Protein 3GZS (pdb70)

B-factor: mean 51.82, std 7.18, range [31.82, 95.8]

Structure (mmCIF, N/CA/C/O backbone):
data_3GZS
#
_entry.id   3GZS
#
_cell.length_a   88.921
_cell.length_b   50.377
_cell.length_c   117.950
_cell.angle_alpha   90.000
_cell.angle_beta   108.050
_cell.angle_gamma   90.000
#
_symmetry.space_group_name_H-M   'P 1 21 1'
#
loop_
_entity.id
_entity.type
_entity.pdbx_description
1 polymer 'Uncharacterized SusD superfamily protein'
2 non-polymer GLYCEROL
3 non-polymer 'ACETATE ION'
4 water water
#
loop_
_atom_site.group_PDB
_atom_site.id
_atom_site.type_symbol
_atom_site.label_atom_id
_atom_site.label_alt_id
_atom_site.label_comp_id
_atom_site.label_asym_id
_atom_site.label_entity_id
_atom_site.label_seq_id
_atom_site.pdbx_PDB_ins_code
_atom_site.Cartn_x
_atom_site.Cartn_y
_atom_site.Cartn_z
_atom_site.occupancy
_atom_site.B_iso_or_equiv
_atom_site.auth_seq_id
_atom_site.auth_comp_id
_atom_site.auth_asym_id
_atom_site.auth_atom_id
_atom_site.pdbx_PDB_model_num
ATOM 1 N N . GLY A 1 21 ? 60.406 -17.162 26.168 1.00 74.27 48 GLY A N 1
ATOM 2 C CA . GLY A 1 21 ? 58.956 -16.805 26.046 1.00 73.93 48 GLY A CA 1
ATOM 3 C C . GLY A 1 21 ? 58.422 -17.102 24.652 1.00 72.08 48 GLY A C 1
ATOM 4 O O . GLY A 1 21 ? 58.386 -16.219 23.788 1.00 72.93 48 GLY A O 1
ATOM 5 N N . VAL A 1 22 ? 58.007 -18.351 24.438 1.00 68.97 49 VAL A N 1
ATOM 6 C CA . VAL A 1 22 ? 57.498 -18.795 23.130 1.00 66.29 49 VAL A CA 1
ATOM 7 C C . VAL A 1 22 ? 56.262 -18.000 22.682 1.00 63.01 49 VAL A C 1
ATOM 8 O O . VAL A 1 22 ? 56.076 -17.771 21.490 1.00 58.97 49 VAL A O 1
ATOM 12 N N . ILE A 1 23 ? 55.450 -17.558 23.648 1.00 61.16 50 ILE A N 1
ATOM 13 C CA . ILE A 1 23 ? 54.253 -16.744 23.368 1.00 60.43 50 ILE A CA 1
ATOM 14 C C . ILE A 1 23 ? 54.560 -15.508 22.489 1.00 59.65 50 ILE A C 1
ATOM 15 O O . ILE A 1 23 ? 53.742 -15.121 21.651 1.00 62.25 50 ILE A O 1
ATOM 17 N N . TYR A 1 24 ? 55.751 -14.921 22.667 1.00 57.81 51 TYR A N 1
ATOM 18 C CA . TYR A 1 24 ? 56.175 -13.730 21.893 1.00 57.64 51 TYR A CA 1
ATOM 19 C C . TYR A 1 24 ? 56.750 -14.039 20.484 1.00 58.63 51 TYR A C 1
ATOM 20 O O . TYR A 1 24 ? 56.994 -13.122 19.694 1.00 59.03 51 TYR A O 1
ATOM 29 N N . GLY A 1 25 ? 56.971 -15.317 20.182 1.00 58.20 52 GLY A N 1
ATOM 30 C CA . GLY A 1 25 ? 57.556 -15.720 18.915 1.00 59.05 52 GLY A CA 1
ATOM 31 C C . GLY A 1 25 ? 56.707 -15.426 17.696 1.00 60.04 52 GLY A C 1
ATOM 32 O O . GLY A 1 25 ? 57.219 -15.336 16.593 1.00 60.01 52 GLY A O 1
ATOM 33 N N . ALA A 1 26 ? 55.405 -15.299 17.893 1.00 60.77 53 ALA A N 1
ATOM 34 C CA . ALA A 1 26 ? 54.500 -14.991 16.804 1.00 62.02 53 ALA A CA 1
ATOM 35 C C . ALA A 1 26 ? 54.488 -13.481 16.491 1.00 60.34 53 ALA A C 1
ATOM 36 O O . ALA A 1 26 ? 54.617 -13.075 15.326 1.00 65.02 53 ALA A O 1
ATOM 38 N N . TYR A 1 27 ? 54.438 -12.661 17.542 1.00 55.49 54 TYR A N 1
ATOM 39 C CA . TYR A 1 27 ? 54.265 -11.209 17.392 1.00 53.59 54 TYR A CA 1
ATOM 40 C C . TYR A 1 27 ? 55.522 -10.402 17.110 1.00 51.32 54 TYR A C 1
ATOM 41 O O . TYR A 1 27 ? 55.465 -9.450 16.339 1.00 51.12 54 TYR A O 1
ATOM 50 N N . LEU A 1 28 ? 56.645 -10.747 17.751 1.00 49.48 55 LEU A N 1
ATOM 51 C CA . LEU A 1 28 ? 57.874 -9.950 17.581 1.00 49.12 55 LEU A CA 1
ATOM 52 C C . LEU A 1 28 ? 58.365 -9.894 16.128 1.00 48.64 55 LEU A C 1
ATOM 53 O O . LEU A 1 28 ? 58.643 -8.819 15.631 1.00 47.26 55 LEU A O 1
ATOM 58 N N . PRO A 1 29 ? 58.514 -11.055 15.464 1.00 49.79 56 PRO A N 1
ATOM 59 C CA . PRO A 1 29 ? 58.951 -10.974 14.066 1.00 50.34 56 PRO A CA 1
ATOM 60 C C . PRO A 1 29 ? 57.996 -10.151 13.194 1.00 49.26 56 PRO A C 1
ATOM 61 O O . PRO A 1 29 ? 58.447 -9.322 12.410 1.00 51.04 56 PRO A O 1
ATOM 65 N N . ASN A 1 30 ? 56.692 -10.363 13.357 1.00 50.33 57 ASN A N 1
ATOM 66 C CA . ASN A 1 30 ? 55.689 -9.589 12.614 1.00 49.80 57 ASN A CA 1
ATOM 67 C C . ASN A 1 30 ? 55.819 -8.102 12.845 1.00 48.37 57 ASN A C 1
ATOM 68 O O . ASN A 1 30 ? 55.719 -7.329 11.912 1.00 50.28 57 ASN A O 1
ATOM 73 N N . LEU A 1 31 ? 56.078 -7.700 14.085 1.00 45.45 58 LEU A N 1
ATOM 74 C CA . LEU A 1 31 ? 56.235 -6.265 14.395 1.00 44.73 58 LEU A CA 1
ATOM 75 C C . LEU A 1 31 ? 57.464 -5.693 13.667 1.00 45.19 58 LEU A C 1
ATOM 76 O O . LEU A 1 31 ? 57.391 -4.624 13.071 1.00 45.26 58 LEU A O 1
ATOM 81 N N . GLU A 1 32 ? 58.580 -6.434 13.700 1.00 45.44 59 GLU A N 1
ATOM 82 C CA . GLU A 1 32 ? 59.821 -6.020 13.006 1.00 46.08 59 GLU A CA 1
ATOM 83 C C . GLU A 1 32 ? 59.648 -5.989 11.474 1.00 46.77 59 GLU A C 1
ATOM 84 O O . GLU A 1 32 ? 60.188 -5.105 10.794 1.00 46.27 59 GLU A O 1
ATOM 90 N N . LYS A 1 33 ? 58.894 -6.949 10.939 1.00 47.31 60 LYS A N 1
ATOM 91 C CA . LYS A 1 33 ? 58.620 -6.993 9.493 1.00 48.99 60 LYS A CA 1
ATOM 92 C C . LYS A 1 33 ? 57.657 -5.867 9.027 1.00 49.61 60 LYS A C 1
ATOM 93 O O . LYS A 1 33 ? 57.561 -5.589 7.837 1.00 51.39 60 LYS A O 1
ATOM 99 N N . SER A 1 34 ? 57.018 -5.185 9.973 1.00 49.12 61 SER A N 1
ATOM 100 C CA . SER A 1 34 ? 56.097 -4.111 9.648 1.00 50.94 61 SER A CA 1
ATOM 101 C C . SER A 1 34 ? 56.781 -2.729 9.592 1.00 49.31 61 SER A C 1
ATOM 102 O O . SER A 1 34 ? 56.178 -1.773 9.129 1.00 51.63 61 SER A O 1
ATOM 105 N N . VAL A 1 35 ? 58.021 -2.622 10.093 1.00 47.44 62 VAL A N 1
ATOM 106 C CA . VAL A 1 35 ? 58.718 -1.320 10.134 1.00 46.86 62 VAL A CA 1
ATOM 107 C C . VAL A 1 35 ? 58.946 -0.800 8.708 1.00 49.30 62 VAL A C 1
ATOM 108 O O . VAL A 1 35 ? 58.600 0.338 8.392 1.00 51.65 62 VAL A O 1
ATOM 112 N N . ILE A 1 36 ? 59.564 -1.641 7.879 1.00 48.84 63 ILE A N 1
ATOM 113 C CA . ILE A 1 36 ? 59.701 -1.415 6.440 1.00 50.12 63 ILE A CA 1
ATOM 114 C C . ILE A 1 36 ? 59.306 -2.783 5.872 1.00 50.63 63 ILE A C 1
ATOM 115 O O . ILE A 1 36 ? 59.973 -3.775 6.167 1.00 48.30 63 ILE A O 1
ATOM 120 N N . PRO A 1 37 ? 58.178 -2.850 5.106 1.00 51.27 64 PRO A N 1
ATOM 121 C CA . PRO A 1 37 ? 57.613 -4.148 4.661 1.00 52.17 64 PRO A CA 1
ATOM 122 C C . PRO A 1 37 ? 58.622 -5.104 4.034 1.00 51.10 64 PRO A C 1
ATOM 123 O O . PRO A 1 37 ? 59.290 -4.757 3.064 1.00 51.53 64 PRO A O 1
ATOM 127 N N . ILE A 1 38 ? 58.746 -6.287 4.620 1.00 51.00 65 ILE A N 1
ATOM 128 C CA . ILE A 1 38 ? 59.689 -7.293 4.156 1.00 49.75 65 ILE A CA 1
ATOM 129 C C . ILE A 1 38 ? 59.319 -8.597 4.815 1.00 49.70 65 ILE A C 1
ATOM 130 O O . ILE A 1 38 ? 58.662 -8.604 5.852 1.00 50.94 65 ILE A O 1
ATOM 135 N N . GLY A 1 39 ? 59.699 -9.711 4.203 1.00 50.90 66 GLY A N 1
ATOM 136 C CA . GLY A 1 39 ? 59.410 -11.022 4.782 1.00 50.85 66 GLY A CA 1
ATOM 137 C C . GLY A 1 39 ? 60.328 -12.099 4.278 1.00 49.97 66 GLY A C 1
ATOM 138 O O . GLY A 1 39 ? 61.289 -11.827 3.571 1.00 48.02 66 GLY A O 1
ATOM 139 N N . THR A 1 40 ? 60.013 -13.330 4.655 1.00 50.40 67 THR A N 1
ATOM 140 C CA . THR A 1 40 ? 60.775 -14.504 4.252 1.00 51.43 67 THR A CA 1
ATOM 141 C C . THR A 1 40 ? 60.338 -14.916 2.840 1.00 50.83 67 THR A C 1
ATOM 142 O O . THR A 1 40 ? 59.439 -14.315 2.275 1.00 48.14 67 THR A O 1
ATOM 146 N N . ALA A 1 41 ? 60.943 -15.976 2.307 1.00 52.82 68 ALA A N 1
ATOM 147 C CA . ALA A 1 41 ? 60.607 -16.470 0.969 1.00 53.91 68 ALA A CA 1
ATOM 148 C C . ALA A 1 41 ? 59.131 -16.871 0.851 1.00 54.93 68 ALA A C 1
ATOM 149 O O . ALA A 1 41 ? 58.442 -16.438 -0.071 1.00 55.42 68 ALA A O 1
ATOM 151 N N . SER A 1 42 ? 58.636 -17.646 1.814 1.00 55.64 69 SER A N 1
ATOM 152 C CA . SER A 1 42 ? 57.225 -18.093 1.801 1.00 59.67 69 SER A CA 1
ATOM 153 C C . SER A 1 42 ? 56.230 -16.930 1.907 1.00 63.00 69 SER A C 1
ATOM 154 O O . SER A 1 42 ? 55.097 -17.018 1.439 1.00 63.36 69 SER A O 1
ATOM 157 N N . GLU A 1 43 ? 56.682 -15.848 2.511 1.00 66.56 70 GLU A N 1
ATOM 158 C CA . GLU A 1 43 ? 55.863 -14.700 2.792 1.00 72.06 70 GLU A CA 1
ATOM 159 C C . GLU A 1 43 ? 55.965 -13.607 1.720 1.00 73.11 70 GLU A C 1
ATOM 160 O O . GLU A 1 43 ? 55.138 -12.712 1.681 1.00 74.90 70 GLU A O 1
ATOM 166 N N . SER A 1 44 ? 56.925 -13.733 0.806 1.00 74.31 71 SER A N 1
ATOM 167 C CA . SER A 1 44 ? 57.240 -12.643 -0.134 1.00 73.83 71 SER A CA 1
ATOM 168 C C . SER A 1 44 ? 56.329 -12.443 -1.371 1.00 74.03 71 SER A C 1
ATOM 169 O O . SER A 1 44 ? 55.368 -13.145 -1.578 1.00 76.46 71 SER A O 1
ATOM 172 N N . THR A 1 45 ? 56.635 -11.382 -2.095 1.00 76.45 72 THR A N 1
ATOM 173 C CA . THR A 1 45 ? 55.831 -10.830 -3.203 1.00 75.51 72 THR A CA 1
ATOM 174 C C . THR A 1 45 ? 54.566 -10.058 -2.676 1.00 73.02 72 THR A C 1
ATOM 175 O O . THR A 1 45 ? 54.341 -8.931 -3.092 1.00 72.48 72 THR A O 1
ATOM 179 N N . GLU A 1 46 ? 53.779 -10.636 -1.757 1.00 72.69 73 GLU A N 1
ATOM 180 C CA . GLU A 1 46 ? 52.667 -9.862 -1.146 1.00 74.05 73 GLU A CA 1
ATOM 181 C C . GLU A 1 46 ? 53.166 -8.553 -0.469 1.00 71.34 73 GLU A C 1
ATOM 182 O O . GLU A 1 46 ? 52.622 -7.483 -0.737 1.00 70.43 73 GLU A O 1
ATOM 188 N N . PRO A 1 47 ? 54.159 -8.656 0.448 1.00 69.77 74 PRO A N 1
ATOM 189 C CA . PRO A 1 47 ? 54.710 -7.461 1.062 1.00 66.26 74 PRO A CA 1
ATOM 190 C C . PRO A 1 47 ? 55.565 -6.682 0.103 1.00 62.59 74 PRO A C 1
ATOM 191 O O . PRO A 1 47 ? 55.833 -5.524 0.345 1.00 60.40 74 PRO A O 1
ATOM 195 N N . VAL A 1 48 ? 56.058 -7.333 -0.953 1.00 58.50 75 VAL A N 1
ATOM 196 C CA . VAL A 1 48 ? 56.827 -6.622 -1.961 1.00 54.05 75 VAL A CA 1
ATOM 197 C C . VAL A 1 48 ? 55.922 -5.536 -2.561 1.00 50.25 75 VAL A C 1
ATOM 198 O O . VAL A 1 48 ? 56.370 -4.423 -2.799 1.00 47.30 75 VAL A O 1
ATOM 202 N N . ASN A 1 49 ? 54.637 -5.866 -2.757 1.00 47.45 76 ASN A N 1
ATOM 203 C CA . ASN A 1 49 ? 53.663 -4.924 -3.309 1.00 48.27 76 ASN A CA 1
ATOM 204 C C . ASN A 1 49 ? 53.435 -3.718 -2.400 1.00 47.27 76 ASN A C 1
ATOM 205 O O . ASN A 1 49 ? 53.170 -2.602 -2.881 1.00 47.99 76 ASN A O 1
ATOM 210 N N . ARG A 1 50 ? 53.548 -3.932 -1.087 1.00 44.78 77 ARG A N 1
ATOM 211 C CA . ARG A 1 50 ? 53.437 -2.845 -0.125 1.00 45.48 77 ARG A CA 1
ATOM 212 C C . ARG A 1 50 ? 54.671 -1.965 -0.233 1.00 45.31 77 ARG A C 1
ATOM 213 O O . ARG A 1 50 ? 54.579 -0.733 -0.201 1.00 46.54 77 ARG A O 1
ATOM 221 N N . TYR A 1 51 ? 55.832 -2.599 -0.316 1.00 46.94 78 TYR A N 1
ATOM 222 C CA . TYR A 1 51 ? 57.088 -1.874 -0.486 1.00 47.37 78 TYR A CA 1
ATOM 223 C C . TYR A 1 51 ? 57.093 -1.062 -1.819 1.00 46.56 78 TYR A C 1
ATOM 224 O O . TYR A 1 51 ? 57.521 0.085 -1.849 1.00 44.93 78 TYR A O 1
ATOM 233 N N . GLN A 1 52 ? 56.568 -1.662 -2.891 1.00 45.18 79 GLN A N 1
ATOM 234 C CA . GLN A 1 52 ? 56.544 -1.003 -4.196 1.00 45.34 79 GLN A CA 1
ATOM 235 C C . GLN A 1 52 ? 55.720 0.284 -4.163 1.00 48.60 79 GLN A C 1
ATOM 236 O O . GLN A 1 52 ? 56.168 1.341 -4.653 1.00 47.24 79 GLN A O 1
ATOM 242 N N . ILE A 1 53 ? 54.537 0.213 -3.557 1.00 47.97 80 ILE A N 1
ATOM 243 C CA . ILE A 1 53 ? 53.646 1.375 -3.483 1.00 46.40 80 ILE A CA 1
ATOM 244 C C . ILE A 1 53 ? 54.023 2.386 -2.388 1.00 48.70 80 ILE A C 1
ATOM 245 O O . ILE A 1 53 ? 54.006 3.616 -2.630 1.00 50.35 80 ILE A O 1
ATOM 250 N N . GLY A 1 54 ? 54.396 1.882 -1.213 1.00 49.91 81 GLY A N 1
ATOM 251 C CA . GLY A 1 54 ? 54.703 2.733 -0.060 1.00 49.79 81 GLY A CA 1
ATOM 252 C C . GLY A 1 54 ? 56.089 3.335 -0.016 1.00 48.67 81 GLY A C 1
ATOM 253 O O . GLY A 1 54 ? 56.337 4.289 0.763 1.00 48.76 81 GLY A O 1
ATOM 254 N N . VAL A 1 55 ? 57.009 2.779 -0.803 1.00 48.70 82 VAL A N 1
ATOM 255 C CA . VAL A 1 55 ? 58.390 3.259 -0.842 1.00 47.57 82 VAL A CA 1
ATOM 256 C C . VAL A 1 55 ? 58.897 3.512 -2.278 1.00 49.01 82 VAL A C 1
ATOM 257 O O . VAL A 1 55 ? 59.277 4.635 -2.625 1.00 50.63 82 VAL A O 1
ATOM 261 N N . ASN A 1 56 ? 58.895 2.483 -3.104 1.00 47.92 83 ASN A N 1
ATOM 262 C CA . ASN A 1 56 ? 59.489 2.589 -4.447 1.00 48.87 83 ASN A CA 1
ATOM 263 C C . ASN A 1 56 ? 58.804 3.619 -5.356 1.00 50.53 83 ASN A C 1
ATOM 264 O O . ASN A 1 56 ? 59.476 4.350 -6.095 1.00 49.88 83 ASN A O 1
ATOM 269 N N . LEU A 1 57 ? 57.478 3.687 -5.280 1.00 50.36 84 LEU A N 1
ATOM 270 C CA . LEU A 1 57 ? 56.700 4.642 -6.080 1.00 50.76 84 LEU A CA 1
ATOM 271 C C . LEU A 1 57 ? 56.287 5.888 -5.271 1.00 51.03 84 LEU A C 1
ATOM 272 O O . LEU A 1 57 ? 55.549 6.740 -5.777 1.00 49.42 84 LEU A O 1
ATOM 277 N N . ALA A 1 58 ? 56.761 5.973 -4.021 1.00 49.08 85 ALA A N 1
ATOM 278 C CA . ALA A 1 58 ? 56.509 7.114 -3.143 1.00 50.17 85 ALA A CA 1
ATOM 279 C C . ALA A 1 58 ? 57.837 7.874 -2.909 1.00 49.52 85 ALA A C 1
ATOM 280 O O . ALA A 1 58 ? 58.324 8.557 -3.806 1.00 52.03 85 ALA A O 1
ATOM 282 N N . GLY A 1 59 ? 58.435 7.717 -1.730 1.00 50.30 86 GLY A N 1
ATOM 283 C CA . GLY A 1 59 ? 59.697 8.410 -1.388 1.00 49.96 86 GLY A CA 1
ATOM 284 C C . GLY A 1 59 ? 60.842 8.220 -2.385 1.00 50.84 86 GLY A C 1
ATOM 285 O O . GLY A 1 59 ? 61.588 9.160 -2.661 1.00 50.49 86 GLY A O 1
ATOM 286 N N . ASP A 1 60 ? 61.000 7.012 -2.916 1.00 50.19 87 ASP A N 1
ATOM 287 C CA . ASP A 1 60 ? 62.054 6.759 -3.918 1.00 50.14 87 ASP A CA 1
ATOM 288 C C . ASP A 1 60 ? 61.850 7.660 -5.146 1.00 48.92 87 ASP A C 1
ATOM 289 O O . ASP A 1 60 ? 62.810 8.143 -5.736 1.00 47.61 87 ASP A O 1
ATOM 294 N N . ALA A 1 61 ? 60.596 7.826 -5.550 1.00 49.45 88 ALA A N 1
ATOM 295 C CA . ALA A 1 61 ? 60.257 8.660 -6.692 1.00 48.50 88 ALA A CA 1
ATOM 296 C C . ALA A 1 61 ? 60.408 10.126 -6.354 1.00 48.92 88 ALA A C 1
ATOM 297 O O . ALA A 1 61 ? 61.046 10.870 -7.081 1.00 50.60 88 ALA A O 1
ATOM 299 N N . TRP A 1 62 ? 59.840 10.527 -5.232 1.00 48.39 89 TRP A N 1
ATOM 300 C CA . TRP A 1 62 ? 59.812 11.935 -4.844 1.00 48.69 89 TRP A CA 1
ATOM 301 C C . TRP A 1 62 ? 61.161 12.483 -4.407 1.00 51.00 89 TRP A C 1
ATOM 302 O O . TRP A 1 62 ? 61.385 13.679 -4.483 1.00 52.54 89 TRP A O 1
ATOM 313 N N . ALA A 1 63 ? 62.056 11.603 -3.959 1.00 50.78 90 ALA A N 1
ATOM 314 C CA . ALA A 1 63 ? 63.402 12.007 -3.543 1.00 49.49 90 ALA A CA 1
ATOM 315 C C . ALA A 1 63 ? 64.415 11.848 -4.690 1.00 49.14 90 ALA A C 1
ATOM 316 O O . ALA A 1 63 ? 65.580 12.152 -4.521 1.00 50.45 90 ALA A O 1
ATOM 318 N N . GLY A 1 64 ? 63.961 11.345 -5.842 1.00 49.10 91 GLY A N 1
ATOM 319 C CA . GLY A 1 64 ? 64.807 11.244 -7.033 1.00 48.29 91 GLY A CA 1
ATOM 320 C C . GLY A 1 64 ? 65.728 10.026 -7.132 1.00 48.92 91 GLY A C 1
ATOM 321 O O . GLY A 1 64 ? 66.647 10.008 -7.969 1.00 49.51 91 GLY A O 1
ATOM 322 N N . TYR A 1 65 ? 65.508 9.019 -6.283 1.00 46.49 92 TYR A N 1
ATOM 323 C CA . TYR A 1 65 ? 66.330 7.814 -6.316 1.00 44.97 92 TYR A CA 1
ATOM 324 C C . TYR A 1 65 ? 66.021 6.938 -7.525 1.00 46.02 92 TYR A C 1
ATOM 325 O O . TYR A 1 65 ? 66.933 6.477 -8.198 1.00 46.73 92 TYR A O 1
ATOM 342 N N . SER A 1 67 ? 62.893 5.750 -10.748 1.00 47.65 94 SER A N 1
ATOM 343 C CA . SER A 1 67 ? 61.695 6.039 -11.536 1.00 47.46 94 SER A CA 1
ATOM 344 C C . SER A 1 67 ? 61.202 4.768 -12.194 1.00 46.24 94 SER A C 1
ATOM 345 O O . SER A 1 67 ? 61.992 3.877 -12.498 1.00 49.49 94 SER A O 1
ATOM 348 N N . PRO A 1 68 ? 59.887 4.668 -12.419 1.00 47.99 95 PRO A N 1
ATOM 349 C CA . PRO A 1 68 ? 59.394 3.478 -13.066 1.00 48.35 95 PRO A CA 1
ATOM 350 C C . PRO A 1 68 ? 59.934 3.298 -14.489 1.00 48.27 95 PRO A C 1
ATOM 351 O O . PRO A 1 68 ? 60.245 4.279 -15.163 1.00 47.10 95 PRO A O 1
ATOM 355 N N . ARG A 1 69 ? 60.101 2.045 -14.899 1.00 47.85 96 ARG A N 1
ATOM 356 C CA . ARG A 1 69 ? 60.535 1.722 -16.255 1.00 47.30 96 ARG A CA 1
ATOM 357 C C . ARG A 1 69 ? 59.548 2.327 -17.222 1.00 48.48 96 ARG A C 1
ATOM 358 O O . ARG A 1 69 ? 59.934 2.953 -18.202 1.00 47.46 96 ARG A O 1
ATOM 366 N N . ASP A 1 70 ? 58.261 2.101 -16.955 1.00 49.36 97 ASP A N 1
ATOM 367 C CA . ASP A 1 70 ? 57.180 2.670 -17.751 1.00 49.43 97 ASP A CA 1
ATOM 368 C C . ASP A 1 70 ? 56.125 3.136 -16.763 1.00 50.48 97 ASP A C 1
ATOM 369 O O . ASP A 1 70 ? 55.690 2.352 -15.895 1.00 46.88 97 ASP A O 1
ATOM 374 N N . ASN A 1 71 ? 55.764 4.423 -16.846 1.00 52.00 98 ASN A N 1
ATOM 375 C CA . ASN A 1 71 ? 54.760 5.011 -15.966 1.00 53.07 98 ASN A CA 1
ATOM 376 C C . ASN A 1 71 ? 53.364 4.654 -16.458 1.00 52.23 98 ASN A C 1
ATOM 377 O O . ASN A 1 71 ? 52.630 5.495 -16.978 1.00 52.30 98 ASN A O 1
ATOM 382 N N . LYS A 1 72 ? 52.989 3.414 -16.229 1.00 50.92 99 LYS A N 1
ATOM 383 C CA . LYS A 1 72 ? 51.737 2.872 -16.732 1.00 52.53 99 LYS A CA 1
ATOM 384 C C . LYS A 1 72 ? 50.663 2.692 -15.667 1.00 51.67 99 LYS A C 1
ATOM 385 O O . LYS A 1 72 ? 49.504 2.545 -15.990 1.00 55.95 99 LYS A O 1
ATOM 391 N N . PHE A 1 73 ? 51.042 2.757 -14.404 1.00 49.97 100 PHE A N 1
ATOM 392 C CA . PHE A 1 73 ? 50.115 2.442 -13.310 1.00 49.73 100 PHE A CA 1
ATOM 393 C C . PHE A 1 73 ? 48.889 3.349 -13.266 1.00 49.94 100 PHE A C 1
ATOM 394 O O . PHE A 1 73 ? 49.001 4.579 -13.395 1.00 47.41 100 PHE A O 1
ATOM 402 N N . ASN A 1 74 ? 47.724 2.724 -13.069 1.00 48.61 101 ASN A N 1
ATOM 403 C CA . ASN A 1 74 ? 46.438 3.415 -12.981 1.00 48.38 101 ASN A CA 1
ATOM 404 C C . ASN A 1 74 ? 46.245 4.398 -14.128 1.00 49.55 101 ASN A C 1
ATOM 405 O O . ASN A 1 74 ? 45.983 5.576 -13.915 1.00 51.18 101 ASN A O 1
ATOM 410 N N . GLY A 1 75 ? 46.409 3.914 -15.347 1.00 49.50 102 GLY A N 1
ATOM 411 C CA . GLY A 1 75 ? 46.251 4.760 -16.541 1.00 50.85 102 GLY A CA 1
ATOM 412 C C . GLY A 1 75 ? 47.201 5.943 -16.528 1.00 51.29 102 GLY A C 1
ATOM 413 O O . GLY A 1 75 ? 46.830 7.032 -16.916 1.00 52.44 102 GLY A O 1
ATOM 414 N N . SER A 1 76 ? 48.422 5.704 -16.036 1.00 51.60 103 SER A N 1
ATOM 415 C CA . SER A 1 76 ? 49.465 6.720 -15.913 1.00 51.44 103 SER A CA 1
ATOM 416 C C . SER A 1 76 ? 49.088 7.927 -15.024 1.00 51.91 103 SER A C 1
ATOM 417 O O . SER A 1 76 ? 49.525 9.049 -15.277 1.00 51.01 103 SER A O 1
ATOM 420 N N . LYS A 1 77 ? 48.286 7.682 -13.986 1.00 51.46 104 LYS A N 1
ATOM 421 C CA . LYS A 1 77 ? 47.942 8.720 -12.997 1.00 51.47 104 LYS A CA 1
ATOM 422 C C . LYS A 1 77 ? 48.194 8.094 -11.637 1.00 50.28 104 LYS A C 1
ATOM 423 O O . LYS A 1 77 ? 47.376 7.345 -11.137 1.00 47.87 104 LYS A O 1
ATOM 427 N N . ASN A 1 78 ? 49.346 8.393 -11.055 1.00 47.67 105 ASN A N 1
ATOM 428 C CA . ASN A 1 78 ? 49.748 7.762 -9.807 1.00 48.26 105 ASN A CA 1
ATOM 429 C C . ASN A 1 78 ? 50.666 8.677 -9.026 1.00 47.86 105 ASN A C 1
ATOM 430 O O . ASN A 1 78 ? 50.802 9.871 -9.373 1.00 45.25 105 ASN A O 1
ATOM 435 N N . PHE A 1 79 ? 51.249 8.154 -7.948 1.00 45.69 106 PHE A N 1
ATOM 436 C CA . PHE A 1 79 ? 52.145 8.933 -7.110 1.00 47.38 106 PHE A CA 1
ATOM 437 C C . PHE A 1 79 ? 53.286 9.625 -7.894 1.00 47.12 106 PHE A C 1
ATOM 438 O O . PHE A 1 79 ? 53.702 10.714 -7.532 1.00 46.20 106 PHE A O 1
ATOM 446 N N . THR A 1 80 ? 53.811 8.974 -8.929 1.00 48.30 107 THR A N 1
ATOM 447 C CA . THR A 1 80 ? 54.969 9.529 -9.646 1.00 47.92 107 THR A CA 1
ATOM 448 C C . THR A 1 80 ? 54.674 10.855 -10.373 1.00 48.08 107 THR A C 1
ATOM 449 O O . THR A 1 80 ? 55.590 11.640 -10.601 1.00 49.56 107 THR A O 1
ATOM 453 N N . ASN A 1 81 ? 53.409 11.095 -10.742 1.00 47.77 108 ASN A N 1
ATOM 454 C CA . ASN A 1 81 ? 53.026 12.380 -11.322 1.00 47.40 108 ASN A CA 1
ATOM 455 C C . ASN A 1 81 ? 52.047 13.143 -10.431 1.00 46.82 108 ASN A C 1
ATOM 456 O O . ASN A 1 81 ? 51.267 13.995 -10.890 1.00 46.30 108 ASN A O 1
ATOM 461 N N . TYR A 1 82 ? 52.146 12.846 -9.143 1.00 46.47 109 TYR A N 1
ATOM 462 C CA . TYR A 1 82 ? 51.431 13.545 -8.060 1.00 47.72 109 TYR A CA 1
ATOM 463 C C . TYR A 1 82 ? 49.910 13.296 -7.908 1.00 48.25 109 TYR A C 1
ATOM 464 O O . TYR A 1 82 ? 49.222 14.005 -7.121 1.00 47.16 109 TYR A O 1
ATOM 473 N N . PHE A 1 83 ? 49.405 12.265 -8.584 1.00 48.10 110 PHE A N 1
ATOM 474 C CA . PHE A 1 83 ? 48.018 11.866 -8.456 1.00 46.91 110 PHE A CA 1
ATOM 475 C C . PHE A 1 83 ? 47.966 10.928 -7.274 1.00 47.72 110 PHE A C 1
ATOM 476 O O . PHE A 1 83 ? 48.502 9.799 -7.332 1.00 45.60 110 PHE A O 1
ATOM 492 N N . TYR A 1 85 ? 46.352 8.519 -5.731 1.00 46.63 112 TYR A N 1
ATOM 493 C CA . TYR A 1 85 ? 45.344 7.495 -6.013 1.00 46.48 112 TYR A CA 1
ATOM 494 C C . TYR A 1 85 ? 44.771 6.927 -4.740 1.00 47.96 112 TYR A C 1
ATOM 495 O O . TYR A 1 85 ? 45.491 6.343 -3.948 1.00 46.54 112 TYR A O 1
ATOM 504 N N . GLU A 1 86 ? 43.451 7.071 -4.590 1.00 47.08 113 GLU A N 1
ATOM 505 C CA . GLU A 1 86 ? 42.720 6.656 -3.380 1.00 49.53 113 GLU A CA 1
ATOM 506 C C . GLU A 1 86 ? 42.988 5.226 -2.914 1.00 47.90 113 GLU A C 1
ATOM 507 O O . GLU A 1 86 ? 43.152 4.988 -1.716 1.00 47.75 113 GLU A O 1
ATOM 509 N N . ASN A 1 87 ? 43.022 4.280 -3.851 1.00 47.62 114 ASN A N 1
ATOM 510 C CA . ASN A 1 87 ? 43.239 2.872 -3.501 1.00 49.02 114 ASN A CA 1
ATOM 511 C C . ASN A 1 87 ? 44.602 2.678 -2.874 1.00 47.62 114 ASN A C 1
ATOM 512 O O . ASN A 1 87 ? 44.738 1.943 -1.908 1.00 49.09 114 ASN A O 1
ATOM 517 N N . TRP A 1 88 ? 45.613 3.335 -3.441 1.00 45.22 115 TRP A N 1
ATOM 518 C CA . TRP A 1 88 ? 46.981 3.286 -2.905 1.00 46.19 115 TRP A CA 1
ATOM 519 C C . TRP A 1 88 ? 47.063 3.922 -1.512 1.00 46.51 115 TRP A C 1
ATOM 520 O O . TRP A 1 88 ? 47.723 3.383 -0.622 1.00 46.31 115 TRP A O 1
ATOM 531 N N . VAL A 1 89 ? 46.416 5.075 -1.326 1.00 46.47 116 VAL A N 1
ATOM 532 C CA . VAL A 1 89 ? 46.437 5.742 0.002 1.00 45.11 116 VAL A CA 1
ATOM 533 C C . VAL A 1 89 ? 45.745 4.870 1.085 1.00 46.29 116 VAL A C 1
ATOM 534 O O . VAL A 1 89 ? 46.255 4.753 2.189 1.00 48.05 116 VAL A O 1
ATOM 538 N N . ASN A 1 90 ? 44.597 4.262 0.748 1.00 46.92 117 ASN A N 1
ATOM 539 C CA . ASN A 1 90 ? 43.908 3.334 1.673 1.00 47.22 117 ASN A CA 1
ATOM 540 C C . ASN A 1 90 ? 44.851 2.210 2.083 1.00 48.71 117 ASN A C 1
ATOM 541 O O . ASN A 1 90 ? 44.992 1.896 3.278 1.00 48.95 117 ASN A O 1
ATOM 546 N N . TYR A 1 91 ? 45.533 1.652 1.081 1.00 45.83 118 TYR A N 1
ATOM 547 C CA . TYR A 1 91 ? 46.496 0.546 1.260 1.00 45.57 118 TYR A CA 1
ATOM 548 C C . TYR A 1 91 ? 47.651 0.923 2.136 1.00 45.34 118 TYR A C 1
ATOM 549 O O . TYR A 1 91 ? 47.929 0.244 3.126 1.00 46.55 118 TYR A O 1
ATOM 558 N N . VAL A 1 92 ? 48.303 2.037 1.818 1.00 44.33 119 VAL A N 1
ATOM 559 C CA . VAL A 1 92 ? 49.445 2.496 2.605 1.00 44.69 119 VAL A CA 1
ATOM 560 C C . VAL A 1 92 ? 49.075 2.772 4.072 1.00 47.45 119 VAL A C 1
ATOM 561 O O . VAL A 1 92 ? 49.777 2.341 4.992 1.00 48.80 119 VAL A O 1
ATOM 565 N N . TYR A 1 93 ? 47.963 3.440 4.299 1.00 47.33 120 TYR A N 1
ATOM 566 C CA . TYR A 1 93 ? 47.558 3.736 5.670 1.00 47.31 120 TYR A CA 1
ATOM 567 C C . TYR A 1 93 ? 47.382 2.445 6.436 1.00 46.59 120 TYR A C 1
ATOM 568 O O . TYR A 1 93 ? 47.867 2.312 7.554 1.00 47.83 120 TYR A O 1
ATOM 577 N N . SER A 1 94 ? 46.722 1.481 5.799 1.00 46.01 121 SER A N 1
ATOM 578 C CA . SER A 1 94 ? 46.430 0.206 6.407 1.00 46.41 121 SER A CA 1
ATOM 579 C C . SER A 1 94 ? 47.674 -0.523 6.892 1.00 46.74 121 SER A C 1
ATOM 580 O O . SER A 1 94 ? 47.724 -0.937 8.052 1.00 49.44 121 SER A O 1
ATOM 583 N N . PHE A 1 95 ? 48.688 -0.673 6.034 1.00 47.14 122 PHE A N 1
ATOM 584 C CA . PHE A 1 95 ? 49.917 -1.371 6.460 1.00 47.14 122 PHE A CA 1
ATOM 585 C C . PHE A 1 95 ? 50.865 -0.551 7.331 1.00 49.47 122 PHE A C 1
ATOM 586 O O . PHE A 1 95 ? 51.680 -1.128 8.032 1.00 51.50 122 PHE A O 1
ATOM 602 N N . VAL A 1 97 ? 49.688 1.533 9.729 1.00 50.88 124 VAL A N 1
ATOM 603 C CA . VAL A 1 97 ? 48.955 1.735 10.995 1.00 51.01 124 VAL A CA 1
ATOM 604 C C . VAL A 1 97 ? 48.531 0.376 11.583 1.00 52.51 124 VAL A C 1
ATOM 605 O O . VAL A 1 97 ? 49.100 -0.079 12.585 1.00 53.15 124 VAL A O 1
ATOM 609 N N . THR A 1 98 ? 47.585 -0.300 10.925 1.00 52.90 125 THR A N 1
ATOM 610 C CA . THR A 1 98 ? 47.039 -1.575 11.444 1.00 54.05 125 THR A CA 1
ATOM 611 C C . THR A 1 98 ? 48.086 -2.669 11.616 1.00 54.12 125 THR A C 1
ATOM 612 O O . THR A 1 98 ? 48.110 -3.358 12.648 1.00 54.87 125 THR A O 1
ATOM 616 N N . ASP A 1 99 ? 48.950 -2.833 10.615 1.00 53.17 126 ASP A N 1
ATOM 617 C CA . ASP A 1 99 ? 49.973 -3.885 10.657 1.00 53.53 126 ASP A CA 1
ATOM 618 C C . ASP A 1 99 ? 51.058 -3.632 11.713 1.00 52.12 126 ASP A C 1
ATOM 619 O O . ASP A 1 99 ? 51.712 -4.564 12.148 1.00 50.44 126 ASP A O 1
ATOM 624 N N . VAL A 1 100 ? 51.255 -2.370 12.105 1.00 51.22 127 VAL A N 1
ATOM 625 C CA . VAL A 1 100 ? 52.224 -2.040 13.154 1.00 49.97 127 VAL A CA 1
ATOM 626 C C . VAL A 1 100 ? 51.576 -2.233 14.534 1.00 50.48 127 VAL A C 1
ATOM 627 O O . VAL A 1 100 ? 52.119 -2.944 15.387 1.00 50.03 127 VAL A O 1
ATOM 631 N N . TYR A 1 101 ? 50.393 -1.636 14.728 1.00 49.56 128 TYR A N 1
ATOM 632 C CA . TYR A 1 101 ? 49.690 -1.694 16.034 1.00 48.60 128 TYR A CA 1
ATOM 633 C C . TYR A 1 101 ? 49.210 -3.042 16.482 1.00 49.10 128 TYR A C 1
ATOM 634 O O . TYR A 1 101 ? 49.182 -3.295 17.684 1.00 46.99 128 TYR A O 1
ATOM 643 N N . SER A 1 102 ? 48.793 -3.906 15.548 1.00 49.39 129 SER A N 1
ATOM 644 C CA . SER A 1 102 ? 48.258 -5.236 15.929 1.00 50.81 129 SER A CA 1
ATOM 645 C C . SER A 1 102 ? 49.260 -6.081 16.725 1.00 48.62 129 SER A C 1
ATOM 646 O O . SER A 1 102 ? 48.967 -6.456 17.854 1.00 49.70 129 SER A O 1
ATOM 649 N N . PRO A 1 103 ? 50.447 -6.374 16.146 1.00 47.60 130 PRO A N 1
ATOM 650 C CA . PRO A 1 103 ? 51.416 -7.137 16.935 1.00 47.68 130 PRO A CA 1
ATOM 651 C C . PRO A 1 103 ? 51.909 -6.381 18.204 1.00 47.19 130 PRO A C 1
ATOM 652 O O . PRO A 1 103 ? 52.101 -6.993 19.244 1.00 45.30 130 PRO A O 1
ATOM 656 N N . TRP A 1 104 ? 52.071 -5.070 18.117 1.00 47.85 131 TRP A N 1
ATOM 657 C CA . TRP A 1 104 ? 52.518 -4.300 19.274 1.00 47.88 131 TRP A CA 1
ATOM 658 C C . TRP A 1 104 ? 51.525 -4.417 20.475 1.00 49.08 131 TRP A C 1
ATOM 659 O O . TRP A 1 104 ? 51.946 -4.638 21.626 1.00 46.40 131 TRP A O 1
ATOM 678 N N . GLN A 1 106 ? 49.436 -6.807 21.167 1.00 48.73 133 GLN A N 1
ATOM 679 C CA . GLN A 1 106 ? 49.479 -8.152 21.753 1.00 49.27 133 GLN A CA 1
ATOM 680 C C . GLN A 1 106 ? 50.705 -8.324 22.642 1.00 48.95 133 GLN A C 1
ATOM 681 O O . GLN A 1 106 ? 50.634 -8.996 23.664 1.00 51.45 133 GLN A O 1
ATOM 687 N N . ILE A 1 107 ? 51.829 -7.721 22.248 1.00 47.78 134 ILE A N 1
ATOM 688 C CA . ILE A 1 107 ? 53.051 -7.777 23.057 1.00 46.82 134 ILE A CA 1
ATOM 689 C C . ILE A 1 107 ? 52.849 -6.948 24.336 1.00 47.46 134 ILE A C 1
ATOM 690 O O . ILE A 1 107 ? 53.231 -7.373 25.431 1.00 46.27 134 ILE A O 1
ATOM 695 N N . LYS A 1 108 ? 52.230 -5.783 24.194 1.00 47.68 135 LYS A N 1
ATOM 696 C CA . LYS A 1 108 ? 51.941 -4.941 25.330 1.00 50.25 135 LYS A CA 1
ATOM 697 C C . LYS A 1 108 ? 51.017 -5.668 26.319 1.00 49.86 135 LYS A C 1
ATOM 698 O O . LYS A 1 108 ? 51.297 -5.717 27.518 1.00 50.56 135 LYS A O 1
ATOM 704 N N . ARG A 1 109 ? 49.938 -6.255 25.816 1.00 51.12 136 ARG A N 1
ATOM 705 C CA . ARG A 1 109 ? 48.991 -6.982 26.675 1.00 52.85 136 ARG A CA 1
ATOM 706 C C . ARG A 1 109 ? 49.678 -8.070 27.506 1.00 51.79 136 ARG A C 1
ATOM 707 O O . ARG A 1 109 ? 49.469 -8.157 28.708 1.00 49.91 136 ARG A O 1
ATOM 715 N N . ILE A 1 110 ? 50.499 -8.894 26.851 1.00 52.71 137 ILE A N 1
ATOM 716 C CA . ILE A 1 110 ? 51.184 -10.021 27.524 1.00 52.12 137 ILE A CA 1
ATOM 717 C C . ILE A 1 110 ? 52.320 -9.570 28.450 1.00 51.26 137 ILE A C 1
ATOM 718 O O . ILE A 1 110 ? 52.470 -10.097 29.560 1.00 48.92 137 ILE A O 1
ATOM 723 N N . SER A 1 111 ? 53.099 -8.584 28.004 1.00 50.16 138 SER A N 1
ATOM 724 C CA . SER A 1 111 ? 54.271 -8.113 28.764 1.00 50.00 138 SER A CA 1
ATOM 725 C C . SER A 1 111 ? 53.962 -7.091 29.865 1.00 50.84 138 SER A C 1
ATOM 726 O O . SER A 1 111 ? 54.775 -6.899 30.764 1.00 50.21 138 SER A O 1
ATOM 729 N N . GLN A 1 112 ? 52.819 -6.414 29.767 1.00 51.97 139 GLN A N 1
ATOM 730 C CA . GLN A 1 112 ? 52.472 -5.340 30.709 1.00 53.94 139 GLN A CA 1
ATOM 731 C C . GLN A 1 112 ? 51.146 -5.509 31.451 1.00 55.93 139 GLN A C 1
ATOM 732 O O . GLN A 1 112 ? 51.026 -5.034 32.574 1.00 55.29 139 GLN A O 1
ATOM 738 N N . ASP A 1 113 ? 50.157 -6.169 30.837 1.00 58.42 140 ASP A N 1
ATOM 739 C CA . ASP A 1 113 ? 48.796 -6.248 31.425 1.00 63.00 140 ASP A CA 1
ATOM 740 C C . ASP A 1 113 ? 48.352 -7.642 31.905 1.00 65.70 140 ASP A C 1
ATOM 741 O O . ASP A 1 113 ? 47.169 -7.851 32.180 1.00 66.87 140 ASP A O 1
ATOM 746 N N . GLU A 1 114 ? 49.296 -8.576 32.036 1.00 68.98 141 GLU A N 1
ATOM 747 C CA . GLU A 1 114 ? 48.981 -9.956 32.475 1.00 72.16 141 GLU A CA 1
ATOM 748 C C . GLU A 1 114 ? 50.100 -10.544 33.306 1.00 72.85 141 GLU A C 1
ATOM 749 O O . GLU A 1 114 ? 51.211 -10.740 32.806 1.00 74.21 141 GLU A O 1
ATOM 755 N N . GLY A 1 115 ? 49.797 -10.858 34.565 1.00 73.03 142 GLY A N 1
ATOM 756 C CA . GLY A 1 115 ? 50.775 -11.453 35.473 1.00 72.06 142 GLY A CA 1
ATOM 757 C C . GLY A 1 115 ? 51.928 -10.515 35.771 1.00 70.93 142 GLY A C 1
ATOM 758 O O . GLY A 1 115 ? 51.743 -9.285 35.829 1.00 73.14 142 GLY A O 1
ATOM 759 N N . THR A 1 116 ? 53.119 -11.090 35.958 1.00 67.15 143 THR A N 1
ATOM 760 C CA . THR A 1 116 ? 54.319 -10.308 36.218 1.00 64.08 143 THR A CA 1
ATOM 761 C C . THR A 1 116 ? 54.699 -9.531 34.949 1.00 61.57 143 THR A C 1
ATOM 762 O O . THR A 1 116 ? 54.704 -10.097 33.852 1.00 59.37 143 THR A O 1
ATOM 764 N N . ARG A 1 117 ? 54.973 -8.233 35.095 1.00 57.65 144 ARG A N 1
ATOM 765 C CA . ARG A 1 117 ? 55.384 -7.433 33.961 1.00 56.41 144 ARG A CA 1
ATOM 766 C C . ARG A 1 117 ? 56.761 -7.834 33.480 1.00 54.08 144 ARG A C 1
ATOM 767 O O . ARG A 1 117 ? 57.631 -8.205 34.275 1.00 50.74 144 ARG A O 1
ATOM 775 N N . ASN A 1 118 ? 56.960 -7.722 32.176 1.00 51.17 145 ASN A N 1
ATOM 776 C CA . ASN A 1 118 ? 58.249 -7.911 31.588 1.00 50.43 145 ASN A CA 1
ATOM 777 C C . ASN A 1 118 ? 58.593 -6.624 30.823 1.00 49.77 145 ASN A C 1
ATOM 778 O O . ASN A 1 118 ? 58.282 -6.471 29.630 1.00 48.44 145 ASN A O 1
ATOM 783 N N . ASP A 1 119 ? 59.204 -5.688 31.539 1.00 47.86 146 ASP A N 1
ATOM 784 C CA . ASP A 1 119 ? 59.497 -4.374 30.994 1.00 48.13 146 ASP A CA 1
ATOM 785 C C . ASP A 1 119 ? 60.516 -4.355 29.890 1.00 47.87 146 ASP A C 1
ATOM 786 O O . ASP A 1 119 ? 60.413 -3.520 28.999 1.00 46.91 146 ASP A O 1
ATOM 791 N N . GLU A 1 120 ? 61.522 -5.237 29.949 1.00 47.13 147 GLU A N 1
ATOM 792 C CA . GLU A 1 120 ? 62.532 -5.269 28.885 1.00 47.85 147 GLU A CA 1
ATOM 793 C C . GLU A 1 120 ? 61.907 -5.636 27.534 1.00 46.89 147 GLU A C 1
ATOM 794 O O . GLU A 1 120 ? 62.267 -5.049 26.508 1.00 47.28 147 GLU A O 1
ATOM 800 N N . ILE A 1 121 ? 60.956 -6.579 27.543 1.00 44.80 148 ILE A N 1
ATOM 801 C CA . ILE A 1 121 ? 60.265 -6.985 26.314 1.00 45.52 148 ILE A CA 1
ATOM 802 C C . ILE A 1 121 ? 59.398 -5.836 25.784 1.00 45.25 148 ILE A C 1
ATOM 803 O O . ILE A 1 121 ? 59.362 -5.581 24.576 1.00 45.84 148 ILE A O 1
ATOM 808 N N . TYR A 1 122 ? 58.769 -5.091 26.691 1.00 44.51 149 TYR A N 1
ATOM 809 C CA . TYR A 1 122 ? 57.956 -3.955 26.281 1.00 46.20 149 TYR A CA 1
ATOM 810 C C . TYR A 1 122 ? 58.838 -2.817 25.739 1.00 45.99 149 TYR A C 1
ATOM 811 O O . TYR A 1 122 ? 58.488 -2.178 24.745 1.00 46.80 149 TYR A O 1
ATOM 820 N N . ALA A 1 123 ? 59.991 -2.589 26.379 1.00 44.96 150 ALA A N 1
ATOM 821 C CA . ALA A 1 123 ? 60.945 -1.564 25.914 1.00 44.63 150 ALA A CA 1
ATOM 822 C C . ALA A 1 123 ? 61.418 -1.866 24.473 1.00 46.11 150 ALA A C 1
ATOM 823 O O . ALA A 1 123 ? 61.589 -0.959 23.664 1.00 45.92 150 ALA A O 1
ATOM 825 N N . LEU A 1 124 ? 61.646 -3.142 24.187 1.00 46.30 151 LEU A N 1
ATOM 826 C CA . LEU A 1 124 ? 62.049 -3.577 22.863 1.00 47.80 151 LEU A CA 1
ATOM 827 C C . LEU A 1 124 ? 60.937 -3.287 21.849 1.00 46.85 151 LEU A C 1
ATOM 828 O O . LEU A 1 124 ? 61.183 -2.696 20.797 1.00 48.10 151 LEU A O 1
ATOM 833 N N . ALA A 1 125 ? 59.715 -3.679 22.191 1.00 45.26 152 ALA A N 1
ATOM 834 C CA . ALA A 1 125 ? 58.573 -3.478 21.327 1.00 45.30 152 ALA A CA 1
ATOM 835 C C . ALA A 1 125 ? 58.322 -1.981 21.064 1.00 45.10 152 ALA A C 1
ATOM 836 O O . ALA A 1 125 ? 57.963 -1.594 19.956 1.00 44.93 152 ALA A O 1
ATOM 838 N N . GLN A 1 126 ? 58.505 -1.163 22.098 1.00 45.45 153 GLN A N 1
ATOM 839 C CA . GLN A 1 126 ? 58.378 0.298 21.986 1.00 44.72 153 GLN A CA 1
ATOM 840 C C . GLN A 1 126 ? 59.392 0.895 21.000 1.00 45.41 153 GLN A C 1
ATOM 841 O O . GLN A 1 126 ? 59.048 1.772 20.216 1.00 44.71 153 GLN A O 1
ATOM 847 N N . ILE A 1 127 ? 60.646 0.428 21.064 1.00 44.35 154 ILE A N 1
ATOM 848 C CA . ILE A 1 127 ? 61.682 0.897 20.149 1.00 44.48 154 ILE A CA 1
ATOM 849 C C . ILE A 1 127 ? 61.307 0.556 18.718 1.00 44.28 154 ILE A C 1
ATOM 850 O O . ILE A 1 127 ? 61.353 1.425 17.835 1.00 45.71 154 ILE A O 1
ATOM 855 N N . ILE A 1 128 ? 60.826 -0.672 18.500 1.00 43.91 155 ILE A N 1
ATOM 856 C CA . ILE A 1 128 ? 60.444 -1.117 17.149 1.00 43.71 155 ILE A CA 1
ATOM 857 C C . ILE A 1 128 ? 59.186 -0.360 16.660 1.00 45.16 155 ILE A C 1
ATOM 858 O O . ILE A 1 128 ? 59.129 0.058 15.511 1.00 44.96 155 ILE A O 1
ATOM 863 N N . LYS A 1 129 ? 58.214 -0.153 17.559 1.00 45.15 156 LYS A N 1
ATOM 864 C CA . LYS A 1 129 ? 56.989 0.610 17.238 1.00 47.50 156 LYS A CA 1
ATOM 865 C C . LYS A 1 129 ? 57.325 2.036 16.719 1.00 47.55 156 LYS A C 1
ATOM 866 O O . LYS A 1 129 ? 56.784 2.491 15.714 1.00 48.91 156 LYS A O 1
ATOM 872 N N . ILE A 1 130 ? 58.210 2.720 17.423 1.00 46.49 157 ILE A N 1
ATOM 873 C CA . ILE A 1 130 ? 58.629 4.077 17.034 1.00 47.16 157 ILE A CA 1
ATOM 874 C C . ILE A 1 130 ? 59.435 4.047 15.704 1.00 48.10 157 ILE A C 1
ATOM 875 O O . ILE A 1 130 ? 59.311 4.954 14.867 1.00 46.67 157 ILE A O 1
ATOM 880 N N . ALA A 1 131 ? 60.200 2.975 15.491 1.00 47.63 158 ALA A N 1
ATOM 881 C CA . ALA A 1 131 ? 60.936 2.799 14.231 1.00 47.10 158 ALA A CA 1
ATOM 882 C C . ALA A 1 131 ? 59.959 2.739 13.039 1.00 48.01 158 ALA A C 1
ATOM 883 O O . ALA A 1 131 ? 60.279 3.208 11.925 1.00 49.09 158 ALA A O 1
ATOM 885 N N . ALA A 1 132 ? 58.777 2.167 13.278 1.00 47.43 159 ALA A N 1
ATOM 886 C CA . ALA A 1 132 ? 57.743 2.073 12.262 1.00 48.25 159 ALA A CA 1
ATOM 887 C C . ALA A 1 132 ? 56.894 3.333 12.209 1.00 48.47 159 ALA A C 1
ATOM 888 O O . ALA A 1 132 ? 56.721 3.921 11.153 1.00 49.42 159 ALA A O 1
ATOM 890 N N . LEU A 1 133 ? 56.374 3.742 13.358 1.00 47.74 160 LEU A N 1
ATOM 891 C CA . LEU A 1 133 ? 55.427 4.840 13.405 1.00 46.98 160 LEU A CA 1
ATOM 892 C C . LEU A 1 133 ? 55.977 6.241 13.124 1.00 48.78 160 LEU A C 1
ATOM 893 O O . LEU A 1 133 ? 55.208 7.123 12.731 1.00 48.93 160 LEU A O 1
ATOM 898 N N . HIS A 1 134 ? 57.279 6.473 13.300 1.00 47.80 161 HIS A N 1
ATOM 899 C CA . HIS A 1 134 ? 57.809 7.802 12.956 1.00 47.45 161 HIS A CA 1
ATOM 900 C C . HIS A 1 134 ? 57.689 7.997 11.421 1.00 48.17 161 HIS A C 1
ATOM 901 O O . HIS A 1 134 ? 57.458 9.105 10.951 1.00 44.90 161 HIS A O 1
ATOM 908 N N . ARG A 1 135 ? 57.771 6.897 10.667 1.00 47.22 162 ARG A N 1
ATOM 909 C CA A ARG A 1 135 ? 57.615 6.961 9.218 0.50 48.99 162 ARG A CA 1
ATOM 910 C CA B ARG A 1 135 ? 57.599 6.944 9.207 0.50 48.46 162 ARG A CA 1
ATOM 911 C C . ARG A 1 135 ? 56.140 7.263 8.897 1.00 49.23 162 ARG A C 1
ATOM 912 O O . ARG A 1 135 ? 55.844 8.058 7.993 1.00 47.41 162 ARG A O 1
ATOM 927 N N . THR A 1 136 ? 55.225 6.676 9.685 1.00 47.61 163 THR A N 1
ATOM 928 C CA . THR A 1 136 ? 53.775 6.868 9.483 1.00 47.17 163 THR A CA 1
ATOM 929 C C . THR A 1 136 ? 53.332 8.313 9.717 1.00 47.77 163 THR A C 1
ATOM 930 O O . THR A 1 136 ? 52.623 8.889 8.881 1.00 46.17 163 THR A O 1
ATOM 934 N N . THR A 1 137 ? 53.751 8.907 10.830 1.00 48.15 164 THR A N 1
ATOM 935 C CA . THR A 1 137 ? 53.414 10.304 11.087 1.00 47.80 164 THR A CA 1
ATOM 936 C C . THR A 1 137 ? 54.152 11.244 10.115 1.00 48.08 164 THR A C 1
ATOM 937 O O . THR A 1 137 ? 53.585 12.263 9.674 1.00 47.01 164 THR A O 1
ATOM 941 N N . ASP A 1 138 ? 55.389 10.899 9.751 1.00 47.35 165 ASP A N 1
ATOM 942 C CA . ASP A 1 138 ? 56.132 11.681 8.736 1.00 48.39 165 ASP A CA 1
ATOM 943 C C . ASP A 1 138 ? 55.391 11.656 7.391 1.00 50.80 165 ASP A C 1
ATOM 944 O O . ASP A 1 138 ? 55.430 12.617 6.639 1.00 51.71 165 ASP A O 1
ATOM 957 N N . PHE A 1 140 ? 51.842 11.059 6.996 1.00 49.22 167 PHE A N 1
ATOM 958 C CA . PHE A 1 140 ? 50.471 11.635 7.090 1.00 48.61 167 PHE A CA 1
ATOM 959 C C . PHE A 1 140 ? 50.296 12.896 7.961 1.00 47.96 167 PHE A C 1
ATOM 960 O O . PHE A 1 140 ? 49.341 13.644 7.771 1.00 46.05 167 PHE A O 1
ATOM 968 N N . GLY A 1 141 ? 51.164 13.075 8.946 1.00 46.80 168 GLY A N 1
ATOM 969 C CA . GLY A 1 141 ? 51.055 14.183 9.891 1.00 47.69 168 GLY A CA 1
ATOM 970 C C . GLY A 1 141 ? 50.410 13.636 11.153 1.00 47.66 168 GLY A C 1
ATOM 971 O O . GLY A 1 141 ? 50.869 12.636 11.689 1.00 47.22 168 GLY A O 1
ATOM 972 N N . PRO A 1 142 ? 49.327 14.265 11.618 1.00 49.31 169 PRO A N 1
ATOM 973 C CA . PRO A 1 142 ? 48.646 13.723 12.800 1.00 48.77 169 PRO A CA 1
ATOM 974 C C . PRO A 1 142 ? 48.164 12.304 12.575 1.00 48.97 169 PRO A C 1
ATOM 975 O O . PRO A 1 142 ? 47.731 11.972 11.476 1.00 47.92 169 PRO A O 1
ATOM 979 N N . ILE A 1 143 ? 48.289 11.460 13.604 1.00 49.61 170 ILE A N 1
ATOM 980 C CA . ILE A 1 143 ? 47.890 10.058 13.516 1.00 47.44 170 ILE A CA 1
ATOM 981 C C . ILE A 1 143 ? 47.289 9.602 14.846 1.00 47.95 170 ILE A C 1
ATOM 982 O O . ILE A 1 143 ? 47.510 10.252 15.876 1.00 45.26 170 ILE A O 1
ATOM 987 N N . PRO A 1 144 ? 46.479 8.518 14.827 1.00 46.28 171 PRO A N 1
ATOM 988 C CA . PRO A 1 144 ? 46.026 7.932 16.088 1.00 48.15 171 PRO A CA 1
ATOM 989 C C . PRO A 1 144 ? 47.223 7.382 16.820 1.00 47.43 171 PRO A C 1
ATOM 990 O O . PRO A 1 144 ? 48.043 6.668 16.206 1.00 46.00 171 PRO A O 1
ATOM 994 N N . TYR A 1 145 ? 47.361 7.724 18.099 1.00 45.75 172 TYR A N 1
ATOM 995 C CA . TYR A 1 145 ? 48.513 7.297 18.856 1.00 47.48 172 TYR A CA 1
ATOM 996 C C . TYR A 1 145 ? 48.188 7.022 20.319 1.00 48.04 172 TYR A C 1
ATOM 997 O O . TYR A 1 145 ? 47.906 5.870 20.667 1.00 49.36 172 TYR A O 1
ATOM 1006 N N . SER A 1 146 ? 48.162 8.063 21.154 1.00 47.08 173 SER A N 1
ATOM 1007 C CA . SER A 1 146 ? 47.924 7.894 22.590 1.00 49.11 173 SER A CA 1
ATOM 1008 C C . SER A 1 146 ? 46.573 7.292 22.946 1.00 50.12 173 SER A C 1
ATOM 1009 O O . SER A 1 146 ? 46.443 6.696 23.990 1.00 52.61 173 SER A O 1
ATOM 1012 N N . GLN A 1 147 ? 45.571 7.432 22.086 1.00 50.49 174 GLN A N 1
ATOM 1013 C CA . GLN A 1 147 ? 44.252 6.850 22.386 1.00 51.88 174 GLN A CA 1
ATOM 1014 C C . GLN A 1 147 ? 44.036 5.472 21.770 1.00 52.83 174 GLN A C 1
ATOM 1015 O O . GLN A 1 147 ? 42.962 4.905 21.919 1.00 55.37 174 GLN A O 1
ATOM 1021 N N . VAL A 1 148 ? 45.038 4.926 21.079 1.00 55.32 175 VAL A N 1
ATOM 1022 C CA . VAL A 1 148 ? 44.885 3.595 20.477 1.00 57.43 175 VAL A CA 1
ATOM 1023 C C . VAL A 1 148 ? 44.835 2.521 21.573 1.00 61.98 175 VAL A C 1
ATOM 1024 O O . VAL A 1 148 ? 45.544 2.615 22.580 1.00 60.91 175 VAL A O 1
ATOM 1028 N N . GLY A 1 149 ? 43.929 1.555 21.407 1.00 67.42 176 GLY A N 1
ATOM 1029 C CA . GLY A 1 149 ? 43.806 0.424 22.341 1.00 71.67 176 GLY A CA 1
ATOM 1030 C C . GLY A 1 149 ? 43.121 0.714 23.674 1.00 75.54 176 GLY A C 1
ATOM 1031 O O . GLY A 1 149 ? 43.277 -0.054 24.622 1.00 77.70 176 GLY A O 1
ATOM 1032 N N . LYS A 1 150 ? 42.352 1.806 23.750 1.00 78.39 177 LYS A N 1
ATOM 1033 C CA . LYS A 1 150 ? 41.620 2.155 24.986 1.00 80.43 177 LYS A CA 1
ATOM 1034 C C . LYS A 1 150 ? 40.119 1.751 24.924 1.00 83.29 177 LYS A C 1
ATOM 1035 O O . LYS A 1 150 ? 39.266 2.381 25.553 1.00 83.61 177 LYS A O 1
ATOM 1041 N N . GLY A 1 151 ? 39.819 0.694 24.160 1.00 86.21 178 GLY A N 1
ATOM 1042 C CA . GLY A 1 151 ? 38.459 0.147 24.074 1.00 86.45 178 GLY A CA 1
ATOM 1043 C C . GLY A 1 151 ? 37.504 0.806 23.097 1.00 86.27 178 GLY A C 1
ATOM 1044 O O . GLY A 1 151 ? 36.345 0.395 23.004 1.00 86.90 178 GLY A O 1
ATOM 1045 N N . SER A 1 152 ? 37.972 1.812 22.358 1.00 85.56 179 SER A N 1
ATOM 1046 C CA . SER A 1 152 ? 37.116 2.510 21.394 1.00 83.67 179 SER A CA 1
ATOM 1047 C C . SER A 1 152 ? 37.549 2.212 19.955 1.00 81.11 179 SER A C 1
ATOM 1048 O O . SER A 1 152 ? 38.741 2.219 19.636 1.00 81.99 179 SER A O 1
ATOM 1051 N N . PHE A 1 153 ? 36.566 1.916 19.107 1.00 77.60 180 PHE A N 1
ATOM 1052 C CA . PHE A 1 153 ? 36.798 1.636 17.690 1.00 75.15 180 PHE A CA 1
ATOM 1053 C C . PHE A 1 153 ? 37.203 2.945 16.981 1.00 71.73 180 PHE A C 1
ATOM 1054 O O . PHE A 1 153 ? 38.183 2.980 16.235 1.00 71.51 180 PHE A O 1
ATOM 1062 N N . LYS A 1 154 ? 36.424 4.006 17.227 1.00 66.84 181 LYS A N 1
ATOM 1063 C CA . LYS A 1 154 ? 36.709 5.327 16.691 1.00 62.90 181 LYS A CA 1
ATOM 1064 C C . LYS A 1 154 ? 37.770 5.973 17.579 1.00 58.09 181 LYS A C 1
ATOM 1065 O O . LYS A 1 154 ? 37.513 6.270 18.744 1.00 60.07 181 LYS A O 1
ATOM 1070 N N . VAL A 1 155 ? 38.967 6.154 17.035 1.00 53.34 182 VAL A N 1
ATOM 1071 C CA . VAL A 1 155 ? 40.103 6.663 17.807 1.00 51.38 182 VAL A CA 1
ATOM 1072 C C . VAL A 1 155 ? 40.480 8.100 17.434 1.00 50.93 182 VAL A C 1
ATOM 1073 O O . VAL A 1 155 ? 40.572 8.457 16.244 1.00 49.09 182 VAL A O 1
ATOM 1077 N N . ALA A 1 156 ? 40.685 8.923 18.463 1.00 49.81 183 ALA A N 1
ATOM 1078 C CA . ALA A 1 156 ? 41.091 10.306 18.278 1.00 50.12 183 ALA A CA 1
ATOM 1079 C C . ALA A 1 156 ? 42.547 10.385 17.802 1.00 48.81 183 ALA A C 1
ATOM 1080 O O . ALA A 1 156 ? 43.370 9.526 18.112 1.00 50.50 183 ALA A O 1
ATOM 1082 N N . TYR A 1 157 ? 42.837 11.445 17.070 1.00 48.54 184 TYR A N 1
ATOM 1083 C CA . TYR A 1 157 ? 44.144 11.697 16.512 1.00 48.55 184 TYR A CA 1
ATOM 1084 C C . TYR A 1 157 ? 44.973 12.586 17.417 1.00 48.44 184 TYR A C 1
ATOM 1085 O O . TYR A 1 157 ? 44.453 13.508 18.036 1.00 47.72 184 TYR A O 1
ATOM 1094 N N . ASP A 1 158 ? 46.264 12.296 17.495 1.00 48.06 185 ASP A N 1
ATOM 1095 C CA . ASP A 1 158 ? 47.206 13.149 18.208 1.00 49.02 185 ASP A CA 1
ATOM 1096 C C . ASP A 1 158 ? 47.889 14.084 17.185 1.00 48.74 185 ASP A C 1
ATOM 1097 O O . ASP A 1 158 ? 48.082 13.709 16.019 1.00 47.93 185 ASP A O 1
ATOM 1102 N N . SER A 1 159 ? 48.277 15.275 17.635 1.00 47.86 186 SER A N 1
ATOM 1103 C CA . SER A 1 159 ? 49.042 16.191 16.808 1.00 47.81 186 SER A CA 1
ATOM 1104 C C . SER A 1 159 ? 50.447 15.581 16.565 1.00 49.05 186 SER A C 1
ATOM 1105 O O . SER A 1 159 ? 50.967 14.862 17.424 1.00 46.14 186 SER A O 1
ATOM 1108 N N . GLN A 1 160 ? 51.050 15.858 15.402 1.00 46.71 187 GLN A N 1
ATOM 1109 C CA . GLN A 1 160 ? 52.392 15.350 15.125 1.00 47.42 187 GLN A CA 1
ATOM 1110 C C . GLN A 1 160 ? 53.370 15.833 16.196 1.00 47.68 187 GLN A C 1
ATOM 1111 O O . GLN A 1 160 ? 54.262 15.094 16.604 1.00 47.52 187 GLN A O 1
ATOM 1117 N N . GLU A 1 161 ? 53.206 17.079 16.640 1.00 47.49 188 GLU A N 1
ATOM 1118 C CA . GLU A 1 161 ? 54.043 17.613 17.696 1.00 46.83 188 GLU A CA 1
ATOM 1119 C C . GLU A 1 161 ? 54.022 16.722 18.943 1.00 47.65 188 GLU A C 1
ATOM 1120 O O . GLU A 1 161 ? 55.088 16.367 19.476 1.00 46.67 188 GLU A O 1
ATOM 1126 N N . SER A 1 162 ? 52.828 16.382 19.425 1.00 47.52 189 SER A N 1
ATOM 1127 C CA . SER A 1 162 ? 52.722 15.555 20.637 1.00 49.83 189 SER A CA 1
ATOM 1128 C C . SER A 1 162 ? 53.277 14.145 20.391 1.00 47.99 189 SER A C 1
ATOM 1129 O O . SER A 1 162 ? 53.931 13.586 21.259 1.00 47.81 189 SER A O 1
ATOM 1132 N N . VAL A 1 163 ? 53.021 13.585 19.209 1.00 47.75 190 VAL A N 1
ATOM 1133 C CA . VAL A 1 163 ? 53.569 12.271 18.861 1.00 47.02 190 VAL A CA 1
ATOM 1134 C C . VAL A 1 163 ? 55.107 12.299 18.930 1.00 47.92 190 VAL A C 1
ATOM 1135 O O . VAL A 1 163 ? 55.700 11.446 19.572 1.00 46.46 190 VAL A O 1
ATOM 1139 N N . TYR A 1 164 ? 55.741 13.307 18.312 1.00 48.17 191 TYR A N 1
ATOM 1140 C CA . TYR A 1 164 ? 57.233 13.438 18.369 1.00 48.06 191 TYR A CA 1
ATOM 1141 C C . TYR A 1 164 ? 57.779 13.623 19.789 1.00 48.75 191 TYR A C 1
ATOM 1142 O O . TYR A 1 164 ? 58.820 13.060 20.133 1.00 50.02 191 TYR A O 1
ATOM 1151 N N . ARG A 1 165 ? 57.100 14.428 20.594 1.00 47.81 192 ARG A N 1
ATOM 1152 C CA . ARG A 1 165 ? 57.502 14.617 21.988 1.00 48.51 192 ARG A CA 1
ATOM 1153 C C . ARG A 1 165 ? 57.398 13.321 22.739 1.00 48.37 192 ARG A C 1
ATOM 1154 O O . ARG A 1 165 ? 58.234 13.018 23.573 1.00 49.84 192 ARG A O 1
ATOM 1162 N N . SER A 1 166 ? 56.359 12.550 22.436 1.00 49.01 193 SER A N 1
ATOM 1163 C CA . SER A 1 166 ? 56.167 11.263 23.066 1.00 48.66 193 SER A CA 1
ATOM 1164 C C . SER A 1 166 ? 57.259 10.282 22.608 1.00 47.21 193 SER A C 1
ATOM 1165 O O . SER A 1 166 ? 57.872 9.627 23.439 1.00 47.21 193 SER A O 1
ATOM 1168 N N . PHE A 1 167 ? 57.542 10.234 21.295 1.00 46.75 194 PHE A N 1
ATOM 1169 C CA . PHE A 1 167 ? 58.615 9.359 20.764 1.00 46.04 194 PHE A CA 1
ATOM 1170 C C . PHE A 1 167 ? 59.920 9.557 21.538 1.00 47.30 194 PHE A C 1
ATOM 1171 O O . PHE A 1 167 ? 60.574 8.589 21.945 1.00 46.15 194 PHE A O 1
ATOM 1179 N N . LEU A 1 168 ? 60.308 10.824 21.689 1.00 45.86 195 LEU A N 1
ATOM 1180 C CA . LEU A 1 168 ? 61.565 11.186 22.312 1.00 46.36 195 LEU A CA 1
ATOM 1181 C C . LEU A 1 168 ? 61.616 10.738 23.775 1.00 47.46 195 LEU A C 1
ATOM 1182 O O . LEU A 1 168 ? 62.617 10.150 24.218 1.00 47.61 195 LEU A O 1
ATOM 1187 N N . LYS A 1 169 ? 60.519 10.966 24.497 1.00 47.47 196 LYS A N 1
ATOM 1188 C CA . LYS A 1 169 ? 60.389 10.547 25.900 1.00 47.00 196 LYS A CA 1
ATOM 1189 C C . LYS A 1 169 ? 60.362 9.000 26.030 1.00 47.70 196 LYS A C 1
ATOM 1190 O O . LYS A 1 169 ? 61.032 8.443 26.898 1.00 47.70 196 LYS A O 1
ATOM 1193 N N . GLU A 1 170 ? 59.592 8.327 25.159 1.00 45.90 197 GLU A N 1
ATOM 1194 C CA . GLU A 1 170 ? 59.480 6.853 25.186 1.00 47.49 197 GLU A CA 1
ATOM 1195 C C . GLU A 1 170 ? 60.820 6.152 24.885 1.00 47.31 197 GLU A C 1
ATOM 1196 O O . GLU A 1 170 ? 61.132 5.125 25.491 1.00 46.53 197 GLU A O 1
ATOM 1202 N N . LEU A 1 171 ? 61.574 6.682 23.918 1.00 47.95 198 LEU A N 1
ATOM 1203 C CA . LEU A 1 171 ? 62.898 6.132 23.576 1.00 48.17 198 LEU A CA 1
ATOM 1204 C C . LEU A 1 171 ? 63.861 6.250 24.760 1.00 49.09 198 LEU A C 1
ATOM 1205 O O . LEU A 1 171 ? 64.593 5.299 25.072 1.00 50.64 198 LEU A O 1
ATOM 1210 N N . GLU A 1 172 ? 63.864 7.412 25.415 1.00 47.92 199 GLU A N 1
ATOM 1211 C CA . GLU A 1 172 ? 64.707 7.625 26.604 1.00 49.50 199 GLU A CA 1
ATOM 1212 C C . GLU A 1 172 ? 64.327 6.634 27.718 1.00 48.90 199 GLU A C 1
ATOM 1213 O O . GLU A 1 172 ? 65.201 6.057 28.375 1.00 47.07 199 GLU A O 1
ATOM 1219 N N . GLU A 1 173 ? 63.026 6.473 27.949 1.00 48.32 200 GLU A N 1
ATOM 1220 C CA . GLU A 1 173 ? 62.544 5.541 28.965 1.00 48.39 200 GLU A CA 1
ATOM 1221 C C . GLU A 1 173 ? 62.888 4.092 28.595 1.00 46.63 200 GLU A C 1
ATOM 1222 O O . GLU A 1 173 ? 63.258 3.302 29.451 1.00 42.79 200 GLU A O 1
ATOM 1228 N N . ALA A 1 174 ? 62.780 3.770 27.306 1.00 46.06 201 ALA A N 1
ATOM 1229 C CA . ALA A 1 174 ? 63.080 2.439 26.803 1.00 45.75 201 ALA A CA 1
ATOM 1230 C C . ALA A 1 174 ? 64.552 2.089 27.027 1.00 48.33 201 ALA A C 1
ATOM 1231 O O . ALA A 1 174 ? 64.879 0.967 27.451 1.00 47.92 201 ALA A O 1
ATOM 1233 N N . VAL A 1 175 ? 65.434 3.051 26.745 1.00 48.45 202 VAL A N 1
ATOM 1234 C CA . VAL A 1 175 ? 66.874 2.856 26.922 1.00 48.85 202 VAL A CA 1
ATOM 1235 C C . VAL A 1 175 ? 67.229 2.657 28.391 1.00 48.82 202 VAL A C 1
ATOM 1236 O O . VAL A 1 175 ? 68.051 1.820 28.716 1.00 49.12 202 VAL A O 1
ATOM 1240 N N . GLN A 1 176 ? 66.567 3.398 29.279 1.00 49.89 203 GLN A N 1
ATOM 1241 C CA . GLN A 1 176 ? 66.809 3.263 30.717 1.00 49.90 203 GLN A CA 1
ATOM 1242 C C . GLN A 1 176 ? 66.438 1.863 31.205 1.00 49.09 203 GLN A C 1
ATOM 1243 O O . GLN A 1 176 ? 67.180 1.249 31.985 1.00 47.38 203 GLN A O 1
ATOM 1249 N N . THR A 1 177 ? 65.278 1.379 30.763 1.00 48.74 204 THR A N 1
ATOM 1250 C CA . THR A 1 177 ? 64.798 0.034 31.121 1.00 48.85 204 THR A CA 1
ATOM 1251 C C . THR A 1 177 ? 65.784 -1.029 30.670 1.00 47.18 204 THR A C 1
ATOM 1252 O O . THR A 1 177 ? 66.111 -1.936 31.430 1.00 44.69 204 THR A O 1
ATOM 1256 N N . LEU A 1 178 ? 66.259 -0.913 29.429 1.00 47.41 205 LEU A N 1
ATOM 1257 C CA . LEU A 1 178 ? 67.252 -1.862 28.893 1.00 47.95 205 LEU A CA 1
ATOM 1258 C C . LEU A 1 178 ? 68.622 -1.738 29.587 1.00 49.36 205 LEU A C 1
ATOM 1259 O O . LEU A 1 178 ? 69.330 -2.744 29.752 1.00 49.18 205 LEU A O 1
ATOM 1264 N N . ASP A 1 179 ? 68.988 -0.518 30.000 1.00 50.10 206 ASP A N 1
ATOM 1265 C CA . ASP A 1 179 ? 70.270 -0.294 30.683 1.00 52.48 206 ASP A CA 1
ATOM 1266 C C . ASP A 1 179 ? 70.239 -0.963 32.068 1.00 53.51 206 ASP A C 1
ATOM 1267 O O . ASP A 1 179 ? 71.241 -1.534 32.516 1.00 51.52 206 ASP A O 1
ATOM 1272 N N . ASP A 1 180 ? 69.091 -0.870 32.745 1.00 54.46 207 ASP A N 1
ATOM 1273 C CA . ASP A 1 180 ? 68.908 -1.524 34.045 1.00 55.97 207 ASP A CA 1
ATOM 1274 C C . ASP A 1 180 ? 68.902 -3.043 33.858 1.00 55.92 207 ASP A C 1
ATOM 1275 O O . ASP A 1 180 ? 69.508 -3.777 34.643 1.00 55.78 207 ASP A O 1
ATOM 1280 N N . TYR A 1 181 ? 68.233 -3.502 32.800 1.00 54.75 208 TYR A N 1
ATOM 1281 C CA . TYR A 1 181 ? 68.154 -4.926 32.486 1.00 55.11 208 TYR A CA 1
ATOM 1282 C C . TYR A 1 181 ? 69.507 -5.506 32.053 1.00 55.65 208 TYR A C 1
ATOM 1283 O O . TYR A 1 181 ? 69.765 -6.677 32.272 1.00 53.96 208 TYR A O 1
ATOM 1292 N N . SER A 1 182 ? 70.377 -4.673 31.469 1.00 57.16 209 SER A N 1
ATOM 1293 C CA . SER A 1 182 ? 71.693 -5.137 30.991 1.00 58.34 209 SER A CA 1
ATOM 1294 C C . SER A 1 182 ? 72.547 -5.689 32.130 1.00 59.77 209 SER A C 1
ATOM 1295 O O . SER A 1 182 ? 73.414 -6.537 31.907 1.00 60.08 209 SER A O 1
ATOM 1298 N N . ASN A 1 183 ? 72.304 -5.196 33.346 1.00 60.79 210 ASN A N 1
ATOM 1299 C CA . ASN A 1 183 ? 72.978 -5.708 34.541 1.00 62.66 210 ASN A CA 1
ATOM 1300 C C . ASN A 1 183 ? 72.583 -7.179 34.799 1.00 62.14 210 ASN A C 1
ATOM 1301 O O . ASN A 1 183 ? 73.399 -7.975 35.263 1.00 63.50 210 ASN A O 1
ATOM 1306 N N . LYS A 1 184 ? 71.334 -7.521 34.469 1.00 60.84 211 LYS A N 1
ATOM 1307 C CA . LYS A 1 184 ? 70.803 -8.873 34.666 1.00 60.04 211 LYS A CA 1
ATOM 1308 C C . LYS A 1 184 ? 71.171 -9.818 33.507 1.00 57.84 211 LYS A C 1
ATOM 1309 O O . LYS A 1 184 ? 71.688 -10.909 33.732 1.00 55.89 211 LYS A O 1
ATOM 1313 N N . SER A 1 185 ? 70.905 -9.387 32.276 1.00 56.39 212 SER A N 1
ATOM 1314 C CA . SER A 1 185 ? 71.167 -10.209 31.095 1.00 55.16 212 SER A CA 1
ATOM 1315 C C . SER A 1 185 ? 71.532 -9.356 29.881 1.00 55.39 212 SER A C 1
ATOM 1316 O O . SER A 1 185 ? 71.089 -8.225 29.757 1.00 55.61 212 SER A O 1
ATOM 1319 N N . LYS A 1 186 ? 72.332 -9.931 28.982 1.00 55.88 213 LYS A N 1
ATOM 1320 C CA . LYS A 1 186 ? 72.781 -9.244 27.763 1.00 54.83 213 LYS A CA 1
ATOM 1321 C C . LYS A 1 186 ? 71.849 -9.482 26.554 1.00 54.30 213 LYS A C 1
ATOM 1322 O O . LYS A 1 186 ? 72.057 -8.888 25.491 1.00 50.52 213 LYS A O 1
ATOM 1324 N N . GLU A 1 187 ? 70.820 -10.332 26.736 1.00 55.11 214 GLU A N 1
ATOM 1325 C CA . GLU A 1 187 ? 69.906 -10.718 25.646 1.00 56.86 214 GLU A CA 1
ATOM 1326 C C . GLU A 1 187 ? 68.420 -10.624 26.008 1.00 54.04 214 GLU A C 1
ATOM 1327 O O . GLU A 1 187 ? 68.031 -10.917 27.129 1.00 54.32 214 GLU A O 1
ATOM 1333 N N . VAL A 1 188 ? 67.596 -10.260 25.020 1.00 52.37 215 VAL A N 1
ATOM 1334 C CA . VAL A 1 188 ? 66.126 -10.198 25.181 1.00 49.87 215 VAL A CA 1
ATOM 1335 C C . VAL A 1 188 ? 65.467 -10.840 23.937 1.00 48.54 215 VAL A C 1
ATOM 1336 O O . VAL A 1 188 ? 65.709 -10.408 22.817 1.00 47.38 215 VAL A O 1
ATOM 1340 N N . LEU A 1 189 ? 64.684 -11.910 24.155 1.00 48.27 216 LEU A N 1
ATOM 1341 C CA . LEU A 1 189 ? 64.018 -12.679 23.060 1.00 47.58 216 LEU A CA 1
ATOM 1342 C C . LEU A 1 189 ? 64.969 -12.968 21.873 1.00 47.55 216 LEU A C 1
ATOM 1343 O O . LEU A 1 189 ? 64.622 -12.708 20.710 1.00 48.30 216 LEU A O 1
ATOM 1348 N N . PRO A 1 190 ? 66.140 -13.581 22.163 1.00 46.41 217 PRO A N 1
ATOM 1349 C CA . PRO A 1 190 ? 67.161 -13.815 21.151 1.00 47.51 217 PRO A CA 1
ATOM 1350 C C . PRO A 1 190 ? 66.740 -14.737 20.008 1.00 49.35 217 PRO A C 1
ATOM 1351 O O . PRO A 1 190 ? 67.137 -14.517 18.864 1.00 50.88 217 PRO A O 1
ATOM 1355 N N . ALA A 1 191 ? 65.940 -15.751 20.317 1.00 49.80 218 ALA A N 1
ATOM 1356 C CA . ALA A 1 191 ? 65.484 -16.708 19.320 1.00 49.68 218 ALA A CA 1
ATOM 1357 C C . ALA A 1 191 ? 64.452 -16.126 18.346 1.00 50.18 218 ALA A C 1
ATOM 1358 O O . ALA A 1 191 ? 64.213 -16.711 17.295 1.00 54.21 218 ALA A O 1
ATOM 1360 N N . PHE A 1 192 ? 63.863 -14.976 18.680 1.00 49.92 219 PHE A N 1
ATOM 1361 C CA . PHE A 1 192 ? 62.830 -14.366 17.835 1.00 49.92 219 PHE A CA 1
ATOM 1362 C C . PHE A 1 192 ? 63.157 -12.974 17.263 1.00 49.14 219 PHE A C 1
ATOM 1363 O O . PHE A 1 192 ? 62.366 -12.429 16.479 1.00 49.36 219 PHE A O 1
ATOM 1371 N N . ASP A 1 193 ? 64.307 -12.411 17.624 1.00 47.01 220 ASP A N 1
ATOM 1372 C CA . ASP A 1 193 ? 64.692 -11.080 17.151 1.00 46.71 220 ASP A CA 1
ATOM 1373 C C . ASP A 1 193 ? 65.557 -11.150 15.881 1.00 45.97 220 ASP A C 1
ATOM 1374 O O . ASP A 1 193 ? 66.731 -11.478 15.941 1.00 45.87 220 ASP A O 1
ATOM 1379 N N . ILE A 1 194 ? 64.977 -10.751 14.759 1.00 46.17 221 ILE A N 1
ATOM 1380 C CA . ILE A 1 194 ? 65.655 -10.812 13.451 1.00 46.71 221 ILE A CA 1
ATOM 1381 C C . ILE A 1 194 ? 66.793 -9.775 13.312 1.00 46.51 221 ILE A C 1
ATOM 1382 O O . ILE A 1 194 ? 67.824 -10.058 12.714 1.00 47.04 221 ILE A O 1
ATOM 1387 N N . VAL A 1 195 ? 66.613 -8.609 13.921 1.00 47.62 222 VAL A N 1
ATOM 1388 C CA . VAL A 1 195 ? 67.547 -7.483 13.774 1.00 46.51 222 VAL A CA 1
ATOM 1389 C C . VAL A 1 195 ? 68.916 -7.688 14.438 1.00 48.26 222 VAL A C 1
ATOM 1390 O O . VAL A 1 195 ? 69.949 -7.554 13.778 1.00 49.17 222 VAL A O 1
ATOM 1394 N N . TYR A 1 196 ? 68.920 -8.002 15.735 1.00 47.17 223 TYR A N 1
ATOM 1395 C CA . TYR A 1 196 ? 70.171 -8.151 16.495 1.00 46.89 223 TYR A CA 1
ATOM 1396 C C . TYR A 1 196 ? 70.282 -9.460 17.299 1.00 46.71 223 TYR A C 1
ATOM 1397 O O . TYR A 1 196 ? 71.165 -9.580 18.144 1.00 45.17 223 TYR A O 1
ATOM 1406 N N . ASN A 1 197 ? 69.406 -10.433 17.035 1.00 46.55 224 ASN A N 1
ATOM 1407 C CA . ASN A 1 197 ? 69.417 -11.711 17.782 1.00 47.65 224 ASN A CA 1
ATOM 1408 C C . ASN A 1 197 ? 69.353 -11.500 19.306 1.00 47.88 224 ASN A C 1
ATOM 1409 O O . ASN A 1 197 ? 69.986 -12.222 20.066 1.00 48.27 224 ASN A O 1
ATOM 1414 N N . GLY A 1 198 ? 68.604 -10.480 19.725 1.00 48.37 225 GLY A N 1
ATOM 1415 C CA . GLY A 1 198 ? 68.398 -10.178 21.140 1.00 49.47 225 GLY A CA 1
ATOM 1416 C C . GLY A 1 198 ? 69.466 -9.364 21.842 1.00 48.42 225 GLY A C 1
ATOM 1417 O O . GLY A 1 198 ? 69.332 -9.095 23.011 1.00 49.44 225 GLY A O 1
ATOM 1418 N N . ASP A 1 199 ? 70.495 -8.917 21.123 1.00 48.64 226 ASP A N 1
ATOM 1419 C CA . ASP A 1 199 ? 71.591 -8.167 21.761 1.00 49.60 226 ASP A CA 1
ATOM 1420 C C . ASP A 1 199 ? 71.086 -6.833 22.361 1.00 47.85 226 ASP A C 1
ATOM 1421 O O . ASP A 1 199 ? 70.775 -5.897 21.639 1.00 46.97 226 ASP A O 1
ATOM 1426 N N . VAL A 1 200 ? 71.048 -6.771 23.694 1.00 48.04 227 VAL A N 1
ATOM 1427 C CA . VAL A 1 200 ? 70.543 -5.592 24.418 1.00 48.52 227 VAL A CA 1
ATOM 1428 C C . VAL A 1 200 ? 71.355 -4.315 24.150 1.00 48.83 227 VAL A C 1
ATOM 1429 O O . VAL A 1 200 ? 70.779 -3.235 23.962 1.00 47.22 227 VAL A O 1
ATOM 1433 N N . ASN A 1 201 ? 72.676 -4.449 24.092 1.00 47.98 228 ASN A N 1
ATOM 1434 C CA . ASN A 1 201 ? 73.558 -3.311 23.818 1.00 49.43 228 ASN A CA 1
ATOM 1435 C C . ASN A 1 201 ? 73.300 -2.694 22.431 1.00 48.55 228 ASN A C 1
ATOM 1436 O O . ASN A 1 201 ? 73.253 -1.466 22.287 1.00 45.99 228 ASN A O 1
ATOM 1441 N N . LYS A 1 202 ? 73.094 -3.545 21.421 1.00 48.27 229 LYS A N 1
ATOM 1442 C CA . LYS A 1 202 ? 72.833 -3.060 20.069 1.00 47.55 229 LYS A CA 1
ATOM 1443 C C . LYS A 1 202 ? 71.486 -2.337 19.985 1.00 47.96 229 LYS A C 1
ATOM 1444 O O . LYS A 1 202 ? 71.337 -1.364 19.227 1.00 48.42 229 LYS A O 1
ATOM 1450 N N . TRP A 1 203 ? 70.508 -2.796 20.760 1.00 46.79 230 TRP A N 1
ATOM 1451 C CA . TRP A 1 203 ? 69.209 -2.134 20.774 1.00 46.71 230 TRP A CA 1
ATOM 1452 C C . TRP A 1 203 ? 69.287 -0.756 21.403 1.00 45.94 230 TRP A C 1
ATOM 1453 O O . TRP A 1 203 ? 68.650 0.184 20.916 1.00 44.20 230 TRP A O 1
ATOM 1472 N N . ARG A 1 205 ? 71.922 1.162 21.389 1.00 47.80 232 ARG A N 1
ATOM 1473 C CA . ARG A 1 205 ? 72.611 1.995 20.391 1.00 47.50 232 ARG A CA 1
ATOM 1474 C C . ARG A 1 205 ? 71.654 2.465 19.286 1.00 46.72 232 ARG A C 1
ATOM 1475 O O . ARG A 1 205 ? 71.689 3.628 18.883 1.00 46.13 232 ARG A O 1
ATOM 1483 N N . PHE A 1 206 ? 70.796 1.567 18.811 1.00 46.75 233 PHE A N 1
ATOM 1484 C CA . PHE A 1 206 ? 69.818 1.934 17.788 1.00 44.75 233 PHE A CA 1
ATOM 1485 C C . PHE A 1 206 ? 68.818 2.982 18.325 1.00 46.66 233 PHE A C 1
ATOM 1486 O O . PHE A 1 206 ? 68.513 3.992 17.651 1.00 46.54 233 PHE A O 1
ATOM 1494 N N . ALA A 1 207 ? 68.289 2.715 19.514 1.00 46.18 234 ALA A N 1
ATOM 1495 C CA . ALA A 1 207 ? 67.350 3.615 20.166 1.00 46.58 234 ALA A CA 1
ATOM 1496 C C . ALA A 1 207 ? 67.964 5.026 20.349 1.00 46.90 234 ALA A C 1
ATOM 1497 O O . ALA A 1 207 ? 67.281 6.046 20.127 1.00 45.24 234 ALA A O 1
ATOM 1499 N N . ASN A 1 208 ? 69.234 5.078 20.760 1.00 45.37 235 ASN A N 1
ATOM 1500 C CA . ASN A 1 208 ? 69.947 6.367 20.892 1.00 46.28 235 ASN A CA 1
ATOM 1501 C C . ASN A 1 208 ? 70.124 7.037 19.530 1.00 46.86 235 ASN A C 1
ATOM 1502 O O . ASN A 1 208 ? 69.981 8.251 19.406 1.00 47.92 235 ASN A O 1
ATOM 1507 N N . SER A 1 209 ? 70.440 6.236 18.517 1.00 45.76 236 SER A N 1
ATOM 1508 C CA . SER A 1 209 ? 70.628 6.743 17.167 1.00 47.14 236 SER A CA 1
ATOM 1509 C C . SER A 1 209 ? 69.312 7.276 16.585 1.00 47.92 236 SER A C 1
ATOM 1510 O O . SER A 1 209 ? 69.277 8.368 15.994 1.00 47.10 236 SER A O 1
ATOM 1513 N N . LEU A 1 210 ? 68.231 6.519 16.783 1.00 48.97 237 LEU A N 1
ATOM 1514 C CA . LEU A 1 210 ? 66.900 6.939 16.360 1.00 47.74 237 LEU A CA 1
ATOM 1515 C C . LEU A 1 210 ? 66.479 8.233 17.090 1.00 47.77 237 LEU A C 1
ATOM 1516 O O . LEU A 1 210 ? 65.926 9.137 16.483 1.00 48.93 237 LEU A O 1
ATOM 1529 N N . LEU A 1 212 ? 68.382 10.602 18.057 1.00 46.70 239 LEU A N 1
ATOM 1530 C CA . LEU A 1 212 ? 69.138 11.673 17.374 1.00 46.38 239 LEU A CA 1
ATOM 1531 C C . LEU A 1 212 ? 68.471 12.075 16.052 1.00 47.17 239 LEU A C 1
ATOM 1532 O O . LEU A 1 212 ? 68.349 13.256 15.750 1.00 47.07 239 LEU A O 1
ATOM 1537 N N . ARG A 1 213 ? 68.032 11.094 15.271 1.00 48.06 240 ARG A N 1
ATOM 1538 C CA . ARG A 1 213 ? 67.340 11.386 14.020 1.00 47.77 240 ARG A CA 1
ATOM 1539 C C . ARG A 1 213 ? 66.112 12.223 14.282 1.00 48.34 240 ARG A C 1
ATOM 1540 O O . ARG A 1 213 ? 65.877 13.240 13.610 1.00 49.01 240 ARG A O 1
ATOM 1548 N N . LEU A 1 214 ? 65.312 11.782 15.246 1.00 48.53 241 LEU A N 1
ATOM 1549 C CA . LEU A 1 214 ? 64.044 12.442 15.554 1.00 48.41 241 LEU A CA 1
ATOM 1550 C C . LEU A 1 214 ? 64.232 13.813 16.216 1.00 46.89 241 LEU A C 1
ATOM 1551 O O . LEU A 1 214 ? 63.377 14.676 16.077 1.00 47.64 241 LEU A O 1
ATOM 1556 N N . ALA A 1 215 ? 65.362 14.013 16.891 1.00 45.77 242 ALA A N 1
ATOM 1557 C CA . ALA A 1 215 ? 65.681 15.298 17.524 1.00 46.19 242 ALA A CA 1
ATOM 1558 C C . ALA A 1 215 ? 66.087 16.323 16.458 1.00 47.71 242 ALA A C 1
ATOM 1559 O O . ALA A 1 215 ? 65.600 17.452 16.447 1.00 49.49 242 ALA A O 1
ATOM 1561 N N . ILE A 1 216 ? 66.975 15.927 15.555 1.00 49.40 243 ILE A N 1
ATOM 1562 C CA . ILE A 1 216 ? 67.362 16.806 14.465 1.00 49.51 243 ILE A CA 1
ATOM 1563 C C . ILE A 1 216 ? 66.117 17.185 13.648 1.00 49.30 243 ILE A C 1
ATOM 1564 O O . ILE A 1 216 ? 65.915 18.355 13.334 1.00 48.91 243 ILE A O 1
ATOM 1569 N N . ARG A 1 217 ? 65.232 16.219 13.413 1.00 48.45 244 ARG A N 1
ATOM 1570 C CA . ARG A 1 217 ? 64.016 16.476 12.619 1.00 49.24 244 ARG A CA 1
ATOM 1571 C C . ARG A 1 217 ? 63.173 17.657 13.116 1.00 49.43 244 ARG A C 1
ATOM 1572 O O . ARG A 1 217 ? 62.616 18.400 12.314 1.00 50.17 244 ARG A O 1
ATOM 1580 N N . VAL A 1 218 ? 63.096 17.835 14.432 1.00 49.01 245 VAL A N 1
ATOM 1581 C CA . VAL A 1 218 ? 62.251 18.881 15.000 1.00 50.27 245 VAL A CA 1
ATOM 1582 C C . VAL A 1 218 ? 62.933 20.273 15.148 1.00 51.93 245 VAL A C 1
ATOM 1583 O O . VAL A 1 218 ? 62.287 21.207 15.649 1.00 53.02 245 VAL A O 1
ATOM 1587 N N . ARG A 1 219 ? 64.202 20.417 14.689 1.00 53.58 246 ARG A N 1
ATOM 1588 C CA . ARG A 1 219 ? 64.998 21.714 14.843 1.00 54.31 246 ARG A CA 1
ATOM 1589 C C . ARG A 1 219 ? 64.257 22.982 14.488 1.00 53.62 246 ARG A C 1
ATOM 1590 O O . ARG A 1 219 ? 64.358 23.978 15.191 1.00 56.46 246 ARG A O 1
ATOM 1598 N N . PHE A 1 220 ? 63.584 22.969 13.345 1.00 51.83 247 PHE A N 1
ATOM 1599 C CA . PHE A 1 220 ? 62.916 24.163 12.841 1.00 52.11 247 PHE A CA 1
ATOM 1600 C C . PHE A 1 220 ? 61.570 24.430 13.494 1.00 53.16 247 PHE A C 1
ATOM 1601 O O . PHE A 1 220 ? 61.107 25.567 13.502 1.00 54.25 247 PHE A O 1
ATOM 1609 N N . ALA A 1 221 ? 60.947 23.387 14.042 1.00 52.50 248 ALA A N 1
ATOM 1610 C CA . ALA A 1 221 ? 59.690 23.530 14.767 1.00 50.90 248 ALA A CA 1
ATOM 1611 C C . ALA A 1 221 ? 59.975 23.963 16.206 1.00 50.82 248 ALA A C 1
ATOM 1612 O O . ALA A 1 221 ? 59.309 24.849 16.740 1.00 51.48 248 ALA A O 1
ATOM 1614 N N . ASP A 1 222 ? 60.989 23.355 16.816 1.00 50.05 249 ASP A N 1
ATOM 1615 C CA . ASP A 1 222 ? 61.353 23.653 18.203 1.00 50.14 249 ASP A CA 1
ATOM 1616 C C . ASP A 1 222 ? 62.827 23.306 18.446 1.00 49.84 249 ASP A C 1
ATOM 1617 O O . ASP A 1 222 ? 63.163 22.156 18.741 1.00 49.69 249 ASP A O 1
ATOM 1622 N N . ALA A 1 223 ? 63.696 24.320 18.351 1.00 49.98 250 ALA A N 1
ATOM 1623 C CA . ALA A 1 223 ? 65.143 24.121 18.502 1.00 49.77 250 ALA A CA 1
ATOM 1624 C C . ALA A 1 223 ? 65.523 23.638 19.898 1.00 49.37 250 ALA A C 1
ATOM 1625 O O . ALA A 1 223 ? 66.516 22.906 20.061 1.00 49.20 250 ALA A O 1
ATOM 1627 N N . GLY A 1 224 ? 64.747 24.058 20.901 1.00 48.95 251 GLY A N 1
ATOM 1628 C CA . GLY A 1 224 ? 64.979 23.660 22.288 1.00 47.39 251 GLY A CA 1
ATOM 1629 C C . GLY A 1 224 ? 64.785 22.173 22.509 1.00 47.27 251 GLY A C 1
ATOM 1630 O O . GLY A 1 224 ? 65.580 21.540 23.194 1.00 47.31 251 GLY A O 1
ATOM 1631 N N . LEU A 1 225 ? 63.725 21.618 21.911 1.00 48.07 252 LEU A N 1
ATOM 1632 C CA . LEU A 1 225 ? 63.442 20.189 21.991 1.00 48.83 252 LEU A CA 1
ATOM 1633 C C . LEU A 1 225 ? 64.546 19.416 21.262 1.00 49.05 252 LEU A C 1
ATOM 1634 O O . LEU A 1 225 ? 65.036 18.385 21.753 1.00 49.44 252 LEU A O 1
ATOM 1639 N N . ALA A 1 226 ? 64.941 19.930 20.098 1.00 47.48 253 ALA A N 1
ATOM 1640 C CA . ALA A 1 226 ? 65.996 19.312 19.289 1.00 47.55 253 ALA A CA 1
ATOM 1641 C C . ALA A 1 226 ? 67.324 19.257 20.067 1.00 47.99 253 ALA A C 1
ATOM 1642 O O . ALA A 1 226 ? 68.011 18.226 20.083 1.00 46.48 253 ALA A O 1
ATOM 1644 N N . LYS A 1 227 ? 67.662 20.351 20.735 1.00 48.77 254 LYS A N 1
ATOM 1645 C CA . LYS A 1 227 ? 68.902 20.413 21.499 1.00 51.10 254 LYS A CA 1
ATOM 1646 C C . LYS A 1 227 ? 68.884 19.409 22.658 1.00 51.42 254 LYS A C 1
ATOM 1647 O O . LYS A 1 227 ? 69.833 18.626 22.840 1.00 51.19 254 LYS A O 1
ATOM 1653 N N . GLU A 1 228 ? 67.793 19.418 23.411 1.00 51.37 255 GLU A N 1
ATOM 1654 C CA . GLU A 1 228 ? 67.636 18.542 24.559 1.00 51.57 255 GLU A CA 1
ATOM 1655 C C . GLU A 1 228 ? 67.942 17.078 24.236 1.00 49.18 255 GLU A C 1
ATOM 1656 O O . GLU A 1 228 ? 68.819 16.480 24.844 1.00 47.28 255 GLU A O 1
ATOM 1662 N N . TYR A 1 229 ? 67.253 16.534 23.234 1.00 49.66 256 TYR A N 1
ATOM 1663 C CA . TYR A 1 229 ? 67.370 15.109 22.894 1.00 49.58 256 TYR A CA 1
ATOM 1664 C C . TYR A 1 229 ? 68.562 14.722 22.006 1.00 50.22 256 TYR A C 1
ATOM 1665 O O . TYR A 1 229 ? 69.041 13.583 22.080 1.00 46.82 256 TYR A O 1
ATOM 1674 N N . ALA A 1 230 ? 69.013 15.636 21.147 1.00 49.25 257 ALA A N 1
ATOM 1675 C CA . ALA A 1 230 ? 70.193 15.368 20.345 1.00 49.19 257 ALA A CA 1
ATOM 1676 C C . ALA A 1 230 ? 71.382 15.200 21.305 1.00 50.19 257 ALA A C 1
ATOM 1677 O O . ALA A 1 230 ? 72.145 14.234 21.201 1.00 48.79 257 ALA A O 1
ATOM 1679 N N . GLU A 1 231 ? 71.489 16.118 22.274 1.00 50.91 258 GLU A N 1
ATOM 1680 C CA . GLU A 1 231 ? 72.555 16.064 23.290 1.00 51.12 258 GLU A CA 1
ATOM 1681 C C . GLU A 1 231 ? 72.427 14.838 24.223 1.00 51.52 258 GLU A C 1
ATOM 1682 O O . GLU A 1 231 ? 73.422 14.206 24.539 1.00 52.52 258 GLU A O 1
ATOM 1688 N N . LYS A 1 232 ? 71.204 14.493 24.629 1.00 52.01 259 LYS A N 1
ATOM 1689 C CA . LYS A 1 232 ? 70.984 13.266 25.429 1.00 52.25 259 LYS A CA 1
ATOM 1690 C C . LYS A 1 232 ? 71.454 12.033 24.659 1.00 51.29 259 LYS A C 1
ATOM 1691 O O . LYS A 1 232 ? 72.108 11.160 25.221 1.00 48.88 259 LYS A O 1
ATOM 1697 N N . ALA A 1 233 ? 71.109 11.968 23.365 1.00 50.13 260 ALA A N 1
ATOM 1698 C CA . ALA A 1 233 ? 71.470 10.811 22.529 1.00 49.47 260 ALA A CA 1
ATOM 1699 C C . ALA A 1 233 ? 72.984 10.626 22.370 1.00 49.28 260 ALA A C 1
ATOM 1700 O O . ALA A 1 233 ? 73.489 9.515 22.513 1.00 51.11 260 ALA A O 1
ATOM 1702 N N . VAL A 1 234 ? 73.700 11.714 22.077 1.00 49.40 261 VAL A N 1
ATOM 1703 C CA . VAL A 1 234 ? 75.152 11.645 21.854 1.00 49.36 261 VAL A CA 1
ATOM 1704 C C . VAL A 1 234 ? 75.956 11.510 23.152 1.00 50.47 261 VAL A C 1
ATOM 1705 O O . VAL A 1 234 ? 77.097 11.076 23.120 1.00 50.97 261 VAL A O 1
ATOM 1709 N N . LYS A 1 235 ? 75.354 11.873 24.280 1.00 50.56 262 LYS A N 1
ATOM 1710 C CA . LYS A 1 235 ? 76.024 11.779 25.569 1.00 52.00 262 LYS A CA 1
ATOM 1711 C C . LYS A 1 235 ? 75.672 10.512 26.357 1.00 51.55 262 LYS A C 1
ATOM 1712 O O . LYS A 1 235 ? 76.293 10.246 27.388 1.00 50.45 262 LYS A O 1
ATOM 1718 N N . HIS A 1 236 ? 74.695 9.726 25.891 1.00 50.98 263 HIS A N 1
ATOM 1719 C CA . HIS A 1 236 ? 74.314 8.517 26.634 1.00 51.94 263 HIS A CA 1
ATOM 1720 C C . HIS A 1 236 ? 75.462 7.491 26.609 1.00 50.34 263 HIS A C 1
ATOM 1721 O O . HIS A 1 236 ? 75.983 7.185 25.542 1.00 49.49 263 HIS A O 1
ATOM 1728 N N . PRO A 1 237 ? 75.828 6.932 27.786 1.00 50.36 264 PRO A N 1
ATOM 1729 C CA . PRO A 1 237 ? 76.991 6.022 27.880 1.00 50.34 264 PRO A CA 1
ATOM 1730 C C . PRO A 1 237 ? 76.921 4.715 27.083 1.00 51.12 264 PRO A C 1
ATOM 1731 O O . PRO A 1 237 ? 77.962 4.110 26.831 1.00 52.10 264 PRO A O 1
ATOM 1735 N N . ALA A 1 238 ? 75.719 4.276 26.704 1.00 50.78 265 ALA A N 1
ATOM 1736 C CA . ALA A 1 238 ? 75.558 3.045 25.919 1.00 51.01 265 ALA A CA 1
ATOM 1737 C C . ALA A 1 238 ? 76.056 3.206 24.481 1.00 51.19 265 ALA A C 1
ATOM 1738 O O . ALA A 1 238 ? 76.331 2.213 23.813 1.00 52.50 265 ALA A O 1
ATOM 1740 N N . GLY A 1 239 ? 76.111 4.451 23.994 1.00 50.83 266 GLY A N 1
ATOM 1741 C CA . GLY A 1 239 ? 76.648 4.749 22.656 1.00 51.05 266 GLY A CA 1
ATOM 1742 C C . GLY A 1 239 ? 75.628 4.830 21.526 1.00 50.76 266 GLY A C 1
ATOM 1743 O O . GLY A 1 239 ? 74.428 4.751 21.747 1.00 49.25 266 GLY A O 1
ATOM 1744 N N . LEU A 1 240 ? 76.149 4.962 20.304 1.00 50.51 267 LEU A N 1
ATOM 1745 C CA . LEU A 1 240 ? 75.356 5.090 19.092 1.00 49.50 267 LEU A CA 1
ATOM 1746 C C . LEU A 1 240 ? 75.810 4.041 18.073 1.00 48.46 267 LEU A C 1
ATOM 1747 O O . LEU A 1 240 ? 76.797 3.361 18.283 1.00 46.12 267 LEU A O 1
ATOM 1752 N N . ILE A 1 241 ? 75.086 3.920 16.969 1.00 48.75 268 ILE A N 1
ATOM 1753 C CA . ILE A 1 241 ? 75.508 3.019 15.886 1.00 50.31 268 ILE A CA 1
ATOM 1754 C C . ILE A 1 241 ? 76.715 3.707 15.232 1.00 52.48 268 ILE A C 1
ATOM 1755 O O . ILE A 1 241 ? 76.550 4.695 14.499 1.00 53.48 268 ILE A O 1
ATOM 1760 N N . ASN A 1 242 ? 77.923 3.209 15.542 1.00 52.38 269 ASN A N 1
ATOM 1761 C CA . ASN A 1 242 ? 79.180 3.811 15.050 1.00 52.89 269 ASN A CA 1
ATOM 1762 C C . ASN A 1 242 ? 80.086 2.857 14.241 1.00 53.01 269 ASN A C 1
ATOM 1763 O O . ASN A 1 242 ? 81.289 3.080 14.131 1.00 51.99 269 ASN A O 1
ATOM 1768 N N . SER A 1 243 ? 79.496 1.799 13.696 1.00 53.44 270 SER A N 1
ATOM 1769 C CA . SER A 1 243 ? 80.208 0.873 12.816 1.00 54.44 270 SER A CA 1
ATOM 1770 C C . SER A 1 243 ? 79.170 0.081 12.070 1.00 55.24 270 SER A C 1
ATOM 1771 O O . SER A 1 243 ? 78.069 -0.114 12.566 1.00 54.90 270 SER A O 1
ATOM 1774 N N . LYS A 1 244 ? 79.520 -0.387 10.883 1.00 56.55 271 LYS A N 1
ATOM 1775 C CA . LYS A 1 244 ? 78.570 -1.135 10.053 1.00 56.52 271 LYS A CA 1
ATOM 1776 C C . LYS A 1 244 ? 78.064 -2.430 10.693 1.00 55.61 271 LYS A C 1
ATOM 1777 O O . LYS A 1 244 ? 76.942 -2.851 10.415 1.00 54.81 271 LYS A O 1
ATOM 1783 N N . GLU A 1 245 ? 78.864 -3.031 11.582 1.00 54.76 272 GLU A N 1
ATOM 1784 C CA . GLU A 1 245 ? 78.446 -4.252 12.303 1.00 54.96 272 GLU A CA 1
ATOM 1785 C C . GLU A 1 245 ? 77.292 -3.980 13.293 1.00 54.18 272 GLU A C 1
ATOM 1786 O O . GLU A 1 245 ? 76.625 -4.911 13.743 1.00 56.44 272 GLU A O 1
ATOM 1788 N N . LEU A 1 246 ? 77.090 -2.709 13.644 1.00 53.40 273 LEU A N 1
ATOM 1789 C CA . LEU A 1 246 ? 76.028 -2.303 14.574 1.00 52.57 273 LEU A CA 1
ATOM 1790 C C . LEU A 1 246 ? 74.753 -1.774 13.869 1.00 51.69 273 LEU A C 1
ATOM 1791 O O . LEU A 1 246 ? 73.758 -1.461 14.541 1.00 50.21 273 LEU A O 1
ATOM 1796 N N . ALA A 1 247 ? 74.766 -1.698 12.532 1.00 49.87 274 ALA A N 1
ATOM 1797 C CA . ALA A 1 247 ? 73.615 -1.171 11.790 1.00 47.75 274 ALA A CA 1
ATOM 1798 C C . ALA A 1 247 ? 72.343 -1.981 12.032 1.00 48.63 274 ALA A C 1
ATOM 1799 O O . ALA A 1 247 ? 72.387 -3.217 12.212 1.00 46.76 274 ALA A O 1
ATOM 1801 N N . ALA A 1 248 ? 71.212 -1.271 12.061 1.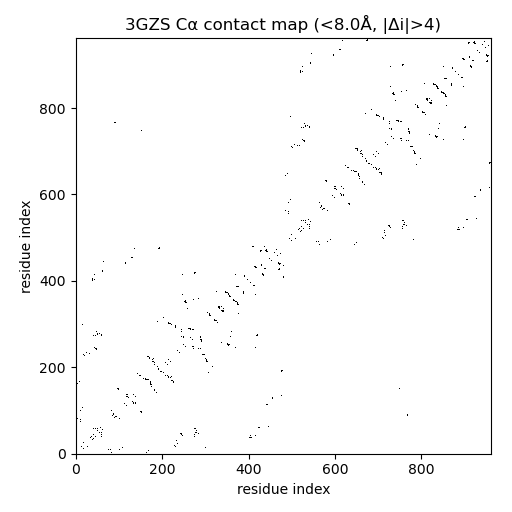00 47.80 275 ALA A N 1
ATOM 1802 C CA . ALA A 1 248 ? 69.918 -1.882 12.273 1.00 49.61 275 ALA A CA 1
ATOM 1803 C C . ALA A 1 248 ? 69.422 -2.321 10.917 1.00 49.40 275 ALA A C 1
ATOM 1804 O O . ALA A 1 248 ? 69.114 -1.472 10.060 1.00 50.67 275 ALA A O 1
ATOM 1806 N N . GLN A 1 249 ? 69.361 -3.631 10.695 1.00 49.33 276 GLN A N 1
ATOM 1807 C CA . GLN A 1 249 ? 68.939 -4.145 9.390 1.00 50.37 276 GLN A CA 1
ATOM 1808 C C . GLN A 1 249 ? 68.134 -5.437 9.458 1.00 49.73 276 GLN A C 1
ATOM 1809 O O . GLN A 1 249 ? 68.174 -6.162 10.458 1.00 47.48 276 GLN A O 1
ATOM 1823 N N . GLY A 1 251 ? 67.900 -8.777 7.481 1.00 47.47 278 GLY A N 1
ATOM 1824 C CA . GLY A 1 251 ? 68.574 -9.675 6.548 1.00 49.50 278 GLY A CA 1
ATOM 1825 C C . GLY A 1 251 ? 68.527 -11.079 7.099 1.00 49.02 278 GLY A C 1
ATOM 1826 O O . GLY A 1 251 ? 67.540 -11.781 6.917 1.00 51.66 278 GLY A O 1
ATOM 1827 N N . LYS A 1 252 ? 69.600 -11.491 7.768 1.00 49.22 279 LYS A N 1
ATOM 1828 C CA . LYS A 1 252 ? 69.644 -12.797 8.429 1.00 49.04 279 LYS A CA 1
ATOM 1829 C C . LYS A 1 252 ? 69.575 -12.581 9.915 1.00 48.98 279 LYS A C 1
ATOM 1830 O O . LYS A 1 252 ? 70.321 -11.784 10.455 1.00 49.21 279 LYS A O 1
ATOM 1833 N N . GLY A 1 253 ? 68.691 -13.313 10.580 1.00 48.52 280 GLY A N 1
ATOM 1834 C CA . GLY A 1 253 ? 68.552 -13.216 12.008 1.00 47.74 280 GLY A CA 1
ATOM 1835 C C . GLY A 1 253 ? 67.468 -14.133 12.529 1.00 48.80 280 GLY A C 1
ATOM 1836 O O . GLY A 1 253 ? 66.481 -14.399 11.832 1.00 49.91 280 GLY A O 1
ATOM 1837 N N . ALA A 1 254 ? 67.649 -14.606 13.761 1.00 48.84 281 ALA A N 1
ATOM 1838 C CA . ALA A 1 254 ? 66.685 -15.491 14.419 1.00 49.63 281 ALA A CA 1
ATOM 1839 C C . ALA A 1 254 ? 66.376 -16.728 13.575 1.00 50.09 281 ALA A C 1
ATOM 1840 O O . ALA A 1 254 ? 65.243 -17.189 13.540 1.00 51.59 281 ALA A O 1
ATOM 1842 N N . GLY A 1 255 ? 67.390 -17.234 12.873 1.00 51.84 282 GLY A N 1
ATOM 1843 C CA . GLY A 1 255 ? 67.239 -18.402 12.003 1.00 52.55 282 GLY A CA 1
ATOM 1844 C C . GLY A 1 255 ? 66.467 -18.160 10.701 1.00 53.53 282 GLY A C 1
ATOM 1845 O O . GLY A 1 255 ? 66.275 -19.093 9.922 1.00 55.15 282 GLY A O 1
ATOM 1846 N N . LEU A 1 256 ? 66.055 -16.916 10.447 1.00 51.35 283 LEU A N 1
ATOM 1847 C CA . LEU A 1 256 ? 65.289 -16.590 9.246 1.00 52.57 283 LEU A CA 1
ATOM 1848 C C . LEU A 1 256 ? 66.135 -15.831 8.247 1.00 52.35 283 LEU A C 1
ATOM 1849 O O . LEU A 1 256 ? 67.201 -15.328 8.578 1.00 54.35 283 LEU A O 1
ATOM 1854 N N . GLN A 1 257 ? 65.659 -15.786 7.012 1.00 50.80 284 GLN A N 1
ATOM 1855 C CA . GLN A 1 257 ? 66.319 -15.056 5.944 1.00 50.32 284 GLN A CA 1
ATOM 1856 C C . GLN A 1 257 ? 65.300 -14.159 5.263 1.00 49.72 284 GLN A C 1
ATOM 1857 O O . GLN A 1 257 ? 64.383 -14.645 4.603 1.00 48.54 284 GLN A O 1
ATOM 1871 N N . LYS A 1 259 ? 63.965 -11.474 2.448 1.00 46.09 286 LYS A N 1
ATOM 1872 C CA . LYS A 1 259 ? 64.181 -11.338 0.996 1.00 46.45 286 LYS A CA 1
ATOM 1873 C C . LYS A 1 259 ? 63.993 -9.894 0.558 1.00 46.82 286 LYS A C 1
ATOM 1874 O O . LYS A 1 259 ? 62.927 -9.310 0.743 1.00 47.78 286 LYS A O 1
ATOM 1880 N N . ASN A 1 260 ? 65.033 -9.330 -0.044 1.00 47.76 287 ASN A N 1
ATOM 1881 C CA . ASN A 1 260 ? 65.011 -7.950 -0.454 1.00 48.03 287 ASN A CA 1
ATOM 1882 C C . ASN A 1 260 ? 63.886 -7.668 -1.456 1.00 47.77 287 ASN A C 1
ATOM 1883 O O . ASN A 1 260 ? 63.889 -8.200 -2.563 1.00 45.92 287 ASN A O 1
ATOM 1888 N N . PRO A 1 261 ? 62.931 -6.807 -1.074 1.00 47.15 288 PRO A N 1
ATOM 1889 C CA . PRO A 1 261 ? 61.801 -6.544 -1.980 1.00 49.87 288 PRO A CA 1
ATOM 1890 C C . PRO A 1 261 ? 62.177 -5.769 -3.268 1.00 51.13 288 PRO A C 1
ATOM 1891 O O . PRO A 1 261 ? 61.496 -5.924 -4.308 1.00 51.41 288 PRO A O 1
ATOM 1895 N N . LEU A 1 262 ? 63.255 -4.982 -3.210 1.00 49.32 289 LEU A N 1
ATOM 1896 C CA . LEU A 1 262 ? 63.708 -4.212 -4.368 1.00 52.67 289 LEU A CA 1
ATOM 1897 C C . LEU A 1 262 ? 64.235 -5.138 -5.487 1.00 52.61 289 LEU A C 1
ATOM 1898 O O . LEU A 1 262 ? 64.097 -4.831 -6.663 1.00 52.78 289 LEU A O 1
ATOM 1903 N N . LYS A 1 263 ? 64.819 -6.275 -5.100 1.00 51.87 290 LYS A N 1
ATOM 1904 C CA . LYS A 1 263 ? 65.286 -7.266 -6.053 1.00 50.41 290 LYS A CA 1
ATOM 1905 C C . LYS A 1 263 ? 64.093 -7.837 -6.837 1.00 50.72 290 LYS A C 1
ATOM 1906 O O . LYS A 1 263 ? 64.182 -8.056 -8.069 1.00 48.35 290 LYS A O 1
ATOM 1912 N N . VAL A 1 264 ? 62.989 -8.088 -6.128 1.00 48.22 291 VAL A N 1
ATOM 1913 C CA . VAL A 1 264 ? 61.767 -8.632 -6.752 1.00 49.29 291 VAL A CA 1
ATOM 1914 C C . VAL A 1 264 ? 61.142 -7.596 -7.697 1.00 47.48 291 VAL A C 1
ATOM 1915 O O . VAL A 1 264 ? 60.743 -7.921 -8.803 1.00 46.70 291 VAL A O 1
ATOM 1919 N N . ILE A 1 265 ? 61.061 -6.357 -7.241 1.00 48.05 292 ILE A N 1
ATOM 1920 C CA . ILE A 1 265 ? 60.546 -5.262 -8.076 1.00 49.78 292 ILE A CA 1
ATOM 1921 C C . ILE A 1 265 ? 61.435 -5.063 -9.307 1.00 51.32 292 ILE A C 1
ATOM 1922 O O . ILE A 1 265 ? 60.938 -4.822 -10.414 1.00 52.58 292 ILE A O 1
ATOM 1927 N N . ASN A 1 266 ? 62.745 -5.210 -9.127 1.00 52.55 293 ASN A N 1
ATOM 1928 C CA . ASN A 1 266 ? 63.675 -5.034 -10.230 1.00 52.53 293 ASN A CA 1
ATOM 1929 C C . ASN A 1 266 ? 63.651 -6.187 -11.258 1.00 52.98 293 ASN A C 1
ATOM 1930 O O . ASN A 1 266 ? 63.454 -5.954 -12.452 1.00 52.22 293 ASN A O 1
ATOM 1935 N N . GLU A 1 267 ? 63.877 -7.412 -10.790 1.00 53.57 294 GLU A N 1
ATOM 1936 C CA . GLU A 1 267 ? 63.978 -8.567 -11.687 1.00 54.18 294 GLU A CA 1
ATOM 1937 C C . GLU A 1 267 ? 62.644 -9.174 -12.109 1.00 54.52 294 GLU A C 1
ATOM 1938 O O . GLU A 1 267 ? 62.418 -9.390 -13.298 1.00 55.44 294 GLU A O 1
ATOM 1944 N N . GLU A 1 268 ? 61.761 -9.460 -11.156 1.00 53.48 295 GLU A N 1
ATOM 1945 C CA . GLU A 1 268 ? 60.488 -10.099 -11.498 1.00 54.73 295 GLU A CA 1
ATOM 1946 C C . GLU A 1 268 ? 59.478 -9.125 -12.114 1.00 51.91 295 GLU A C 1
ATOM 1947 O O . GLU A 1 268 ? 58.797 -9.477 -13.060 1.00 51.25 295 GLU A O 1
ATOM 1953 N N . TYR A 1 269 ? 59.348 -7.921 -11.561 1.00 51.01 296 TYR A N 1
ATOM 1954 C CA . TYR A 1 269 ? 58.351 -6.963 -12.097 1.00 49.74 296 TYR A CA 1
ATOM 1955 C C . TYR A 1 269 ? 58.899 -6.036 -13.181 1.00 49.28 296 TYR A C 1
ATOM 1956 O O . TYR A 1 269 ? 58.117 -5.400 -13.899 1.00 48.40 296 TYR A O 1
ATOM 1965 N N . ASN A 1 270 ? 60.225 -5.926 -13.275 1.00 48.15 297 ASN A N 1
ATOM 1966 C CA . ASN A 1 270 ? 60.870 -5.048 -14.255 1.00 48.42 297 ASN A CA 1
ATOM 1967 C C . ASN A 1 270 ? 60.242 -3.657 -14.210 1.00 48.83 297 ASN A C 1
ATOM 1968 O O . ASN A 1 270 ? 60.020 -3.029 -15.239 1.00 48.97 297 ASN A O 1
ATOM 1973 N N . ASP A 1 271 ? 59.996 -3.168 -12.998 1.00 48.66 298 ASP A N 1
ATOM 1974 C CA . ASP A 1 271 ? 59.264 -1.922 -12.804 1.00 49.98 298 ASP A CA 1
ATOM 1975 C C . ASP A 1 271 ? 60.082 -0.706 -12.368 1.00 50.04 298 ASP A C 1
ATOM 1976 O O . ASP A 1 271 ? 59.497 0.370 -12.167 1.00 49.11 298 ASP A O 1
ATOM 1981 N N . THR A 1 272 ? 61.403 -0.826 -12.215 1.00 47.02 299 THR A N 1
ATOM 1982 C CA . THR A 1 272 ? 62.159 0.323 -11.689 1.00 47.57 299 THR A CA 1
ATOM 1983 C C . THR A 1 272 ? 63.494 0.601 -12.393 1.00 48.92 299 THR A C 1
ATOM 1984 O O . THR A 1 272 ? 64.169 -0.314 -12.848 1.00 49.22 299 THR A O 1
ATOM 1988 N N . ARG A 1 273 ? 63.848 1.892 -12.477 1.00 47.47 300 ARG A N 1
ATOM 1989 C CA . ARG A 1 273 ? 65.088 2.338 -13.144 1.00 46.85 300 ARG A CA 1
ATOM 1990 C C . ARG A 1 273 ? 65.745 3.471 -12.355 1.00 46.85 300 ARG A C 1
ATOM 1991 O O . ARG A 1 273 ? 65.117 4.100 -11.520 1.00 48.42 300 ARG A O 1
ATOM 2007 N N . GLY A 1 275 ? 66.990 6.912 -11.079 1.00 46.28 302 GLY A N 1
ATOM 2008 C CA . GLY A 1 275 ? 66.388 8.236 -11.115 1.00 47.25 302 GLY A CA 1
ATOM 2009 C C . GLY A 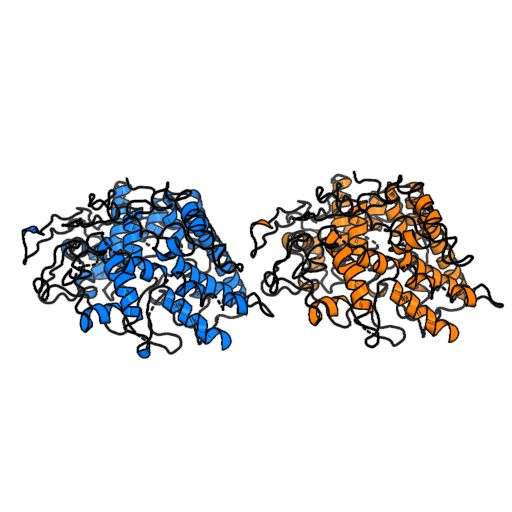1 275 ? 67.334 9.298 -11.637 1.00 48.92 302 GLY A C 1
ATOM 2010 O O . GLY A 1 275 ? 68.558 9.253 -11.372 1.00 47.31 302 GLY A O 1
ATOM 2011 N N . ALA A 1 276 ? 66.765 10.282 -12.345 1.00 50.00 303 ALA A N 1
ATOM 2012 C CA . ALA A 1 276 ? 67.543 11.380 -12.965 1.00 49.06 303 ALA A CA 1
ATOM 2013 C C . ALA A 1 276 ? 68.247 12.258 -11.932 1.00 49.07 303 ALA A C 1
ATOM 2014 O O . ALA A 1 276 ? 69.381 12.683 -12.146 1.00 48.04 303 ALA A O 1
ATOM 2016 N N . THR A 1 277 ? 67.577 12.516 -10.814 1.00 47.68 304 THR A N 1
ATOM 2017 C CA . THR A 1 277 ? 68.138 13.346 -9.762 1.00 48.22 304 THR A CA 1
ATOM 2018 C C . THR A 1 277 ? 69.388 12.715 -9.138 1.00 48.42 304 THR A C 1
ATOM 2019 O O . THR A 1 277 ? 70.440 13.317 -9.172 1.00 44.11 304 THR A O 1
ATOM 2023 N N . ILE A 1 278 ? 69.294 11.481 -8.637 1.00 47.77 305 ILE A N 1
ATOM 2024 C CA . ILE A 1 278 ? 70.482 10.839 -8.032 1.00 47.30 305 ILE A CA 1
ATOM 2025 C C . ILE A 1 278 ? 71.605 10.649 -9.069 1.00 48.23 305 ILE A C 1
ATOM 2026 O O . ILE A 1 278 ? 72.789 10.752 -8.728 1.00 48.84 305 ILE A O 1
ATOM 2031 N N . TYR A 1 279 ? 71.236 10.378 -10.326 1.00 46.19 306 TYR A N 1
ATOM 2032 C CA . TYR A 1 279 ? 72.221 10.302 -11.405 1.00 47.51 306 TYR A CA 1
ATOM 2033 C C . TYR A 1 279 ? 73.052 11.598 -11.480 1.00 47.43 306 TYR A C 1
ATOM 2034 O O . TYR A 1 279 ? 74.277 11.551 -11.583 1.00 46.97 306 TYR A O 1
ATOM 2043 N N . SER A 1 280 ? 72.374 12.744 -11.458 1.00 46.87 307 SER A N 1
ATOM 2044 C CA . SER A 1 280 ? 73.059 14.044 -11.547 1.00 46.85 307 SER A CA 1
ATOM 2045 C C . SER A 1 280 ? 74.178 14.166 -10.545 1.00 45.11 307 SER A C 1
ATOM 2046 O O . SER A 1 280 ? 75.248 14.582 -10.884 1.00 46.80 307 SER A O 1
ATOM 2049 N N . TYR A 1 281 ? 73.913 13.780 -9.301 1.00 46.56 308 TYR A N 1
ATOM 2050 C CA . TYR A 1 281 ? 74.913 13.857 -8.256 1.00 46.28 308 TYR A CA 1
ATOM 2051 C C . TYR A 1 281 ? 75.987 12.774 -8.399 1.00 47.41 308 TYR A C 1
ATOM 2052 O O . TYR A 1 281 ? 77.189 13.084 -8.393 1.00 48.17 308 TYR A O 1
ATOM 2061 N N . LEU A 1 282 ? 75.570 11.514 -8.550 1.00 47.70 309 LEU A N 1
ATOM 2062 C CA . LEU A 1 282 ? 76.536 10.395 -8.686 1.00 48.09 309 LEU A CA 1
ATOM 2063 C C . LEU A 1 282 ? 77.441 10.543 -9.901 1.00 47.17 309 LEU A C 1
ATOM 2064 O O . LEU A 1 282 ? 78.648 10.345 -9.810 1.00 48.11 309 LEU A O 1
ATOM 2069 N N . ALA A 1 283 ? 76.852 10.882 -11.040 1.00 46.76 310 ALA A N 1
ATOM 2070 C CA . ALA A 1 283 ? 77.614 11.032 -12.281 1.00 47.08 310 ALA A CA 1
ATOM 2071 C C . ALA A 1 283 ? 78.501 12.260 -12.213 1.00 47.17 310 ALA A C 1
ATOM 2072 O O . ALA A 1 283 ? 79.677 12.196 -12.541 1.00 47.93 310 ALA A O 1
ATOM 2074 N N . GLY A 1 284 ? 77.929 13.376 -11.775 1.00 48.38 311 GLY A N 1
ATOM 2075 C CA . GLY A 1 284 ? 78.675 14.628 -11.651 1.00 48.08 311 GLY A CA 1
ATOM 2076 C C . GLY A 1 284 ? 79.898 14.518 -10.756 1.00 48.05 311 GLY A C 1
ATOM 2077 O O . GLY A 1 284 ? 80.969 14.993 -11.109 1.00 47.77 311 GLY A O 1
ATOM 2078 N N . TYR A 1 285 ? 79.742 13.861 -9.609 1.00 48.81 312 TYR A N 1
ATOM 2079 C CA . TYR A 1 285 ? 80.846 13.684 -8.665 1.00 48.46 312 TYR A CA 1
ATOM 2080 C C . TYR A 1 285 ? 81.764 12.504 -8.988 1.00 49.76 312 TYR A C 1
ATOM 2081 O O . TYR A 1 285 ? 82.717 12.246 -8.238 1.00 51.25 312 TYR A O 1
ATOM 2090 N N . ASN A 1 286 ? 81.499 11.789 -10.089 1.00 50.70 313 ASN A N 1
ATOM 2091 C CA . ASN A 1 286 ? 82.284 10.602 -10.441 1.00 50.52 313 ASN A CA 1
ATOM 2092 C C . ASN A 1 286 ? 82.347 9.697 -9.199 1.00 49.83 313 ASN A C 1
ATOM 2093 O O . ASN A 1 286 ? 83.399 9.201 -8.810 1.00 49.95 313 ASN A O 1
ATOM 2098 N N . ASP A 1 287 ? 81.183 9.510 -8.588 1.00 49.25 314 ASP A N 1
ATOM 2099 C CA . ASP A 1 287 ? 81.062 8.811 -7.327 1.00 48.40 314 ASP A CA 1
ATOM 2100 C C . ASP A 1 287 ? 81.225 7.302 -7.496 1.00 47.61 314 ASP A C 1
ATOM 2101 O O . ASP A 1 287 ? 80.448 6.658 -8.212 1.00 46.13 314 ASP A O 1
ATOM 2106 N N . ALA A 1 288 ? 82.197 6.738 -6.778 1.00 47.11 315 ALA A N 1
ATOM 2107 C CA . ALA A 1 288 ? 82.490 5.295 -6.844 1.00 47.34 315 ALA A CA 1
ATOM 2108 C C . ALA A 1 288 ? 81.329 4.418 -6.345 1.00 46.67 315 ALA A C 1
ATOM 2109 O O . ALA A 1 288 ? 81.262 3.236 -6.683 1.00 47.18 315 ALA A O 1
ATOM 2111 N N . ARG A 1 289 ? 80.433 4.990 -5.530 1.00 46.50 316 ARG A N 1
ATOM 2112 C CA . ARG A 1 289 ? 79.237 4.261 -5.059 1.00 46.30 316 ARG A CA 1
ATOM 2113 C C . ARG A 1 289 ? 78.188 4.050 -6.181 1.00 47.07 316 ARG A C 1
ATOM 2114 O O . ARG A 1 289 ? 77.289 3.213 -6.047 1.00 46.01 316 ARG A O 1
ATOM 2122 N N . ALA A 1 290 ? 78.287 4.821 -7.262 1.00 47.06 317 ALA A N 1
ATOM 2123 C CA . ALA A 1 290 ? 77.330 4.710 -8.360 1.00 48.24 317 ALA A CA 1
ATOM 2124 C C . ALA A 1 290 ? 77.251 3.271 -8.867 1.00 48.21 317 ALA A C 1
ATOM 2125 O O . ALA A 1 290 ? 76.163 2.717 -8.992 1.00 48.69 317 ALA A O 1
ATOM 2127 N N . ALA A 1 291 ? 78.419 2.652 -9.075 1.00 47.64 318 ALA A N 1
ATOM 2128 C CA . ALA A 1 291 ? 78.508 1.276 -9.580 1.00 47.37 318 ALA A CA 1
ATOM 2129 C C . ALA A 1 291 ? 78.117 0.214 -8.537 1.00 46.61 318 ALA A C 1
ATOM 2130 O O . ALA A 1 291 ? 77.872 -0.936 -8.889 1.00 47.20 318 ALA A O 1
ATOM 2132 N N . VAL A 1 292 ? 78.112 0.587 -7.262 1.00 47.41 319 VAL A N 1
ATOM 2133 C CA . VAL A 1 292 ? 77.632 -0.305 -6.204 1.00 46.63 319 VAL A CA 1
ATOM 2134 C C . VAL A 1 292 ? 76.106 -0.227 -6.142 1.00 48.03 319 VAL A C 1
ATOM 2135 O O . VAL A 1 292 ? 75.438 -1.243 -6.050 1.00 49.93 319 VAL A O 1
ATOM 2139 N N . TYR A 1 293 ? 75.570 0.988 -6.227 1.00 46.64 320 TYR A N 1
ATOM 2140 C CA . TYR A 1 293 ? 74.136 1.212 -6.153 1.00 45.59 320 TYR A CA 1
ATOM 2141 C C . TYR A 1 293 ? 73.363 0.797 -7.400 1.00 46.48 320 TYR A C 1
ATOM 2142 O O . TYR A 1 293 ? 72.223 0.350 -7.293 1.00 47.29 320 TYR A O 1
ATOM 2151 N N . PHE A 1 294 ? 73.966 0.986 -8.575 1.00 45.56 321 PHE A N 1
ATOM 2152 C CA . PHE A 1 294 ? 73.317 0.670 -9.840 1.00 44.70 321 PHE A CA 1
ATOM 2153 C C . PHE A 1 294 ? 74.251 -0.116 -10.760 1.00 46.40 321 PHE A C 1
ATOM 2154 O O . PHE A 1 294 ? 75.475 0.005 -10.665 1.00 46.94 321 PHE A O 1
ATOM 2162 N N . VAL A 1 295 ? 73.668 -0.928 -11.643 1.00 47.69 322 VAL A N 1
ATOM 2163 C CA . VAL A 1 295 ? 74.458 -1.718 -12.599 1.00 47.85 322 VAL A CA 1
ATOM 2164 C C . VAL A 1 295 ? 74.937 -0.798 -13.727 1.00 49.80 322 VAL A C 1
ATOM 2165 O O . VAL A 1 295 ? 74.147 -0.386 -14.590 1.00 48.46 322 VAL A O 1
ATOM 2169 N N . LYS A 1 296 ? 76.234 -0.480 -13.711 1.00 50.71 323 LYS A N 1
ATOM 2170 C CA . LYS A 1 296 ? 76.812 0.479 -14.657 1.00 53.76 323 LYS A CA 1
ATOM 2171 C C . LYS A 1 296 ? 76.904 0.003 -16.112 1.00 54.35 323 LYS A C 1
ATOM 2172 O O . LYS A 1 296 ? 76.552 0.749 -17.023 1.00 51.99 323 LYS A O 1
ATOM 2178 N N . ASN A 1 297 ? 77.396 -1.217 -16.322 1.00 56.08 324 ASN A N 1
ATOM 2179 C CA . ASN A 1 297 ? 77.615 -1.744 -17.691 1.00 59.63 324 ASN A CA 1
ATOM 2180 C C . ASN A 1 297 ? 78.423 -0.710 -18.550 1.00 59.92 324 ASN A C 1
ATOM 2181 O O . ASN A 1 297 ? 79.493 -0.271 -18.120 1.00 60.43 324 ASN A O 1
ATOM 2186 N N . ASN A 1 298 ? 77.901 -0.311 -19.719 1.00 60.45 325 ASN A N 1
ATOM 2187 C CA . ASN A 1 298 ? 78.582 0.682 -20.591 1.00 60.56 325 ASN A CA 1
ATOM 2188 C C . ASN A 1 298 ? 78.587 2.084 -20.027 1.00 61.06 325 ASN A C 1
ATOM 2189 O O . ASN A 1 298 ? 79.472 2.876 -20.335 1.00 63.52 325 ASN A O 1
ATOM 2194 N N . GLY A 1 299 ? 77.562 2.404 -19.247 1.00 59.37 326 GLY A N 1
ATOM 2195 C CA . GLY A 1 299 ? 77.418 3.718 -18.650 1.00 57.68 326 GLY A CA 1
ATOM 2196 C C . GLY A 1 299 ? 76.015 3.872 -18.107 1.00 55.62 326 GLY A C 1
ATOM 2197 O O . GLY A 1 299 ? 75.123 3.075 -18.424 1.00 54.66 326 GLY A O 1
ATOM 2198 N N . PHE A 1 300 ? 75.800 4.915 -17.322 1.00 52.52 327 PHE A N 1
ATOM 2199 C CA . PHE A 1 300 ? 74.519 5.126 -16.712 1.00 51.27 327 PHE A CA 1
ATOM 2200 C C . PHE A 1 300 ? 73.526 5.831 -17.633 1.00 49.84 327 PHE A C 1
ATOM 2201 O O . PHE A 1 300 ? 73.899 6.701 -18.419 1.00 50.02 327 PHE A O 1
ATOM 2209 N N . LYS A 1 301 ? 72.270 5.387 -17.560 1.00 48.53 328 LYS A N 1
ATOM 2210 C CA . LYS A 1 301 ? 71.152 5.987 -18.280 1.00 47.37 328 LYS A CA 1
ATOM 2211 C C . LYS A 1 301 ? 69.993 6.018 -17.292 1.00 48.07 328 LYS A C 1
ATOM 2212 O O . LYS A 1 301 ? 69.501 4.966 -16.879 1.00 49.12 328 LYS A O 1
ATOM 2216 N N . ALA A 1 302 ? 69.588 7.226 -16.889 1.00 46.31 329 ALA A N 1
ATOM 2217 C CA . ALA A 1 302 ? 68.570 7.407 -15.880 1.00 45.19 329 ALA A CA 1
ATOM 2218 C C . ALA A 1 302 ? 67.253 7.897 -16.461 1.00 47.28 329 ALA A C 1
ATOM 2219 O O . ALA A 1 302 ? 67.200 8.444 -17.572 1.00 46.34 329 ALA A O 1
ATOM 2221 N N . VAL A 1 303 ? 66.198 7.715 -15.676 1.00 47.62 330 VAL A N 1
ATOM 2222 C CA . VAL A 1 303 ? 64.851 8.064 -16.067 1.00 47.68 330 VAL A CA 1
ATOM 2223 C C . VAL A 1 303 ? 64.328 9.180 -15.171 1.00 51.23 330 VAL A C 1
ATOM 2224 O O . VAL A 1 303 ? 64.505 9.162 -13.939 1.00 50.42 330 VAL A O 1
ATOM 2228 N N . ARG A 1 304 ? 63.662 10.136 -15.786 1.00 51.71 331 ARG A N 1
ATOM 2229 C CA . ARG A 1 304 ? 63.121 11.243 -15.065 1.00 54.15 331 ARG A CA 1
ATOM 2230 C C . ARG A 1 304 ? 61.760 10.877 -14.492 1.00 54.43 331 ARG A C 1
ATOM 2231 O O . ARG A 1 304 ? 60.987 10.153 -15.114 1.00 52.50 331 ARG A O 1
ATOM 2239 N N . CYS A 1 305 ? 61.485 11.375 -13.293 1.00 59.05 332 CYS A N 1
ATOM 2240 C CA . CYS A 1 305 ? 60.246 11.092 -12.604 1.00 57.78 332 CYS A CA 1
ATOM 2241 C C . CYS A 1 305 ? 59.158 12.054 -13.054 1.00 55.69 332 CYS A C 1
ATOM 2242 O O . CYS A 1 305 ? 59.441 13.198 -13.398 1.00 52.66 332 CYS A O 1
ATOM 2245 N N . GLY A 1 306 ? 57.913 11.588 -13.050 1.00 53.27 333 GLY A N 1
ATOM 2246 C CA . GLY A 1 306 ? 56.773 12.429 -13.442 1.00 52.30 333 GLY A CA 1
ATOM 2247 C C . GLY A 1 306 ? 56.738 12.670 -14.926 1.00 52.72 333 GLY A C 1
ATOM 2248 O O . GLY A 1 306 ? 56.798 13.820 -15.386 1.00 51.05 333 GLY A O 1
ATOM 2249 N N . ILE A 1 307 ? 56.684 11.574 -15.680 1.00 51.70 334 ILE A N 1
ATOM 2250 C CA . ILE A 1 307 ? 56.647 11.626 -17.134 1.00 50.53 334 ILE A CA 1
ATOM 2251 C C . ILE A 1 307 ? 55.522 10.748 -17.683 1.00 50.63 334 ILE A C 1
ATOM 2252 O O . ILE A 1 307 ? 54.926 9.946 -16.958 1.00 50.67 334 ILE A O 1
ATOM 2257 N N . ALA A 1 308 ? 55.230 10.929 -18.962 1.00 51.22 335 ALA A N 1
ATOM 2258 C CA . ALA A 1 308 ? 54.186 10.179 -19.635 1.00 51.25 335 ALA A CA 1
ATOM 2259 C C . ALA A 1 308 ? 54.565 8.724 -19.844 1.00 52.18 335 ALA A C 1
ATOM 2260 O O . ALA A 1 308 ? 55.758 8.349 -19.801 1.00 52.10 335 ALA A O 1
ATOM 2262 N N . LYS A 1 309 ? 53.541 7.903 -20.058 1.00 52.01 336 LYS A N 1
ATOM 2263 C CA . LYS A 1 309 ? 53.711 6.505 -20.445 1.00 53.86 336 LYS A CA 1
ATOM 2264 C C . LYS A 1 309 ? 54.672 6.461 -21.658 1.00 52.57 336 LYS A C 1
ATOM 2265 O O . LYS A 1 309 ? 54.525 7.248 -22.604 1.00 51.20 336 LYS A O 1
ATOM 2269 N N . SER A 1 310 ? 55.644 5.551 -21.621 1.00 52.21 337 SER A N 1
ATOM 2270 C CA . SER A 1 310 ? 56.689 5.471 -22.663 1.00 51.34 337 SER A CA 1
ATOM 2271 C C . SER A 1 310 ? 56.911 4.071 -23.260 1.00 50.25 337 SER A C 1
ATOM 2272 O O . SER A 1 310 ? 57.822 3.883 -24.051 1.00 51.46 337 SER A O 1
ATOM 2275 N N . GLY A 1 311 ? 56.087 3.096 -22.883 1.00 50.43 338 GLY A N 1
ATOM 2276 C CA . GLY A 1 311 ? 56.220 1.743 -23.413 1.00 49.30 338 GLY A CA 1
ATOM 2277 C C . GLY A 1 311 ? 57.569 1.122 -23.102 1.00 49.90 338 GLY A C 1
ATOM 2278 O O . GLY A 1 311 ? 57.966 1.049 -21.934 1.00 49.30 338 GLY A O 1
ATOM 2279 N N . ASP A 1 312 ? 58.291 0.708 -24.154 1.00 48.69 339 ASP A N 1
ATOM 2280 C CA . ASP A 1 312 ? 59.608 0.074 -24.009 1.00 50.23 339 ASP A CA 1
ATOM 2281 C C . ASP A 1 312 ? 60.804 1.057 -24.076 1.00 48.99 339 ASP A C 1
ATOM 2282 O O . ASP A 1 312 ? 61.951 0.617 -24.074 1.00 49.01 339 ASP A O 1
ATOM 2287 N N . ALA A 1 313 ? 60.538 2.373 -24.075 1.00 49.21 340 ALA A N 1
ATOM 2288 C CA . ALA A 1 313 ? 61.610 3.405 -24.211 1.00 48.75 340 ALA A CA 1
ATOM 2289 C C . ALA A 1 313 ? 62.787 3.254 -23.239 1.00 49.05 340 ALA A C 1
ATOM 2290 O O . ALA A 1 313 ? 63.947 3.414 -23.641 1.00 48.83 340 ALA A O 1
ATOM 2292 N N . TYR A 1 314 ? 62.491 2.918 -21.977 1.00 49.35 341 TYR A N 1
ATOM 2293 C CA . TYR A 1 314 ? 63.524 2.832 -20.933 1.00 48.22 341 TYR A CA 1
ATOM 2294 C C . TYR A 1 314 ? 63.917 1.405 -20.505 1.00 48.84 341 TYR A C 1
ATOM 2295 O O . TYR A 1 314 ? 64.520 1.222 -19.448 1.00 48.56 341 TYR A O 1
ATOM 2304 N N . ASN A 1 315 ? 63.637 0.411 -21.347 1.00 49.05 342 ASN A N 1
ATOM 2305 C CA . ASN A 1 315 ? 63.995 -1.002 -21.033 1.00 47.55 342 ASN A CA 1
ATOM 2306 C C . ASN A 1 315 ? 65.505 -1.219 -20.858 1.00 48.07 342 ASN A C 1
ATOM 2307 O O . ASN A 1 315 ? 65.936 -1.940 -19.960 1.00 47.86 342 ASN A O 1
ATOM 2312 N N . GLY A 1 316 ? 66.299 -0.584 -21.718 1.00 46.64 343 GLY A N 1
ATOM 2313 C CA . GLY A 1 316 ? 67.750 -0.689 -21.645 1.00 46.53 343 GLY A CA 1
ATOM 2314 C C . GLY A 1 316 ? 68.433 0.277 -20.668 1.00 45.87 343 GLY A C 1
ATOM 2315 O O . GLY A 1 316 ? 69.651 0.312 -20.591 1.00 46.50 343 GLY A O 1
ATOM 2316 N N . PHE A 1 317 ? 67.656 1.058 -19.930 1.00 47.65 344 PHE A N 1
ATOM 2317 C CA . PHE A 1 317 ? 68.221 2.027 -18.983 1.00 47.84 344 PHE A CA 1
ATOM 2318 C C . PHE A 1 317 ? 68.689 1.341 -17.698 1.00 48.76 344 PHE A C 1
ATOM 2319 O O . PHE A 1 317 ? 68.391 0.175 -17.467 1.00 49.51 344 PHE A O 1
ATOM 2327 N N . THR A 1 318 ? 69.414 2.083 -16.869 1.00 48.41 345 THR A N 1
ATOM 2328 C CA . THR A 1 318 ? 70.066 1.530 -15.681 1.00 48.17 345 THR A CA 1
ATOM 2329 C C . THR A 1 318 ? 69.113 1.018 -14.579 1.00 48.32 345 THR A C 1
ATOM 2330 O O . THR A 1 318 ? 68.170 1.701 -14.182 1.00 45.44 345 THR A O 1
ATOM 2334 N N . ARG A 1 319 ? 69.410 -0.189 -14.087 1.00 48.31 346 ARG A N 1
ATOM 2335 C CA . ARG A 1 319 ? 68.645 -0.851 -13.024 1.00 48.42 346 ARG A CA 1
ATOM 2336 C C . ARG A 1 319 ? 69.426 -0.789 -11.723 1.00 47.18 346 ARG A C 1
ATOM 2337 O O . ARG A 1 319 ? 70.670 -0.722 -11.745 1.00 46.13 346 ARG A O 1
ATOM 2345 N N . PRO A 1 320 ? 68.720 -0.899 -10.573 1.00 48.21 347 PRO A N 1
ATOM 2346 C CA . PRO A 1 320 ? 69.451 -0.937 -9.310 1.00 46.89 347 PRO A CA 1
ATOM 2347 C C . PRO A 1 320 ? 70.257 -2.222 -9.201 1.00 47.65 347 PRO A C 1
ATOM 2348 O O . PRO A 1 320 ? 69.869 -3.246 -9.775 1.00 47.07 347 PRO A O 1
ATOM 2352 N N . ASN A 1 321 ? 71.387 -2.146 -8.503 1.00 48.69 348 ASN A N 1
ATOM 2353 C CA . ASN A 1 321 ? 72.273 -3.289 -8.283 1.00 50.11 348 ASN A CA 1
ATOM 2354 C C . ASN A 1 321 ? 71.912 -3.876 -6.926 1.00 50.87 348 ASN A C 1
ATOM 2355 O O . ASN A 1 321 ? 72.348 -3.375 -5.879 1.00 50.09 348 ASN A O 1
ATOM 2360 N N . VAL A 1 322 ? 71.044 -4.882 -6.941 1.00 51.96 349 VAL A N 1
ATOM 2361 C CA . VAL A 1 322 ? 70.548 -5.478 -5.705 1.00 52.62 349 VAL A CA 1
ATOM 2362 C C . VAL A 1 322 ? 70.321 -6.986 -5.880 1.00 53.37 349 VAL A C 1
ATOM 2363 O O . VAL A 1 322 ? 69.896 -7.445 -6.954 1.00 51.96 349 VAL A O 1
ATOM 2367 N N . HIS A 1 323 ? 70.678 -7.743 -4.837 1.00 52.53 350 HIS A N 1
ATOM 2368 C CA . HIS A 1 323 ? 70.529 -9.188 -4.815 1.00 53.20 350 HIS A CA 1
ATOM 2369 C C . HIS A 1 323 ? 69.490 -9.650 -3.792 1.00 52.74 350 HIS A C 1
ATOM 2370 O O . HIS A 1 323 ? 69.162 -8.941 -2.834 1.00 50.80 350 HIS A O 1
ATOM 2377 N N . GLU A 1 324 ? 69.009 -10.864 -4.018 1.00 52.50 351 GLU A N 1
ATOM 2378 C CA . GLU A 1 324 ? 67.955 -11.504 -3.240 1.00 54.29 351 GLU A CA 1
ATOM 2379 C C . GLU A 1 324 ? 68.097 -11.372 -1.722 1.00 51.65 351 GLU A C 1
ATOM 2380 O O . GLU A 1 324 ? 67.139 -11.034 -1.041 1.00 53.10 351 GLU A O 1
ATOM 2386 N N . ASP A 1 325 ? 69.294 -11.626 -1.202 1.00 51.62 352 ASP A N 1
ATOM 2387 C CA . ASP A 1 325 ? 69.523 -11.605 0.245 1.00 51.50 352 ASP A CA 1
ATOM 2388 C C . ASP A 1 325 ? 70.237 -10.341 0.742 1.00 52.41 352 ASP A C 1
ATOM 2389 O O . ASP A 1 325 ? 70.817 -10.351 1.834 1.00 51.60 352 ASP A O 1
ATOM 2394 N N . ASP A 1 326 ? 70.170 -9.243 -0.035 1.00 51.96 353 ASP A N 1
ATOM 2395 C CA . ASP A 1 326 ? 70.769 -7.961 0.396 1.00 49.66 353 ASP A CA 1
ATOM 2396 C C . ASP A 1 326 ? 69.943 -7.385 1.525 1.00 48.36 353 ASP A C 1
ATOM 2397 O O . ASP A 1 326 ? 68.737 -7.220 1.374 1.00 48.03 353 ASP A O 1
ATOM 2402 N N . PRO A 1 327 ? 70.578 -7.092 2.669 1.00 48.48 354 PRO A N 1
ATOM 2403 C CA . PRO A 1 327 ? 69.860 -6.512 3.796 1.00 49.33 354 PRO A CA 1
ATOM 2404 C C . PRO A 1 327 ? 69.166 -5.178 3.504 1.00 50.69 354 PRO A C 1
ATOM 2405 O O . PRO A 1 327 ? 69.628 -4.393 2.679 1.00 49.54 354 PRO A O 1
ATOM 2409 N N . LEU A 1 328 ? 68.062 -4.951 4.198 1.00 52.67 355 LEU A N 1
ATOM 2410 C CA . LEU A 1 328 ? 67.312 -3.717 4.124 1.00 52.92 355 LEU A CA 1
ATOM 2411 C C . LEU A 1 328 ? 67.606 -3.009 5.442 1.00 52.42 355 LEU A C 1
ATOM 2412 O O . LEU A 1 328 ? 67.410 -3.592 6.505 1.00 51.04 355 LEU A O 1
ATOM 2417 N N . TYR A 1 329 ? 68.094 -1.768 5.373 1.00 50.94 356 TYR A N 1
ATOM 2418 C CA . TYR A 1 329 ? 68.544 -1.043 6.584 1.00 52.10 356 TYR A CA 1
ATOM 2419 C C . TYR A 1 329 ? 67.556 -0.051 7.146 1.00 52.44 356 TYR A C 1
ATOM 2420 O O . TYR A 1 329 ? 67.091 0.847 6.436 1.00 53.99 356 TYR A O 1
ATOM 2429 N N . TRP A 1 330 ? 67.239 -0.197 8.428 1.00 49.11 357 TRP A N 1
ATOM 2430 C CA . TRP A 1 330 ? 66.472 0.813 9.108 1.00 49.40 357 TRP A CA 1
ATOM 2431 C C . TRP A 1 330 ? 67.397 2.020 9.323 1.00 48.93 357 TRP A C 1
ATOM 2432 O O . TRP A 1 330 ? 66.970 3.167 9.191 1.00 49.60 357 TRP A O 1
ATOM 2451 N N . LYS A 1 332 ? 71.839 3.114 8.976 1.00 51.17 359 LYS A N 1
ATOM 2452 C CA . LYS A 1 332 ? 73.267 2.840 8.764 1.00 51.97 359 LYS A CA 1
ATOM 2453 C C . LYS A 1 332 ? 74.088 3.732 9.696 1.00 51.86 359 LYS A C 1
ATOM 2454 O O . LYS A 1 332 ? 73.605 4.780 10.153 1.00 51.42 359 LYS A O 1
ATOM 2460 N N . ALA A 1 333 ? 75.325 3.323 9.974 1.00 51.08 360 ALA A N 1
ATOM 2461 C CA . ALA A 1 333 ? 76.232 4.111 10.823 1.00 51.38 360 ALA A CA 1
ATOM 2462 C C . ALA A 1 333 ? 76.536 5.498 10.217 1.00 51.60 360 ALA A C 1
ATOM 2463 O O . ALA A 1 333 ? 76.615 6.488 10.942 1.00 50.18 360 ALA A O 1
ATOM 2465 N N . SER A 1 334 ? 76.690 5.560 8.887 1.00 51.58 361 SER A N 1
ATOM 2466 C CA . SER A 1 334 ? 77.008 6.830 8.205 1.00 51.18 361 SER A CA 1
ATOM 2467 C C . SER A 1 334 ? 75.971 7.928 8.484 1.00 50.61 361 SER A C 1
ATOM 2468 O O . SER A 1 334 ? 76.326 9.103 8.613 1.00 50.03 361 SER A O 1
ATOM 2471 N N . GLU A 1 335 ? 74.701 7.539 8.607 1.00 50.31 362 GLU A N 1
ATOM 2472 C CA . GLU A 1 335 ? 73.633 8.496 8.886 1.00 50.40 362 GLU A CA 1
ATOM 2473 C C . GLU A 1 335 ? 73.854 9.226 10.221 1.00 49.43 362 GLU A C 1
ATOM 2474 O O . GLU A 1 335 ? 73.621 10.435 10.312 1.00 48.94 362 GLU A O 1
ATOM 2480 N N . VAL A 1 336 ? 74.302 8.496 11.245 1.00 49.61 363 VAL A N 1
ATOM 2481 C CA . VAL A 1 336 ? 74.563 9.104 12.562 1.00 49.28 363 VAL A CA 1
ATOM 2482 C C . VAL A 1 336 ? 75.579 10.253 12.462 1.00 49.71 363 VAL A C 1
ATOM 2483 O O . VAL A 1 336 ? 75.419 11.296 13.105 1.00 49.92 363 VAL A O 1
ATOM 2496 N N . PHE A 1 338 ? 76.232 12.196 9.793 1.00 50.54 365 PHE A N 1
ATOM 2497 C CA . PHE A 1 338 ? 75.621 13.361 9.143 1.00 49.47 365 PHE A CA 1
ATOM 2498 C C . PHE A 1 338 ? 74.585 14.057 10.045 1.00 48.94 365 PHE A C 1
ATOM 2499 O O . PHE A 1 338 ? 74.361 15.268 9.921 1.00 48.33 365 PHE A O 1
ATOM 2507 N N . LEU A 1 339 ? 73.966 13.295 10.950 1.00 48.21 366 LEU A N 1
ATOM 2508 C CA . LEU A 1 339 ? 73.039 13.873 11.939 1.00 46.74 366 LEU A CA 1
ATOM 2509 C C . LEU A 1 339 ? 73.827 14.718 12.948 1.00 45.64 366 LEU A C 1
ATOM 2510 O O . LEU A 1 339 ? 73.416 15.822 13.280 1.00 45.97 366 LEU A O 1
ATOM 2515 N N . LYS A 1 340 ? 74.973 14.202 13.401 1.00 44.79 367 LYS A N 1
ATOM 2516 C CA . LYS A 1 340 ? 75.842 14.949 14.310 1.00 47.40 367 LYS A CA 1
ATOM 2517 C C . LYS A 1 340 ? 76.458 16.165 13.615 1.00 47.21 367 LYS A C 1
ATOM 2518 O O . LYS A 1 340 ? 76.616 17.224 14.237 1.00 46.93 367 LYS A O 1
ATOM 2524 N N . ALA A 1 341 ? 76.781 16.024 12.325 1.00 48.19 368 ALA A N 1
ATOM 2525 C CA . ALA A 1 341 ? 77.300 17.148 11.534 1.00 47.48 368 ALA A CA 1
ATOM 2526 C C . ALA A 1 341 ? 76.288 18.288 11.538 1.00 48.76 368 ALA A C 1
ATOM 2527 O O . ALA A 1 341 ? 76.651 19.444 11.774 1.00 52.00 368 ALA A O 1
ATOM 2529 N N . GLU A 1 342 ? 75.015 17.959 11.310 1.00 46.80 369 GLU A N 1
ATOM 2530 C CA . GLU A 1 342 ? 73.955 18.968 11.331 1.00 47.76 369 GLU A CA 1
ATOM 2531 C C . GLU A 1 342 ? 73.692 19.500 12.747 1.00 48.26 369 GLU A C 1
ATOM 2532 O O . GLU A 1 342 ? 73.432 20.691 12.926 1.00 49.49 369 GLU A O 1
ATOM 2538 N N . GLY A 1 343 ? 73.711 18.610 13.741 1.00 47.91 370 GLY A N 1
ATOM 2539 C CA . GLY A 1 343 ? 73.559 19.027 15.145 1.00 46.76 370 GLY A CA 1
ATOM 2540 C C . GLY A 1 343 ? 74.675 19.980 15.546 1.00 46.87 370 GLY A C 1
ATOM 2541 O O . GLY A 1 343 ? 74.471 20.885 16.358 1.00 46.28 370 GLY A O 1
ATOM 2542 N N . ALA A 1 344 ? 75.865 19.767 14.982 1.00 47.44 371 ALA A N 1
ATOM 2543 C CA . ALA A 1 344 ? 77.008 20.641 15.242 1.00 47.71 371 ALA A CA 1
ATOM 2544 C C . ALA A 1 344 ? 76.749 21.993 14.604 1.00 48.38 371 ALA A C 1
ATOM 2545 O O . ALA A 1 344 ? 76.889 23.014 15.241 1.00 49.16 371 ALA A O 1
ATOM 2547 N N . LEU A 1 345 ? 76.347 21.978 13.336 1.00 51.05 372 LEU A N 1
ATOM 2548 C CA . LEU A 1 345 ? 75.986 23.201 12.605 1.00 51.40 372 LEU A CA 1
ATOM 2549 C C . LEU A 1 345 ? 74.877 23.976 13.343 1.00 51.69 372 LEU A C 1
ATOM 2550 O O . LEU A 1 345 ? 74.866 25.203 13.340 1.00 51.51 372 LEU A O 1
ATOM 2555 N N . ALA A 1 346 ? 73.955 23.246 13.977 1.00 52.69 373 ALA A N 1
ATOM 2556 C CA . ALA A 1 346 ? 72.831 23.863 14.704 1.00 52.47 373 ALA A CA 1
ATOM 2557 C C . ALA A 1 346 ? 73.227 24.495 16.049 1.00 52.99 373 ALA A C 1
ATOM 2558 O O . ALA A 1 346 ? 72.404 25.151 16.683 1.00 53.14 373 ALA A O 1
ATOM 2560 N N . GLY A 1 347 ? 74.460 24.259 16.498 1.00 52.79 374 GLY A N 1
ATOM 2561 C CA . GLY A 1 347 ? 74.938 24.798 17.763 1.00 52.92 374 GLY A CA 1
ATOM 2562 C C . GLY A 1 347 ? 74.787 23.846 18.952 1.00 53.41 374 GLY A C 1
ATOM 2563 O O . GLY A 1 347 ? 74.990 24.260 20.101 1.00 51.61 374 GLY A O 1
ATOM 2564 N N . PHE A 1 348 ? 74.438 22.574 18.694 1.00 52.83 375 PHE A N 1
ATOM 2565 C CA . PHE A 1 348 ? 74.307 21.584 19.785 1.00 53.54 375 PHE A CA 1
ATOM 2566 C C . PHE A 1 348 ? 75.681 21.010 20.149 1.00 54.08 375 PHE A C 1
ATOM 2567 O O . PHE A 1 348 ? 76.610 21.026 19.336 1.00 53.95 375 PHE A O 1
ATOM 2575 N N . ASP A 1 349 ? 75.788 20.492 21.368 1.00 54.59 376 ASP A N 1
ATOM 2576 C CA . ASP A 1 349 ? 77.036 19.927 21.876 1.00 54.49 376 ASP A CA 1
ATOM 2577 C C . ASP A 1 349 ? 77.197 18.490 21.384 1.00 54.65 376 ASP A C 1
ATOM 2578 O O . ASP A 1 349 ? 76.848 17.533 22.089 1.00 55.58 376 ASP A O 1
ATOM 2591 N N . GLY A 1 351 ? 80.240 17.146 20.306 1.00 55.07 378 GLY A N 1
ATOM 2592 C CA . GLY A 1 351 ? 81.598 16.647 20.529 1.00 56.36 378 GLY A CA 1
ATOM 2593 C C . GLY A 1 351 ? 82.453 16.627 19.266 1.00 57.48 378 GLY A C 1
ATOM 2594 O O . GLY A 1 351 ? 83.304 15.741 19.092 1.00 59.50 378 GLY A O 1
ATOM 2595 N N . GLY A 1 352 ? 82.239 17.608 18.391 1.00 56.40 379 GLY A N 1
ATOM 2596 C CA . GLY A 1 352 ? 83.006 17.726 17.158 1.00 54.83 379 GLY A CA 1
ATOM 2597 C C . GLY A 1 352 ? 82.444 18.802 16.254 1.00 54.42 379 GLY A C 1
ATOM 2598 O O . GLY A 1 352 ? 81.309 19.268 16.450 1.00 54.62 379 GLY A O 1
ATOM 2599 N N . SER A 1 353 ? 83.237 19.211 15.268 1.00 53.73 380 SER A N 1
ATOM 2600 C CA . SER A 1 353 ? 82.807 20.224 14.309 1.00 53.11 380 SER A CA 1
ATOM 2601 C C . SER A 1 353 ? 81.946 19.573 13.225 1.00 52.62 380 SER A C 1
ATOM 2602 O O . SER A 1 353 ? 82.005 18.358 13.018 1.00 50.81 380 SER A O 1
ATOM 2605 N N . ALA A 1 354 ? 81.161 20.392 12.533 1.00 51.78 381 ALA A N 1
ATOM 2606 C CA . ALA A 1 354 ? 80.321 19.914 11.446 1.00 52.01 381 ALA A CA 1
ATOM 2607 C C . ALA A 1 354 ? 81.180 19.281 10.328 1.00 52.48 381 ALA A C 1
ATOM 2608 O O . ALA A 1 354 ? 80.857 18.208 9.821 1.00 53.64 381 ALA A O 1
ATOM 2610 N N . GLY A 1 355 ? 82.297 19.929 9.999 1.00 53.05 382 GLY A N 1
ATOM 2611 C CA . GLY A 1 355 ? 83.216 19.446 8.955 1.00 52.14 382 GLY A CA 1
ATOM 2612 C C . GLY A 1 355 ? 83.836 18.079 9.217 1.00 51.63 382 GLY A C 1
ATOM 2613 O O . GLY A 1 355 ? 83.976 17.276 8.297 1.00 51.92 382 GLY A O 1
ATOM 2614 N N . ASP A 1 356 ? 84.215 17.820 10.468 1.00 51.01 383 ASP A N 1
ATOM 2615 C CA . ASP A 1 356 ? 84.830 16.534 10.842 1.00 50.83 383 ASP A CA 1
ATOM 2616 C C . ASP A 1 356 ? 83.837 15.368 10.758 1.00 50.76 383 ASP A C 1
ATOM 2617 O O . ASP A 1 356 ? 84.190 14.278 10.291 1.00 51.42 383 ASP A O 1
ATOM 2622 N N . PHE A 1 357 ? 82.607 15.585 11.221 1.00 49.99 384 PHE A N 1
ATOM 2623 C CA . PHE A 1 357 ? 81.567 14.539 11.125 1.00 49.24 384 PHE A CA 1
ATOM 2624 C C . PHE A 1 357 ? 81.132 14.327 9.685 1.00 48.63 384 PHE A C 1
ATOM 2625 O O . PHE A 1 357 ? 80.784 13.217 9.300 1.00 48.34 384 PHE A O 1
ATOM 2633 N N . TYR A 1 358 ? 81.136 15.403 8.902 1.00 48.36 385 TYR A N 1
ATOM 2634 C CA . TYR A 1 358 ? 80.805 15.331 7.479 1.00 49.50 385 TYR A CA 1
ATOM 2635 C C . TYR A 1 358 ? 81.800 14.431 6.757 1.00 48.93 385 TYR A C 1
ATOM 2636 O O . TYR A 1 358 ? 81.408 13.471 6.100 1.00 48.43 385 TYR A O 1
ATOM 2645 N N . ASN A 1 359 ? 83.090 14.721 6.920 1.00 50.03 386 ASN A N 1
ATOM 2646 C CA . ASN A 1 359 ? 84.137 13.911 6.294 1.00 49.02 386 ASN A CA 1
ATOM 2647 C C . ASN A 1 359 ? 84.090 12.456 6.781 1.00 48.47 386 ASN A C 1
ATOM 2648 O O . ASN A 1 359 ? 84.220 11.535 5.983 1.00 46.77 386 ASN A O 1
ATOM 2653 N N . ALA A 1 360 ? 83.870 12.262 8.084 1.00 48.57 387 ALA A N 1
ATOM 2654 C CA . ALA A 1 360 ? 83.760 10.907 8.666 1.00 48.06 387 ALA A CA 1
ATOM 2655 C C . ALA A 1 360 ? 82.524 10.152 8.108 1.00 48.06 387 ALA A C 1
ATOM 2656 O O . ALA A 1 360 ? 82.570 8.932 7.889 1.00 48.90 387 ALA A O 1
ATOM 2658 N N . GLY A 1 361 ? 81.430 10.881 7.880 1.00 47.29 388 GLY A N 1
ATOM 2659 C CA . GLY A 1 361 ? 80.234 10.296 7.293 1.00 45.16 388 GLY A CA 1
ATOM 2660 C C . GLY A 1 361 ? 80.520 9.765 5.898 1.00 46.86 388 GLY A C 1
ATOM 2661 O O . GLY A 1 361 ? 80.076 8.665 5.530 1.00 47.38 388 GLY A O 1
ATOM 2662 N N . ILE A 1 362 ? 81.292 10.530 5.127 1.00 47.77 389 ILE A N 1
ATOM 2663 C CA . ILE A 1 362 ? 81.659 10.122 3.769 1.00 47.61 389 ILE A CA 1
ATOM 2664 C C . ILE A 1 362 ? 82.547 8.878 3.813 1.00 48.93 389 ILE A C 1
ATOM 2665 O O . ILE A 1 362 ? 82.322 7.928 3.058 1.00 49.17 389 ILE A O 1
ATOM 2670 N N . ARG A 1 363 ? 83.532 8.869 4.720 1.00 49.34 390 ARG A N 1
ATOM 2671 C CA . ARG A 1 363 ? 84.427 7.710 4.867 1.00 49.49 390 ARG A CA 1
ATOM 2672 C C . ARG A 1 363 ? 83.650 6.466 5.265 1.00 50.67 390 ARG A C 1
ATOM 2673 O O . ARG A 1 363 ? 83.879 5.386 4.728 1.00 51.89 390 ARG A O 1
ATOM 2689 N N . SER A 1 365 ? 80.420 5.826 4.742 1.00 49.14 392 SER A N 1
ATOM 2690 C CA . SER A 1 365 ? 79.570 5.386 3.634 1.00 49.63 392 SER A CA 1
ATOM 2691 C C . SER A 1 365 ? 80.345 4.571 2.591 1.00 50.46 392 SER A C 1
ATOM 2692 O O . SER A 1 365 ? 79.822 3.597 2.045 1.00 50.49 392 SER A O 1
ATOM 2695 N N . PHE A 1 366 ? 81.569 4.999 2.290 1.00 51.78 393 PHE A N 1
ATOM 2696 C CA . PHE A 1 366 ? 82.440 4.252 1.364 1.00 51.97 393 PHE A CA 1
ATOM 2697 C C . PHE A 1 366 ? 82.779 2.884 1.936 1.00 51.76 393 PHE A C 1
ATOM 2698 O O . PHE A 1 366 ? 82.711 1.882 1.226 1.00 52.30 393 PHE A O 1
ATOM 2706 N N . SER A 1 367 ? 83.095 2.843 3.233 1.00 51.03 394 SER A N 1
ATOM 2707 C CA . SER A 1 367 ? 83.380 1.582 3.924 1.00 51.57 394 SER A CA 1
ATOM 2708 C C . SER A 1 367 ? 82.168 0.660 3.893 1.00 51.83 394 SER A C 1
ATOM 2709 O O . SER A 1 367 ? 82.290 -0.539 3.600 1.00 51.09 394 SER A O 1
ATOM 2712 N N . GLU A 1 368 ? 81.001 1.233 4.197 1.00 53.51 395 GLU A N 1
ATOM 2713 C CA . GLU A 1 368 ? 79.722 0.500 4.178 1.00 53.31 395 GLU A CA 1
ATOM 2714 C C . GLU A 1 368 ? 79.455 -0.126 2.805 1.00 51.15 395 GLU A C 1
ATOM 2715 O O . GLU A 1 368 ? 78.891 -1.208 2.713 1.00 50.51 395 GLU A O 1
ATOM 2721 N N . ASN A 1 369 ? 79.896 0.550 1.751 1.00 50.63 396 ASN A N 1
ATOM 2722 C CA . ASN A 1 369 ? 79.705 0.062 0.380 1.00 52.05 396 ASN A CA 1
ATOM 2723 C C . ASN A 1 369 ? 80.875 -0.766 -0.182 1.00 51.61 396 ASN A C 1
ATOM 2724 O O . ASN A 1 369 ? 80.942 -1.012 -1.385 1.00 52.51 396 ASN A O 1
ATOM 2729 N N . GLY A 1 370 ? 81.779 -1.200 0.695 1.00 52.74 397 GLY A N 1
ATOM 2730 C CA . GLY A 1 370 ? 82.918 -2.030 0.296 1.00 53.10 397 GLY A CA 1
ATOM 2731 C C . GLY A 1 370 ? 84.000 -1.312 -0.494 1.00 53.69 397 GLY A C 1
ATOM 2732 O O . GLY A 1 370 ? 84.824 -1.957 -1.135 1.00 53.83 397 GLY A O 1
ATOM 2733 N N . LEU A 1 371 ? 84.002 0.019 -0.452 1.00 53.76 398 LEU A N 1
ATOM 2734 C CA . LEU A 1 371 ? 84.996 0.804 -1.172 1.00 53.64 398 LEU A CA 1
ATOM 2735 C C . LEU A 1 371 ? 86.208 1.040 -0.274 1.00 54.88 398 LEU A C 1
ATOM 2736 O O . LEU A 1 371 ? 86.092 1.029 0.960 1.00 55.11 398 LEU A O 1
ATOM 2741 N N . ASP A 1 372 ? 87.376 1.217 -0.890 1.00 55.76 399 ASP A N 1
ATOM 2742 C CA . ASP A 1 372 ? 88.611 1.445 -0.128 1.00 56.27 399 ASP A CA 1
ATOM 2743 C C . ASP A 1 372 ? 88.700 2.893 0.362 1.00 55.39 399 ASP A C 1
ATOM 2744 O O . ASP A 1 372 ? 88.046 3.786 -0.182 1.00 54.96 399 ASP A O 1
ATOM 2749 N N . ASN A 1 373 ? 89.482 3.102 1.416 1.00 56.01 400 ASN A N 1
ATOM 2750 C CA . ASN A 1 373 ? 89.606 4.414 2.047 1.00 56.59 400 ASN A CA 1
ATOM 2751 C C . ASN A 1 373 ? 90.300 5.448 1.160 1.00 55.27 400 ASN A C 1
ATOM 2752 O O . ASN A 1 373 ? 89.988 6.631 1.236 1.00 54.73 400 ASN A O 1
ATOM 2757 N N . SER A 1 374 ? 91.251 5.004 0.335 1.00 56.02 401 SER A N 1
ATOM 2758 C CA . SER A 1 374 ? 91.954 5.914 -0.584 1.00 55.59 401 SER A CA 1
ATOM 2759 C C . SER A 1 374 ? 90.951 6.616 -1.525 1.00 54.84 401 SER A C 1
ATOM 2760 O O . SER A 1 374 ? 91.059 7.823 -1.772 1.00 53.33 401 SER A O 1
ATOM 2763 N N . SER A 1 375 ? 89.963 5.860 -2.012 1.00 54.49 402 SER A N 1
ATOM 2764 C CA . SER A 1 375 ? 88.916 6.410 -2.872 1.00 54.00 402 SER A CA 1
ATOM 2765 C C . SER A 1 375 ? 88.103 7.459 -2.106 1.00 55.18 402 SER A C 1
ATOM 2766 O O . SER A 1 375 ? 87.805 8.541 -2.641 1.00 54.77 402 SER A O 1
ATOM 2768 N N . ALA A 1 376 ? 87.765 7.138 -0.848 1.00 54.51 403 ALA A N 1
ATOM 2769 C CA . ALA A 1 376 ? 87.005 8.047 0.021 1.00 53.29 403 ALA A CA 1
ATOM 2770 C C . ALA A 1 376 ? 87.739 9.377 0.246 1.00 52.74 403 ALA A C 1
ATOM 2771 O O . ALA A 1 376 ? 87.132 10.450 0.163 1.00 53.15 403 ALA A O 1
ATOM 2773 N N . GLU A 1 377 ? 89.037 9.299 0.533 1.00 52.21 404 GLU A N 1
ATOM 2774 C CA . GLU A 1 377 ? 89.848 10.496 0.782 1.00 52.96 404 GLU A CA 1
ATOM 2775 C C . GLU A 1 377 ? 89.894 11.419 -0.432 1.00 51.86 404 GLU A C 1
ATOM 2776 O O . GLU A 1 377 ? 89.748 12.639 -0.299 1.00 51.02 404 GLU A O 1
ATOM 2782 N N . THR A 1 378 ? 90.111 10.833 -1.609 1.00 51.49 405 THR A N 1
ATOM 2783 C CA . THR A 1 378 ? 90.151 11.592 -2.860 1.00 51.53 405 THR A CA 1
ATOM 2784 C C . THR A 1 378 ? 88.814 12.264 -3.130 1.00 51.65 405 THR A C 1
ATOM 2785 O O . THR A 1 378 ? 88.772 13.401 -3.590 1.00 53.51 405 THR A O 1
ATOM 2789 N N . TYR A 1 379 ? 87.727 11.556 -2.818 1.00 51.30 406 TYR A N 1
ATOM 2790 C CA . TYR A 1 379 ? 86.366 12.053 -3.036 1.00 50.82 406 TYR A CA 1
ATOM 2791 C C . TYR A 1 379 ? 86.056 13.273 -2.154 1.00 51.57 406 TYR A C 1
ATOM 2792 O O . TYR A 1 379 ? 85.627 14.317 -2.655 1.00 52.00 406 TYR A O 1
ATOM 2801 N N . LEU A 1 380 ? 86.308 13.150 -0.851 1.00 50.77 407 LEU A N 1
ATOM 2802 C CA . LEU A 1 380 ? 86.012 14.241 0.088 1.00 50.35 407 LEU A CA 1
ATOM 2803 C C . LEU A 1 380 ? 86.915 15.486 -0.078 1.00 50.52 407 LEU A C 1
ATOM 2804 O O . LEU A 1 380 ? 86.609 16.533 0.474 1.00 51.70 407 LEU A O 1
ATOM 2809 N N . LYS A 1 381 ? 88.023 15.358 -0.820 1.00 51.59 408 LYS A N 1
ATOM 2810 C CA . LYS A 1 381 ? 88.906 16.508 -1.121 1.00 51.71 408 LYS A CA 1
ATOM 2811 C C . LYS A 1 381 ? 88.503 17.194 -2.444 1.00 51.53 408 LYS A C 1
ATOM 2812 O O . LYS A 1 381 ? 89.043 18.245 -2.793 1.00 50.67 408 LYS A O 1
ATOM 2815 N N . ASP A 1 382 ? 87.554 16.594 -3.164 1.00 51.21 409 ASP A N 1
ATOM 2816 C CA . ASP A 1 382 ? 87.117 17.092 -4.473 1.00 51.66 409 ASP A CA 1
ATOM 2817 C C . ASP A 1 382 ? 86.313 18.394 -4.346 1.00 51.37 409 ASP A C 1
ATOM 2818 O O . ASP A 1 382 ? 85.189 18.390 -3.858 1.00 51.56 409 ASP A O 1
ATOM 2823 N N . SER A 1 383 ? 86.886 19.493 -4.825 1.00 50.65 410 SER A N 1
ATOM 2824 C CA . SER A 1 383 ? 86.233 20.804 -4.763 1.00 51.04 410 SER A CA 1
ATOM 2825 C C . SER A 1 383 ? 85.936 21.395 -6.157 1.00 51.79 410 SER A C 1
ATOM 2826 O O . SER A 1 383 ? 85.521 22.554 -6.263 1.00 51.16 410 SER A O 1
ATOM 2829 N N . THR A 1 384 ? 86.143 20.601 -7.214 1.00 53.01 411 THR A N 1
ATOM 2830 C CA . THR A 1 384 ? 85.935 21.072 -8.596 1.00 53.62 411 THR A CA 1
ATOM 2831 C C . THR A 1 384 ? 84.701 20.462 -9.267 1.00 52.91 411 THR A C 1
ATOM 2832 O O . THR A 1 384 ? 83.971 21.167 -9.963 1.00 53.53 411 THR A O 1
ATOM 2836 N N . ARG A 1 385 ? 84.470 19.160 -9.060 1.00 52.02 412 ARG A N 1
ATOM 2837 C CA . ARG A 1 385 ? 83.321 18.470 -9.684 1.00 50.89 412 ARG A CA 1
ATOM 2838 C C . ARG A 1 385 ? 81.965 18.926 -9.136 1.00 50.32 412 ARG A C 1
ATOM 2839 O O . ARG A 1 385 ? 81.792 19.085 -7.933 1.00 50.01 412 ARG A O 1
ATOM 2847 N N . LYS A 1 386 ? 81.009 19.111 -10.047 1.00 49.96 413 LYS A N 1
ATOM 2848 C CA . LYS A 1 386 ? 79.660 19.552 -9.710 1.00 50.07 413 LYS A CA 1
ATOM 2849 C C . LYS A 1 386 ? 78.649 18.559 -10.279 1.00 48.68 413 LYS A C 1
ATOM 2850 O O . LYS A 1 386 ? 79.000 17.761 -11.122 1.00 48.70 413 LYS A O 1
ATOM 2854 N N . PRO A 1 387 ? 77.389 18.583 -9.781 1.00 48.88 414 PRO A N 1
ATOM 2855 C CA . PRO A 1 387 ? 76.353 17.711 -10.353 1.00 47.50 414 PRO A CA 1
ATOM 2856 C C . PRO A 1 387 ? 76.225 17.877 -11.882 1.00 48.24 414 PRO A C 1
ATOM 2857 O O . PRO A 1 387 ? 76.392 18.996 -12.413 1.00 45.74 414 PRO A O 1
ATOM 2861 N N . ALA A 1 388 ? 75.943 16.772 -12.565 1.00 47.93 415 ALA A N 1
ATOM 2862 C CA . ALA A 1 388 ? 75.873 16.745 -14.020 1.00 48.84 415 ALA A CA 1
ATOM 2863 C C . ALA A 1 388 ? 74.496 17.130 -14.566 1.00 49.21 415 ALA A C 1
ATOM 2864 O O . ALA A 1 388 ? 73.488 17.049 -13.869 1.00 47.99 415 ALA A O 1
ATOM 2866 N N . ASN A 1 389 ? 74.477 17.568 -15.818 1.00 49.08 416 ASN A N 1
ATOM 2867 C CA . ASN A 1 389 ? 73.235 17.832 -16.509 1.00 48.93 416 ASN A CA 1
ATOM 2868 C C . ASN A 1 389 ? 72.634 16.489 -16.880 1.00 47.85 416 ASN A C 1
ATOM 2869 O O . ASN A 1 389 ? 73.355 15.515 -17.070 1.00 47.58 416 ASN A O 1
ATOM 2874 N N . TYR A 1 390 ? 71.315 16.428 -16.942 1.00 49.00 417 TYR A N 1
ATOM 2875 C CA . TYR A 1 390 ? 70.635 15.201 -17.289 1.00 48.92 417 TYR A CA 1
ATOM 2876 C C . TYR A 1 390 ? 70.221 15.200 -18.765 1.00 50.32 417 TYR A C 1
ATOM 2877 O O . TYR A 1 390 ? 69.503 16.094 -19.228 1.00 51.24 417 TYR A O 1
ATOM 2886 N N . THR A 1 391 ? 70.688 14.189 -19.486 1.00 51.32 418 THR A N 1
ATOM 2887 C CA . THR A 1 391 ? 70.353 14.000 -20.881 1.00 52.31 418 THR A CA 1
ATOM 2888 C C . THR A 1 391 ? 69.540 12.704 -20.998 1.00 52.60 418 THR A C 1
ATOM 2889 O O . THR A 1 391 ? 69.908 11.677 -20.419 1.00 53.73 418 THR A O 1
ATOM 2893 N N . ASP A 1 392 ? 68.401 12.783 -21.674 1.00 53.54 419 ASP A N 1
ATOM 2894 C CA . ASP A 1 392 ? 67.567 11.608 -21.942 1.00 53.55 419 ASP A CA 1
ATOM 2895 C C . ASP A 1 392 ? 67.767 11.267 -23.405 1.00 55.14 419 ASP A C 1
ATOM 2896 O O . ASP A 1 392 ? 67.272 11.972 -24.297 1.00 55.05 419 ASP A O 1
ATOM 2901 N N . THR A 1 393 ? 68.493 10.183 -23.651 1.00 56.40 420 THR A N 1
ATOM 2902 C CA . THR A 1 393 ? 68.825 9.778 -25.011 1.00 57.26 420 THR A CA 1
ATOM 2903 C C . THR A 1 393 ? 67.604 9.312 -25.816 1.00 58.41 420 THR A C 1
ATOM 2904 O O . THR A 1 393 ? 67.617 9.371 -27.047 1.00 58.98 420 THR A O 1
ATOM 2908 N N . SER A 1 394 ? 66.545 8.883 -25.125 1.00 58.36 421 SER A N 1
ATOM 2909 C CA . SER A 1 394 ? 65.314 8.437 -25.797 1.00 59.66 421 SER A CA 1
ATOM 2910 C C . SER A 1 394 ? 64.345 9.588 -26.106 1.00 59.45 421 SER A C 1
ATOM 2911 O O . SER A 1 394 ? 63.560 9.497 -27.042 1.00 60.64 421 SER A O 1
ATOM 2914 N N . ASN A 1 395 ? 64.406 10.658 -25.313 1.00 57.55 422 ASN A N 1
ATOM 2915 C CA . ASN A 1 395 ? 63.486 11.786 -25.449 1.00 55.75 422 ASN A CA 1
ATOM 2916 C C . ASN A 1 395 ? 64.158 13.078 -24.957 1.00 54.66 422 ASN A C 1
ATOM 2917 O O . ASN A 1 395 ? 64.086 13.418 -23.777 1.00 52.26 422 ASN A O 1
ATOM 2922 N N . GLY A 1 396 ? 64.772 13.802 -25.886 1.00 54.08 423 GLY A N 1
ATOM 2923 C CA . GLY A 1 396 ? 65.504 15.037 -25.573 1.00 55.44 423 GLY A CA 1
ATOM 2924 C C . GLY A 1 396 ? 64.688 16.116 -24.892 1.00 56.25 423 GLY A C 1
ATOM 2925 O O . GLY A 1 396 ? 65.237 16.980 -24.199 1.00 56.92 423 GLY A O 1
ATOM 2926 N N . GLU A 1 397 ? 63.375 16.060 -25.069 1.00 56.88 424 GLU A N 1
ATOM 2927 C CA . GLU A 1 397 ? 62.480 17.026 -24.463 1.00 60.14 424 GLU A CA 1
ATOM 2928 C C . GLU A 1 397 ? 62.436 16.867 -22.922 1.00 55.68 424 GLU A C 1
ATOM 2929 O O . GLU A 1 397 ? 62.038 17.781 -22.224 1.00 55.86 424 GLU A O 1
ATOM 2935 N N . LEU A 1 398 ? 62.878 15.709 -22.419 1.00 53.35 425 LEU A N 1
ATOM 2936 C CA . LEU A 1 398 ? 62.936 15.439 -20.972 1.00 52.66 425 LEU A CA 1
ATOM 2937 C C . LEU A 1 398 ? 64.317 15.731 -20.362 1.00 51.04 425 LEU A C 1
ATOM 2938 O O . LEU A 1 398 ? 64.533 15.487 -19.187 1.00 49.60 425 LEU A O 1
ATOM 2943 N N . SER A 1 399 ? 65.244 16.247 -21.156 1.00 51.67 426 SER A N 1
ATOM 2944 C CA . SER A 1 399 ? 66.564 16.609 -20.637 1.00 53.59 426 SER A CA 1
ATOM 2945 C C . SER A 1 399 ? 66.451 17.820 -19.696 1.00 53.80 426 SER A C 1
ATOM 2946 O O . SER A 1 399 ? 65.578 18.678 -19.868 1.00 54.50 426 SER A O 1
ATOM 2949 N N . ALA A 1 400 ? 67.316 17.865 -18.689 1.00 52.30 427 ALA A N 1
ATOM 2950 C CA . ALA A 1 400 ? 67.268 18.921 -17.689 1.00 50.99 427 ALA A CA 1
ATOM 2951 C C . ALA A 1 400 ? 68.654 19.310 -17.206 1.00 51.14 427 ALA A C 1
ATOM 2952 O O . ALA A 1 400 ? 69.597 18.516 -17.263 1.00 50.38 427 ALA A O 1
ATOM 2954 N N . ASN A 1 401 ? 68.775 20.551 -16.756 1.00 51.56 428 ASN A N 1
ATOM 2955 C CA . ASN A 1 401 ? 70.018 21.043 -16.207 1.00 52.27 428 ASN A CA 1
ATOM 2956 C C . ASN A 1 401 ? 70.202 20.492 -14.797 1.00 50.89 428 ASN A C 1
ATOM 2957 O O . ASN A 1 401 ? 69.242 20.062 -14.157 1.00 50.16 428 ASN A O 1
ATOM 2962 N N . ALA A 1 402 ? 71.449 20.470 -14.338 1.00 50.77 429 ALA A N 1
ATOM 2963 C CA . ALA A 1 402 ? 71.768 20.018 -12.999 1.00 49.54 429 ALA A CA 1
ATOM 2964 C C . ALA A 1 402 ? 70.971 20.866 -11.987 1.00 49.42 429 ALA A C 1
ATOM 2965 O O . ALA A 1 402 ? 70.881 22.079 -12.142 1.00 49.25 429 ALA A O 1
ATOM 2967 N N . PRO A 1 403 ? 70.370 20.224 -10.965 1.00 49.36 430 PRO A N 1
ATOM 2968 C CA . PRO A 1 403 ? 69.579 20.989 -9.992 1.00 49.69 430 PRO A CA 1
ATOM 2969 C C . PRO A 1 403 ? 70.413 21.764 -8.960 1.00 49.94 430 PRO A C 1
ATOM 2970 O O . PRO A 1 403 ? 69.863 22.597 -8.234 1.00 51.08 430 PRO A O 1
ATOM 2974 N N . SER A 1 404 ? 71.719 21.495 -8.903 1.00 48.72 431 SER A N 1
ATOM 2975 C CA . SER A 1 404 ? 72.601 22.152 -7.965 1.00 48.31 431 SER A CA 1
ATOM 2976 C C . SER A 1 404 ? 74.018 22.213 -8.503 1.00 48.59 431 SER A C 1
ATOM 2977 O O . SER A 1 404 ? 74.385 21.453 -9.392 1.00 45.15 431 SER A O 1
ATOM 2980 N N . SER A 1 405 ? 74.809 23.135 -7.963 1.00 50.53 432 SER A N 1
ATOM 2981 C CA . SER A 1 405 ? 76.219 23.264 -8.339 1.00 50.65 432 SER A CA 1
ATOM 2982 C C . SER A 1 405 ? 77.135 23.093 -7.108 1.00 50.65 432 SER A C 1
ATOM 2983 O O . SER A 1 405 ? 78.324 23.391 -7.168 1.00 49.74 432 SER A O 1
ATOM 2986 N N . ILE A 1 406 ? 76.577 22.553 -6.021 1.00 50.83 433 ILE A N 1
ATOM 2987 C CA . ILE A 1 406 ? 77.322 22.357 -4.775 1.00 51.96 433 ILE A CA 1
ATOM 2988 C C . ILE A 1 406 ? 78.444 21.299 -4.969 1.00 51.63 433 ILE A C 1
ATOM 2989 O O . ILE A 1 406 ? 78.221 20.251 -5.582 1.00 52.44 433 ILE A O 1
ATOM 2994 N N . THR A 1 407 ? 79.649 21.613 -4.473 1.00 51.70 434 THR A N 1
ATOM 2995 C CA . THR A 1 407 ? 80.817 20.714 -4.565 1.00 49.98 434 THR A CA 1
ATOM 2996 C C . THR A 1 407 ? 80.947 19.892 -3.284 1.00 49.64 434 THR A C 1
ATOM 2997 O O . THR A 1 407 ? 80.284 20.181 -2.289 1.00 49.59 434 THR A O 1
ATOM 3001 N N . ILE A 1 408 ? 81.814 18.877 -3.310 1.00 49.61 435 ILE A N 1
ATOM 3002 C CA . ILE A 1 408 ? 81.953 17.926 -2.183 1.00 50.35 435 ILE A CA 1
ATOM 3003 C C . ILE A 1 408 ? 82.788 18.439 -1.019 1.00 49.92 435 ILE A C 1
ATOM 3004 O O . ILE A 1 408 ? 82.349 18.399 0.124 1.00 49.76 435 ILE A O 1
ATOM 3009 N N . ARG A 1 409 ? 84.011 18.878 -1.317 1.00 48.81 436 ARG A N 1
ATOM 3010 C CA . ARG A 1 409 ? 84.951 19.308 -0.287 1.00 49.27 436 ARG A CA 1
ATOM 3011 C C . ARG A 1 409 ? 84.335 20.332 0.649 1.00 48.94 436 ARG A C 1
ATOM 3012 O O . ARG A 1 409 ? 83.817 21.371 0.205 1.00 46.96 436 ARG A O 1
ATOM 3020 N N . TRP A 1 410 ? 84.433 20.046 1.950 1.00 47.97 437 TRP A N 1
ATOM 3021 C CA . TRP A 1 410 ? 83.891 20.900 2.976 1.00 47.82 437 TRP A CA 1
ATOM 3022 C C . TRP A 1 410 ? 84.598 22.239 2.985 1.00 49.28 437 TRP A C 1
ATOM 3023 O O . TRP A 1 410 ? 85.808 22.316 2.760 1.00 49.47 437 TRP A O 1
ATOM 3034 N N . GLU A 1 411 ? 83.837 23.296 3.237 1.00 51.45 438 GLU A N 1
ATOM 3035 C CA . GLU A 1 411 ? 84.385 24.638 3.311 1.00 53.08 438 GLU A CA 1
ATOM 3036 C C . GLU A 1 411 ? 83.916 25.307 4.594 1.00 52.33 438 GLU A C 1
ATOM 3037 O O . GLU A 1 411 ? 82.728 25.532 4.782 1.00 51.20 438 GLU A O 1
ATOM 3043 N N . ASN A 1 412 ? 84.863 25.611 5.480 1.00 52.81 439 ASN A N 1
ATOM 3044 C CA . ASN A 1 412 ? 84.542 26.225 6.774 1.00 53.20 439 ASN A CA 1
ATOM 3045 C C . ASN A 1 412 ? 83.915 27.618 6.632 1.00 53.37 439 ASN A C 1
ATOM 3046 O O . ASN A 1 412 ? 83.080 28.013 7.450 1.00 53.39 439 ASN A O 1
ATOM 3051 N N . GLY A 1 413 ? 84.302 28.341 5.575 1.00 53.22 440 GLY A N 1
ATOM 3052 C CA . GLY A 1 413 ? 83.784 29.692 5.314 1.00 52.93 440 GLY A CA 1
ATOM 3053 C C . GLY A 1 413 ? 82.502 29.781 4.479 1.00 52.42 440 GLY A C 1
ATOM 3054 O O . GLY A 1 413 ? 82.076 30.878 4.117 1.00 52.97 440 GLY A O 1
ATOM 3055 N N . ALA A 1 414 ? 81.885 28.642 4.170 1.00 52.72 441 ALA A N 1
ATOM 3056 C CA . ALA A 1 414 ? 80.641 28.635 3.383 1.00 52.47 441 ALA A CA 1
ATOM 3057 C C . ALA A 1 414 ? 79.472 29.151 4.229 1.00 52.69 441 ALA A C 1
ATOM 3058 O O . ALA A 1 414 ? 79.567 29.216 5.456 1.00 51.28 441 ALA A O 1
ATOM 3060 N N . THR A 1 415 ? 78.373 29.522 3.570 1.00 53.31 442 THR A N 1
ATOM 3061 C CA . THR A 1 415 ? 77.193 30.017 4.279 1.00 54.58 442 THR A CA 1
ATOM 3062 C C . THR A 1 415 ? 76.573 28.854 5.035 1.00 55.18 442 THR A C 1
ATOM 3063 O O . THR A 1 415 ? 76.877 27.696 4.743 1.00 54.91 442 THR A O 1
ATOM 3067 N N . GLU A 1 416 ? 75.729 29.155 6.022 1.00 55.70 443 GLU A N 1
ATOM 3068 C CA . GLU A 1 416 ? 75.069 28.095 6.796 1.00 57.74 443 GLU A CA 1
ATOM 3069 C C . GLU A 1 416 ? 74.213 27.191 5.904 1.00 54.60 443 GLU A C 1
ATOM 3070 O O . GLU A 1 416 ? 74.152 25.989 6.126 1.00 54.21 443 GLU A O 1
ATOM 3076 N N . GLU A 1 417 ? 73.552 27.780 4.905 1.00 54.47 444 GLU A N 1
ATOM 3077 C CA . GLU A 1 417 ? 72.743 27.005 3.948 1.00 54.34 444 GLU A CA 1
ATOM 3078 C C . GLU A 1 417 ? 73.602 26.080 3.083 1.00 53.18 444 GLU A C 1
ATOM 3079 O O . GLU A 1 417 ? 73.218 24.933 2.825 1.00 53.97 444 GLU A O 1
ATOM 3085 N N . GLU A 1 418 ? 74.753 26.581 2.633 1.00 52.41 445 GLU A N 1
ATOM 3086 C CA . GLU A 1 418 ? 75.690 25.774 1.826 1.00 52.58 445 GLU A CA 1
ATOM 3087 C C . GLU A 1 418 ? 76.242 24.610 2.634 1.00 50.53 445 GLU A C 1
ATOM 3088 O O . GLU A 1 418 ? 76.442 23.509 2.100 1.00 49.40 445 GLU A O 1
ATOM 3094 N N . LYS A 1 419 ? 76.503 24.861 3.915 1.00 48.59 446 LYS A N 1
ATOM 3095 C CA . LYS A 1 419 ? 76.952 23.822 4.819 1.00 48.28 446 LYS A CA 1
ATOM 3096 C C . LYS A 1 419 ? 75.863 22.752 4.969 1.00 48.50 446 LYS A C 1
ATOM 3097 O O . LYS A 1 419 ? 76.147 21.562 4.898 1.00 49.35 446 LYS A O 1
ATOM 3103 N N . LEU A 1 420 ? 74.613 23.190 5.127 1.00 48.95 447 LEU A N 1
ATOM 3104 C CA . LEU A 1 420 ? 73.492 22.268 5.264 1.00 47.81 447 LEU A CA 1
ATOM 3105 C C . LEU A 1 420 ? 73.290 21.480 3.976 1.00 47.22 447 LEU A C 1
ATOM 3106 O O . LEU A 1 420 ? 73.077 20.277 4.024 1.00 46.18 447 LEU A O 1
ATOM 3111 N N . GLU A 1 421 ? 73.374 22.159 2.827 1.00 46.59 448 GLU A N 1
ATOM 3112 C CA . GLU A 1 421 ? 73.207 21.487 1.526 1.00 47.41 448 GLU A CA 1
ATOM 3113 C C . GLU A 1 421 ? 74.187 20.331 1.364 1.00 46.55 448 GLU A C 1
ATOM 3114 O O . GLU A 1 421 ? 73.793 19.242 0.961 1.00 47.07 448 GLU A O 1
ATOM 3120 N N . ARG A 1 422 ? 75.453 20.569 1.699 1.00 47.47 449 ARG A N 1
ATOM 3121 C CA . ARG A 1 422 ? 76.482 19.525 1.642 1.00 48.85 449 ARG A CA 1
ATOM 3122 C C . ARG A 1 422 ? 76.156 18.362 2.553 1.00 48.57 449 ARG A C 1
ATOM 3123 O O . ARG A 1 422 ? 76.180 17.211 2.121 1.00 49.23 449 ARG A O 1
ATOM 3131 N N . ILE A 1 423 ? 75.832 18.659 3.814 1.00 48.62 450 ILE A N 1
ATOM 3132 C CA . ILE A 1 423 ? 75.547 17.598 4.793 1.00 48.74 450 ILE A CA 1
ATOM 3133 C C . ILE A 1 423 ? 74.386 16.694 4.342 1.00 47.71 450 ILE A C 1
ATOM 3134 O O . ILE A 1 423 ? 74.524 15.459 4.311 1.00 49.66 450 ILE A O 1
ATOM 3139 N N . ILE A 1 424 ? 73.275 17.312 3.955 1.00 45.88 451 ILE A N 1
ATOM 3140 C CA . ILE A 1 424 ? 72.075 16.566 3.535 1.00 46.67 451 ILE A CA 1
ATOM 3141 C C . ILE A 1 424 ? 72.260 15.872 2.179 1.00 45.94 451 ILE A C 1
ATOM 3142 O O . ILE A 1 424 ? 71.710 14.799 1.963 1.00 46.47 451 ILE A O 1
ATOM 3147 N N . THR A 1 425 ? 73.009 16.495 1.263 1.00 45.00 452 THR A N 1
ATOM 3148 C CA . THR A 1 425 ? 73.263 15.881 -0.049 1.00 45.61 452 THR A CA 1
ATOM 3149 C C . THR A 1 425 ? 74.149 14.634 0.108 1.00 45.58 452 THR A C 1
ATOM 3150 O O . THR A 1 425 ? 73.916 13.620 -0.524 1.00 45.13 452 THR A O 1
ATOM 3154 N N . GLN A 1 426 ? 75.142 14.714 0.981 1.00 46.55 453 GLN A N 1
ATOM 3155 C CA . GLN A 1 426 ? 75.998 13.567 1.248 1.00 46.79 453 GLN A CA 1
ATOM 3156 C C . GLN A 1 426 ? 75.279 12.496 2.069 1.00 46.80 453 GLN A C 1
ATOM 3157 O O . GLN A 1 426 ? 75.422 11.310 1.788 1.00 46.82 453 GLN A O 1
ATOM 3163 N N . LYS A 1 427 ? 74.455 12.904 3.030 1.00 49.88 454 LYS A N 1
ATOM 3164 C CA . LYS A 1 427 ? 73.637 11.917 3.787 1.00 49.96 454 LYS A CA 1
ATOM 3165 C C . LYS A 1 427 ? 72.710 11.173 2.812 1.00 49.25 454 LYS A C 1
ATOM 3166 O O . LYS A 1 427 ? 72.580 9.954 2.871 1.00 50.90 454 LYS A O 1
ATOM 3172 N N . TYR A 1 428 ? 72.084 11.932 1.918 1.00 49.13 455 TYR A N 1
ATOM 3173 C CA . TYR A 1 428 ? 71.192 11.396 0.885 1.00 46.39 455 TYR A CA 1
ATOM 3174 C C . TYR A 1 428 ? 71.853 10.281 0.080 1.00 47.64 455 TYR A C 1
ATOM 3175 O O . TYR A 1 428 ? 71.228 9.244 -0.192 1.00 51.14 455 TYR A O 1
ATOM 3184 N N . LEU A 1 429 ? 73.101 10.497 -0.313 1.00 46.15 456 LEU A N 1
ATOM 3185 C CA . LEU A 1 429 ? 73.854 9.487 -1.040 1.00 47.00 456 LEU A CA 1
ATOM 3186 C C . LEU A 1 429 ? 74.239 8.305 -0.134 1.00 46.96 456 LEU A C 1
ATOM 3187 O O . LEU A 1 429 ? 74.297 7.176 -0.592 1.00 47.12 456 LEU A O 1
ATOM 3192 N N . ALA A 1 430 ? 74.429 8.566 1.159 1.00 47.33 457 ALA A N 1
ATOM 3193 C CA . ALA A 1 430 ? 74.790 7.515 2.124 1.00 48.07 457 ALA A CA 1
ATOM 3194 C C . ALA A 1 430 ? 73.626 6.583 2.483 1.00 48.88 457 ALA A C 1
ATOM 3195 O O . ALA A 1 430 ? 73.811 5.360 2.582 1.00 49.03 457 ALA A O 1
ATOM 3197 N N . ILE A 1 431 ? 72.438 7.155 2.679 1.00 49.54 458 ILE A N 1
ATOM 3198 C CA . ILE A 1 431 ? 71.260 6.381 3.117 1.00 49.21 458 ILE A CA 1
ATOM 3199 C C . ILE A 1 431 ? 70.471 5.678 1.987 1.00 49.37 458 ILE A C 1
ATOM 3200 O O . ILE A 1 431 ? 69.480 4.988 2.259 1.00 50.75 458 ILE A O 1
ATOM 3205 N N . PHE A 1 432 ? 70.901 5.843 0.738 1.00 49.65 459 PHE A N 1
ATOM 3206 C CA . PHE A 1 432 ? 70.271 5.150 -0.382 1.00 49.32 459 PHE A CA 1
ATOM 3207 C C . PHE A 1 432 ? 70.241 3.650 -0.083 1.00 50.03 459 PHE A C 1
ATOM 3208 O O . PHE A 1 432 ? 71.216 3.119 0.409 1.00 49.16 459 PHE A O 1
ATOM 3216 N N . PRO A 1 433 ? 69.136 2.953 -0.418 1.00 51.07 460 PRO A N 1
ATOM 3217 C CA . PRO A 1 433 ? 67.872 3.354 -1.060 1.00 49.56 460 PRO A CA 1
ATOM 3218 C C . PRO A 1 433 ? 66.668 3.653 -0.116 1.00 47.88 460 PRO A C 1
ATOM 3219 O O . PRO A 1 433 ? 65.530 3.383 -0.474 1.00 46.64 460 PRO A O 1
ATOM 3223 N N . ASN A 1 434 ? 66.910 4.257 1.043 1.00 49.98 461 ASN A N 1
ATOM 3224 C CA . ASN A 1 434 ? 65.815 4.584 1.973 1.00 49.77 461 ASN A CA 1
ATOM 3225 C C . ASN A 1 434 ? 65.108 5.860 1.500 1.00 49.95 461 ASN A C 1
ATOM 3226 O O . ASN A 1 434 ? 65.379 6.959 1.998 1.00 48.90 461 ASN A O 1
ATOM 3231 N N . GLY A 1 435 ? 64.210 5.699 0.529 1.00 49.88 462 GLY A N 1
ATOM 3232 C CA . GLY A 1 435 ? 63.499 6.835 -0.079 1.00 49.96 462 GLY A CA 1
ATOM 3233 C C . GLY A 1 435 ? 62.563 7.567 0.853 1.00 48.72 462 GLY A C 1
ATOM 3234 O O . GLY A 1 435 ? 62.325 8.755 0.679 1.00 49.33 462 GLY A O 1
ATOM 3235 N N . GLN A 1 436 ? 61.994 6.851 1.818 1.00 49.30 463 GLN A N 1
ATOM 3236 C CA . GLN A 1 436 ? 61.103 7.474 2.800 1.00 47.57 463 GLN A CA 1
ATOM 3237 C C . GLN A 1 436 ? 61.857 8.548 3.589 1.00 47.38 463 GLN A C 1
ATOM 3238 O O . GLN A 1 436 ? 61.387 9.671 3.728 1.00 49.78 463 GLN A O 1
ATOM 3244 N N . GLU A 1 437 ? 63.056 8.204 4.043 1.00 48.76 464 GLU A N 1
ATOM 3245 C CA . GLU A 1 437 ? 63.885 9.105 4.833 1.00 48.40 464 GLU A CA 1
ATOM 3246 C C . GLU A 1 437 ? 64.470 10.228 3.969 1.00 48.58 464 GLU A C 1
ATOM 3247 O O . GLU A 1 437 ? 64.600 11.376 4.424 1.00 47.03 464 GLU A O 1
ATOM 3253 N N . ALA A 1 438 ? 64.844 9.886 2.743 1.00 47.22 465 ALA A N 1
ATOM 3254 C CA . ALA A 1 438 ? 65.356 10.853 1.785 1.00 46.84 465 ALA A CA 1
ATOM 3255 C C . ALA A 1 438 ? 64.285 11.922 1.489 1.00 47.52 465 ALA A C 1
ATOM 3256 O O . ALA A 1 438 ? 64.578 13.131 1.483 1.00 45.65 465 ALA A O 1
ATOM 3258 N N . TRP A 1 439 ? 63.052 11.458 1.246 1.00 47.55 466 TRP A N 1
ATOM 3259 C CA . TRP A 1 439 ? 61.906 12.337 0.971 1.00 46.88 466 TRP A CA 1
ATOM 3260 C C . TRP A 1 439 ? 61.609 13.246 2.149 1.00 48.48 466 TRP A C 1
ATOM 3261 O O . TRP A 1 439 ? 61.442 14.461 1.981 1.00 47.32 466 TRP A O 1
ATOM 3272 N N . THR A 1 440 ? 61.603 12.668 3.346 1.00 49.32 467 THR A N 1
ATOM 3273 C CA . THR A 1 440 ? 61.385 13.429 4.574 1.00 46.79 467 THR A CA 1
ATOM 3274 C C . THR A 1 440 ? 62.425 14.537 4.749 1.00 49.17 467 THR A C 1
ATOM 3275 O O . THR A 1 440 ? 62.063 15.695 5.027 1.00 49.91 467 THR A O 1
ATOM 3279 N N . GLU A 1 441 ? 63.705 14.212 4.535 1.00 48.59 468 GLU A N 1
ATOM 3280 C CA . GLU A 1 441 ? 64.768 15.213 4.687 1.00 49.78 468 GLU A CA 1
ATOM 3281 C C . GLU A 1 441 ? 64.730 16.290 3.587 1.00 48.37 468 GLU A C 1
ATOM 3282 O O . GLU A 1 441 ? 65.098 17.451 3.829 1.00 48.71 468 GLU A O 1
ATOM 3288 N N . TRP A 1 442 ? 64.273 15.919 2.400 1.00 47.31 469 TRP A N 1
ATOM 3289 C CA . TRP A 1 442 ? 64.108 16.892 1.327 1.00 47.21 469 TRP A CA 1
ATOM 3290 C C . TRP A 1 442 ? 62.973 17.861 1.695 1.00 47.17 469 TRP A C 1
ATOM 3291 O O . TRP A 1 442 ? 63.103 19.077 1.529 1.00 46.13 469 TRP A O 1
ATOM 3302 N N . ARG A 1 443 ? 61.872 17.321 2.192 1.00 46.27 470 ARG A N 1
ATOM 3303 C CA . ARG A 1 443 ? 60.779 18.161 2.650 1.00 47.08 470 ARG A CA 1
ATOM 3304 C C . ARG A 1 443 ? 61.243 19.127 3.743 1.00 46.74 470 ARG A C 1
ATOM 3305 O O . ARG A 1 443 ? 60.973 20.314 3.666 1.00 48.99 470 ARG A O 1
ATOM 3313 N N . ARG A 1 444 ? 62.008 18.614 4.708 1.00 45.41 471 ARG A N 1
ATOM 3314 C CA . ARG A 1 444 ? 62.440 19.400 5.857 1.00 47.45 471 ARG A CA 1
ATOM 3315 C C . ARG A 1 444 ? 63.498 20.468 5.550 1.00 47.49 471 ARG A C 1
ATOM 3316 O O . ARG A 1 444 ? 63.449 21.572 6.123 1.00 47.87 471 ARG A O 1
ATOM 3324 N N . THR A 1 445 ? 64.428 20.152 4.646 1.00 46.61 472 THR A N 1
ATOM 3325 C CA . THR A 1 445 ? 65.577 21.032 4.359 1.00 47.58 472 THR A CA 1
ATOM 3326 C C . THR A 1 445 ? 65.631 21.614 2.937 1.00 48.19 472 THR A C 1
ATOM 3327 O O . THR A 1 445 ? 66.255 22.654 2.715 1.00 49.33 472 THR A O 1
ATOM 3331 N N . GLY A 1 446 ? 64.983 20.944 1.994 1.00 48.43 473 GLY A N 1
ATOM 3332 C CA . GLY A 1 446 ? 65.025 21.318 0.586 1.00 48.08 473 GLY A CA 1
ATOM 3333 C C . GLY A 1 446 ? 66.151 20.604 -0.171 1.00 46.58 473 GLY A C 1
ATOM 3334 O O . GLY A 1 446 ? 66.284 20.764 -1.383 1.00 45.77 473 GLY A O 1
ATOM 3335 N N . TYR A 1 447 ? 66.922 19.771 0.530 1.00 47.62 474 TYR A N 1
ATOM 3336 C CA . TYR A 1 447 ? 68.094 19.135 -0.074 1.00 48.34 474 TYR A CA 1
ATOM 3337 C C . TYR A 1 447 ? 67.985 17.600 -0.129 1.00 48.42 474 TYR A C 1
ATOM 3338 O O . TYR A 1 447 ? 67.284 16.997 0.673 1.00 45.32 474 TYR A O 1
ATOM 3347 N N . PRO A 1 448 ? 68.604 16.976 -1.155 1.00 48.86 475 PRO A N 1
ATOM 3348 C CA . PRO A 1 448 ? 69.311 17.633 -2.244 1.00 48.33 475 PRO A CA 1
ATOM 3349 C C . PRO A 1 448 ? 68.306 18.236 -3.236 1.00 48.35 475 PRO A C 1
ATOM 3350 O O . PRO A 1 448 ? 67.176 17.734 -3.357 1.00 49.69 475 PRO A O 1
ATOM 3354 N N . ARG A 1 449 ? 68.707 19.289 -3.929 1.00 47.46 476 ARG A N 1
ATOM 3355 C CA . ARG A 1 449 ? 67.832 19.935 -4.900 1.00 49.51 476 ARG A CA 1
ATOM 3356 C C . ARG A 1 449 ? 67.448 18.903 -5.995 1.00 49.84 476 ARG A C 1
ATOM 3357 O O . ARG A 1 449 ? 68.303 18.165 -6.480 1.00 50.13 476 ARG A O 1
ATOM 3365 N N . GLN A 1 450 ? 66.156 18.840 -6.323 1.00 47.99 477 GLN A N 1
ATOM 3366 C CA . GLN A 1 450 ? 65.616 17.850 -7.261 1.00 48.50 477 GLN A CA 1
ATOM 3367 C C . GLN A 1 450 ? 65.411 18.384 -8.653 1.00 48.34 477 GLN A C 1
ATOM 3368 O O . GLN A 1 450 ? 65.227 19.580 -8.845 1.00 45.50 477 GLN A O 1
ATOM 3374 N N . ILE A 1 451 ? 65.387 17.462 -9.627 1.00 48.24 478 ILE A N 1
ATOM 3375 C CA . ILE A 1 451 ? 64.971 17.777 -10.977 1.00 47.98 478 ILE A CA 1
ATOM 3376 C C . ILE A 1 451 ? 63.458 17.604 -10.888 1.00 48.18 478 ILE A C 1
ATOM 3377 O O . ILE A 1 451 ? 62.976 16.516 -10.560 1.00 48.45 478 ILE A O 1
ATOM 3382 N N . VAL A 1 452 ? 62.714 18.682 -11.119 1.00 45.84 479 VAL A N 1
ATOM 3383 C CA . VAL A 1 452 ? 61.250 18.662 -10.930 1.00 46.83 479 VAL A CA 1
ATOM 3384 C C . VAL A 1 452 ? 60.536 17.757 -11.930 1.00 47.13 479 VAL A C 1
ATOM 3385 O O . VAL A 1 452 ? 61.121 17.363 -12.938 1.00 46.73 479 VAL A O 1
ATOM 3389 N N . VAL A 1 453 ? 59.284 17.384 -11.630 1.00 47.57 480 VAL A N 1
ATOM 3390 C CA . VAL A 1 453 ? 58.507 16.515 -12.558 1.00 47.11 480 VAL A CA 1
ATOM 3391 C C . VAL A 1 453 ? 58.294 17.214 -13.900 1.00 48.00 480 VAL A C 1
ATOM 3392 O O . VAL A 1 453 ? 58.263 18.453 -13.967 1.00 48.35 480 VAL A O 1
ATOM 3396 N N . ALA A 1 454 ? 58.161 16.426 -14.963 1.00 47.18 481 ALA A N 1
ATOM 3397 C CA . ALA A 1 454 ? 57.900 16.963 -16.298 1.00 48.94 481 ALA A CA 1
ATOM 3398 C C . ALA A 1 454 ? 56.396 17.193 -16.516 1.00 50.68 481 ALA A C 1
ATOM 3399 O O . ALA A 1 454 ? 56.010 18.071 -17.280 1.00 50.85 481 ALA A O 1
ATOM 3401 N N . GLU A 1 455 ? 55.558 16.364 -15.888 1.00 52.68 482 GLU A N 1
ATOM 3402 C CA . GLU A 1 455 ? 54.098 16.524 -15.962 1.00 53.57 482 GLU A CA 1
ATOM 3403 C C . GLU A 1 455 ? 53.468 16.363 -14.569 1.00 51.09 482 GLU A C 1
ATOM 3404 O O . GLU A 1 455 ? 53.937 15.574 -13.756 1.00 48.03 482 GLU A O 1
ATOM 3410 N N . ASN A 1 456 ? 52.409 17.136 -14.318 1.00 50.09 483 ASN A N 1
ATOM 3411 C CA . ASN A 1 456 ? 51.713 17.127 -13.044 1.00 49.74 483 ASN A CA 1
ATOM 3412 C C . ASN A 1 456 ? 50.266 16.776 -13.293 1.00 49.31 483 ASN A C 1
ATOM 3413 O O . ASN A 1 456 ? 49.552 17.510 -13.962 1.00 48.39 483 ASN A O 1
ATOM 3418 N N . LYS A 1 457 ? 49.846 15.630 -12.776 1.00 48.28 484 LYS A N 1
ATOM 3419 C CA . LYS A 1 457 ? 48.480 15.155 -12.938 1.00 48.96 484 LYS A CA 1
ATOM 3420 C C . LYS A 1 457 ? 47.793 15.125 -11.574 1.00 48.64 484 LYS A C 1
ATOM 3421 O O . LYS A 1 457 ? 46.889 14.326 -11.361 1.00 48.04 484 LYS A O 1
ATOM 3427 N N . THR A 1 458 ? 48.187 16.021 -10.667 1.00 48.20 485 THR A N 1
ATOM 3428 C CA . THR A 1 458 ? 47.690 15.966 -9.307 1.00 46.41 485 THR A CA 1
ATOM 3429 C C . THR A 1 458 ? 46.195 16.142 -9.146 1.00 47.63 485 THR A C 1
ATOM 3430 O O . THR A 1 458 ? 45.544 16.834 -9.926 1.00 46.12 485 THR A O 1
ATOM 3434 N N . ASN A 1 459 ? 45.659 15.436 -8.141 1.00 47.22 486 ASN A N 1
ATOM 3435 C CA . ASN A 1 459 ? 44.269 15.574 -7.694 1.00 47.80 486 ASN A CA 1
ATOM 3436 C C . ASN A 1 459 ? 44.274 16.091 -6.251 1.00 47.60 486 ASN A C 1
ATOM 3437 O O . ASN A 1 459 ? 43.266 16.025 -5.567 1.00 47.95 486 ASN A O 1
ATOM 3442 N N . SER A 1 460 ? 45.425 16.600 -5.799 1.00 48.23 487 SER A N 1
ATOM 3443 C CA . SER A 1 460 ? 45.596 16.985 -4.409 1.00 46.30 487 SER A CA 1
ATOM 3444 C C . SER A 1 460 ? 46.413 18.292 -4.242 1.00 47.76 487 SER A C 1
ATOM 3445 O O . SER A 1 460 ? 47.127 18.468 -3.253 1.00 47.41 487 SER A O 1
ATOM 3448 N N . ALA A 1 461 ? 46.273 19.200 -5.217 1.00 47.25 488 ALA A N 1
ATOM 3449 C CA . ALA A 1 461 ? 46.873 20.549 -5.171 1.00 47.25 488 ALA A CA 1
ATOM 3450 C C . ALA A 1 461 ? 48.403 20.612 -5.076 1.00 47.82 488 ALA A C 1
ATOM 3451 O O . ALA A 1 461 ? 48.949 21.638 -4.682 1.00 49.99 488 ALA A O 1
ATOM 3453 N N . VAL A 1 462 ? 49.089 19.552 -5.494 1.00 47.95 489 VAL A N 1
ATOM 3454 C CA . VAL A 1 462 ? 50.546 19.531 -5.444 1.00 46.07 489 VAL A CA 1
ATOM 3455 C C . VAL A 1 462 ? 51.110 20.393 -6.558 1.00 47.31 489 VAL A C 1
ATOM 3456 O O . VAL A 1 462 ? 50.615 20.358 -7.710 1.00 43.74 489 VAL A O 1
ATOM 3460 N N . LEU A 1 463 ? 52.132 21.186 -6.216 1.00 47.57 490 LEU A N 1
ATOM 3461 C CA . LEU A 1 463 ? 52.803 22.072 -7.178 1.00 48.84 490 LEU A CA 1
ATOM 3462 C C . LEU A 1 463 ? 54.062 21.422 -7.698 1.00 48.68 490 LEU A C 1
ATOM 3463 O O . LEU A 1 463 ? 54.743 20.690 -6.955 1.00 45.77 490 LEU A O 1
ATOM 3468 N N . ILE A 1 464 ? 54.378 21.666 -8.980 1.00 46.38 491 ILE A N 1
ATOM 3469 C CA . ILE A 1 464 ? 55.641 21.199 -9.542 1.00 45.04 491 ILE A CA 1
ATOM 3470 C C . ILE A 1 464 ? 56.788 21.813 -8.717 1.00 46.88 491 ILE A C 1
ATOM 3471 O O . ILE A 1 464 ? 57.738 21.123 -8.321 1.00 47.30 491 ILE A O 1
ATOM 3476 N N . GLY A 1 465 ? 56.677 23.102 -8.438 1.00 45.61 492 GLY A N 1
ATOM 3477 C CA . GLY A 1 465 ? 57.642 23.781 -7.591 1.00 46.20 492 GLY A CA 1
ATOM 3478 C C . GLY A 1 465 ? 58.997 23.982 -8.221 1.00 45.71 492 GLY A C 1
ATOM 3479 O O . GLY A 1 465 ? 59.141 23.954 -9.454 1.00 43.45 492 GLY A O 1
ATOM 3480 N N . ASN A 1 466 ? 60.007 24.142 -7.371 1.00 46.59 493 ASN A N 1
ATOM 3481 C CA . ASN A 1 466 ? 61.370 24.423 -7.833 1.00 45.42 493 ASN A CA 1
ATOM 3482 C C . ASN A 1 466 ? 62.392 23.339 -7.442 1.00 45.87 493 ASN A C 1
ATOM 3483 O O . ASN A 1 466 ? 63.577 23.522 -7.602 1.00 45.69 493 ASN A O 1
ATOM 3488 N N . GLY A 1 467 ? 61.915 22.212 -6.935 1.00 47.64 494 GLY A N 1
ATOM 3489 C CA . GLY A 1 467 ? 62.801 21.132 -6.524 1.00 47.10 494 GLY A CA 1
ATOM 3490 C C . GLY A 1 467 ? 63.626 21.440 -5.273 1.00 48.51 494 GLY A C 1
ATOM 3491 O O . GLY A 1 467 ? 64.473 20.648 -4.892 1.00 45.97 494 GLY A O 1
ATOM 3492 N N . TYR A 1 468 ? 63.345 22.577 -4.618 1.00 47.27 495 TYR A N 1
ATOM 3493 C CA . TYR A 1 468 ? 64.078 22.999 -3.433 1.00 49.01 495 TYR A CA 1
ATOM 3494 C C . TYR A 1 468 ? 63.107 23.272 -2.274 1.00 49.55 495 TYR A C 1
ATOM 3495 O O . TYR A 1 468 ? 62.695 22.328 -1.601 1.00 53.44 495 TYR A O 1
ATOM 3504 N N . ASP A 1 469 ? 62.643 24.516 -2.122 1.00 49.49 496 ASP A N 1
ATOM 3505 C CA . ASP A 1 469 ? 61.780 24.894 -0.971 1.00 49.18 496 ASP A CA 1
ATOM 3506 C C . ASP A 1 469 ? 60.314 25.116 -1.317 1.00 48.59 496 ASP A C 1
ATOM 3507 O O . ASP A 1 469 ? 59.522 25.452 -0.445 1.00 50.08 496 ASP A O 1
ATOM 3512 N N . LEU A 1 470 ? 59.952 24.909 -2.578 1.00 47.87 497 LEU A N 1
ATOM 3513 C CA . LEU A 1 470 ? 58.585 25.107 -3.033 1.00 47.02 497 LEU A CA 1
ATOM 3514 C C . LEU A 1 470 ? 58.070 23.873 -3.746 1.00 47.49 497 LEU A C 1
ATOM 3515 O O . LEU A 1 470 ? 58.773 23.306 -4.589 1.00 48.49 497 LEU A O 1
ATOM 3520 N N . GLY A 1 471 ? 56.839 23.463 -3.411 1.00 45.27 498 GLY A N 1
ATOM 3521 C CA . GLY A 1 471 ? 56.166 22.393 -4.119 1.00 45.46 498 GLY A CA 1
ATOM 3522 C C . GLY A 1 471 ? 56.540 20.991 -3.719 1.00 46.79 498 GLY A C 1
ATOM 3523 O O . GLY A 1 471 ? 57.115 20.763 -2.652 1.00 46.84 498 GLY A O 1
ATOM 3524 N N . GLY A 1 472 ? 56.217 20.045 -4.593 1.00 48.20 499 GLY A N 1
ATOM 3525 C CA . GLY A 1 472 ? 56.434 18.627 -4.326 1.00 47.56 499 GLY A CA 1
ATOM 3526 C C . GLY A 1 472 ? 55.392 18.102 -3.349 1.00 47.40 499 GLY A C 1
ATOM 3527 O O . GLY A 1 472 ? 54.604 18.864 -2.796 1.00 47.43 499 GLY A O 1
ATOM 3528 N N . VAL A 1 473 ? 55.417 16.803 -3.125 1.00 47.45 500 VAL A N 1
ATOM 3529 C CA . VAL A 1 473 ? 54.488 16.160 -2.236 1.00 48.58 500 VAL A CA 1
ATOM 3530 C C . VAL A 1 473 ? 54.916 16.446 -0.791 1.00 47.04 500 VAL A C 1
ATOM 3531 O O . VAL A 1 473 ? 56.021 16.102 -0.390 1.00 47.48 500 VAL A O 1
ATOM 3535 N N . ARG A 1 474 ? 54.047 17.108 -0.033 1.00 45.83 501 ARG A N 1
ATOM 3536 C CA . ARG A 1 474 ? 54.350 17.470 1.357 1.00 44.84 501 ARG A CA 1
ATOM 3537 C C . ARG A 1 474 ? 53.857 16.480 2.372 1.00 44.28 501 ARG A C 1
ATOM 3538 O O . ARG A 1 474 ? 54.296 16.500 3.511 1.00 46.03 501 ARG A O 1
ATOM 3546 N N . ARG A 1 475 ? 52.916 15.640 1.961 1.00 45.75 502 ARG A N 1
ATOM 3547 C CA . ARG A 1 475 ? 52.329 14.583 2.817 1.00 47.35 502 ARG A CA 1
ATOM 3548 C C . ARG A 1 475 ? 51.381 13.791 1.976 1.00 48.28 502 ARG A C 1
ATOM 3549 O O . ARG A 1 475 ? 51.008 14.228 0.881 1.00 47.31 502 ARG A O 1
ATOM 3557 N N . LEU A 1 476 ? 51.006 12.608 2.460 1.00 49.69 503 LEU A N 1
ATOM 3558 C CA . LEU A 1 476 ? 49.919 11.867 1.856 1.00 49.63 503 LEU A CA 1
ATOM 3559 C C . LEU A 1 476 ? 48.640 12.368 2.474 1.00 47.54 503 LEU A C 1
ATOM 3560 O O . LEU A 1 476 ? 48.607 12.663 3.667 1.00 48.48 503 LEU A O 1
ATOM 3565 N N . PRO A 1 477 ? 47.573 12.475 1.669 1.00 48.02 504 PRO A N 1
ATOM 3566 C CA . PRO A 1 477 ? 46.287 12.810 2.222 1.00 48.16 504 PRO A CA 1
ATOM 3567 C C . PRO A 1 477 ? 45.753 11.631 3.026 1.00 48.73 504 PRO A C 1
ATOM 3568 O O . PRO A 1 477 ? 46.250 10.509 2.879 1.00 48.84 504 PRO A O 1
ATOM 3572 N N . TYR A 1 478 ? 44.799 11.880 3.910 1.00 46.90 505 TYR A N 1
ATOM 3573 C CA . TYR A 1 478 ? 44.245 10.801 4.709 1.00 45.85 505 TYR A CA 1
ATOM 3574 C C . TYR A 1 478 ? 43.454 9.839 3.824 1.00 47.68 505 TYR A C 1
ATOM 3575 O O . TYR A 1 478 ? 42.998 10.226 2.735 1.00 46.97 505 TYR A O 1
ATOM 3584 N N . PRO A 1 479 ? 43.357 8.551 4.243 1.00 46.01 506 PRO A N 1
ATOM 3585 C CA . PRO A 1 479 ? 42.638 7.576 3.432 1.00 45.39 506 PRO A CA 1
ATOM 3586 C C . PRO A 1 479 ? 41.129 7.725 3.536 1.00 45.61 506 PRO A C 1
ATOM 3587 O O . PRO A 1 479 ? 40.618 8.152 4.577 1.00 44.98 506 PRO A O 1
ATOM 3591 N N . ARG A 1 480 ? 40.421 7.363 2.465 1.00 46.50 507 ARG A N 1
ATOM 3592 C CA . ARG A 1 480 ? 38.960 7.413 2.462 1.00 48.54 507 ARG A CA 1
ATOM 3593 C C . ARG A 1 480 ? 38.375 6.557 3.579 1.00 48.23 507 ARG A C 1
ATOM 3594 O O . ARG A 1 480 ? 37.296 6.848 4.068 1.00 47.53 507 ARG A O 1
ATOM 3597 N N . THR A 1 481 ? 39.061 5.470 3.950 1.00 48.19 508 THR A N 1
ATOM 3598 C CA . THR A 1 481 ? 38.558 4.604 5.004 1.00 46.76 508 THR A CA 1
ATOM 3599 C C . THR A 1 481 ? 38.409 5.346 6.319 1.00 46.12 508 THR A C 1
ATOM 3600 O O . THR A 1 481 ? 37.528 5.032 7.086 1.00 43.81 508 THR A O 1
ATOM 3604 N N . GLU A 1 482 ? 39.288 6.321 6.585 1.00 46.20 509 GLU A N 1
ATOM 3605 C CA . GLU A 1 482 ? 39.163 7.134 7.793 1.00 45.54 509 GLU A CA 1
ATOM 3606 C C . GLU A 1 482 ? 37.985 8.109 7.715 1.00 46.62 509 GLU A C 1
ATOM 3607 O O . GLU A 1 482 ? 37.331 8.369 8.732 1.00 46.31 509 GLU A O 1
ATOM 3613 N N . TYR A 1 483 ? 37.675 8.597 6.512 1.00 43.71 510 TYR A N 1
ATOM 3614 C CA . TYR A 1 483 ? 36.487 9.436 6.304 1.00 45.84 510 TYR A CA 1
ATOM 3615 C C . TYR A 1 483 ? 35.207 8.605 6.524 1.00 48.94 510 TYR A C 1
ATOM 3616 O O . TYR A 1 483 ? 34.204 9.109 7.040 1.00 45.78 510 TYR A O 1
ATOM 3625 N N . GLU A 1 484 ? 35.261 7.322 6.152 1.00 48.95 511 GLU A N 1
ATOM 3626 C CA . GLU A 1 484 ? 34.081 6.452 6.225 1.00 48.02 511 GLU A CA 1
ATOM 3627 C C . GLU A 1 484 ? 33.785 5.877 7.611 1.00 46.00 511 GLU A C 1
ATOM 3628 O O . GLU A 1 484 ? 32.625 5.746 7.972 1.00 46.86 511 GLU A O 1
ATOM 3634 N N . GLN A 1 485 ? 34.815 5.549 8.394 1.00 44.48 512 GLN A N 1
ATOM 3635 C CA . GLN A 1 485 ? 34.575 4.935 9.721 1.00 46.89 512 GLN A CA 1
ATOM 3636 C C . GLN A 1 485 ? 35.046 5.734 10.944 1.00 45.48 512 GLN A C 1
ATOM 3637 O O . GLN A 1 485 ? 34.673 5.399 12.091 1.00 47.52 512 GLN A O 1
ATOM 3643 N N . ASN A 1 486 ? 35.784 6.817 10.721 1.00 44.28 513 ASN A N 1
ATOM 3644 C CA . ASN A 1 486 ? 36.294 7.644 11.827 1.00 45.02 513 ASN A CA 1
ATOM 3645 C C . ASN A 1 486 ? 36.238 9.143 11.449 1.00 45.02 513 ASN A C 1
ATOM 3646 O O . ASN A 1 486 ? 37.125 9.913 11.784 1.00 47.07 513 ASN A O 1
ATOM 3651 N N . GLY A 1 487 ? 35.138 9.533 10.824 1.00 44.03 514 GLY A N 1
ATOM 3652 C CA . GLY A 1 487 ? 34.978 10.867 10.249 1.00 45.73 514 GLY A CA 1
ATOM 3653 C C . GLY A 1 487 ? 34.976 12.049 11.208 1.00 47.38 514 GLY A C 1
ATOM 3654 O O . GLY A 1 487 ? 35.485 13.116 10.862 1.00 46.82 514 GLY A O 1
ATOM 3655 N N . GLU A 1 488 ? 34.362 11.891 12.384 1.00 47.95 515 GLU A N 1
ATOM 3656 C CA . GLU A 1 488 ? 34.313 12.986 13.370 1.00 49.14 515 GLU A CA 1
ATOM 3657 C C . GLU A 1 488 ? 35.726 13.292 13.881 1.00 47.59 515 GLU A C 1
ATOM 3658 O O . GLU A 1 488 ? 36.177 14.438 13.842 1.00 46.64 515 GLU A O 1
ATOM 3661 N N . ASN A 1 489 ? 36.424 12.259 14.325 1.00 45.95 516 ASN A N 1
ATOM 3662 C CA . ASN A 1 489 ? 37.814 12.402 14.797 1.00 45.85 516 ASN A CA 1
ATOM 3663 C C . ASN A 1 489 ? 38.755 12.930 13.718 1.00 45.57 516 ASN A C 1
ATOM 3664 O O . ASN A 1 489 ? 39.655 13.740 14.006 1.00 47.61 516 ASN A O 1
ATOM 3669 N N . LEU A 1 490 ? 38.564 12.471 12.481 1.00 44.53 517 LEU A N 1
ATOM 3670 C CA . LEU A 1 490 ? 39.406 12.917 11.363 1.00 44.63 517 LEU A CA 1
ATOM 3671 C C . LEU A 1 490 ? 39.181 14.396 11.078 1.00 44.50 517 LEU A C 1
ATOM 3672 O O . LEU A 1 490 ? 40.129 15.145 10.867 1.00 45.29 517 LEU A O 1
ATOM 3677 N N . HIS A 1 491 ? 37.925 14.809 11.068 1.00 43.85 518 HIS A N 1
ATOM 3678 C CA . HIS A 1 491 ? 37.594 16.207 10.850 1.00 45.56 518 HIS A CA 1
ATOM 3679 C C . HIS A 1 491 ? 38.252 17.096 11.916 1.00 46.00 518 HIS A C 1
ATOM 3680 O O . HIS A 1 491 ? 38.785 18.131 11.594 1.00 46.12 518 HIS A O 1
ATOM 3687 N N . ASN A 1 492 ? 38.231 16.659 13.177 1.00 45.61 519 ASN A N 1
ATOM 3688 C CA . ASN A 1 492 ? 38.866 17.414 14.260 1.00 45.43 519 ASN A CA 1
ATOM 3689 C C . ASN A 1 492 ? 40.377 17.574 14.051 1.00 47.59 519 ASN A C 1
ATOM 3690 O O . ASN A 1 492 ? 40.916 18.638 14.292 1.00 48.82 519 ASN A O 1
ATOM 3695 N N . ALA A 1 493 ? 41.054 16.513 13.601 1.00 47.75 520 ALA A N 1
ATOM 3696 C CA . ALA A 1 493 ? 42.496 16.581 13.338 1.00 46.35 520 ALA A CA 1
ATOM 3697 C C . ALA A 1 493 ? 42.820 17.523 12.169 1.00 47.13 520 ALA A C 1
ATOM 3698 O O . ALA A 1 493 ? 43.753 18.338 12.256 1.00 47.53 520 ALA A O 1
ATOM 3700 N N . ILE A 1 494 ? 42.067 17.389 11.080 1.00 44.34 521 ILE A N 1
ATOM 3701 C CA . ILE A 1 494 ? 42.247 18.228 9.893 1.00 44.59 521 ILE A CA 1
ATOM 3702 C C . ILE A 1 494 ? 42.028 19.717 10.247 1.00 46.44 521 ILE A C 1
ATOM 3703 O O . ILE A 1 494 ? 42.809 20.593 9.835 1.00 47.90 521 ILE A O 1
ATOM 3708 N N . SER A 1 495 ? 40.957 19.987 10.998 1.00 45.37 522 SER A N 1
ATOM 3709 C CA A SER A 1 495 ? 40.636 21.348 11.430 0.50 46.87 522 SER A CA 1
ATOM 3710 C CA B SER A 1 495 ? 40.641 21.339 11.425 0.50 46.79 522 SER A CA 1
ATOM 3711 C C . SER A 1 495 ? 41.695 21.913 12.371 1.00 48.47 522 SER A C 1
ATOM 3712 O O . SER A 1 495 ? 42.158 23.025 12.181 1.00 47.55 522 SER A O 1
ATOM 3717 N N . GLN A 1 496 ? 42.081 21.132 13.379 1.00 49.74 523 GLN A N 1
ATOM 3718 C CA . GLN A 1 496 ? 43.046 21.600 14.388 1.00 51.71 523 GLN A CA 1
ATOM 3719 C C . GLN A 1 496 ? 44.481 21.668 13.927 1.00 49.71 523 GLN A C 1
ATOM 3720 O O . GLN A 1 496 ? 45.198 22.609 14.284 1.00 45.72 523 GLN A O 1
ATOM 3726 N N . TYR A 1 497 ? 44.910 20.684 13.133 1.00 47.77 524 TYR A N 1
ATOM 3727 C CA . TYR A 1 497 ? 46.336 20.545 12.806 1.00 48.23 524 TYR A CA 1
ATOM 3728 C C . TYR A 1 497 ? 46.760 20.753 11.355 1.00 49.06 524 TYR A C 1
ATOM 3729 O O . TYR A 1 497 ? 47.946 20.956 11.104 1.00 50.51 524 TYR A O 1
ATOM 3738 N N . LEU A 1 498 ? 45.809 20.720 10.412 1.00 48.23 525 LEU A N 1
ATOM 3739 C CA . LEU A 1 498 ? 46.122 20.881 8.977 1.00 46.52 525 LEU A CA 1
ATOM 3740 C C . LEU A 1 498 ? 45.451 22.115 8.370 1.00 47.25 525 LEU A C 1
ATOM 3741 O O . LEU A 1 498 ? 45.281 22.202 7.155 1.00 47.53 525 LEU A O 1
ATOM 3746 N N . GLY A 1 499 ? 45.085 23.069 9.213 1.00 46.22 526 GLY A N 1
ATOM 3747 C CA . GLY A 1 499 ? 44.430 24.286 8.763 1.00 47.34 526 GLY A CA 1
ATOM 3748 C C . GLY A 1 499 ? 43.176 24.044 7.925 1.00 47.48 526 GLY A C 1
ATOM 3749 O O . GLY A 1 499 ? 42.844 24.859 7.060 1.00 47.55 526 GLY A O 1
ATOM 3750 N N . GLY A 1 500 ? 42.492 22.923 8.186 1.00 44.68 527 GLY A N 1
ATOM 3751 C CA . GLY A 1 500 ? 41.257 22.578 7.502 1.00 43.06 527 GLY A CA 1
ATOM 3752 C C . GLY A 1 500 ? 41.416 21.976 6.114 1.00 42.66 527 GLY A C 1
ATOM 3753 O O . GLY A 1 500 ? 40.425 21.640 5.486 1.00 44.62 527 GLY A O 1
ATOM 3754 N N . VAL A 1 501 ? 42.660 21.772 5.669 1.00 45.37 528 VAL A N 1
ATOM 3755 C CA . VAL A 1 501 ? 42.932 21.327 4.286 1.00 44.64 528 VAL A CA 1
ATOM 3756 C C . VAL A 1 501 ? 43.703 20.007 4.248 1.00 45.89 528 VAL A C 1
ATOM 3757 O O . VAL A 1 501 ? 44.949 19.971 4.404 1.00 47.81 528 VAL A O 1
ATOM 3761 N N . ASP A 1 502 ? 42.959 18.931 3.991 1.00 46.01 529 ASP A N 1
ATOM 3762 C CA . ASP A 1 502 ? 43.509 17.586 3.885 1.00 44.92 529 ASP A CA 1
ATOM 3763 C C . ASP A 1 502 ? 43.927 17.278 2.436 1.00 46.21 529 ASP A C 1
ATOM 3764 O O . ASP A 1 502 ? 43.193 16.609 1.698 1.00 46.17 529 ASP A O 1
ATOM 3769 N N . ASN A 1 503 ? 45.085 17.769 2.029 1.00 44.57 530 ASN A N 1
ATOM 3770 C CA . ASN A 1 503 ? 45.623 17.442 0.723 1.00 44.36 530 ASN A CA 1
ATOM 3771 C C . ASN A 1 503 ? 47.121 17.308 0.799 1.00 47.37 530 ASN A C 1
ATOM 3772 O O . ASN A 1 503 ? 47.708 17.544 1.853 1.00 47.46 530 ASN A O 1
ATOM 3777 N N . ALA A 1 504 ? 47.744 16.914 -0.312 1.00 46.86 531 ALA A N 1
ATOM 3778 C CA . ALA A 1 504 ? 49.186 16.622 -0.335 1.00 47.45 531 ALA A CA 1
ATOM 3779 C C . ALA A 1 504 ? 50.076 17.855 -0.373 1.00 47.40 531 ALA A C 1
ATOM 3780 O O . ALA A 1 504 ? 51.289 17.736 -0.286 1.00 48.30 531 ALA A O 1
ATOM 3782 N N . ALA A 1 505 ? 49.460 19.024 -0.545 1.00 48.36 532 ALA A N 1
ATOM 3783 C CA . ALA A 1 505 ? 50.159 20.295 -0.571 1.00 49.53 532 ALA A CA 1
ATOM 3784 C C . ALA A 1 505 ? 50.350 20.874 0.847 1.00 49.29 532 ALA A C 1
ATOM 3785 O O . ALA A 1 505 ? 51.199 21.733 1.052 1.00 48.84 532 ALA A O 1
ATOM 3787 N N . THR A 1 506 ? 49.555 20.390 1.808 1.00 50.37 533 THR A N 1
ATOM 3788 C CA . THR A 1 506 ? 49.610 20.863 3.199 1.00 49.46 533 THR A CA 1
ATOM 3789 C C . THR A 1 506 ? 50.839 20.297 3.904 1.00 50.03 533 THR A C 1
ATOM 3790 O O . THR A 1 506 ? 51.202 19.148 3.701 1.00 48.85 533 THR A O 1
ATOM 3794 N N . LYS A 1 507 ? 51.455 21.118 4.742 1.00 47.52 534 LYS A N 1
ATOM 3795 C CA . LYS A 1 507 ? 52.669 20.757 5.446 1.00 50.87 534 LYS A CA 1
ATOM 3796 C C . LYS A 1 507 ? 52.407 20.175 6.819 1.00 49.38 534 LYS A C 1
ATOM 3797 O O . LYS A 1 507 ? 51.461 20.573 7.493 1.00 48.55 534 LYS A O 1
ATOM 3803 N N . VAL A 1 508 ? 53.270 19.230 7.230 1.00 48.49 535 VAL A N 1
ATOM 3804 C CA . VAL A 1 508 ? 53.190 18.627 8.559 1.00 46.80 535 VAL A CA 1
ATOM 3805 C C . VAL A 1 508 ? 53.933 19.517 9.528 1.00 47.46 535 VAL A C 1
ATOM 3806 O O . VAL A 1 508 ? 54.629 20.442 9.117 1.00 48.06 535 VAL A O 1
ATOM 3810 N N . TRP A 1 509 ? 53.798 19.226 10.818 1.00 47.59 536 TRP A N 1
ATOM 3811 C CA . TRP A 1 509 ? 54.335 20.095 11.878 1.00 47.14 536 TRP A CA 1
ATOM 3812 C C . TRP A 1 509 ? 55.814 20.427 11.825 1.00 48.16 536 TRP A C 1
ATOM 3813 O O . TRP A 1 509 ? 56.177 21.590 12.027 1.00 48.11 536 TRP A O 1
ATOM 3824 N N . TRP A 1 510 ? 56.678 19.430 11.594 1.00 47.36 537 TRP A N 1
ATOM 3825 C CA . TRP A 1 510 ? 58.135 19.706 11.538 1.00 47.89 537 TRP A CA 1
ATOM 3826 C C . TRP A 1 510 ? 58.607 20.424 10.260 1.00 48.86 537 TRP A C 1
ATOM 3827 O O . TRP A 1 510 ? 59.748 20.886 10.205 1.00 49.83 537 TRP A O 1
ATOM 3838 N N . ASP A 1 511 ? 57.740 20.511 9.246 1.00 48.96 538 ASP A N 1
ATOM 3839 C CA . ASP A 1 511 ? 58.087 21.136 7.965 1.00 50.67 538 ASP A CA 1
ATOM 3840 C C . ASP A 1 511 ? 57.870 22.662 8.059 1.00 54.37 538 ASP A C 1
ATOM 3841 O O . ASP A 1 511 ? 56.838 23.181 7.621 1.00 53.61 538 ASP A O 1
ATOM 3846 N N . LYS A 1 512 ? 58.884 23.361 8.572 1.00 55.98 539 LYS A N 1
ATOM 3847 C CA . LYS A 1 512 ? 58.788 24.797 8.877 1.00 62.16 539 LYS A CA 1
ATOM 3848 C C . LYS A 1 512 ? 59.678 25.766 8.040 1.00 64.99 539 LYS A C 1
ATOM 3849 O O . LYS A 1 512 ? 59.599 26.971 8.235 1.00 66.58 539 LYS A O 1
ATOM 3855 N N . LYS A 1 513 ? 60.509 25.239 7.134 1.00 68.08 540 LYS A N 1
ATOM 3856 C CA . LYS A 1 513 ? 61.369 26.090 6.241 1.00 69.62 540 LYS A CA 1
ATOM 3857 C C . LYS A 1 513 ? 60.693 26.427 4.887 1.00 72.15 540 LYS A C 1
ATOM 3858 O O . LYS A 1 513 ? 60.785 27.550 4.400 1.00 72.35 540 LYS A O 1
ATOM 3864 N N . SER A 1 514 ? 60.092 25.413 4.262 1.00 74.70 541 SER A N 1
ATOM 3865 C CA . SER A 1 514 ? 59.461 25.541 2.933 1.00 76.11 541 SER A CA 1
ATOM 3866 C C . SER A 1 514 ? 58.388 26.641 2.822 1.00 77.77 541 SER A C 1
ATOM 3867 O O . SER A 1 514 ? 57.900 27.154 3.826 1.00 78.70 541 SER A O 1
ATOM 3870 N N . LYS A 1 515 ? 58.025 26.975 1.578 1.00 78.12 542 LYS A N 1
ATOM 3871 C CA . LYS A 1 515 ? 56.995 27.982 1.304 1.00 77.06 542 LYS A CA 1
ATOM 3872 C C . LYS A 1 515 ? 55.770 27.365 0.603 1.00 79.57 542 LYS A C 1
ATOM 3873 O O . LYS A 1 515 ? 55.670 26.149 0.442 1.00 79.73 542 LYS A O 1
ATOM 3880 N N . GLY B 1 21 ? 39.069 -21.136 83.768 1.00 66.18 48 GLY B N 1
ATOM 3881 C CA . GLY B 1 21 ? 39.925 -20.697 82.626 1.00 67.07 48 GLY B CA 1
ATOM 3882 C C . GLY B 1 21 ? 39.321 -21.020 81.261 1.00 66.99 48 GLY B C 1
ATOM 3883 O O . GLY B 1 21 ? 39.192 -20.138 80.407 1.00 67.19 48 GLY B O 1
ATOM 3884 N N . VAL B 1 22 ? 38.936 -22.285 81.066 1.00 66.47 49 VAL B N 1
ATOM 3885 C CA . VAL B 1 22 ? 38.367 -22.756 79.784 1.00 64.83 49 VAL B CA 1
ATOM 3886 C C . VAL B 1 22 ? 37.169 -21.923 79.317 1.00 62.74 49 VAL B C 1
ATOM 3887 O O . VAL B 1 22 ? 36.985 -21.721 78.103 1.00 61.49 49 VAL B O 1
ATOM 3889 N N . ILE B 1 23 ? 36.374 -21.429 80.279 1.00 60.42 50 ILE B N 1
ATOM 3890 C CA . ILE B 1 23 ? 35.200 -20.575 79.994 1.00 59.98 50 ILE B CA 1
ATOM 3891 C C . ILE B 1 23 ? 35.534 -19.361 79.104 1.00 59.50 50 ILE B C 1
ATOM 3892 O O . ILE B 1 23 ? 34.732 -18.978 78.252 1.00 62.71 50 ILE B O 1
ATOM 3894 N N . TYR B 1 24 ? 36.724 -18.779 79.301 1.00 58.40 51 TYR B N 1
ATOM 3895 C CA . TYR B 1 24 ? 37.165 -17.590 78.535 1.00 58.04 51 TYR B CA 1
ATOM 3896 C C . TYR B 1 24 ? 37.725 -17.896 77.141 1.00 59.11 51 TYR B C 1
ATOM 3897 O O . TYR B 1 24 ? 37.899 -16.983 76.329 1.00 59.73 51 TYR B O 1
ATOM 3906 N N . GLY B 1 25 ? 38.002 -19.167 76.857 1.00 59.06 52 GLY B N 1
ATOM 3907 C CA . GLY B 1 25 ? 38.573 -19.556 75.568 1.00 59.08 52 GLY B CA 1
ATOM 3908 C C . GLY B 1 25 ? 37.712 -19.274 74.344 1.00 59.64 52 GLY B C 1
ATOM 3909 O O . GLY B 1 25 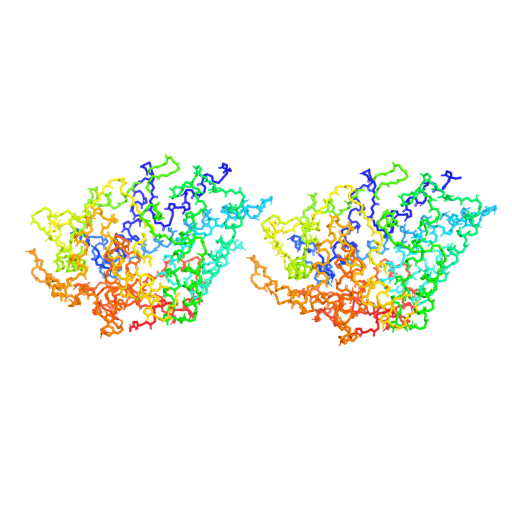? 38.220 -19.225 73.231 1.00 57.89 52 GLY B O 1
ATOM 3910 N N . ALA B 1 26 ? 36.406 -19.120 74.550 1.00 61.02 53 ALA B N 1
ATOM 3911 C CA . ALA B 1 26 ? 35.481 -18.820 73.462 1.00 61.56 53 ALA B CA 1
ATOM 3912 C C . ALA B 1 26 ? 35.439 -17.316 73.148 1.00 60.21 53 ALA B C 1
ATOM 3913 O O . ALA B 1 26 ? 35.385 -16.919 71.979 1.00 64.92 53 ALA B O 1
ATOM 3915 N N . TYR B 1 27 ? 35.545 -16.486 74.180 1.00 56.64 54 TYR B N 1
ATOM 3916 C CA . TYR B 1 27 ? 35.370 -15.035 74.021 1.00 53.73 54 TYR B CA 1
ATOM 3917 C C . TYR B 1 27 ? 36.629 -14.211 73.779 1.00 51.19 54 TYR B C 1
ATOM 3918 O O . TYR B 1 27 ? 36.583 -13.243 73.014 1.00 51.87 54 TYR B O 1
ATOM 3927 N N . LEU B 1 28 ? 37.737 -14.556 74.436 1.00 48.88 55 LEU B N 1
ATOM 3928 C CA . LEU B 1 28 ? 38.961 -13.768 74.280 1.00 48.55 55 LEU B CA 1
ATOM 3929 C C . LEU B 1 28 ? 39.483 -13.754 72.837 1.00 49.30 55 LEU B C 1
ATOM 3930 O O . LEU B 1 28 ? 39.736 -12.693 72.308 1.00 48.94 55 LEU B O 1
ATOM 3935 N N . PRO B 1 29 ? 39.654 -14.935 72.207 1.00 49.76 56 PRO B N 1
ATOM 3936 C CA . PRO B 1 29 ? 40.123 -14.899 70.822 1.00 49.53 56 PRO B CA 1
ATOM 3937 C C . PRO B 1 29 ? 39.171 -14.138 69.896 1.00 49.17 56 PRO B C 1
ATOM 3938 O O . PRO B 1 29 ? 39.626 -13.365 69.062 1.00 50.61 56 PRO B O 1
ATOM 3942 N N . ASN B 1 30 ? 37.864 -14.337 70.060 1.00 49.76 57 ASN B N 1
ATOM 3943 C CA . ASN B 1 30 ? 36.871 -13.589 69.257 1.00 49.96 57 ASN B CA 1
ATOM 3944 C C . ASN B 1 30 ? 37.026 -12.082 69.448 1.00 48.86 57 ASN B C 1
ATOM 3945 O O . ASN B 1 30 ? 36.995 -11.327 68.481 1.00 48.45 57 ASN B O 1
ATOM 3950 N N . LEU B 1 31 ? 37.240 -11.651 70.690 1.00 46.67 58 LEU B N 1
ATOM 3951 C CA . LEU B 1 31 ? 37.448 -10.223 70.969 1.00 45.76 58 LEU B CA 1
ATOM 3952 C C . LEU B 1 31 ? 38.729 -9.686 70.281 1.00 45.29 58 LEU B C 1
ATOM 3953 O O . LEU B 1 31 ? 38.709 -8.607 69.687 1.00 48.04 58 LEU B O 1
ATOM 3958 N N . GLU B 1 32 ? 39.835 -10.434 70.373 1.00 45.49 59 GLU B N 1
ATOM 3959 C CA . GLU B 1 32 ? 41.108 -10.022 69.735 1.00 46.12 59 GLU B CA 1
ATOM 3960 C C . GLU B 1 32 ? 40.976 -9.979 68.194 1.00 46.70 59 GLU B C 1
ATOM 3961 O O . GLU B 1 32 ? 41.521 -9.080 67.528 1.00 46.67 59 GLU B O 1
ATOM 3967 N N . LYS B 1 33 ? 40.219 -10.921 67.639 1.00 46.92 60 LYS B N 1
ATOM 3968 C CA . LYS B 1 33 ? 40.004 -10.971 66.187 1.00 48.52 60 LYS B CA 1
ATOM 3969 C C . LYS B 1 33 ? 39.072 -9.866 65.683 1.00 49.22 60 LYS B C 1
ATOM 3970 O O . LYS B 1 33 ? 39.029 -9.603 64.473 1.00 48.30 60 LYS B O 1
ATOM 3976 N N . SER B 1 34 ? 38.374 -9.181 66.601 1.00 48.34 61 SER B N 1
ATOM 3977 C CA . SER B 1 34 ? 37.480 -8.076 66.214 1.00 49.51 61 SER B CA 1
ATOM 3978 C C . SER B 1 34 ? 38.170 -6.703 66.205 1.00 49.53 61 SER B C 1
ATOM 3979 O O . SER B 1 34 ? 37.589 -5.721 65.709 1.00 52.80 61 SER B O 1
ATOM 3982 N N . VAL B 1 35 ? 39.376 -6.609 66.769 1.00 48.39 62 VAL B N 1
ATOM 3983 C CA . VAL B 1 35 ? 40.085 -5.316 66.839 1.00 46.98 62 VAL B CA 1
ATOM 3984 C C . VAL B 1 35 ? 40.358 -4.792 65.416 1.00 48.38 62 VAL B C 1
ATOM 3985 O O . VAL B 1 35 ? 40.015 -3.652 65.092 1.00 48.91 62 VAL B O 1
ATOM 3989 N N . ILE B 1 36 ? 41.024 -5.613 64.607 1.00 49.27 63 ILE B N 1
ATOM 3990 C CA . ILE B 1 36 ? 41.198 -5.364 63.163 1.00 49.46 63 ILE B CA 1
ATOM 3991 C C . ILE B 1 36 ? 40.835 -6.735 62.549 1.00 51.16 63 ILE B C 1
ATOM 3992 O O . ILE B 1 36 ? 41.488 -7.734 62.864 1.00 49.35 63 ILE B O 1
ATOM 3997 N N . PRO B 1 37 ? 39.756 -6.800 61.732 1.00 51.65 64 PRO B N 1
ATOM 3998 C CA . PRO B 1 37 ? 39.259 -8.102 61.250 1.00 53.27 64 PRO B CA 1
ATOM 3999 C C . PRO B 1 37 ? 40.326 -9.053 60.657 1.00 52.91 64 PRO B C 1
ATOM 4000 O O . PRO B 1 37 ? 41.052 -8.692 59.724 1.00 52.13 64 PRO B O 1
ATOM 4004 N N . ILE B 1 38 ? 40.405 -10.248 61.233 1.00 51.67 65 ILE B N 1
ATOM 4005 C CA . ILE B 1 38 ? 41.348 -11.262 60.823 1.00 50.75 65 ILE B CA 1
ATOM 4006 C C . ILE B 1 38 ? 40.921 -12.554 61.486 1.00 50.00 65 ILE B C 1
ATOM 4007 O O . ILE B 1 38 ? 40.263 -12.538 62.530 1.00 49.96 65 ILE B O 1
ATOM 4012 N N . GLY B 1 39 ? 41.274 -13.671 60.877 1.00 50.27 66 GLY B N 1
ATOM 4013 C CA . GLY B 1 39 ? 40.965 -14.967 61.442 1.00 51.18 66 GLY B CA 1
ATOM 4014 C C . GLY B 1 39 ? 41.924 -16.029 60.976 1.00 50.90 66 GLY B C 1
ATOM 4015 O O . GLY B 1 39 ? 42.872 -15.748 60.254 1.00 49.58 66 GLY B O 1
ATOM 4016 N N . THR B 1 40 ? 41.671 -17.251 61.427 1.00 52.00 67 THR B N 1
ATOM 4017 C CA . THR B 1 40 ? 42.439 -18.418 61.054 1.00 52.63 67 THR B CA 1
ATOM 4018 C C . THR B 1 40 ? 42.030 -18.850 59.648 1.00 53.06 67 THR B C 1
ATOM 4019 O O . THR B 1 40 ? 41.090 -18.295 59.075 1.00 50.79 67 THR B O 1
ATOM 4023 N N . ALA B 1 41 ? 42.700 -19.872 59.119 1.00 52.85 68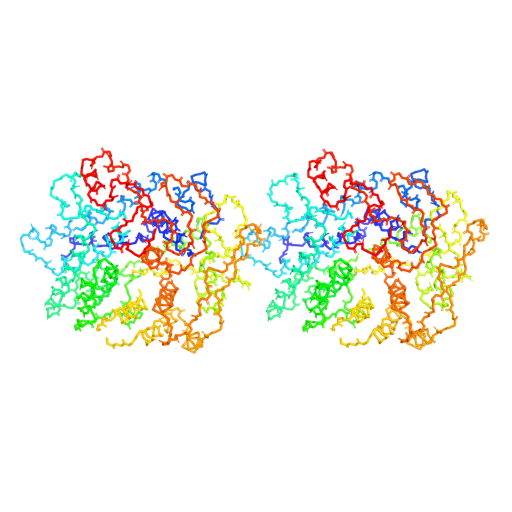 ALA B N 1
ATOM 4024 C CA . ALA B 1 41 ? 42.401 -20.392 57.765 1.00 54.85 68 ALA B CA 1
ATOM 4025 C C . ALA B 1 41 ? 40.938 -20.837 57.595 1.00 56.08 68 ALA B C 1
ATOM 4026 O O . ALA B 1 41 ? 40.319 -20.555 56.568 1.00 56.15 68 ALA B O 1
ATOM 4028 N N . SER B 1 42 ? 40.389 -21.495 58.618 1.00 56.69 69 SER B N 1
ATOM 4029 C CA . SER B 1 42 ? 39.013 -22.022 58.565 1.00 59.88 69 SER B CA 1
ATOM 4030 C C . SER B 1 42 ? 37.913 -20.951 58.521 1.00 63.24 69 SER B C 1
ATOM 4031 O O . SER B 1 42 ? 36.839 -21.177 57.957 1.00 63.37 69 SER B O 1
ATOM 4034 N N . GLU B 1 43 ? 38.175 -19.803 59.124 1.00 65.99 70 GLU B N 1
ATOM 4035 C CA . GLU B 1 43 ? 37.177 -18.744 59.200 1.00 70.23 70 GLU B CA 1
ATOM 4036 C C . GLU B 1 43 ? 37.500 -17.583 58.307 1.00 71.92 70 GLU B C 1
ATOM 4037 O O . GLU B 1 43 ? 36.980 -16.501 58.523 1.00 73.84 70 GLU B O 1
ATOM 4043 N N . SER B 1 44 ? 38.312 -17.796 57.271 1.00 74.91 71 SER B N 1
ATOM 4044 C CA . SER B 1 44 ? 38.757 -16.662 56.429 1.00 76.21 71 SER B CA 1
ATOM 4045 C C . SER B 1 44 ? 37.877 -16.354 55.202 1.00 77.05 71 SER B C 1
ATOM 4046 O O . SER B 1 44 ? 36.825 -16.947 55.005 1.00 79.44 71 SER B O 1
ATOM 4049 N N . THR B 1 45 ? 38.267 -15.307 54.497 1.00 79.64 72 THR B N 1
ATOM 4050 C CA . THR B 1 45 ? 37.507 -14.702 53.396 1.00 77.84 72 THR B CA 1
ATOM 4051 C C . THR B 1 45 ? 36.277 -13.896 53.918 1.00 74.81 72 THR B C 1
ATOM 4052 O O . THR B 1 45 ? 36.114 -12.756 53.524 1.00 74.90 72 THR B O 1
ATOM 4056 N N . GLU B 1 46 ? 35.437 -14.462 54.799 1.00 74.18 73 GLU B N 1
ATOM 4057 C CA . GLU B 1 46 ? 34.358 -13.633 55.417 1.00 75.88 73 GLU B CA 1
ATOM 4058 C C . GLU B 1 46 ? 34.938 -12.382 56.130 1.00 71.76 73 GLU B C 1
ATOM 4059 O O . GLU B 1 46 ? 34.451 -11.285 55.907 1.00 72.81 73 GLU B O 1
ATOM 4065 N N . PRO B 1 47 ? 35.949 -12.565 57.016 1.00 70.06 74 PRO B N 1
ATOM 4066 C CA . PRO B 1 47 ? 36.585 -11.415 57.645 1.00 68.91 74 PRO B CA 1
ATOM 4067 C C . PRO B 1 47 ? 37.468 -10.640 56.681 1.00 64.72 74 PRO B C 1
ATOM 4068 O O . PRO B 1 47 ? 37.855 -9.524 56.983 1.00 63.58 74 PRO B O 1
ATOM 4072 N N . VAL B 1 48 ? 37.890 -11.284 55.593 1.00 58.38 75 VAL B N 1
ATOM 4073 C CA . VAL B 1 48 ? 38.674 -10.605 54.590 1.00 55.27 75 VAL B CA 1
ATOM 4074 C C . VAL B 1 48 ? 37.779 -9.549 53.959 1.00 49.86 75 VAL B C 1
ATOM 4075 O O . VAL B 1 48 ? 38.216 -8.451 53.714 1.00 46.83 75 VAL B O 1
ATOM 4079 N N . ASN B 1 49 ? 36.506 -9.892 53.751 1.00 47.48 76 ASN B N 1
ATOM 4080 C CA . ASN B 1 49 ? 35.544 -8.955 53.182 1.00 48.51 76 ASN B CA 1
ATOM 4081 C C . ASN B 1 49 ? 35.303 -7.747 54.121 1.00 48.20 76 ASN B C 1
ATOM 4082 O O . ASN B 1 49 ? 35.133 -6.630 53.657 1.00 47.77 76 ASN B O 1
ATOM 4087 N N . ARG B 1 50 ? 35.338 -7.987 55.441 1.00 45.49 77 ARG B N 1
ATOM 4088 C CA . ARG B 1 50 ? 35.218 -6.903 56.430 1.00 47.04 77 ARG B CA 1
ATOM 4089 C C . ARG B 1 50 ? 36.444 -6.005 56.340 1.00 46.41 77 ARG B C 1
ATOM 4090 O O . ARG B 1 50 ? 36.333 -4.800 56.344 1.00 46.33 77 ARG B O 1
ATOM 4098 N N . TYR B 1 51 ? 37.617 -6.626 56.235 1.00 46.25 78 TYR B N 1
ATOM 4099 C CA . TYR B 1 51 ? 38.861 -5.890 56.122 1.00 47.98 78 TYR B CA 1
ATOM 4100 C C . TYR B 1 51 ? 38.920 -5.115 54.794 1.00 47.18 78 TYR B C 1
ATOM 4101 O O . TYR B 1 51 ? 39.377 -3.972 54.767 1.00 45.85 78 TYR B O 1
ATOM 4110 N N . GLN B 1 52 ? 38.397 -5.711 53.715 1.00 46.74 79 GLN B N 1
ATOM 4111 C CA . GLN B 1 52 ? 38.439 -5.052 52.411 1.00 47.53 79 GLN B CA 1
ATOM 4112 C C . GLN B 1 52 ? 37.633 -3.741 52.407 1.00 48.94 79 GLN B C 1
ATOM 4113 O O . GLN B 1 52 ? 38.133 -2.698 51.962 1.00 47.36 79 GLN B O 1
ATOM 4119 N N . ILE B 1 53 ? 36.403 -3.802 52.910 1.00 48.31 80 ILE B N 1
ATOM 4120 C CA . ILE B 1 53 ? 35.516 -2.637 52.940 1.00 45.74 80 ILE B CA 1
ATOM 4121 C C . ILE B 1 53 ? 35.856 -1.640 54.056 1.00 48.76 80 ILE B C 1
ATOM 4122 O O . ILE B 1 53 ? 35.852 -0.426 53.825 1.00 51.52 80 ILE B O 1
ATOM 4127 N N . GLY B 1 54 ? 36.173 -2.150 55.246 1.00 50.03 81 GLY B N 1
ATOM 4128 C CA . GLY B 1 54 ? 36.468 -1.299 56.405 1.00 50.57 81 GLY B CA 1
ATOM 4129 C C . GLY B 1 54 ? 37.865 -0.699 56.494 1.00 49.71 81 GLY B C 1
ATOM 4130 O O . GLY B 1 54 ? 38.055 0.297 57.201 1.00 49.80 81 GLY B O 1
ATOM 4131 N N . VAL B 1 55 ? 38.858 -1.317 55.830 1.00 48.76 82 VAL B N 1
ATOM 4132 C CA . VAL B 1 55 ? 40.244 -0.790 55.846 1.00 46.96 82 VAL B CA 1
ATOM 4133 C C . VAL B 1 55 ? 40.804 -0.530 54.436 1.00 47.73 82 VAL B C 1
ATOM 4134 O O . VAL B 1 55 ? 41.211 0.589 54.124 1.00 49.76 82 VAL B O 1
ATOM 4138 N N . ASN B 1 56 ? 40.831 -1.561 53.589 1.00 47.25 83 ASN B N 1
ATOM 4139 C CA . ASN B 1 56 ? 41.452 -1.429 52.246 1.00 48.80 83 ASN B CA 1
ATOM 4140 C C . ASN B 1 56 ? 40.797 -0.377 51.335 1.00 50.28 83 ASN B C 1
ATOM 4141 O O . ASN B 1 56 ? 41.495 0.367 50.644 1.00 52.17 83 ASN B O 1
ATOM 4146 N N . LEU B 1 57 ? 39.471 -0.331 51.321 1.00 49.32 84 LEU B N 1
ATOM 4147 C CA . LEU B 1 57 ? 38.742 0.618 50.476 1.00 49.10 84 LEU B CA 1
ATOM 4148 C C . LEU B 1 57 ? 38.276 1.881 51.247 1.00 48.77 84 LEU B C 1
ATOM 4149 O O . LEU B 1 57 ? 37.600 2.736 50.687 1.00 50.23 84 LEU B O 1
ATOM 4154 N N . ALA B 1 58 ? 38.646 1.969 52.524 1.00 49.15 85 ALA B N 1
ATOM 4155 C CA . ALA B 1 58 ? 38.339 3.125 53.371 1.00 49.54 85 ALA B CA 1
ATOM 4156 C C . ALA B 1 58 ? 39.687 3.847 53.717 1.00 49.32 85 ALA B C 1
ATOM 4157 O O . ALA B 1 58 ? 40.276 4.520 52.855 1.00 50.67 8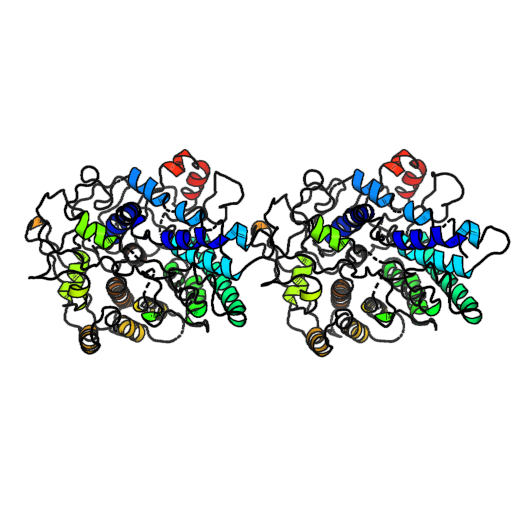5 ALA B O 1
ATOM 4159 N N . GLY B 1 59 ? 40.183 3.672 54.934 1.00 50.81 86 GLY B N 1
ATOM 4160 C CA . GLY B 1 59 ? 41.462 4.288 55.344 1.00 51.27 86 GLY B CA 1
ATOM 4161 C C . GLY B 1 59 ? 42.612 4.175 54.326 1.00 51.45 86 GLY B C 1
ATOM 4162 O O . GLY B 1 59 ? 43.229 5.179 54.007 1.00 50.89 86 GLY B O 1
ATOM 4163 N N . ASP B 1 60 ? 42.917 2.951 53.841 1.00 49.18 87 ASP B N 1
ATOM 4164 C CA . ASP B 1 60 ? 44.017 2.765 52.840 1.00 50.76 87 ASP B CA 1
ATOM 4165 C C . ASP B 1 60 ? 43.853 3.697 51.620 1.00 49.17 87 ASP B C 1
ATOM 4166 O O . ASP B 1 60 ? 44.842 4.204 51.075 1.00 47.75 87 ASP B O 1
ATOM 4171 N N . ALA B 1 61 ? 42.612 3.871 51.173 1.00 48.15 88 ALA B N 1
ATOM 4172 C CA . ALA B 1 61 ? 42.308 4.719 50.017 1.00 47.37 88 ALA B CA 1
ATOM 4173 C C . ALA B 1 61 ? 42.441 6.170 50.362 1.00 49.04 88 ALA B C 1
ATOM 4174 O O . ALA B 1 61 ? 43.149 6.921 49.683 1.00 49.54 88 ALA B O 1
ATOM 4176 N N . TRP B 1 62 ? 41.766 6.575 51.434 1.00 50.83 89 TRP B N 1
ATOM 4177 C CA . TRP B 1 62 ? 41.736 7.985 51.824 1.00 50.57 89 TRP B CA 1
ATOM 4178 C C . TRP B 1 62 ? 43.101 8.486 52.338 1.00 50.32 89 TRP B C 1
ATOM 4179 O O . TRP B 1 62 ? 43.366 9.654 52.281 1.00 51.32 89 TRP B O 1
ATOM 4190 N N . ALA B 1 63 ? 43.924 7.581 52.866 1.00 49.78 90 ALA B N 1
ATOM 4191 C CA . ALA B 1 63 ? 45.281 7.931 53.349 1.00 49.69 90 ALA B CA 1
ATOM 4192 C C . ALA B 1 63 ? 46.316 7.842 52.216 1.00 49.23 90 ALA B C 1
ATOM 4193 O O . ALA B 1 63 ? 47.435 8.292 52.375 1.00 51.34 90 ALA B O 1
ATOM 4195 N N . GLY B 1 64 ? 45.939 7.240 51.086 1.00 47.32 91 GLY B N 1
ATOM 4196 C CA . GLY B 1 64 ? 46.808 7.188 49.909 1.00 47.65 91 GLY B CA 1
ATOM 4197 C C . GLY B 1 64 ? 47.770 5.986 49.845 1.00 49.17 91 GLY B C 1
ATOM 4198 O O . GLY B 1 64 ? 48.737 6.011 49.093 1.00 48.64 91 GLY B O 1
ATOM 4199 N N . TYR B 1 65 ? 47.515 4.950 50.653 1.00 48.03 92 TYR B N 1
ATOM 4200 C CA . TYR B 1 65 ? 48.356 3.746 50.642 1.00 46.36 92 TYR B CA 1
ATOM 4201 C C . TYR B 1 65 ? 48.126 2.859 49.421 1.00 47.21 92 TYR B C 1
ATOM 4202 O O . TYR B 1 65 ? 49.089 2.306 48.834 1.00 45.42 92 TYR B O 1
ATOM 4219 N N . SER B 1 67 ? 45.043 1.759 46.083 1.00 47.62 94 SER B N 1
ATOM 4220 C CA . SER B 1 67 ? 43.872 2.072 45.281 1.00 47.93 94 SER B CA 1
ATOM 4221 C C . SER B 1 67 ? 43.413 0.788 44.614 1.00 48.10 94 SER B C 1
ATOM 4222 O O . SER B 1 67 ? 44.219 -0.132 44.412 1.00 48.69 94 SER B O 1
ATOM 4225 N N . PRO B 1 68 ? 42.117 0.688 44.296 1.00 49.16 95 PRO B N 1
ATOM 4226 C CA . PRO B 1 68 ? 41.688 -0.535 43.590 1.00 48.49 95 PRO B CA 1
ATOM 4227 C C . PRO B 1 68 ? 42.309 -0.713 42.186 1.00 47.95 95 PRO B C 1
ATOM 4228 O O . PRO B 1 68 ? 42.601 0.247 41.510 1.00 47.58 95 PRO B O 1
ATOM 4232 N N . ARG B 1 69 ? 42.521 -1.955 41.798 1.00 48.56 96 ARG B N 1
ATOM 4233 C CA . ARG B 1 69 ? 43.039 -2.274 40.479 1.00 48.12 96 ARG B CA 1
ATOM 4234 C C . ARG B 1 69 ? 42.083 -1.695 39.448 1.00 47.72 96 ARG B C 1
ATOM 4235 O O . ARG B 1 69 ? 42.504 -1.142 38.444 1.00 45.15 96 ARG B O 1
ATOM 4243 N N . ASP B 1 70 ? 40.794 -1.882 39.698 1.00 48.67 97 ASP B N 1
ATOM 4244 C CA . ASP B 1 70 ? 39.732 -1.371 38.846 1.00 49.52 97 ASP B CA 1
ATOM 4245 C C . ASP B 1 70 ? 38.601 -0.906 39.777 1.00 51.67 97 ASP B C 1
ATOM 4246 O O . ASP B 1 70 ? 38.093 -1.691 40.585 1.00 50.22 97 ASP B O 1
ATOM 4251 N N . ASN B 1 71 ? 38.253 0.381 39.696 1.00 51.35 98 ASN B N 1
ATOM 4252 C CA . ASN B 1 71 ? 37.211 0.943 40.527 1.00 53.17 98 ASN B CA 1
ATOM 4253 C C . ASN B 1 71 ? 35.828 0.608 39.966 1.00 53.02 98 ASN B C 1
ATOM 4254 O O . ASN B 1 71 ? 35.148 1.455 39.385 1.00 54.66 98 ASN B O 1
ATOM 4259 N N . LYS B 1 72 ? 35.408 -0.623 40.193 1.00 51.63 99 LYS B N 1
ATOM 4260 C CA . LYS B 1 72 ? 34.152 -1.132 39.662 1.00 53.57 99 LYS B CA 1
ATOM 4261 C C . LYS B 1 72 ? 33.045 -1.331 40.716 1.00 51.34 99 LYS B C 1
ATOM 4262 O O . LYS B 1 72 ? 31.890 -1.537 40.362 1.00 56.37 99 LYS B O 1
ATOM 4268 N N . PHE B 1 73 ? 33.387 -1.227 41.993 1.00 50.25 100 PHE B N 1
ATOM 4269 C CA . PHE B 1 73 ? 32.440 -1.568 43.084 1.00 50.56 100 PHE B CA 1
ATOM 4270 C C . PHE B 1 73 ? 31.209 -0.657 43.092 1.00 51.62 100 PHE B C 1
ATOM 4271 O O . PHE B 1 73 ? 31.326 0.573 42.976 1.00 48.14 100 PHE B O 1
ATOM 4279 N N . ASN B 1 74 ? 30.031 -1.288 43.174 1.00 50.52 101 ASN B N 1
ATOM 4280 C CA . ASN B 1 74 ? 28.745 -0.594 43.176 1.00 49.04 101 ASN B CA 1
ATOM 4281 C C . ASN B 1 74 ? 28.633 0.377 41.997 1.00 50.07 101 ASN B C 1
ATOM 4282 O O . ASN B 1 74 ? 28.425 1.583 42.176 1.00 49.89 101 ASN B O 1
ATOM 4287 N N . GLY B 1 75 ? 28.797 -0.152 40.790 1.00 50.84 102 GLY B N 1
ATOM 4288 C CA . GLY B 1 75 ? 28.742 0.667 39.573 1.00 49.98 102 GLY B CA 1
ATOM 4289 C C . GLY B 1 75 ? 29.679 1.872 39.625 1.00 49.51 102 GLY B C 1
ATOM 4290 O O . GLY B 1 75 ? 29.338 2.934 39.154 1.00 51.47 102 GLY B O 1
ATOM 4291 N N . SER B 1 76 ? 30.862 1.675 40.209 1.00 51.01 103 SER B N 1
ATOM 4292 C CA . SER B 1 76 ? 31.891 2.717 40.356 1.00 51.06 103 SER B CA 1
ATOM 4293 C C . SER B 1 76 ? 31.470 3.921 41.192 1.00 52.44 103 SER B C 1
ATOM 4294 O O . SER B 1 76 ? 31.918 5.058 40.929 1.00 54.07 103 SER B O 1
ATOM 4297 N N . LYS B 1 77 ? 30.613 3.676 42.199 1.00 51.57 104 LYS B N 1
ATOM 4298 C CA . LYS B 1 77 ? 30.201 4.713 43.186 1.00 50.97 104 LYS B CA 1
ATOM 4299 C C . LYS B 1 77 ? 30.414 4.082 44.563 1.00 50.36 104 LYS B C 1
ATOM 4300 O O . LYS B 1 77 ? 29.594 3.290 45.023 1.00 49.25 104 LYS B O 1
ATOM 4304 N N . ASN B 1 78 ? 31.526 4.406 45.206 1.00 47.59 105 ASN B N 1
ATOM 4305 C CA . ASN B 1 78 ? 31.869 3.767 46.464 1.00 48.34 105 ASN B CA 1
ATOM 4306 C C . ASN B 1 78 ? 32.772 4.645 47.294 1.00 48.34 105 ASN B C 1
ATOM 4307 O O . ASN B 1 78 ? 32.973 5.845 46.964 1.00 44.58 105 ASN B O 1
ATOM 4312 N N . PHE B 1 79 ? 33.284 4.100 48.397 1.00 46.35 106 PHE B N 1
ATOM 4313 C CA . PHE B 1 79 ? 34.148 4.879 49.279 1.00 47.42 106 PHE B CA 1
ATOM 4314 C C . PHE B 1 79 ? 35.307 5.594 48.553 1.00 46.42 106 PHE B C 1
ATOM 4315 O O . PHE B 1 79 ? 35.643 6.709 48.907 1.00 46.20 106 PHE B O 1
ATOM 4323 N N . THR B 1 80 ? 35.905 4.954 47.545 1.00 46.43 107 THR B N 1
ATOM 4324 C CA . THR B 1 80 ? 37.084 5.525 46.883 1.00 47.96 107 THR B CA 1
ATOM 4325 C C . THR B 1 80 ? 36.840 6.849 46.117 1.00 47.46 107 THR B C 1
ATOM 4326 O O . THR B 1 80 ? 37.782 7.608 45.898 1.00 49.95 107 THR B O 1
ATOM 4330 N N . ASN B 1 81 ? 35.593 7.109 45.717 1.00 45.80 108 ASN B N 1
ATOM 4331 C CA . ASN B 1 81 ? 35.221 8.393 45.103 1.00 47.22 108 ASN B CA 1
ATOM 4332 C C . ASN B 1 81 ? 34.162 9.119 45.956 1.00 48.52 108 ASN B C 1
ATOM 4333 O O . ASN B 1 81 ? 33.346 9.887 45.472 1.00 46.51 108 ASN B O 1
ATOM 4338 N N . TYR B 1 82 ? 34.226 8.827 47.252 1.00 48.76 109 TYR B N 1
ATOM 4339 C CA . TYR B 1 82 ? 33.465 9.499 48.295 1.00 48.32 109 TYR B CA 1
ATOM 4340 C C . TYR B 1 82 ? 31.956 9.249 48.357 1.00 48.26 109 TYR B C 1
ATOM 4341 O O . TYR B 1 82 ? 31.240 9.963 49.076 1.00 49.07 109 TYR B O 1
ATOM 4350 N N . PHE B 1 83 ? 31.488 8.213 47.671 1.00 46.84 110 PHE B N 1
ATOM 4351 C CA . PHE B 1 83 ? 30.107 7.805 47.750 1.00 46.45 110 PHE B CA 1
ATOM 4352 C C . PHE B 1 83 ? 29.998 6.866 48.936 1.00 47.98 110 PHE B C 1
ATOM 4353 O O . PHE B 1 83 ? 30.504 5.743 48.904 1.00 47.28 110 PHE B O 1
ATOM 4369 N N . TYR B 1 85 ? 28.336 4.446 50.401 1.00 45.67 112 TYR B N 1
ATOM 4370 C CA . TYR B 1 85 ? 27.336 3.409 50.073 1.00 45.41 112 TYR B CA 1
ATOM 4371 C C . TYR B 1 85 ? 26.691 2.812 51.348 1.00 45.95 112 TYR B C 1
ATOM 4372 O O . TYR B 1 85 ? 27.387 2.279 52.236 1.00 45.95 112 TYR B O 1
ATOM 4381 N N . GLU B 1 86 ? 25.373 2.991 51.449 1.00 47.57 113 GLU B N 1
ATOM 4382 C CA . GLU B 1 86 ? 24.574 2.567 52.618 1.00 50.01 113 GLU B CA 1
ATOM 4383 C C . GLU B 1 86 ? 24.853 1.140 53.079 1.00 48.73 113 GLU B C 1
ATOM 4384 O O . GLU B 1 86 ? 25.045 0.900 54.276 1.00 51.26 113 GLU B O 1
ATOM 4386 N N . ASN B 1 87 ? 24.891 0.205 52.142 1.00 47.41 114 ASN B N 1
ATOM 4387 C CA . ASN B 1 87 ? 25.149 -1.203 52.478 1.00 49.87 114 ASN B CA 1
ATOM 4388 C C . ASN B 1 87 ? 26.486 -1.397 53.162 1.00 49.62 114 ASN B C 1
ATOM 4389 O O . ASN B 1 87 ? 26.600 -2.195 54.087 1.00 51.04 114 ASN B O 1
ATOM 4394 N N . TRP B 1 88 ? 27.496 -0.655 52.714 1.00 45.71 115 TRP B N 1
ATOM 4395 C CA . TRP B 1 88 ? 28.843 -0.746 53.304 1.00 45.77 115 TRP B CA 1
ATOM 4396 C C . TRP B 1 88 ? 28.897 -0.128 54.700 1.00 46.36 115 TRP B C 1
ATOM 4397 O O . TRP B 1 88 ? 29.561 -0.659 55.573 1.00 44.86 115 TRP B O 1
ATOM 4408 N N . VAL B 1 89 ? 28.221 1.018 54.888 1.00 46.30 116 VAL B N 1
ATOM 4409 C CA . VAL B 1 89 ? 28.203 1.699 56.201 1.00 45.22 116 VAL B CA 1
ATOM 4410 C C . VAL B 1 89 ? 27.510 0.813 57.265 1.00 45.61 116 VAL B C 1
ATOM 4411 O O . VAL B 1 89 ? 27.997 0.710 58.388 1.00 45.66 116 VAL B O 1
ATOM 4415 N N . ASN B 1 90 ? 26.385 0.177 56.891 1.00 46.20 117 ASN B N 1
ATOM 4416 C CA . ASN B 1 90 ? 25.684 -0.764 57.769 1.00 46.88 117 ASN B CA 1
ATOM 4417 C C . ASN B 1 90 ? 26.600 -1.896 58.196 1.00 48.50 117 ASN B C 1
ATOM 4418 O O . ASN B 1 90 ? 26.632 -2.274 59.378 1.00 47.93 117 ASN B O 1
ATOM 4423 N N . TYR B 1 91 ? 27.332 -2.440 57.219 1.00 46.66 118 TYR B N 1
ATOM 4424 C CA . TYR B 1 91 ? 28.273 -3.539 57.441 1.00 46.21 118 TYR B CA 1
ATOM 4425 C C . TYR B 1 91 ? 29.388 -3.126 58.395 1.00 46.37 118 TYR B C 1
ATOM 4426 O O . TYR B 1 91 ? 29.619 -3.791 59.419 1.00 46.67 118 TYR B O 1
ATOM 4435 N N . VAL B 1 92 ? 30.040 -2.004 58.091 1.00 46.40 119 VAL B N 1
ATOM 4436 C CA . VAL B 1 92 ? 31.148 -1.500 58.906 1.00 45.33 119 VAL B CA 1
ATOM 4437 C C . VAL B 1 92 ? 30.710 -1.233 60.358 1.00 47.86 119 VAL B C 1
ATOM 4438 O O . VAL B 1 92 ? 31.382 -1.664 61.304 1.00 49.62 119 VAL B O 1
ATOM 4442 N N . TYR B 1 93 ? 29.567 -0.591 60.541 1.00 46.71 120 TYR B N 1
ATOM 4443 C CA . TYR B 1 93 ? 29.083 -0.304 61.902 1.00 46.76 120 TYR B CA 1
ATOM 4444 C C . TYR B 1 93 ? 28.825 -1.600 62.662 1.00 47.16 120 TYR B C 1
ATOM 4445 O O . TYR B 1 93 ? 29.150 -1.703 63.836 1.00 47.99 120 TYR B O 1
ATOM 4454 N N . SER B 1 94 ? 28.264 -2.596 61.970 1.00 46.90 121 SER B N 1
ATOM 4455 C CA . SER B 1 94 ? 27.944 -3.856 62.580 1.00 46.50 121 SER B CA 1
ATOM 4456 C C . SER B 1 94 ? 29.174 -4.600 63.130 1.00 46.80 121 SER B C 1
ATOM 4457 O O . SER B 1 94 ? 29.144 -5.073 64.275 1.00 48.29 121 SER B O 1
ATOM 4460 N N . PHE B 1 95 ? 30.237 -4.722 62.332 1.00 47.32 122 PHE B N 1
ATOM 4461 C CA . PHE B 1 95 ? 31.454 -5.408 62.819 1.00 47.61 122 PHE B CA 1
ATOM 4462 C C . PHE B 1 95 ? 32.354 -4.543 63.709 1.00 49.04 122 PHE B C 1
ATOM 4463 O O . PHE B 1 95 ? 33.101 -5.084 64.518 1.00 49.32 122 PHE B O 1
ATOM 4479 N N . VAL B 1 97 ? 31.097 -2.500 66.019 1.00 50.30 124 VAL B N 1
ATOM 4480 C CA . VAL B 1 97 ? 30.325 -2.278 67.259 1.00 51.25 124 VAL B CA 1
ATOM 4481 C C . VAL B 1 97 ? 29.867 -3.598 67.847 1.00 51.99 124 VAL B C 1
ATOM 4482 O O . VAL B 1 97 ? 30.407 -4.046 68.861 1.00 52.98 124 VAL B O 1
ATOM 4486 N N . THR B 1 98 ? 28.925 -4.258 67.178 1.00 52.42 125 THR B N 1
ATOM 4487 C CA . THR B 1 98 ? 28.371 -5.520 67.671 1.00 53.82 125 THR B CA 1
ATOM 4488 C C . THR B 1 98 ? 29.434 -6.595 67.890 1.00 54.64 125 THR B C 1
ATOM 4489 O O . THR B 1 98 ? 29.485 -7.221 68.966 1.00 55.66 125 THR B O 1
ATOM 4493 N N . ASP B 1 99 ? 30.287 -6.811 66.889 1.00 53.79 126 ASP B N 1
ATOM 4494 C CA . ASP B 1 99 ? 31.314 -7.863 66.983 1.00 53.79 126 ASP B CA 1
ATOM 4495 C C . ASP B 1 99 ? 32.330 -7.629 68.109 1.00 52.77 126 ASP B C 1
ATOM 4496 O O . ASP B 1 99 ? 32.947 -8.568 68.574 1.00 52.45 126 ASP B O 1
ATOM 4501 N N . VAL B 1 100 ? 32.516 -6.372 68.516 1.00 51.28 127 VAL B N 1
ATOM 4502 C CA . VAL B 1 100 ? 33.411 -6.044 69.626 1.00 49.87 127 VAL B CA 1
ATOM 4503 C C . VAL B 1 100 ? 32.687 -6.215 70.963 1.00 49.00 127 VAL B C 1
ATOM 4504 O O . VAL B 1 100 ? 33.175 -6.911 71.859 1.00 50.90 127 VAL B O 1
ATOM 4508 N N . TYR B 1 101 ? 31.498 -5.622 71.084 1.00 50.33 128 TYR B N 1
ATOM 4509 C CA . TYR B 1 101 ? 30.762 -5.657 72.362 1.00 49.07 128 TYR B CA 1
ATOM 4510 C C . TYR B 1 101 ? 30.295 -7.033 72.804 1.00 49.51 128 TYR B C 1
ATOM 4511 O O . TYR B 1 101 ? 30.278 -7.306 74.005 1.00 47.95 128 TYR B O 1
ATOM 4520 N N . SER B 1 102 ? 29.907 -7.900 71.851 1.00 49.86 129 SER B N 1
ATOM 4521 C CA . SER B 1 102 ? 29.394 -9.246 72.206 1.00 51.32 129 SER B CA 1
ATOM 4522 C C . SER B 1 102 ? 30.362 -10.061 73.074 1.00 49.23 129 SER B C 1
ATOM 4523 O O . SER B 1 102 ? 30.022 -10.398 74.198 1.00 50.94 129 SER B O 1
ATOM 4526 N N . PRO B 1 103 ? 31.572 -10.372 72.557 1.00 48.75 130 PRO B N 1
ATOM 4527 C CA . PRO B 1 103 ? 32.511 -11.131 73.374 1.00 48.79 130 PRO B CA 1
ATOM 4528 C C . PRO B 1 103 ? 32.970 -10.373 74.641 1.00 49.28 130 PRO B C 1
ATOM 4529 O O . PRO B 1 103 ? 33.176 -10.991 75.690 1.00 48.46 130 PRO B O 1
ATOM 4533 N N . TRP B 1 104 ? 33.111 -9.052 74.550 1.00 49.04 131 TRP B N 1
ATOM 4534 C CA . TRP B 1 104 ? 33.512 -8.269 75.715 1.00 48.91 131 TRP B CA 1
ATOM 4535 C C . TRP B 1 104 ? 32.471 -8.354 76.869 1.00 50.61 131 TRP B C 1
ATOM 4536 O O . TRP B 1 104 ? 32.841 -8.541 78.028 1.00 49.64 131 TRP B O 1
ATOM 4555 N N . GLN B 1 106 ? 30.373 -10.719 77.602 1.00 51.12 133 GLN B N 1
ATOM 4556 C CA . GLN B 1 106 ? 30.406 -12.056 78.207 1.00 50.70 133 GLN B CA 1
ATOM 4557 C C . GLN B 1 106 ? 31.623 -12.236 79.106 1.00 49.77 133 GLN B C 1
ATOM 4558 O O . GLN B 1 106 ? 31.522 -12.841 80.170 1.00 51.29 133 GLN B O 1
ATOM 4564 N N . ILE B 1 107 ? 32.761 -11.689 78.691 1.00 48.52 134 ILE B N 1
ATOM 4565 C CA . ILE B 1 107 ? 33.974 -11.705 79.525 1.00 48.13 134 ILE B CA 1
ATOM 4566 C C . ILE B 1 107 ? 33.741 -10.868 80.798 1.00 48.68 134 ILE B C 1
ATOM 4567 O O . ILE B 1 107 ? 34.135 -11.268 81.878 1.00 47.17 134 ILE B O 1
ATOM 4572 N N . LYS B 1 108 ? 33.077 -9.717 80.652 1.00 50.16 135 LYS B N 1
ATOM 4573 C CA . LYS B 1 108 ? 32.756 -8.862 81.796 1.00 52.30 135 LYS B CA 1
ATOM 4574 C C . LYS B 1 108 ? 31.774 -9.556 82.751 1.00 52.69 135 LYS B C 1
ATOM 4575 O O . LYS B 1 108 ? 31.980 -9.556 83.964 1.00 52.32 135 LYS B O 1
ATOM 4581 N N . ARG B 1 109 ? 30.700 -10.118 82.198 1.00 53.39 136 ARG B N 1
ATOM 4582 C CA . ARG B 1 109 ? 29.697 -10.823 82.999 1.00 54.35 136 ARG B CA 1
ATOM 4583 C C . ARG B 1 109 ? 30.340 -11.900 83.876 1.00 53.69 136 ARG B C 1
ATOM 4584 O O . ARG B 1 109 ? 30.093 -11.962 85.082 1.00 54.69 136 ARG B O 1
ATOM 4592 N N . ILE B 1 110 ? 31.181 -12.726 83.260 1.00 53.68 137 ILE B N 1
ATOM 4593 C CA . ILE B 1 110 ? 31.826 -13.845 83.946 1.00 53.67 137 ILE B CA 1
ATOM 4594 C C . ILE B 1 110 ? 32.974 -13.411 84.876 1.00 52.47 137 ILE B C 1
ATOM 4595 O O . ILE B 1 110 ? 33.151 -13.986 85.927 1.00 50.19 137 ILE B O 1
ATOM 4600 N N . SER B 1 111 ? 33.738 -12.385 84.481 1.00 52.41 138 SER B N 1
ATOM 4601 C CA . SER B 1 111 ? 34.914 -11.944 85.270 1.00 51.03 138 SER B CA 1
ATOM 4602 C C . SER B 1 111 ? 34.609 -10.914 86.350 1.00 51.62 138 SER B C 1
ATOM 4603 O O . SER B 1 111 ? 35.422 -10.715 87.248 1.00 51.52 138 SER B O 1
ATOM 4606 N N . GLN B 1 112 ? 33.458 -10.254 86.266 1.00 51.82 139 GLN B N 1
ATOM 4607 C CA . GLN B 1 112 ? 33.118 -9.185 87.224 1.00 54.71 139 GLN B CA 1
ATOM 4608 C C . GLN B 1 112 ? 31.767 -9.325 87.911 1.00 57.74 139 GLN B C 1
ATOM 4609 O O . GLN B 1 112 ? 31.645 -9.028 89.097 1.00 56.55 139 GLN B O 1
ATOM 4615 N N . ASP B 1 113 ? 30.753 -9.754 87.163 1.00 61.62 140 ASP B N 1
ATOM 4616 C CA . ASP B 1 113 ? 29.385 -9.782 87.664 1.00 64.51 140 ASP B CA 1
ATOM 4617 C C . ASP B 1 113 ? 28.926 -11.161 88.188 1.00 67.17 140 ASP B C 1
ATOM 4618 O O . ASP B 1 113 ? 27.723 -11.402 88.319 1.00 67.08 140 ASP B O 1
ATOM 4623 N N . GLU B 1 114 ? 29.877 -12.041 88.529 1.00 69.91 141 GLU B N 1
ATOM 4624 C CA . GLU B 1 114 ? 29.534 -13.376 89.055 1.00 72.72 141 GLU B CA 1
ATOM 4625 C C . GLU B 1 114 ? 30.483 -13.849 90.140 1.00 73.62 141 GLU B C 1
ATOM 4626 O O . GLU B 1 114 ? 31.671 -14.087 89.876 1.00 75.89 141 GLU B O 1
ATOM 4632 N N . GLY B 1 115 ? 29.939 -14.023 91.348 1.00 72.75 142 GLY B N 1
ATOM 4633 C CA . GLY B 1 115 ? 30.700 -14.510 92.508 1.00 72.33 142 GLY B CA 1
ATOM 4634 C C . GLY B 1 115 ? 32.121 -13.985 92.559 1.00 71.30 142 GLY B C 1
ATOM 4635 O O . GLY B 1 115 ? 32.347 -12.767 92.508 1.00 73.18 142 GLY B O 1
ATOM 4636 N N . THR B 1 116 ? 33.082 -14.905 92.639 1.00 68.57 143 THR B N 1
ATOM 4637 C CA . THR B 1 116 ? 34.480 -14.544 92.659 1.00 65.48 143 THR B CA 1
ATOM 4638 C C . THR B 1 116 ? 34.838 -13.833 91.349 1.00 63.68 143 THR B C 1
ATOM 4639 O O . THR B 1 116 ? 34.625 -14.369 90.249 1.00 62.79 143 THR B O 1
ATOM 4641 N N . ARG B 1 117 ? 35.330 -12.606 91.471 1.00 60.54 144 ARG B N 1
ATOM 4642 C CA . ARG B 1 117 ? 35.737 -11.846 90.325 1.00 57.79 144 ARG B CA 1
ATOM 4643 C C . ARG B 1 117 ? 37.121 -12.274 89.884 1.00 55.57 144 ARG B C 1
ATOM 4644 O O . ARG B 1 117 ? 37.808 -13.024 90.569 1.00 56.56 144 ARG B O 1
ATOM 4652 N N . ASN B 1 118 ? 37.512 -11.801 88.713 1.00 54.17 145 ASN B N 1
ATOM 4653 C CA . ASN B 1 118 ? 38.847 -11.995 88.199 1.00 50.94 145 ASN B CA 1
ATOM 4654 C C . ASN B 1 118 ? 39.215 -10.691 87.493 1.00 49.76 145 ASN B C 1
ATOM 4655 O O . ASN B 1 118 ? 38.935 -10.500 86.288 1.00 48.42 145 ASN B O 1
ATOM 4660 N N . ASP B 1 119 ? 39.818 -9.785 88.262 1.00 47.54 146 ASP B N 1
ATOM 4661 C CA . ASP B 1 119 ? 40.121 -8.431 87.792 1.00 48.74 146 ASP B CA 1
ATOM 4662 C C . ASP B 1 119 ? 41.163 -8.370 86.703 1.00 46.96 146 ASP B C 1
ATOM 4663 O O . ASP B 1 119 ? 41.066 -7.527 85.822 1.00 47.01 146 ASP B O 1
ATOM 4668 N N . GLU B 1 120 ? 42.164 -9.252 86.764 1.00 47.47 147 GLU B N 1
ATOM 4669 C CA . GLU B 1 120 ? 43.227 -9.268 85.749 1.00 47.73 147 GLU B CA 1
ATOM 4670 C C . GLU B 1 120 ? 42.688 -9.612 84.356 1.00 47.04 147 GLU B C 1
ATOM 4671 O O . GLU B 1 120 ? 43.117 -9.025 83.362 1.00 46.97 147 GLU B O 1
ATOM 4677 N N . ILE B 1 121 ? 41.736 -10.550 84.298 1.00 47.08 148 ILE B N 1
ATOM 4678 C CA . ILE B 1 121 ? 41.100 -10.941 83.027 1.00 45.94 148 ILE B CA 1
ATOM 4679 C C . ILE B 1 121 ? 40.250 -9.796 82.465 1.00 45.99 148 ILE B C 1
ATOM 4680 O O . ILE B 1 121 ? 40.316 -9.499 81.264 1.00 46.07 148 ILE B O 1
ATOM 4685 N N . TYR B 1 122 ? 39.493 -9.128 83.337 1.00 44.57 149 TYR B N 1
ATOM 4686 C CA . TYR B 1 122 ? 38.689 -7.974 82.925 1.00 46.30 149 TYR B CA 1
ATOM 4687 C C . TYR B 1 122 ? 39.591 -6.823 82.437 1.00 46.49 149 TYR B C 1
ATOM 4688 O O . TYR B 1 122 ? 39.270 -6.150 81.448 1.00 44.20 149 TYR B O 1
ATOM 4697 N N . ALA B 1 123 ? 40.715 -6.606 83.137 1.00 46.44 150 ALA B N 1
ATOM 4698 C CA . ALA B 1 123 ? 41.701 -5.575 82.743 1.00 45.89 150 ALA B CA 1
ATOM 4699 C C . ALA B 1 123 ? 42.200 -5.852 81.320 1.00 45.79 150 ALA B C 1
ATOM 4700 O O . ALA B 1 123 ? 42.246 -4.950 80.489 1.00 43.97 150 ALA B O 1
ATOM 4702 N N . LEU B 1 124 ? 42.575 -7.106 81.057 1.00 46.14 151 LEU B N 1
ATOM 4703 C CA . LEU B 1 124 ? 43.016 -7.524 79.713 1.00 47.25 151 LEU B CA 1
ATOM 4704 C C . LEU B 1 124 ? 41.914 -7.259 78.665 1.00 46.13 151 LEU B C 1
ATOM 4705 O O . LEU B 1 124 ? 42.178 -6.689 77.591 1.00 47.07 151 LEU B O 1
ATOM 4710 N N . ALA B 1 125 ? 40.683 -7.637 79.005 1.00 46.01 152 ALA B N 1
ATOM 4711 C CA . ALA B 1 125 ? 39.521 -7.453 78.119 1.00 45.51 152 ALA B CA 1
ATOM 4712 C C . ALA B 1 125 ? 39.254 -5.978 77.818 1.00 46.50 152 ALA B C 1
ATOM 4713 O O . ALA B 1 125 ? 38.789 -5.636 76.724 1.00 46.11 152 ALA B O 1
ATOM 4715 N N . GLN B 1 126 ? 39.504 -5.117 78.806 1.00 45.27 153 GLN B N 1
ATOM 4716 C CA . GLN B 1 126 ? 39.326 -3.666 78.644 1.00 45.09 153 GLN B CA 1
ATOM 4717 C C . GLN B 1 126 ? 40.338 -3.074 77.674 1.00 44.43 153 GLN B C 1
ATOM 4718 O O . GLN B 1 126 ? 39.993 -2.227 76.851 1.00 42.91 153 GLN B O 1
ATOM 4724 N N . ILE B 1 127 ? 41.602 -3.485 77.815 1.00 43.21 154 ILE B N 1
ATOM 4725 C CA . ILE B 1 127 ? 42.669 -3.004 76.952 1.00 43.03 154 ILE B CA 1
ATOM 4726 C C . ILE B 1 127 ? 42.385 -3.385 75.483 1.00 45.20 154 ILE B C 1
ATOM 4727 O O . ILE B 1 127 ? 42.516 -2.559 74.572 1.00 46.07 154 ILE B O 1
ATOM 4732 N N . ILE B 1 128 ? 41.950 -4.622 75.277 1.00 46.35 155 ILE B N 1
ATOM 4733 C CA . ILE B 1 128 ? 41.638 -5.110 73.943 1.00 43.88 155 ILE B CA 1
ATOM 4734 C C . ILE B 1 128 ? 40.403 -4.366 73.384 1.00 45.60 155 ILE B C 1
ATOM 4735 O O . ILE B 1 128 ? 40.378 -4.002 72.218 1.00 44.71 155 ILE B O 1
ATOM 4740 N N . LYS B 1 129 ? 39.393 -4.151 74.228 1.00 46.08 156 LYS B N 1
ATOM 4741 C CA . LYS B 1 129 ? 38.167 -3.422 73.823 1.00 47.39 156 LYS B CA 1
ATOM 4742 C C . LYS B 1 129 ? 38.504 -2.016 73.308 1.00 47.89 156 LYS B C 1
ATOM 4743 O O . LYS B 1 129 ? 38.015 -1.585 72.259 1.00 48.29 156 LYS B O 1
ATOM 4749 N N . ILE B 1 130 ? 39.327 -1.306 74.067 1.00 47.28 157 ILE B N 1
ATOM 4750 C CA . ILE B 1 130 ? 39.746 0.064 73.707 1.00 46.84 157 ILE B CA 1
ATOM 4751 C C . ILE B 1 130 ? 40.577 0.049 72.401 1.00 47.35 157 ILE B C 1
ATOM 4752 O O . ILE B 1 130 ? 40.401 0.916 71.532 1.00 47.54 157 ILE B O 1
ATOM 4757 N N . ALA B 1 131 ? 41.411 -0.979 72.246 1.00 46.86 158 ALA B N 1
ATOM 4758 C CA . ALA B 1 131 ? 42.183 -1.199 71.007 1.00 47.50 158 ALA B CA 1
ATOM 4759 C C . ALA B 1 131 ? 41.257 -1.257 69.773 1.00 47.05 158 ALA B C 1
ATOM 4760 O O . ALA B 1 131 ? 41.615 -0.780 68.696 1.00 47.74 158 ALA B O 1
ATOM 4762 N N . ALA B 1 132 ? 40.079 -1.863 69.955 1.00 47.69 159 ALA B N 1
ATOM 4763 C CA . ALA B 1 132 ? 39.054 -1.949 68.922 1.00 47.74 159 ALA B CA 1
ATOM 4764 C C . ALA B 1 132 ? 38.216 -0.667 68.819 1.00 47.92 159 ALA B C 1
ATOM 4765 O O . ALA B 1 132 ? 38.094 -0.066 67.745 1.00 51.26 159 ALA B O 1
ATOM 4767 N N . LEU B 1 133 ? 37.625 -0.262 69.933 1.00 47.52 160 LEU B N 1
ATOM 4768 C CA . LEU B 1 133 ? 36.662 0.854 69.937 1.00 47.18 160 LEU B CA 1
ATOM 4769 C C . LEU B 1 133 ? 37.220 2.249 69.685 1.00 46.48 160 LEU B C 1
ATOM 4770 O O . LEU B 1 133 ? 36.458 3.138 69.293 1.00 46.72 160 LEU B O 1
ATOM 4775 N N . HIS B 1 134 ? 38.524 2.472 69.880 1.00 45.60 161 HIS B N 1
ATOM 4776 C CA . HIS B 1 134 ? 39.073 3.794 69.544 1.00 46.38 161 HIS B CA 1
ATOM 4777 C C . HIS B 1 134 ? 39.008 3.985 68.026 1.00 47.24 161 HIS B C 1
ATOM 4778 O O . HIS B 1 134 ? 38.863 5.100 67.542 1.00 47.90 161 HIS B O 1
ATOM 4785 N N . ARG B 1 135 ? 39.078 2.883 67.282 1.00 47.96 162 ARG B N 1
ATOM 4786 C CA A ARG B 1 135 ? 38.981 2.940 65.823 0.50 48.62 162 ARG B CA 1
ATOM 4787 C CA B ARG B 1 135 ? 38.967 2.930 65.813 0.50 47.99 162 ARG B CA 1
ATOM 4788 C C . ARG B 1 135 ? 37.531 3.262 65.433 1.00 48.88 162 ARG B C 1
ATOM 4789 O O . ARG B 1 135 ? 37.285 4.053 64.510 1.00 47.92 162 ARG B O 1
ATOM 4804 N N . THR B 1 136 ? 36.585 2.675 66.165 1.00 47.37 163 THR B N 1
ATOM 4805 C CA . THR B 1 136 ? 35.150 2.864 65.907 1.00 48.68 163 THR B CA 1
ATOM 4806 C C . THR B 1 136 ? 34.699 4.303 66.108 1.00 47.12 163 THR B C 1
ATOM 4807 O O . THR B 1 136 ? 33.991 4.852 65.268 1.00 46.43 163 THR B O 1
ATOM 4811 N N . THR B 1 137 ? 35.110 4.910 67.210 1.00 45.37 164 THR B N 1
ATOM 4812 C CA . THR B 1 137 ? 34.773 6.287 67.458 1.00 46.87 164 THR B CA 1
ATOM 4813 C C . THR B 1 137 ? 35.550 7.237 66.520 1.00 47.49 164 THR B C 1
ATOM 4814 O O . THR B 1 137 ? 35.011 8.252 66.090 1.00 50.21 164 THR B O 1
ATOM 4818 N N . ASP B 1 138 ? 36.800 6.907 66.202 1.00 47.37 165 ASP B N 1
ATOM 4819 C CA . ASP B 1 138 ? 37.559 7.693 65.201 1.00 48.68 165 ASP B CA 1
ATOM 4820 C C . ASP B 1 138 ? 36.849 7.650 63.842 1.00 49.82 165 ASP B C 1
ATOM 4821 O O . ASP B 1 138 ? 36.842 8.623 63.113 1.00 49.67 165 ASP B O 1
ATOM 4834 N N . PHE B 1 140 ? 33.331 7.042 63.351 1.00 48.58 167 PHE B N 1
ATOM 4835 C CA . PHE B 1 140 ? 31.959 7.607 63.394 1.00 48.68 167 PHE B CA 1
ATOM 4836 C C . PHE B 1 140 ? 31.763 8.871 64.248 1.00 49.31 167 PHE B C 1
ATOM 4837 O O . PHE B 1 140 ? 30.806 9.634 64.016 1.00 46.68 167 PHE B O 1
ATOM 4845 N N . GLY B 1 141 ? 32.595 9.040 65.271 1.00 46.17 168 GLY B N 1
ATOM 4846 C CA . GLY B 1 141 ? 32.441 10.133 66.225 1.00 47.83 168 GLY B CA 1
ATOM 4847 C C . GLY B 1 141 ? 31.733 9.584 67.461 1.00 48.47 168 GLY B C 1
ATOM 4848 O O . GLY B 1 141 ? 32.170 8.566 68.023 1.00 45.66 168 GLY B O 1
ATOM 4849 N N . PRO B 1 142 ? 30.624 10.221 67.883 1.00 48.54 169 PRO B N 1
ATOM 4850 C CA . PRO B 1 142 ? 29.913 9.672 69.048 1.00 48.24 169 PRO B CA 1
ATOM 4851 C C . PRO B 1 142 ? 29.424 8.239 68.794 1.00 49.42 169 PRO B C 1
ATOM 4852 O O . PRO B 1 142 ? 29.022 7.913 67.676 1.00 47.15 169 PRO B O 1
ATOM 4856 N N . ILE B 1 143 ? 29.501 7.393 69.823 1.00 47.64 170 ILE B N 1
ATOM 4857 C CA . ILE B 1 143 ? 29.069 5.997 69.717 1.00 48.30 170 ILE B CA 1
ATOM 4858 C C . ILE B 1 143 ? 28.408 5.541 71.019 1.00 46.21 170 ILE B C 1
ATOM 4859 O O . ILE B 1 143 ? 28.590 6.178 72.063 1.00 43.57 170 ILE B O 1
ATOM 4864 N N . PRO B 1 144 ? 27.639 4.438 70.965 1.00 47.50 171 PRO B N 1
ATOM 4865 C CA . PRO B 1 144 ? 27.145 3.886 72.234 1.00 47.94 171 PRO B CA 1
ATOM 4866 C C . PRO B 1 144 ? 28.342 3.340 72.989 1.00 45.83 171 PRO B C 1
ATOM 4867 O O . PRO B 1 144 ? 29.203 2.701 72.374 1.00 45.08 171 PRO B O 1
ATOM 4871 N N . TYR B 1 145 ? 28.446 3.663 74.272 1.00 43.59 172 TYR B N 1
ATOM 4872 C CA . TYR B 1 145 ? 29.570 3.240 75.081 1.00 45.81 172 TYR B CA 1
ATOM 4873 C C . TYR B 1 145 ? 29.164 2.964 76.541 1.00 46.73 172 TYR B C 1
ATOM 4874 O O . TYR B 1 145 ? 28.921 1.818 76.889 1.00 48.76 172 TYR B O 1
ATOM 4883 N N . SER B 1 146 ? 29.009 4.005 77.357 1.00 47.33 173 SER B N 1
ATOM 4884 C CA . SER B 1 146 ? 28.703 3.816 78.788 1.00 49.45 173 SER B CA 1
ATOM 4885 C C . SER B 1 146 ? 27.327 3.206 79.074 1.00 49.65 173 SER B C 1
ATOM 4886 O O . SER B 1 146 ? 27.145 2.577 80.099 1.00 50.61 173 SER B O 1
ATOM 4889 N N . GLN B 1 147 ? 26.373 3.388 78.168 1.00 50.13 174 GLN B N 1
ATOM 4890 C CA . GLN B 1 147 ? 25.024 2.846 78.356 1.00 52.30 174 GLN B CA 1
ATOM 4891 C C . GLN B 1 147 ? 24.829 1.458 77.711 1.00 52.89 174 GLN B C 1
ATOM 4892 O O . GLN B 1 147 ? 23.720 0.917 77.731 1.00 53.20 174 GLN B O 1
ATOM 4898 N N . VAL B 1 148 ? 25.894 0.892 77.146 1.00 54.39 175 VAL B N 1
ATOM 4899 C CA . VAL B 1 148 ? 25.814 -0.424 76.504 1.00 57.32 175 VAL B CA 1
ATOM 4900 C C . VAL B 1 148 ? 25.642 -1.548 77.541 1.00 62.45 175 VAL B C 1
ATOM 4901 O O . VAL B 1 148 ? 26.256 -1.512 78.613 1.00 62.40 175 VAL B O 1
ATOM 4905 N N . GLY B 1 149 ? 24.769 -2.511 77.234 1.00 67.20 176 GLY B N 1
ATOM 4906 C CA . GLY B 1 149 ? 24.619 -3.712 78.067 1.00 72.25 176 GLY B CA 1
ATOM 4907 C C . GLY B 1 149 ? 23.337 -3.816 78.851 1.00 77.51 176 GLY B C 1
ATOM 4908 O O . GLY B 1 149 ? 22.729 -4.898 78.902 1.00 80.90 176 GLY B O 1
ATOM 4909 N N . LYS B 1 150 ? 22.912 -2.702 79.462 1.00 81.39 177 LYS B N 1
ATOM 4910 C CA . LYS B 1 150 ? 21.684 -2.693 80.312 1.00 84.25 177 LYS B CA 1
ATOM 4911 C C . LYS B 1 150 ? 20.322 -2.889 79.579 1.00 85.89 177 LYS B C 1
ATOM 4912 O O . LYS B 1 150 ? 19.724 -3.971 79.669 1.00 85.35 177 LYS B O 1
ATOM 4916 N N . GLY B 1 151 ? 19.854 -1.862 78.854 1.00 87.78 178 GLY B N 1
ATOM 4917 C CA . GLY B 1 151 ? 18.506 -1.901 78.219 1.00 87.33 178 GLY B CA 1
ATOM 4918 C C . GLY B 1 151 ? 18.409 -1.874 76.685 1.00 87.95 178 GLY B C 1
ATOM 4919 O O . GLY B 1 151 ? 18.569 -0.824 76.059 1.00 89.36 178 GLY B O 1
ATOM 4920 N N . SER B 1 152 ? 18.144 -3.048 76.095 1.00 87.15 179 SER B N 1
ATOM 4921 C CA . SER B 1 152 ? 17.860 -3.195 74.646 1.00 84.38 179 SER B CA 1
ATOM 4922 C C . SER B 1 152 ? 18.975 -2.793 73.691 1.00 82.25 179 SER B C 1
ATOM 4923 O O . SER B 1 152 ? 20.122 -2.564 74.096 1.00 83.75 179 SER B O 1
ATOM 4925 N N . PHE B 1 153 ? 18.629 -2.796 72.398 1.00 78.63 180 PHE B N 1
ATOM 4926 C CA . PHE B 1 153 ? 19.498 -2.252 71.345 1.00 75.99 180 PHE B CA 1
ATOM 4927 C C . PHE B 1 153 ? 19.268 -0.719 71.248 1.00 72.01 180 PHE B C 1
ATOM 4928 O O . PHE B 1 153 ? 19.892 -0.045 70.418 1.00 72.14 180 PHE B O 1
ATOM 4936 N N . LYS B 1 154 ? 18.320 -0.195 72.048 1.00 66.89 181 LYS B N 1
ATOM 4937 C CA . LYS B 1 154 ? 18.064 1.247 72.106 1.00 63.43 181 LYS B CA 1
ATOM 4938 C C . LYS B 1 154 ? 18.956 1.872 73.155 1.00 57.03 181 LYS B C 1
ATOM 4939 O O . LYS B 1 154 ? 18.533 2.150 74.252 1.00 58.28 181 LYS B O 1
ATOM 4945 N N . VAL B 1 155 ? 20.195 2.110 72.768 1.00 52.23 182 VAL B N 1
ATOM 4946 C CA . VAL B 1 155 ? 21.213 2.648 73.652 1.00 51.17 182 VAL B CA 1
ATOM 4947 C C . VAL B 1 155 ? 21.567 4.088 73.278 1.00 50.22 182 VAL B C 1
ATOM 4948 O O . VAL B 1 155 ? 21.742 4.412 72.086 1.00 48.56 182 VAL B O 1
ATOM 4952 N N . ALA B 1 156 ? 21.717 4.931 74.296 1.00 48.64 183 ALA B N 1
ATOM 4953 C CA . ALA B 1 156 ? 22.107 6.316 74.101 1.00 49.24 183 ALA B CA 1
ATOM 4954 C C . ALA B 1 156 ? 23.601 6.405 73.760 1.00 50.75 183 ALA B C 1
ATOM 4955 O O . ALA B 1 156 ? 24.422 5.561 74.173 1.00 51.47 183 ALA B O 1
ATOM 4957 N N . TYR B 1 157 ? 23.937 7.431 72.995 1.00 50.41 184 TYR B N 1
ATOM 4958 C CA . TYR B 1 157 ? 25.284 7.664 72.544 1.00 51.00 184 TYR B CA 1
ATOM 4959 C C . TYR B 1 157 ? 26.052 8.540 73.501 1.00 49.33 184 TYR B C 1
ATOM 4960 O O . TYR B 1 157 ? 25.479 9.419 74.137 1.00 48.38 184 TYR B O 1
ATOM 4969 N N . ASP B 1 158 ? 27.355 8.283 73.613 1.00 49.02 185 ASP B N 1
ATOM 4970 C CA . ASP B 1 158 ? 28.252 9.136 74.402 1.00 48.89 185 ASP B CA 1
ATOM 4971 C C . ASP B 1 158 ? 28.979 10.071 73.425 1.00 47.76 185 ASP B C 1
ATOM 4972 O O . ASP B 1 158 ? 29.287 9.684 72.295 1.00 46.75 185 ASP B O 1
ATOM 4977 N N . SER B 1 159 ? 29.286 11.275 73.867 1.00 46.62 186 SER B N 1
ATOM 4978 C CA . SER B 1 159 ? 30.085 12.179 73.062 1.00 47.21 186 SER B CA 1
ATOM 4979 C C . SER B 1 159 ? 31.475 11.551 72.896 1.00 47.49 186 SER B C 1
ATOM 4980 O O . SER B 1 159 ? 31.941 10.820 73.786 1.00 45.97 186 SER B O 1
ATOM 4983 N N . GLN B 1 160 ? 32.125 11.809 71.766 1.00 46.60 187 GLN B N 1
ATOM 4984 C CA . GLN B 1 160 ? 33.485 11.317 71.548 1.00 46.98 187 GLN B CA 1
ATOM 4985 C C . GLN B 1 160 ? 34.414 11.820 72.643 1.00 47.50 187 GLN B C 1
ATOM 4986 O O . GLN B 1 160 ? 35.333 11.109 73.054 1.00 46.87 187 GLN B O 1
ATOM 4992 N N . GLU B 1 161 ? 34.201 13.059 73.094 1.00 47.40 188 GLU B N 1
ATOM 4993 C CA . GLU B 1 161 ? 35.009 13.609 74.172 1.00 47.46 188 GLU B CA 1
ATOM 4994 C C . GLU B 1 161 ? 34.928 12.735 75.435 1.00 47.83 188 GLU B C 1
ATOM 4995 O O . GLU B 1 161 ? 35.960 12.404 76.026 1.00 47.81 188 GLU B O 1
ATOM 5001 N N . SER B 1 162 ? 33.716 12.358 75.844 1.00 47.82 189 SER B N 1
ATOM 5002 C CA . SER B 1 162 ? 33.567 11.506 77.028 1.00 49.48 189 SER B CA 1
ATOM 5003 C C . SER B 1 162 ? 34.155 10.133 76.786 1.00 48.51 189 SER B C 1
ATOM 5004 O O . SER B 1 162 ? 34.741 9.566 77.689 1.00 48.47 189 SER B O 1
ATOM 5007 N N . VAL B 1 163 ? 34.005 9.593 75.568 1.00 47.89 190 VAL B N 1
ATOM 5008 C CA . VAL B 1 163 ? 34.592 8.284 75.258 1.00 47.49 190 VAL B CA 1
ATOM 5009 C C . VAL B 1 163 ? 36.123 8.314 75.402 1.00 47.12 190 VAL B C 1
ATOM 5010 O O . VAL B 1 163 ? 36.698 7.440 76.024 1.00 45.25 190 VAL B O 1
ATOM 5014 N N . TYR B 1 164 ? 36.766 9.342 74.852 1.00 47.40 191 TYR B N 1
ATOM 5015 C CA . TYR B 1 164 ? 38.229 9.477 74.959 1.00 47.48 191 TYR B CA 1
ATOM 5016 C C . TYR B 1 164 ? 38.712 9.663 76.393 1.00 47.65 191 TYR B C 1
ATOM 5017 O O . TYR B 1 164 ? 39.724 9.098 76.778 1.00 47.80 191 TYR B O 1
ATOM 5026 N N . ARG B 1 165 ? 38.001 10.467 77.171 1.00 46.25 192 ARG B N 1
ATOM 5027 C CA . ARG B 1 165 ? 38.347 10.651 78.578 1.00 48.50 192 ARG B CA 1
ATOM 5028 C C . ARG B 1 165 ? 38.223 9.344 79.335 1.00 47.70 192 ARG B C 1
ATOM 5029 O O . ARG B 1 165 ? 39.070 9.022 80.174 1.00 48.84 192 ARG B O 1
ATOM 5037 N N . SER B 1 166 ? 37.194 8.569 79.005 1.00 46.41 193 SER B N 1
ATOM 5038 C CA . SER B 1 166 ? 37.013 7.268 79.599 1.00 47.54 193 SER B CA 1
ATOM 5039 C C . SER B 1 166 ? 38.124 6.315 79.163 1.00 47.68 193 SER B C 1
ATOM 5040 O O . SER B 1 166 ? 38.712 5.667 80.002 1.00 49.22 193 SER B O 1
ATOM 5043 N N . PHE B 1 167 ? 38.446 6.260 77.854 1.00 46.36 194 PHE B N 1
ATOM 5044 C CA . PHE B 1 167 ? 39.558 5.387 77.380 1.00 45.44 194 PHE B CA 1
ATOM 5045 C C . PHE B 1 167 ? 40.807 5.597 78.198 1.00 46.81 194 PHE B C 1
ATOM 5046 O O . PHE B 1 167 ? 41.440 4.638 78.631 1.00 46.92 194 PHE B O 1
ATOM 5054 N N . LEU B 1 168 ? 41.211 6.864 78.321 1.00 45.90 195 LEU B N 1
ATOM 5055 C CA . LEU B 1 168 ? 42.448 7.225 79.002 1.00 46.63 195 LEU B CA 1
ATOM 5056 C C . LEU B 1 168 ? 42.442 6.775 80.475 1.00 46.74 195 LEU B C 1
ATOM 5057 O O . LEU B 1 168 ? 43.401 6.149 80.941 1.00 47.75 195 LEU B O 1
ATOM 5062 N N . LYS B 1 169 ? 41.337 7.026 81.168 1.00 46.34 196 LYS B N 1
ATOM 5063 C CA . LYS B 1 169 ? 41.191 6.604 82.556 1.00 46.16 196 LYS B CA 1
ATOM 5064 C C . LYS B 1 169 ? 41.148 5.070 82.662 1.00 46.73 196 LYS B C 1
ATOM 5065 O O . LYS B 1 169 ? 41.786 4.500 83.530 1.00 49.14 196 LYS B O 1
ATOM 5068 N N . GLU B 1 170 ? 40.428 4.416 81.750 1.00 45.68 197 GLU B N 1
ATOM 5069 C CA . GLU B 1 170 ? 40.304 2.956 81.759 1.00 47.82 197 GLU B CA 1
ATOM 5070 C C . GLU B 1 170 ? 41.633 2.233 81.519 1.00 47.26 197 GLU B C 1
ATOM 5071 O O . GLU B 1 170 ? 41.890 1.200 82.132 1.00 47.27 197 GLU B O 1
ATOM 5077 N N . LEU B 1 171 ? 42.451 2.753 80.609 1.00 48.17 198 LEU B N 1
ATOM 5078 C CA . LEU B 1 171 ? 43.773 2.165 80.344 1.00 48.25 198 LEU B CA 1
ATOM 5079 C C . LEU B 1 171 ? 44.656 2.241 81.593 1.00 48.51 198 LEU B C 1
ATOM 5080 O O . LEU B 1 171 ? 45.320 1.258 81.958 1.00 50.48 198 LEU B O 1
ATOM 5085 N N . GLU B 1 172 ? 44.633 3.392 82.266 1.00 47.32 199 GLU B N 1
ATOM 5086 C CA . GLU B 1 172 ? 45.421 3.585 83.489 1.00 48.75 199 GLU B CA 1
ATOM 5087 C C . GLU B 1 172 ? 45.000 2.587 84.581 1.00 48.03 199 GLU B C 1
ATOM 5088 O O . GLU B 1 172 ? 45.843 1.992 85.246 1.00 43.76 199 GLU B O 1
ATOM 5094 N N . GLU B 1 173 ? 43.695 2.415 84.755 1.00 48.00 200 GLU B N 1
ATOM 5095 C CA . GLU B 1 173 ? 43.175 1.480 85.748 1.00 48.87 200 GLU B CA 1
ATOM 5096 C C . GLU B 1 173 ? 43.520 0.023 85.388 1.00 47.42 200 GLU B C 1
ATOM 5097 O O . GLU B 1 173 ? 43.850 -0.791 86.271 1.00 47.85 200 GLU B O 1
ATOM 5103 N N . ALA B 1 174 ? 43.440 -0.296 84.096 1.00 46.71 201 ALA B N 1
ATOM 5104 C CA . ALA B 1 174 ? 43.764 -1.620 83.603 1.00 46.37 201 ALA B CA 1
ATOM 5105 C C . ALA B 1 174 ? 45.227 -1.950 83.893 1.00 47.90 201 ALA B C 1
ATOM 5106 O O . ALA B 1 174 ? 45.537 -3.039 84.394 1.00 49.51 201 ALA B O 1
ATOM 5108 N N . VAL B 1 175 ? 46.118 -1.004 83.585 1.00 46.97 202 VAL B N 1
ATOM 5109 C CA . VAL B 1 175 ? 47.543 -1.167 83.846 1.00 47.45 202 VAL B CA 1
ATOM 5110 C C . VAL B 1 175 ? 47.821 -1.317 85.347 1.00 48.62 202 VAL B C 1
ATOM 5111 O O . VAL B 1 175 ? 48.640 -2.143 85.747 1.00 47.57 202 VAL B O 1
ATOM 5115 N N . GLN B 1 176 ? 47.127 -0.525 86.169 1.00 48.62 203 GLN B N 1
ATOM 5116 C CA . GLN B 1 176 ? 47.286 -0.605 87.622 1.00 50.42 203 GLN B CA 1
ATOM 5117 C C . GLN B 1 176 ? 46.861 -1.991 88.132 1.00 49.47 203 GLN B C 1
ATOM 5118 O O . GLN B 1 176 ? 47.521 -2.561 88.993 1.00 50.66 203 GLN B O 1
ATOM 5124 N N . THR B 1 177 ? 45.770 -2.526 87.582 1.00 49.44 204 THR B N 1
ATOM 5125 C CA . THR B 1 177 ? 45.298 -3.865 87.951 1.00 49.54 204 THR B CA 1
ATOM 5126 C C . THR B 1 177 ? 46.320 -4.921 87.564 1.00 48.39 204 THR B C 1
ATOM 5127 O O . THR B 1 177 ? 46.695 -5.744 88.386 1.00 46.08 204 THR B O 1
ATOM 5131 N N . LEU B 1 178 ? 46.781 -4.888 86.311 1.00 47.46 205 LEU B N 1
ATOM 5132 C CA . LEU B 1 178 ? 47.788 -5.850 85.861 1.00 47.52 205 LEU B CA 1
ATOM 5133 C C . LEU B 1 178 ? 49.100 -5.749 86.650 1.00 48.94 205 LEU B C 1
ATOM 5134 O O . LEU B 1 178 ? 49.765 -6.753 86.857 1.00 48.99 205 LEU B O 1
ATOM 5139 N N . ASP B 1 179 ? 49.456 -4.545 87.095 1.00 50.06 206 ASP B N 1
ATOM 5140 C CA . ASP B 1 179 ? 50.687 -4.347 87.864 1.00 52.85 206 ASP B CA 1
ATOM 5141 C C . ASP B 1 179 ? 50.568 -5.051 89.229 1.00 53.51 206 ASP B C 1
ATOM 5142 O O . ASP B 1 179 ? 51.488 -5.742 89.658 1.00 51.81 206 ASP B O 1
ATOM 5147 N N . ASP B 1 180 ? 49.429 -4.868 89.895 1.00 54.58 207 ASP B N 1
ATOM 5148 C CA . ASP B 1 180 ? 49.172 -5.533 91.175 1.00 56.42 207 ASP B CA 1
ATOM 5149 C C . ASP B 1 180 ? 49.206 -7.049 90.975 1.00 56.72 207 ASP B C 1
ATOM 5150 O O . ASP B 1 180 ? 49.819 -7.771 91.758 1.00 56.66 207 ASP B O 1
ATOM 5155 N N . TYR B 1 181 ? 48.584 -7.513 89.894 1.00 56.76 208 TYR B N 1
ATOM 5156 C CA . TYR B 1 181 ? 48.538 -8.942 89.582 1.00 56.90 208 TYR B CA 1
ATOM 5157 C C . TYR B 1 181 ? 49.917 -9.537 89.221 1.00 56.14 208 TYR B C 1
ATOM 5158 O O . TYR B 1 181 ? 50.194 -10.683 89.550 1.00 53.39 208 TYR B O 1
ATOM 5167 N N . SER B 1 182 ? 50.781 -8.740 88.584 1.00 57.33 209 SER B N 1
ATOM 5168 C CA . SER B 1 182 ? 52.121 -9.214 88.161 1.00 59.13 209 SER B CA 1
ATOM 5169 C C . SER B 1 182 ? 52.966 -9.762 89.324 1.00 60.37 209 SER B C 1
ATOM 5170 O O . SER B 1 182 ? 53.848 -10.597 89.113 1.00 61.03 209 SER B O 1
ATOM 5173 N N . ASN B 1 183 ? 52.703 -9.279 90.538 1.00 61.15 210 ASN B N 1
ATOM 5174 C CA . ASN B 1 183 ? 53.398 -9.769 91.730 1.00 62.41 210 ASN B CA 1
ATOM 5175 C C . ASN B 1 183 ? 53.005 -11.226 92.028 1.00 61.81 210 ASN B C 1
ATOM 5176 O O . ASN B 1 183 ? 53.807 -11.987 92.556 1.00 62.92 210 ASN B O 1
ATOM 5181 N N . LYS B 1 184 ? 51.765 -11.594 91.680 1.00 60.31 211 LYS B N 1
ATOM 5182 C CA . LYS B 1 184 ? 51.249 -12.952 91.905 1.00 58.43 211 LYS B CA 1
ATOM 5183 C C . LYS B 1 184 ? 51.545 -13.895 90.731 1.00 56.79 211 LYS B C 1
ATOM 5184 O O . LYS B 1 184 ? 51.851 -15.063 90.941 1.00 54.93 211 LYS B O 1
ATOM 5186 N N . SER B 1 185 ? 51.448 -13.387 89.500 1.00 56.16 212 SER B N 1
ATOM 5187 C CA . SER B 1 185 ? 51.685 -14.213 88.307 1.00 55.54 212 SER B CA 1
ATOM 5188 C C . SER B 1 185 ? 52.026 -13.380 87.081 1.00 55.77 212 SER B C 1
ATOM 5189 O O . SER B 1 185 ? 51.447 -12.325 86.856 1.00 56.40 212 SER B O 1
ATOM 5192 N N . LYS B 1 186 ? 52.935 -13.900 86.262 1.00 55.60 213 LYS B N 1
ATOM 5193 C CA . LYS B 1 186 ? 53.388 -13.212 85.061 1.00 55.71 213 LYS B CA 1
ATOM 5194 C C . LYS B 1 186 ? 52.494 -13.451 83.830 1.00 55.00 213 LYS B C 1
ATOM 5195 O O . LYS B 1 186 ? 52.763 -12.881 82.767 1.00 54.52 213 LYS B O 1
ATOM 5197 N N . GLU B 1 187 ? 51.445 -14.287 83.962 1.00 54.75 214 GLU B N 1
ATOM 5198 C CA . GLU B 1 187 ? 50.586 -14.621 82.808 1.00 56.68 214 GLU B CA 1
ATOM 5199 C C . GLU B 1 187 ? 49.070 -14.574 83.071 1.00 53.60 214 GLU B C 1
ATOM 5200 O O . GLU B 1 187 ? 48.616 -14.862 84.172 1.00 53.30 214 GLU B O 1
ATOM 5206 N N . VAL B 1 188 ? 48.317 -14.240 82.007 1.00 52.28 215 VAL B N 1
ATOM 5207 C CA A VAL B 1 188 ? 46.843 -14.175 82.046 0.50 50.28 215 VAL B CA 1
ATOM 5208 C CA B VAL B 1 188 ? 46.846 -14.177 82.044 0.50 51.26 215 VAL B CA 1
ATOM 5209 C C . VAL B 1 188 ? 46.272 -14.875 80.807 1.00 49.93 215 VAL B C 1
ATOM 5210 O O . VAL B 1 188 ? 46.538 -14.462 79.680 1.00 49.36 215 VAL B O 1
ATOM 5217 N N . LEU B 1 189 ? 45.483 -15.935 81.030 1.00 48.92 216 LEU B N 1
ATOM 5218 C CA . LEU B 1 189 ? 44.881 -16.734 79.938 1.00 47.81 216 LEU B CA 1
ATOM 5219 C C . LEU B 1 189 ? 45.899 -16.995 78.810 1.00 47.94 216 LEU B C 1
ATOM 5220 O O . LEU B 1 189 ? 45.638 -16.684 77.646 1.00 47.61 216 LEU B O 1
ATOM 5225 N N . PRO B 1 190 ? 47.058 -17.593 79.158 1.00 48.07 217 PRO B N 1
ATOM 5226 C CA . PRO B 1 190 ? 48.120 -17.809 78.175 1.00 48.05 217 PRO B CA 1
ATOM 5227 C C . PRO B 1 190 ? 47.739 -18.729 77.013 1.00 48.58 217 PRO B C 1
ATOM 5228 O O . PRO B 1 190 ? 48.154 -18.495 75.884 1.00 48.53 217 PRO B O 1
ATOM 5232 N N . ALA B 1 191 ? 46.916 -19.730 77.291 1.00 49.29 218 ALA B N 1
ATOM 5233 C CA . ALA B 1 191 ? 46.504 -20.694 76.285 1.00 49.84 218 ALA B CA 1
ATOM 5234 C C . ALA B 1 191 ? 45.547 -20.118 75.233 1.00 51.06 218 ALA B C 1
ATOM 5235 O O . ALA B 1 191 ? 45.388 -20.704 74.164 1.00 54.27 218 ALA B O 1
ATOM 5237 N N . PHE B 1 192 ? 44.931 -18.974 75.527 1.00 50.19 219 PHE B N 1
ATOM 5238 C CA . PHE B 1 192 ? 43.944 -18.362 74.619 1.00 50.19 219 PHE B CA 1
ATOM 5239 C C . PHE B 1 192 ? 44.302 -16.989 74.059 1.00 48.52 219 PHE B C 1
ATOM 5240 O O . PHE B 1 192 ? 43.589 -16.477 73.193 1.00 46.36 219 PHE B O 1
ATOM 5248 N N . ASP B 1 193 ? 45.401 -16.400 74.523 1.00 47.61 220 ASP B N 1
ATOM 5249 C CA . ASP B 1 193 ? 45.809 -15.061 74.061 1.00 47.32 220 ASP B CA 1
ATOM 5250 C C . ASP B 1 193 ? 46.714 -15.141 72.832 1.00 46.81 220 ASP B C 1
ATOM 5251 O O . ASP B 1 193 ? 47.892 -15.459 72.947 1.00 46.06 220 ASP B O 1
ATOM 5256 N N . ILE B 1 194 ? 46.166 -14.777 71.668 1.00 45.33 221 ILE B N 1
ATOM 5257 C CA . ILE B 1 194 ? 46.905 -14.825 70.389 1.00 47.48 221 ILE B CA 1
ATOM 5258 C C . ILE B 1 194 ? 48.007 -13.740 70.284 1.00 46.33 221 ILE B C 1
ATOM 5259 O O . ILE B 1 194 ? 49.017 -13.941 69.629 1.00 47.91 221 ILE B O 1
ATOM 5264 N N . VAL B 1 195 ? 47.810 -12.608 70.950 1.00 47.87 222 VAL B N 1
ATOM 5265 C CA . VAL B 1 195 ? 48.744 -11.469 70.830 1.00 46.74 222 VAL B CA 1
ATOM 5266 C C . VAL B 1 195 ? 50.082 -11.664 71.562 1.00 47.61 222 VAL B C 1
ATOM 5267 O O . VAL B 1 195 ? 51.130 -11.553 70.947 1.00 46.14 222 VAL B O 1
ATOM 5271 N N . TYR B 1 196 ? 50.041 -11.956 72.869 1.00 47.01 223 TYR B N 1
ATOM 5272 C CA . TYR B 1 196 ? 51.279 -12.088 73.661 1.00 46.29 223 TYR B CA 1
ATOM 5273 C C . TYR B 1 196 ? 51.386 -13.382 74.464 1.00 46.90 223 TYR B C 1
ATOM 5274 O O . TYR B 1 196 ? 52.196 -13.461 75.397 1.00 45.82 223 TYR B O 1
ATOM 5283 N N . ASN B 1 197 ? 50.588 -14.394 74.118 1.00 47.43 224 ASN B N 1
ATOM 5284 C CA . ASN B 1 197 ? 50.590 -15.677 74.859 1.00 47.93 224 ASN B CA 1
ATOM 5285 C C . ASN B 1 197 ? 50.434 -15.493 76.381 1.00 47.62 224 ASN B C 1
ATOM 5286 O O . ASN B 1 197 ? 51.034 -16.206 77.165 1.00 46.45 224 ASN B O 1
ATOM 5291 N N . GLY B 1 198 ? 49.629 -14.497 76.761 1.00 49.06 225 GLY B N 1
ATOM 5292 C CA . GLY B 1 198 ? 49.310 -14.203 78.147 1.00 49.87 225 GLY B CA 1
ATOM 5293 C C . GLY B 1 198 ? 50.329 -13.403 78.939 1.00 50.48 225 GLY B C 1
ATOM 5294 O O . GLY B 1 198 ? 50.153 -13.218 80.133 1.00 51.61 225 GLY B O 1
ATOM 5295 N N . ASP B 1 199 ? 51.365 -12.889 78.279 1.00 49.31 226 ASP B N 1
ATOM 5296 C CA . ASP B 1 199 ? 52.422 -12.155 78.979 1.00 48.94 226 ASP B CA 1
ATOM 5297 C C . ASP B 1 199 ? 51.907 -10.821 79.523 1.00 47.44 226 ASP B C 1
ATOM 5298 O O . ASP B 1 199 ? 51.698 -9.869 78.771 1.00 47.81 226 ASP B O 1
ATOM 5303 N N . VAL B 1 200 ? 51.755 -10.756 80.845 1.00 48.18 227 VAL B N 1
ATOM 5304 C CA . VAL B 1 200 ? 51.239 -9.568 81.520 1.00 47.54 227 VAL B CA 1
ATOM 5305 C C . VAL B 1 200 ? 52.105 -8.327 81.296 1.00 48.33 227 VAL B C 1
ATOM 5306 O O . VAL B 1 200 ? 51.578 -7.241 81.074 1.00 48.59 227 VAL B O 1
ATOM 5310 N N . ASN B 1 201 ? 53.425 -8.485 81.333 1.00 47.70 228 ASN B N 1
ATOM 5311 C CA . ASN B 1 201 ? 54.325 -7.346 81.104 1.00 49.69 228 ASN B CA 1
ATOM 5312 C C . ASN B 1 201 ? 54.139 -6.734 79.717 1.00 47.89 228 ASN B C 1
ATOM 5313 O O . ASN B 1 201 ? 54.096 -5.523 79.579 1.00 47.63 228 ASN B O 1
ATOM 5318 N N . LYS B 1 202 ? 54.030 -7.578 78.696 1.00 47.55 229 LYS B N 1
ATOM 5319 C CA . LYS B 1 202 ? 53.850 -7.091 77.325 1.00 47.25 229 LYS B CA 1
ATOM 5320 C C . LYS B 1 202 ? 52.517 -6.362 77.152 1.00 46.45 229 LYS B C 1
ATOM 5321 O O . LYS B 1 202 ? 52.436 -5.391 76.409 1.00 48.22 229 LYS B O 1
ATOM 5327 N N . TRP B 1 203 ? 51.476 -6.840 77.836 1.00 46.91 230 TRP B N 1
ATOM 5328 C CA . TRP B 1 203 ? 50.175 -6.169 77.806 1.00 46.22 230 TRP B CA 1
ATOM 5329 C C . TRP B 1 203 ? 50.218 -4.797 78.469 1.00 46.11 230 TRP B C 1
ATOM 5330 O O . TRP B 1 203 ? 49.565 -3.861 77.994 1.00 45.60 230 TRP B O 1
ATOM 5349 N N . ARG B 1 205 ? 52.846 -2.828 78.608 1.00 47.74 232 ARG B N 1
ATOM 5350 C CA . ARG B 1 205 ? 53.570 -1.971 77.666 1.00 47.23 232 ARG B CA 1
ATOM 5351 C C . ARG B 1 205 ? 52.664 -1.494 76.534 1.00 45.91 232 ARG B C 1
ATOM 5352 O O . ARG B 1 205 ? 52.719 -0.326 76.147 1.00 46.64 232 ARG B O 1
ATOM 5360 N N . PHE B 1 206 ? 51.819 -2.390 76.010 1.00 45.56 233 PHE B N 1
ATOM 5361 C CA . PHE B 1 206 ? 50.882 -2.013 74.940 1.00 43.76 233 PHE B CA 1
ATOM 5362 C C . PHE B 1 206 ? 49.844 -1.005 75.442 1.00 45.05 233 PHE B C 1
ATOM 5363 O O . PHE B 1 206 ? 49.560 -0.011 74.767 1.00 44.48 233 PHE B O 1
ATOM 5371 N N . ALA B 1 207 ? 49.297 -1.256 76.634 1.00 45.41 234 ALA B N 1
ATOM 5372 C CA . ALA B 1 207 ? 48.322 -0.344 77.244 1.00 45.95 234 ALA B CA 1
ATOM 5373 C C . ALA B 1 207 ? 48.914 1.067 77.381 1.00 45.55 234 ALA B C 1
ATOM 5374 O O . ALA B 1 207 ? 48.268 2.045 77.035 1.00 45.14 234 ALA B O 1
ATOM 5376 N N . ASN B 1 208 ? 50.156 1.149 77.855 1.00 45.86 235 ASN B N 1
ATOM 5377 C CA . ASN B 1 208 ? 50.856 2.436 77.999 1.00 45.32 235 ASN B CA 1
ATOM 5378 C C . ASN B 1 208 ? 51.111 3.066 76.625 1.00 46.14 235 ASN B C 1
ATOM 5379 O O . ASN B 1 208 ? 50.963 4.268 76.451 1.00 47.95 235 ASN B O 1
ATOM 5384 N N . SER B 1 209 ? 51.484 2.240 75.651 1.00 44.86 236 SER B N 1
ATOM 5385 C CA . SER B 1 209 ? 51.731 2.721 74.299 1.00 46.39 236 SER B CA 1
ATOM 5386 C C . SER B 1 209 ? 50.437 3.237 73.613 1.00 48.33 236 SER B C 1
ATOM 5387 O O . SER B 1 209 ? 50.459 4.272 72.922 1.00 46.29 236 SER B O 1
ATOM 5390 N N . LEU B 1 210 ? 49.318 2.533 73.831 1.00 48.88 237 LEU B N 1
ATOM 5391 C CA . LEU B 1 210 ? 48.009 2.955 73.303 1.00 47.59 237 LEU B CA 1
ATOM 5392 C C . LEU B 1 210 ? 47.530 4.268 73.989 1.00 48.41 237 LEU B C 1
ATOM 5393 O O . LEU B 1 210 ? 46.966 5.157 73.336 1.00 47.18 237 LEU B O 1
ATOM 5406 N N . LEU B 1 212 ? 49.423 6.597 75.094 1.00 47.29 239 LEU B N 1
ATOM 5407 C CA . LEU B 1 212 ? 50.213 7.650 74.446 1.00 47.88 239 LEU B CA 1
ATOM 5408 C C . LEU B 1 212 ? 49.605 8.054 73.098 1.00 47.87 239 LEU B C 1
ATOM 5409 O O . LEU B 1 212 ? 49.471 9.235 72.811 1.00 49.50 239 LEU B O 1
ATOM 5414 N N . ARG B 1 213 ? 49.213 7.071 72.291 1.00 47.94 240 ARG B N 1
ATOM 5415 C CA . ARG B 1 213 ? 48.592 7.355 71.000 1.00 48.37 240 ARG B CA 1
ATOM 5416 C C . ARG B 1 213 ? 47.328 8.183 71.178 1.00 48.38 240 ARG B C 1
ATOM 5417 O O . ARG B 1 213 ? 47.129 9.173 70.471 1.00 47.29 240 ARG B O 1
ATOM 5425 N N . LEU B 1 214 ? 46.460 7.752 72.101 1.00 48.06 241 LEU B N 1
ATOM 5426 C CA . LEU B 1 214 ? 45.191 8.441 72.342 1.00 47.27 241 LEU B CA 1
ATOM 5427 C C . LEU B 1 214 ? 45.390 9.806 73.027 1.00 47.74 241 LEU B C 1
ATOM 5428 O O . LEU B 1 214 ? 44.594 10.699 72.841 1.00 49.63 241 LEU B O 1
ATOM 5433 N N . ALA B 1 215 ? 46.468 9.951 73.799 1.00 47.04 242 ALA B N 1
ATOM 5434 C CA . ALA B 1 215 ? 46.778 11.215 74.471 1.00 46.86 242 ALA B CA 1
ATOM 5435 C C . ALA B 1 215 ? 47.157 12.266 73.442 1.00 48.28 242 ALA B C 1
ATOM 5436 O O . ALA B 1 215 ? 46.607 13.363 73.437 1.00 51.05 242 ALA B O 1
ATOM 5438 N N . ILE B 1 216 ? 48.092 11.925 72.565 1.00 47.78 243 ILE B N 1
ATOM 5439 C CA . ILE B 1 216 ? 48.514 12.841 71.511 1.00 49.32 243 ILE B CA 1
ATOM 5440 C C . ILE B 1 216 ? 47.314 13.187 70.580 1.00 49.28 243 ILE B C 1
ATOM 5441 O O . ILE B 1 216 ? 47.191 14.309 70.115 1.00 49.28 243 ILE B O 1
ATOM 5446 N N . ARG B 1 217 ? 46.417 12.228 70.362 1.00 50.37 244 ARG B N 1
ATOM 5447 C CA . ARG B 1 217 ? 45.247 12.458 69.491 1.00 50.31 244 ARG B CA 1
ATOM 5448 C C . ARG B 1 217 ? 44.379 13.622 69.929 1.00 50.68 244 ARG B C 1
ATOM 5449 O O . ARG B 1 217 ? 43.852 14.362 69.076 1.00 50.99 244 ARG B O 1
ATOM 5457 N N . VAL B 1 218 ? 44.241 13.802 71.242 1.00 48.93 245 VAL B N 1
ATOM 5458 C CA . VAL B 1 218 ? 43.386 14.846 71.777 1.00 51.48 245 VAL B CA 1
ATOM 5459 C C . VAL B 1 218 ? 44.075 16.233 71.942 1.00 51.91 245 VAL B C 1
ATOM 5460 O O . VAL B 1 218 ? 43.410 17.193 72.334 1.00 54.04 245 VAL B O 1
ATOM 5464 N N . ARG B 1 219 ? 45.369 16.333 71.581 1.00 53.14 246 ARG B N 1
ATOM 5465 C CA . ARG B 1 219 ? 46.177 17.610 71.705 1.00 54.28 246 ARG B CA 1
ATOM 5466 C C . ARG B 1 219 ? 45.454 18.881 71.355 1.00 53.30 246 ARG B C 1
ATOM 5467 O O . ARG B 1 219 ? 45.545 19.862 72.075 1.00 55.32 246 ARG B O 1
ATOM 5475 N N . PHE B 1 220 ? 44.854 18.894 70.166 1.00 51.11 247 PHE B N 1
ATOM 5476 C CA . PHE B 1 220 ? 44.231 20.097 69.620 1.00 50.85 247 PHE B CA 1
ATOM 5477 C C . PHE B 1 220 ? 42.867 20.394 70.200 1.00 52.03 247 PHE B C 1
ATOM 5478 O O . PHE B 1 220 ? 42.416 21.534 70.130 1.00 54.27 247 PHE B O 1
ATOM 5486 N N . ALA B 1 221 ? 42.204 19.379 70.761 1.00 51.35 248 ALA B N 1
ATOM 5487 C CA . ALA B 1 221 ? 40.889 19.566 71.410 1.00 50.78 248 ALA B CA 1
ATOM 5488 C C . ALA B 1 221 ? 41.067 19.967 72.884 1.00 51.76 248 ALA B C 1
ATOM 5489 O O . ALA B 1 221 ? 40.312 20.787 73.406 1.00 51.49 248 ALA B O 1
ATOM 5491 N N . ASP B 1 222 ? 42.059 19.358 73.546 1.00 50.88 249 ASP B N 1
ATOM 5492 C CA . ASP B 1 222 ? 42.357 19.633 74.944 1.00 49.47 249 ASP B CA 1
ATOM 5493 C C . ASP B 1 222 ? 43.831 19.328 75.225 1.00 49.55 249 ASP B C 1
ATOM 5494 O O . ASP B 1 222 ? 44.192 18.189 75.529 1.00 50.44 249 ASP B O 1
ATOM 5499 N N . ALA B 1 223 ? 44.671 20.361 75.135 1.00 48.14 250 ALA B N 1
ATOM 5500 C CA . ALA B 1 223 ? 46.104 20.225 75.371 1.00 48.27 250 ALA B CA 1
ATOM 5501 C C . ALA B 1 223 ? 46.425 19.716 76.793 1.00 47.97 250 ALA B C 1
ATOM 5502 O O . ALA B 1 223 ? 47.382 18.975 76.984 1.00 48.91 250 ALA B O 1
ATOM 5504 N N . GLY B 1 224 ? 45.627 20.116 77.777 1.00 49.13 251 GLY B N 1
ATOM 5505 C CA . GLY B 1 224 ? 45.847 19.687 79.178 1.00 47.58 251 GLY B CA 1
ATOM 5506 C C . GLY B 1 224 ? 45.647 18.184 79.359 1.00 46.80 251 GLY B C 1
ATOM 5507 O O . GLY B 1 224 ? 46.441 17.526 80.011 1.00 46.14 251 GLY B O 1
ATOM 5508 N N . LEU B 1 225 ? 44.569 17.655 78.781 1.00 48.47 252 LEU B N 1
ATOM 5509 C CA . LEU B 1 225 ? 44.267 16.204 78.832 1.00 49.26 252 LEU B CA 1
ATOM 5510 C C . LEU B 1 225 ? 45.376 15.396 78.130 1.00 49.56 252 LEU B C 1
ATOM 5511 O O . LEU B 1 225 ? 45.821 14.350 78.632 1.00 48.39 252 LEU B O 1
ATOM 5516 N N . ALA B 1 226 ? 45.805 15.896 76.969 1.00 48.43 253 ALA B N 1
ATOM 5517 C CA . ALA B 1 226 ? 46.890 15.301 76.201 1.00 46.99 253 ALA B CA 1
ATOM 5518 C C . ALA B 1 226 ? 48.207 15.223 77.022 1.00 49.15 253 ALA B C 1
ATOM 5519 O O . ALA B 1 226 ? 48.847 14.172 77.090 1.00 49.84 253 ALA B O 1
ATOM 5521 N N . LYS B 1 227 ? 48.582 16.333 77.644 1.00 48.09 254 LYS B N 1
ATOM 5522 C CA . LYS B 1 227 ? 49.809 16.398 78.431 1.00 50.85 254 LYS B CA 1
ATOM 5523 C C . LYS B 1 227 ? 49.762 15.441 79.620 1.00 50.21 254 LYS B C 1
ATOM 5524 O O . LYS B 1 227 ? 50.729 14.722 79.888 1.00 50.56 254 LYS B O 1
ATOM 5530 N N . GLU B 1 228 ? 48.645 15.458 80.340 1.00 50.05 255 GLU B N 1
ATOM 5531 C CA . GLU B 1 228 ? 48.450 14.591 81.493 1.00 51.46 255 GLU B CA 1
ATOM 5532 C C . GLU B 1 228 ? 48.739 13.116 81.154 1.00 50.18 255 GLU B C 1
ATOM 5533 O O . GLU B 1 228 ? 49.573 12.462 81.791 1.00 45.13 255 GLU B O 1
ATOM 5539 N N . TYR B 1 229 ? 48.056 12.604 80.142 1.00 49.94 256 TYR B N 1
ATOM 5540 C CA . TYR B 1 229 ? 48.167 11.194 79.819 1.00 50.76 256 TYR B CA 1
ATOM 5541 C C . TYR B 1 229 ? 49.375 10.799 78.979 1.00 50.97 256 TYR B C 1
ATOM 5542 O O . TYR B 1 229 ? 49.817 9.647 79.052 1.00 51.11 256 TYR B O 1
ATOM 5551 N N . ALA B 1 230 ? 49.895 11.722 78.168 1.00 50.44 257 ALA B N 1
ATOM 5552 C CA . ALA B 1 230 ? 51.098 11.441 77.400 1.00 49.16 257 ALA B CA 1
ATOM 5553 C C . ALA B 1 230 ? 52.255 11.247 78.399 1.00 50.11 257 ALA B C 1
ATOM 5554 O O . ALA B 1 230 ? 53.010 10.279 78.311 1.00 50.05 257 ALA B O 1
ATOM 5556 N N . GLU B 1 231 ? 52.335 12.139 79.387 1.00 51.97 258 GLU B N 1
ATOM 5557 C CA . GLU B 1 231 ? 53.376 12.060 80.421 1.00 51.13 258 GLU B CA 1
ATOM 5558 C C . GLU B 1 231 ? 53.204 10.830 81.334 1.00 51.45 258 GLU B C 1
ATOM 5559 O O . GLU B 1 231 ? 54.189 10.188 81.696 1.00 50.89 258 GLU B O 1
ATOM 5565 N N . LYS B 1 232 ? 51.963 10.498 81.686 1.00 51.38 259 LYS B N 1
ATOM 5566 C CA . LYS B 1 232 ? 51.700 9.263 82.450 1.00 52.78 259 LYS B CA 1
ATOM 5567 C C . LYS B 1 232 ? 52.219 8.032 81.677 1.00 50.85 259 LYS B C 1
ATOM 5568 O O . LYS B 1 232 ? 52.902 7.177 82.241 1.00 50.26 259 LYS B O 1
ATOM 5574 N N . ALA B 1 233 ? 51.887 7.953 80.393 1.00 48.83 260 ALA B N 1
ATOM 5575 C CA . ALA B 1 233 ? 52.307 6.827 79.570 1.00 48.71 260 ALA B CA 1
ATOM 5576 C C . ALA B 1 233 ? 53.830 6.646 79.547 1.00 49.18 260 ALA B C 1
ATOM 5577 O O . ALA B 1 233 ? 54.319 5.534 79.746 1.00 49.89 260 ALA B O 1
ATOM 5579 N N . VAL B 1 234 ? 54.577 7.737 79.352 1.00 48.78 261 VAL B N 1
ATOM 5580 C CA . VAL B 1 234 ? 56.047 7.633 79.217 1.00 48.64 261 VAL B CA 1
ATOM 5581 C C . VAL B 1 234 ? 56.806 7.535 80.542 1.00 50.29 261 VAL B C 1
ATOM 5582 O O . VAL B 1 234 ? 57.977 7.154 80.552 1.00 50.27 261 VAL B O 1
ATOM 5586 N N . LYS B 1 235 ? 56.145 7.867 81.651 1.00 50.81 262 LYS B N 1
ATOM 5587 C CA . LYS B 1 235 ? 56.766 7.772 82.972 1.00 51.79 262 LYS B CA 1
ATOM 5588 C C . LYS B 1 235 ? 56.401 6.475 83.722 1.00 51.40 262 LYS B C 1
ATOM 5589 O O . LYS B 1 235 ? 56.979 6.189 84.755 1.00 49.65 262 LYS B O 1
ATOM 5595 N N . HIS B 1 236 ? 55.437 5.701 83.216 1.00 52.20 263 HIS B N 1
ATOM 5596 C CA . HIS B 1 236 ? 55.033 4.480 83.914 1.00 51.49 263 HIS B CA 1
ATOM 5597 C C . HIS B 1 236 ? 56.204 3.463 83.929 1.00 51.01 263 HIS B C 1
ATOM 5598 O O . HIS B 1 236 ? 56.832 3.238 82.904 1.00 50.56 263 HIS B O 1
ATOM 5605 N N . PRO B 1 237 ? 56.498 2.856 85.108 1.00 50.90 264 PRO B N 1
ATOM 5606 C CA . PRO B 1 237 ? 57.643 1.934 85.221 1.00 50.76 264 PRO B CA 1
ATOM 5607 C C . PRO B 1 237 ? 57.570 0.615 84.406 1.00 51.47 264 PRO B C 1
ATOM 5608 O O . PRO B 1 237 ? 58.583 -0.060 84.271 1.00 51.48 264 PRO B O 1
ATOM 5612 N N . ALA B 1 238 ? 56.389 0.243 83.908 1.00 51.15 265 ALA B N 1
ATOM 5613 C CA . ALA B 1 238 ? 56.242 -0.971 83.083 1.00 51.23 265 ALA B CA 1
ATOM 5614 C C . ALA B 1 238 ? 56.877 -0.767 81.706 1.00 51.40 265 ALA B C 1
ATOM 5615 O O . ALA B 1 238 ? 57.348 -1.724 81.084 1.00 52.95 265 ALA B O 1
ATOM 5617 N N . GLY B 1 239 ? 56.864 0.477 81.226 1.00 50.30 266 GLY B N 1
ATOM 5618 C CA . GLY B 1 239 ? 57.479 0.822 79.945 1.00 50.90 266 GLY B CA 1
ATOM 5619 C C . GLY B 1 239 ? 56.507 0.934 78.780 1.00 50.20 266 GLY B C 1
ATOM 5620 O O . GLY B 1 239 ? 55.284 0.956 78.953 1.00 48.98 266 GLY B O 1
ATOM 5621 N N . LEU B 1 240 ? 57.077 1.026 77.588 1.00 50.96 267 LEU B N 1
ATOM 5622 C CA . LEU B 1 240 ? 56.326 1.141 76.357 1.00 49.38 267 LEU B CA 1
ATOM 5623 C C . LEU B 1 240 ? 56.825 0.071 75.427 1.00 47.96 267 LEU B C 1
ATOM 5624 O O . LEU B 1 240 ? 57.722 -0.668 75.776 1.00 47.63 267 LEU B O 1
ATOM 5629 N N . ILE B 1 241 ? 56.205 -0.047 74.260 1.00 48.51 268 ILE B N 1
ATOM 5630 C CA . ILE B 1 241 ? 56.686 -0.955 73.228 1.00 49.44 268 ILE B CA 1
ATOM 5631 C C . ILE B 1 241 ? 57.934 -0.280 72.637 1.00 50.97 268 ILE B C 1
ATOM 5632 O O . ILE B 1 241 ? 57.822 0.677 71.865 1.00 51.57 268 ILE B O 1
ATOM 5637 N N . ASN B 1 242 ? 59.114 -0.752 73.041 1.00 51.46 269 ASN B N 1
ATOM 5638 C CA . ASN B 1 242 ? 60.391 -0.167 72.579 1.00 53.22 269 ASN B CA 1
ATOM 5639 C C . ASN B 1 242 ? 61.280 -1.132 71.774 1.00 53.71 269 ASN B C 1
ATOM 5640 O O . ASN B 1 242 ? 62.492 -0.944 71.708 1.00 54.75 269 ASN B O 1
ATOM 5645 N N . SER B 1 243 ? 60.680 -2.174 71.190 1.00 54.12 270 SER B N 1
ATOM 5646 C CA . SER B 1 243 ? 61.411 -3.092 70.301 1.00 54.98 270 SER B CA 1
ATOM 5647 C C . SER B 1 243 ? 60.420 -3.877 69.472 1.00 55.71 270 SER B C 1
ATOM 5648 O O . SER B 1 243 ? 59.269 -4.050 69.873 1.00 55.40 270 SER B O 1
ATOM 5651 N N . LYS B 1 244 ? 60.884 -4.375 68.325 1.00 56.08 271 LYS B N 1
ATOM 5652 C CA . LYS B 1 244 ? 60.056 -5.160 67.415 1.00 55.77 271 LYS B CA 1
ATOM 5653 C C . LYS B 1 244 ? 59.424 -6.371 68.109 1.00 55.45 271 LYS B C 1
ATOM 5654 O O . LYS B 1 244 ? 58.262 -6.709 67.853 1.00 55.77 271 LYS B O 1
ATOM 5656 N N . GLU B 1 245 ? 60.172 -6.976 69.026 1.00 54.36 272 GLU B N 1
ATOM 5657 C CA . GLU B 1 245 ? 59.721 -8.157 69.764 1.00 55.03 272 GLU B CA 1
ATOM 5658 C C . GLU B 1 245 ? 58.570 -7.890 70.755 1.00 54.86 272 GLU B C 1
ATOM 5659 O O . GLU B 1 245 ? 57.967 -8.831 71.255 1.00 57.97 272 GLU B O 1
ATOM 5661 N N . LEU B 1 246 ? 58.295 -6.619 71.054 1.00 53.22 273 LEU B N 1
ATOM 5662 C CA . LEU B 1 246 ? 57.211 -6.245 71.965 1.00 52.56 273 LEU B CA 1
ATOM 5663 C C . LEU B 1 246 ? 55.983 -5.706 71.215 1.00 51.36 273 LEU B C 1
ATOM 5664 O O . LEU B 1 246 ? 54.976 -5.338 71.837 1.00 49.66 273 LEU B O 1
ATOM 5669 N N . ALA B 1 247 ? 56.060 -5.693 69.887 1.00 50.13 274 ALA B N 1
ATOM 5670 C CA . ALA B 1 247 ? 54.991 -5.178 69.056 1.00 48.83 274 ALA B CA 1
ATOM 5671 C C . ALA B 1 247 ? 53.722 -5.970 69.261 1.00 49.27 274 ALA B C 1
ATOM 5672 O O . ALA B 1 247 ? 53.766 -7.181 69.514 1.00 48.65 274 ALA B O 1
ATOM 5674 N N . ALA B 1 248 ? 52.588 -5.273 69.168 1.00 50.20 275 ALA B N 1
ATOM 5675 C CA . ALA B 1 248 ? 51.274 -5.885 69.323 1.00 50.64 275 ALA B CA 1
ATOM 5676 C C . ALA B 1 248 ? 50.796 -6.299 67.932 1.00 49.58 275 ALA B C 1
ATOM 5677 O O . ALA B 1 248 ? 50.502 -5.438 67.076 1.00 48.17 275 ALA B O 1
ATOM 5679 N N . GLN B 1 249 ? 50.740 -7.609 67.696 1.00 49.38 276 GLN B N 1
ATOM 5680 C CA . GLN B 1 249 ? 50.366 -8.130 66.377 1.00 50.38 276 GLN B CA 1
ATOM 5681 C C . GLN B 1 249 ? 49.545 -9.411 66.433 1.00 49.18 276 GLN B C 1
ATOM 5682 O O . GLN B 1 249 ? 49.494 -10.088 67.459 1.00 48.39 276 GLN B O 1
ATOM 5696 N N . GLY B 1 251 ? 49.353 -12.819 64.504 1.00 49.56 278 GLY B N 1
ATOM 5697 C CA . GLY B 1 251 ? 50.032 -13.728 63.584 1.00 49.66 278 GLY B CA 1
ATOM 5698 C C . GLY B 1 251 ? 50.020 -15.124 64.147 1.00 48.81 278 GLY B C 1
ATOM 5699 O O . GLY B 1 251 ? 49.041 -15.839 63.999 1.00 50.77 278 GLY B O 1
ATOM 5700 N N . LYS B 1 252 ? 51.102 -15.508 64.811 1.00 48.76 279 LYS B N 1
ATOM 5701 C CA . LYS B 1 252 ? 51.194 -16.830 65.461 1.00 48.56 279 LYS B CA 1
ATOM 5702 C C . LYS B 1 252 ? 51.048 -16.639 66.964 1.00 48.42 279 LYS B C 1
ATOM 5703 O O . LYS B 1 252 ? 51.814 -15.900 67.567 1.00 48.22 279 LYS B O 1
ATOM 5705 N N . GLY B 1 253 ? 50.063 -17.292 67.571 1.00 48.92 280 GLY B N 1
ATOM 5706 C CA . GLY B 1 253 ? 49.867 -17.170 69.030 1.00 48.56 280 GLY B CA 1
ATOM 5707 C C . GLY B 1 253 ? 48.799 -18.090 69.557 1.00 47.22 280 GLY B C 1
ATOM 5708 O O . GLY B 1 253 ? 47.890 -18.465 68.831 1.00 48.55 280 GLY B O 1
ATOM 5709 N N . ALA B 1 254 ? 48.921 -18.468 70.825 1.00 47.67 281 ALA B N 1
ATOM 5710 C CA . ALA B 1 254 ? 47.976 -19.380 71.459 1.00 48.07 281 ALA B CA 1
ATOM 5711 C C . ALA B 1 254 ? 47.774 -20.645 70.624 1.00 49.65 281 ALA B C 1
ATOM 5712 O O . ALA B 1 254 ? 46.683 -21.210 70.611 1.00 50.55 281 ALA B O 1
ATOM 5714 N N . GLY B 1 255 ? 48.818 -21.060 69.898 1.00 51.71 282 GLY B N 1
ATOM 5715 C CA . GLY B 1 255 ? 48.750 -22.247 69.035 1.00 53.00 282 GLY B CA 1
ATOM 5716 C C . GLY B 1 255 ? 47.987 -22.066 67.721 1.00 53.05 282 GLY B C 1
ATOM 5717 O O . GLY B 1 255 ? 47.867 -23.007 66.949 1.00 55.04 282 GLY B O 1
ATOM 5718 N N . LEU B 1 256 ? 47.489 -20.864 67.463 1.00 52.62 283 LEU B N 1
ATOM 5719 C CA . LEU B 1 256 ? 46.737 -20.576 66.240 1.00 53.30 283 LEU B CA 1
ATOM 5720 C C . LEU B 1 256 ? 47.604 -19.799 65.251 1.00 53.10 283 LEU B C 1
ATOM 5721 O O . LEU B 1 256 ? 48.603 -19.183 65.639 1.00 53.16 283 LEU B O 1
ATOM 5726 N N . GLN B 1 257 ? 47.212 -19.843 63.977 1.00 50.77 284 GLN B N 1
ATOM 5727 C CA . GLN B 1 257 ? 47.886 -19.109 62.917 1.00 50.05 284 GLN B CA 1
ATOM 5728 C C . GLN B 1 257 ? 46.880 -18.197 62.221 1.00 48.87 284 GLN B C 1
ATOM 5729 O O . GLN B 1 257 ? 45.953 -18.674 61.588 1.00 49.58 284 GLN B O 1
ATOM 5743 N N . LYS B 1 259 ? 45.622 -15.456 59.352 1.00 46.86 286 LYS B N 1
ATOM 5744 C CA . LYS B 1 259 ? 45.877 -15.326 57.913 1.00 47.36 286 LYS B CA 1
ATOM 5745 C C . LYS B 1 259 ? 45.698 -13.880 57.474 1.00 47.99 286 LYS B C 1
ATOM 5746 O O . LYS B 1 259 ? 44.641 -13.266 57.691 1.00 49.37 286 LYS B O 1
ATOM 5752 N N . ASN B 1 260 ? 46.762 -13.321 56.907 1.00 48.58 287 ASN B N 1
ATOM 5753 C CA . ASN B 1 260 ? 46.769 -11.931 56.502 1.00 49.03 287 ASN B CA 1
ATOM 5754 C C . ASN B 1 260 ? 45.693 -11.652 55.431 1.00 48.27 287 ASN B C 1
ATOM 5755 O O . ASN B 1 260 ? 45.737 -12.230 54.326 1.00 46.22 287 ASN B O 1
ATOM 5760 N N . PRO B 1 261 ? 44.715 -10.783 55.762 1.00 47.08 288 PRO B N 1
ATOM 5761 C CA . PRO B 1 261 ? 43.639 -10.484 54.835 1.00 49.34 288 PRO B CA 1
ATOM 5762 C C . PRO B 1 261 ? 44.100 -9.754 53.569 1.00 50.60 288 PRO B C 1
ATOM 5763 O O . PRO B 1 261 ? 43.509 -9.945 52.502 1.00 50.55 288 PRO B O 1
ATOM 5767 N N . LEU B 1 262 ? 45.153 -8.943 53.680 1.00 50.36 289 LEU B N 1
ATOM 5768 C CA . LEU B 1 262 ? 45.667 -8.205 52.523 1.00 52.04 289 LEU B CA 1
ATOM 5769 C C . LEU B 1 262 ? 46.220 -9.160 51.466 1.00 51.27 289 LEU B C 1
ATOM 5770 O O . LEU B 1 262 ? 46.085 -8.910 50.287 1.00 50.63 289 LEU B O 1
ATOM 5775 N N . LYS B 1 263 ? 46.803 -10.275 51.897 1.00 49.95 290 LYS B N 1
ATOM 5776 C CA . LYS B 1 263 ? 47.284 -11.257 50.962 1.00 50.55 290 LYS B CA 1
ATOM 5777 C C . LYS B 1 263 ? 46.122 -11.822 50.110 1.00 49.79 290 LYS B C 1
ATOM 5778 O O . LYS B 1 263 ? 46.276 -12.039 48.886 1.00 47.63 290 LYS B O 1
ATOM 5784 N N . VAL B 1 264 ? 44.996 -12.118 50.759 1.00 46.63 291 VAL B N 1
ATOM 5785 C CA . VAL B 1 264 ? 43.821 -12.659 50.047 1.00 48.32 291 VAL B CA 1
ATOM 5786 C C . VAL B 1 264 ? 43.237 -11.619 49.060 1.00 48.26 291 VAL B C 1
ATOM 5787 O O . VAL B 1 264 ? 42.898 -11.951 47.914 1.00 47.35 291 VAL B O 1
ATOM 5791 N N . ILE B 1 265 ? 43.153 -10.368 49.503 1.00 48.08 292 ILE B N 1
ATOM 5792 C CA . ILE B 1 265 ? 42.633 -9.281 48.656 1.00 49.43 292 ILE B CA 1
ATOM 5793 C C . ILE B 1 265 ? 43.543 -9.086 47.443 1.00 52.36 292 ILE B C 1
ATOM 5794 O O . ILE B 1 265 ? 43.066 -8.903 46.317 1.00 52.78 292 ILE B O 1
ATOM 5799 N N . ASN B 1 266 ? 44.848 -9.187 47.671 1.00 51.66 293 ASN B N 1
ATOM 5800 C CA . ASN B 1 266 ? 45.825 -9.046 46.607 1.00 52.74 293 ASN B CA 1
ATOM 5801 C C . ASN B 1 266 ? 45.836 -10.221 45.598 1.00 51.78 293 ASN B C 1
ATOM 5802 O O . ASN B 1 266 ? 45.689 -10.014 44.392 1.00 49.65 293 ASN B O 1
ATOM 5807 N N . GLU B 1 267 ? 45.988 -11.444 46.101 1.00 51.29 294 GLU B N 1
ATOM 5808 C CA . GLU B 1 267 ? 46.117 -12.617 45.231 1.00 52.97 294 GLU B CA 1
ATOM 5809 C C . GLU B 1 267 ? 44.808 -13.253 44.751 1.00 53.19 294 GLU B C 1
ATOM 5810 O O . GLU B 1 267 ? 44.658 -13.522 43.558 1.00 53.78 294 GLU B O 1
ATOM 5816 N N . GLU B 1 268 ? 43.880 -13.538 45.663 1.00 53.03 295 GLU B N 1
ATOM 5817 C CA . GLU B 1 268 ? 42.626 -14.209 45.266 1.00 53.74 295 GLU B CA 1
ATOM 5818 C C . GLU B 1 268 ? 41.647 -13.254 44.595 1.00 51.98 295 GLU B C 1
ATOM 5819 O O . GLU B 1 268 ? 41.010 -13.622 43.625 1.00 53.65 295 GLU B O 1
ATOM 5825 N N . TYR B 1 269 ? 41.497 -12.044 45.134 1.00 50.63 296 TYR B N 1
ATOM 5826 C CA . TYR B 1 269 ? 40.549 -11.068 44.565 1.00 49.15 296 TYR B CA 1
ATOM 5827 C C . TYR B 1 269 ? 41.168 -10.152 43.493 1.00 48.88 296 TYR B C 1
ATOM 5828 O O . TYR B 1 269 ? 40.435 -9.551 42.696 1.00 48.64 296 TYR B O 1
ATOM 5837 N N . ASN B 1 270 ? 42.498 -10.011 43.509 1.00 48.06 297 ASN B N 1
ATOM 5838 C CA . ASN B 1 270 ? 43.214 -9.147 42.564 1.00 48.64 297 ASN B CA 1
ATOM 5839 C C . ASN B 1 270 ? 42.602 -7.751 42.543 1.00 49.90 297 ASN B C 1
ATOM 5840 O O . ASN B 1 270 ? 42.413 -7.173 41.481 1.00 47.80 297 ASN B O 1
ATOM 5845 N N . ASP B 1 271 ? 42.364 -7.196 43.737 1.00 48.24 298 ASP B N 1
ATOM 5846 C CA . ASP B 1 271 ? 41.653 -5.951 43.879 1.00 49.65 298 ASP B CA 1
ATOM 5847 C C . ASP B 1 271 ? 42.453 -4.759 44.350 1.00 48.79 298 ASP B C 1
ATOM 5848 O O . ASP B 1 271 ? 41.879 -3.704 44.517 1.00 48.56 298 ASP B O 1
ATOM 5853 N N . THR B 1 272 ? 43.761 -4.874 44.540 1.00 46.66 299 THR B N 1
ATOM 5854 C CA . THR B 1 272 ? 44.494 -3.719 45.093 1.00 46.25 299 THR B CA 1
ATOM 5855 C C . THR B 1 272 ? 45.861 -3.466 44.490 1.00 46.40 299 THR B C 1
ATOM 5856 O O . THR B 1 272 ? 46.570 -4.394 44.114 1.00 47.84 299 THR B O 1
ATOM 5860 N N . ARG B 1 273 ? 46.206 -2.176 44.408 1.00 44.91 300 ARG B N 1
ATOM 5861 C CA . ARG B 1 273 ? 47.461 -1.704 43.838 1.00 45.40 300 ARG B CA 1
ATOM 5862 C C . ARG B 1 273 ? 48.015 -0.548 44.647 1.00 46.68 300 ARG B C 1
ATOM 5863 O O . ARG B 1 273 ? 47.282 0.127 45.380 1.00 46.64 300 ARG B O 1
ATOM 5879 N N . GLY B 1 275 ? 49.198 2.907 45.936 1.00 46.04 302 GLY B N 1
ATOM 5880 C CA . GLY B 1 275 ? 48.574 4.220 45.856 1.00 47.53 302 GLY B CA 1
ATOM 5881 C C . GLY B 1 275 ? 49.532 5.279 45.340 1.00 48.82 302 GLY B C 1
ATOM 5882 O O . GLY B 1 275 ? 50.743 5.223 45.615 1.00 48.64 302 GLY B O 1
ATOM 5883 N N . ALA B 1 276 ? 48.986 6.269 44.620 1.00 49.36 303 ALA B N 1
ATOM 5884 C CA . ALA B 1 276 ? 49.795 7.364 44.044 1.00 48.48 303 ALA B CA 1
ATOM 5885 C C . ALA B 1 276 ? 50.459 8.235 45.115 1.00 48.74 303 ALA B C 1
ATOM 5886 O O . ALA B 1 276 ? 51.599 8.677 44.942 1.00 48.62 303 ALA B O 1
ATOM 5888 N N . THR B 1 277 ? 49.761 8.461 46.224 1.00 47.53 304 THR B N 1
ATOM 5889 C CA . THR B 1 277 ? 50.299 9.291 47.296 1.00 48.07 304 THR B CA 1
ATOM 5890 C C . THR B 1 277 ? 51.514 8.650 47.963 1.00 48.26 304 THR B C 1
ATOM 5891 O O . THR B 1 277 ? 52.572 9.273 48.032 1.00 45.98 304 THR B O 1
ATOM 5895 N N . ILE B 1 278 ? 51.389 7.410 48.437 1.00 48.95 305 ILE B N 1
ATOM 5896 C CA . ILE B 1 278 ? 52.553 6.751 49.070 1.00 47.42 305 ILE B CA 1
ATOM 5897 C C . ILE B 1 278 ? 53.716 6.600 48.041 1.00 46.42 305 ILE B C 1
ATOM 5898 O O . ILE B 1 278 ? 54.884 6.744 48.398 1.00 46.70 305 ILE B O 1
ATOM 5903 N N . TYR B 1 279 ? 53.379 6.377 46.769 1.00 45.78 306 TYR B N 1
ATOM 5904 C CA . TYR B 1 279 ? 54.403 6.317 45.708 1.00 47.36 306 TYR B CA 1
ATOM 5905 C C . TYR B 1 279 ? 55.268 7.581 45.701 1.00 46.63 306 TYR B C 1
ATOM 5906 O O . TYR B 1 279 ? 56.488 7.497 45.698 1.00 48.64 306 TYR B O 1
ATOM 5915 N N . SER B 1 280 ? 54.621 8.745 45.705 1.00 47.21 307 SER B N 1
ATOM 5916 C CA . SER B 1 280 ? 55.328 10.047 45.666 1.00 46.94 307 SER B CA 1
ATOM 5917 C C . SER B 1 280 ? 56.417 10.144 46.732 1.00 45.31 307 SER B C 1
ATOM 5918 O O . SER B 1 280 ? 57.531 10.526 46.439 1.00 47.33 307 SER B O 1
ATOM 5921 N N . TYR B 1 281 ? 56.087 9.758 47.959 1.00 45.93 308 TYR B N 1
ATOM 5922 C CA . TYR B 1 281 ? 57.047 9.805 49.067 1.00 46.81 308 TYR B CA 1
ATOM 5923 C C . TYR B 1 281 ? 58.100 8.692 48.960 1.00 46.82 308 TYR B C 1
ATOM 5924 O O . TYR B 1 281 ? 59.310 8.965 48.999 1.00 46.03 308 TYR B O 1
ATOM 5933 N N . LEU B 1 282 ? 57.649 7.453 48.770 1.00 48.19 309 LEU B N 1
ATOM 5934 C CA . LEU B 1 282 ? 58.583 6.310 48.661 1.00 48.44 309 LEU B CA 1
ATOM 5935 C C . LEU B 1 282 ? 59.545 6.443 47.478 1.00 48.04 309 LEU B C 1
ATOM 5936 O O . LEU B 1 282 ? 60.754 6.216 47.628 1.00 48.54 309 LEU B O 1
ATOM 5941 N N . ALA B 1 283 ? 59.019 6.817 46.315 1.00 46.10 310 ALA B N 1
ATOM 5942 C CA . ALA B 1 283 ? 59.856 6.981 45.115 1.00 46.20 310 ALA B CA 1
ATOM 5943 C C . ALA B 1 283 ? 60.743 8.217 45.243 1.00 47.08 310 ALA B C 1
ATOM 5944 O O . ALA B 1 283 ? 61.949 8.135 45.061 1.00 47.01 310 ALA B O 1
ATOM 5946 N N . GLY B 1 284 ? 60.147 9.352 45.583 1.00 46.79 311 GLY B N 1
ATOM 5947 C CA . GLY B 1 284 ? 60.912 10.599 45.739 1.00 47.79 311 GLY B CA 1
ATOM 5948 C C . GLY B 1 284 ? 62.077 10.487 46.723 1.00 48.10 311 GLY B C 1
ATOM 5949 O O . GLY B 1 284 ? 63.169 10.958 46.446 1.00 47.62 311 GLY B O 1
ATOM 5950 N N . TYR B 1 285 ? 61.844 9.829 47.859 1.00 47.61 312 TYR B N 1
ATOM 5951 C CA . TYR B 1 285 ? 62.878 9.664 48.873 1.00 47.91 312 TYR B CA 1
ATOM 5952 C C . TYR B 1 285 ? 63.836 8.496 48.610 1.00 49.64 312 TYR B C 1
ATOM 5953 O O . TYR B 1 285 ? 64.735 8.268 49.408 1.00 51.20 312 TYR B O 1
ATOM 5962 N N . ASN B 1 286 ? 63.656 7.766 47.500 1.00 51.18 313 ASN B N 1
ATOM 5963 C CA . ASN B 1 286 ? 64.521 6.610 47.182 1.00 51.01 313 ASN B CA 1
ATOM 5964 C C . ASN B 1 286 ? 64.559 5.705 48.408 1.00 50.43 313 ASN B C 1
ATOM 5965 O O . ASN B 1 286 ? 65.628 5.262 48.857 1.00 47.76 313 ASN B O 1
ATOM 5970 N N . ASP B 1 287 ? 63.367 5.450 48.938 1.00 47.76 314 ASP B N 1
ATOM 5971 C CA . ASP B 1 287 ? 63.174 4.759 50.205 1.00 47.47 314 ASP B CA 1
ATOM 5972 C C . ASP B 1 287 ? 63.329 3.237 50.067 1.00 46.08 314 ASP B C 1
ATOM 5973 O O . ASP B 1 287 ? 62.562 2.590 49.369 1.00 44.86 314 ASP B O 1
ATOM 5978 N N . ALA B 1 288 ? 64.277 2.674 50.812 1.00 46.02 315 ALA B N 1
ATOM 5979 C CA . ALA B 1 288 ? 64.549 1.233 50.777 1.00 46.33 315 ALA B CA 1
ATOM 5980 C C . ALA B 1 288 ? 63.363 0.365 51.281 1.00 46.36 315 ALA B C 1
ATOM 5981 O O . ALA B 1 288 ? 63.309 -0.831 51.000 1.00 47.34 315 ALA B O 1
ATOM 5983 N N . ARG B 1 289 ? 62.423 0.970 52.014 1.00 47.35 316 ARG B N 1
ATOM 5984 C CA . ARG B 1 289 ? 61.195 0.263 52.453 1.00 46.97 316 ARG B CA 1
ATOM 5985 C C . ARG B 1 289 ? 60.198 0.004 51.311 1.00 47.26 316 ARG B C 1
ATOM 5986 O O . ARG B 1 289 ? 59.354 -0.880 51.420 1.00 46.74 316 ARG B O 1
ATOM 5994 N N . ALA B 1 290 ? 60.316 0.765 50.219 1.00 47.29 317 ALA B N 1
ATOM 5995 C CA . ALA B 1 290 ? 59.423 0.624 49.063 1.00 47.42 317 ALA B CA 1
ATOM 5996 C C . ALA B 1 290 ? 59.373 -0.807 48.544 1.00 47.60 317 ALA B C 1
ATOM 5997 O O . ALA B 1 290 ? 58.300 -1.343 48.314 1.00 48.58 317 ALA B O 1
ATOM 5999 N N . ALA B 1 291 ? 60.546 -1.420 48.378 1.00 46.89 318 ALA B N 1
ATOM 6000 C CA . ALA B 1 291 ? 60.655 -2.806 47.873 1.00 47.08 318 ALA B CA 1
ATOM 6001 C C . ALA B 1 291 ? 60.228 -3.861 48.913 1.00 46.59 318 ALA B C 1
ATOM 6002 O O . ALA B 1 291 ? 59.998 -5.015 48.561 1.00 45.90 318 ALA B O 1
ATOM 6004 N N . VAL B 1 292 ? 60.145 -3.463 50.187 1.00 46.58 319 VAL B N 1
ATOM 6005 C CA . VAL B 1 292 ? 59.654 -4.346 51.246 1.00 45.25 319 VAL B CA 1
ATOM 6006 C C . VAL B 1 292 ? 58.115 -4.257 51.298 1.00 46.72 319 VAL B C 1
ATOM 6007 O O . VAL B 1 292 ? 57.423 -5.275 51.448 1.00 46.28 319 VAL B O 1
ATOM 6011 N N . TYR B 1 293 ? 57.592 -3.043 51.162 1.00 45.97 320 TYR B N 1
ATOM 6012 C CA . TYR B 1 293 ? 56.147 -2.812 51.201 1.00 46.25 320 TYR B CA 1
ATOM 6013 C C . TYR B 1 293 ? 55.430 -3.209 49.917 1.00 47.56 320 TYR B C 1
ATOM 6014 O O . TYR B 1 293 ? 54.261 -3.618 49.960 1.00 49.02 320 TYR B O 1
ATOM 6023 N N . PHE B 1 294 ? 56.108 -3.043 48.776 1.00 46.01 321 PHE B N 1
ATOM 6024 C CA . PHE B 1 294 ? 55.540 -3.349 47.468 1.00 44.92 321 PHE B CA 1
ATOM 6025 C C . PHE B 1 294 ? 56.496 -4.186 46.597 1.00 47.53 321 PHE B C 1
ATOM 6026 O O . PHE B 1 294 ? 57.715 -4.121 46.760 1.00 47.57 321 PHE B O 1
ATOM 6034 N N . VAL B 1 295 ? 55.922 -4.980 45.684 1.00 48.46 322 VAL B N 1
ATOM 6035 C CA . VAL B 1 295 ? 56.709 -5.820 44.763 1.00 47.99 322 VAL B CA 1
ATOM 6036 C C . VAL B 1 295 ? 57.244 -4.925 43.644 1.00 50.09 322 VAL B C 1
ATOM 6037 O O . VAL B 1 295 ? 56.499 -4.529 42.756 1.00 45.34 322 VAL B O 1
ATOM 6041 N N . LYS B 1 296 ? 58.557 -4.667 43.668 1.00 50.69 323 LYS B N 1
ATOM 6042 C CA . LYS B 1 296 ? 59.176 -3.683 42.782 1.00 53.83 323 LYS B CA 1
ATOM 6043 C C . LYS B 1 296 ? 59.261 -4.025 41.276 1.00 57.05 323 LYS B C 1
ATOM 6044 O O . LYS B 1 296 ? 58.922 -3.185 40.450 1.00 59.06 323 LYS B O 1
ATOM 6050 N N . ASN B 1 297 ? 59.764 -5.199 40.920 1.00 57.10 324 ASN B N 1
ATOM 6051 C CA . ASN B 1 297 ? 59.930 -5.554 39.476 1.00 60.46 324 ASN B CA 1
ATOM 6052 C C . ASN B 1 297 ? 60.998 -4.588 38.822 1.00 61.37 324 ASN B C 1
ATOM 6053 O O . ASN B 1 297 ? 62.125 -4.512 39.333 1.00 65.39 324 ASN B O 1
ATOM 6058 N N . ASN B 1 298 ? 60.666 -3.875 37.732 1.00 61.43 325 ASN B N 1
ATOM 6059 C CA . ASN B 1 298 ? 61.627 -2.926 37.090 1.00 61.45 325 ASN B CA 1
ATOM 6060 C C . ASN B 1 298 ? 61.613 -1.639 37.849 1.00 62.48 325 ASN B C 1
ATOM 6061 O O . ASN B 1 298 ? 62.638 -0.997 38.027 1.00 67.14 325 ASN B O 1
ATOM 6066 N N . GLY B 1 299 ? 60.420 -1.236 38.248 1.00 61.09 326 GLY B N 1
ATOM 6067 C CA . GLY B 1 299 ? 60.223 -0.047 39.051 1.00 59.83 326 GLY B CA 1
ATOM 6068 C C . GLY B 1 299 ? 58.786 -0.035 39.541 1.00 56.87 326 GLY B C 1
ATOM 6069 O O . GLY B 1 299 ? 58.033 -0.988 39.306 1.00 58.95 326 GLY B O 1
ATOM 6070 N N . PHE B 1 300 ? 58.374 1.065 40.141 1.00 53.29 327 PHE B N 1
ATOM 6071 C CA . PHE B 1 300 ? 57.026 1.162 40.672 1.00 50.81 327 PHE B CA 1
ATOM 6072 C C . PHE B 1 300 ? 56.058 1.857 39.734 1.00 48.93 327 PHE B C 1
ATOM 6073 O O . PHE B 1 300 ? 56.444 2.751 38.995 1.00 51.13 327 PHE B O 1
ATOM 6081 N N . LYS B 1 301 ? 54.805 1.386 39.739 1.00 47.35 328 LYS B N 1
ATOM 6082 C CA . LYS B 1 301 ? 53.720 1.974 38.967 1.00 46.52 328 LYS B CA 1
ATOM 6083 C C . LYS B 1 301 ? 52.511 2.032 39.903 1.00 47.15 328 LYS B C 1
ATOM 6084 O O . LYS B 1 301 ? 52.006 0.985 40.344 1.00 47.56 328 LYS B O 1
ATOM 6090 N N . ALA B 1 302 ? 52.072 3.251 40.236 1.00 45.99 329 ALA B N 1
ATOM 6091 C CA . ALA B 1 302 ? 51.005 3.455 41.218 1.00 47.14 329 ALA B CA 1
ATOM 6092 C C . ALA B 1 302 ? 49.720 3.924 40.562 1.00 48.27 329 ALA B C 1
ATOM 6093 O O . ALA B 1 302 ? 49.707 4.365 39.398 1.00 46.76 329 ALA B O 1
ATOM 6095 N N . VAL B 1 303 ? 48.639 3.816 41.317 1.00 48.46 330 VAL B N 1
ATOM 6096 C CA . VAL B 1 303 ? 47.311 4.106 40.819 1.00 47.14 330 VAL B CA 1
ATOM 6097 C C . VAL B 1 303 ? 46.666 5.188 41.671 1.00 50.76 330 VAL B C 1
ATOM 6098 O O . VAL B 1 303 ? 46.678 5.132 42.920 1.00 51.16 330 VAL B O 1
ATOM 6102 N N . ARG B 1 304 ? 46.064 6.149 41.011 1.00 51.45 331 ARG B N 1
ATOM 6103 C CA . ARG B 1 304 ? 45.468 7.245 41.708 1.00 53.83 331 ARG B CA 1
ATOM 6104 C C . ARG B 1 304 ? 44.107 6.871 42.282 1.00 54.04 331 ARG B C 1
ATOM 6105 O O . ARG B 1 304 ? 43.355 6.138 41.672 1.00 53.95 331 ARG B O 1
ATOM 6113 N N . CYS B 1 305 ? 43.803 7.398 43.458 1.00 57.16 332 CYS B N 1
ATOM 6114 C CA . CYS B 1 305 ? 42.551 7.129 44.119 1.00 57.14 332 CYS B CA 1
ATOM 6115 C C . CYS B 1 305 ? 41.470 8.087 43.618 1.00 56.41 332 CYS B C 1
ATOM 6116 O O . CYS B 1 305 ? 41.766 9.208 43.211 1.00 55.28 332 CYS B O 1
ATOM 6119 N N . GLY B 1 306 ? 40.226 7.622 43.609 1.00 52.29 333 GLY B N 1
ATOM 6120 C CA . GLY B 1 306 ? 39.093 8.437 43.169 1.00 51.63 333 GLY B CA 1
ATOM 6121 C C . GLY B 1 306 ? 39.077 8.650 41.681 1.00 52.43 333 GLY B C 1
ATOM 6122 O O . GLY B 1 306 ? 39.155 9.790 41.222 1.00 52.62 333 GLY B O 1
ATOM 6123 N N . ILE B 1 307 ? 39.003 7.545 40.919 1.00 51.15 334 ILE B N 1
ATOM 6124 C CA . ILE B 1 307 ? 39.004 7.597 39.444 1.00 49.27 334 ILE B CA 1
A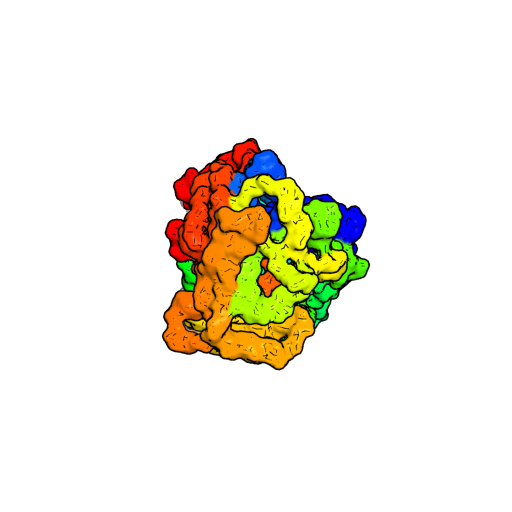TOM 6125 C C . ILE B 1 307 ? 37.915 6.695 38.843 1.00 50.05 334 ILE B C 1
ATOM 6126 O O . ILE B 1 307 ? 37.283 5.888 39.550 1.00 50.33 334 ILE B O 1
ATOM 6131 N N . ALA B 1 308 ? 37.693 6.840 37.533 1.00 51.07 335 ALA B N 1
ATOM 6132 C CA . ALA B 1 308 ? 36.669 6.059 36.832 1.00 50.78 335 ALA B CA 1
ATOM 6133 C C . ALA B 1 308 ? 37.108 4.626 36.652 1.00 51.53 335 ALA B C 1
ATOM 6134 O O . ALA B 1 308 ? 38.271 4.295 36.849 1.00 52.58 335 ALA B O 1
ATOM 6136 N N . LYS B 1 309 ? 36.143 3.781 36.282 1.00 52.70 336 LYS B N 1
ATOM 6137 C CA . LYS B 1 309 ? 36.382 2.382 35.946 1.00 53.47 336 LYS B CA 1
ATOM 6138 C C . LYS B 1 309 ? 37.393 2.331 34.801 1.00 52.00 336 LYS B C 1
ATOM 6139 O O . LYS B 1 309 ? 37.281 3.079 33.839 1.00 51.29 336 LYS B O 1
ATOM 6143 N N . SER B 1 310 ? 38.372 1.440 34.911 1.00 52.96 337 SER B N 1
ATOM 6144 C CA . SER B 1 310 ? 39.476 1.370 33.943 1.00 51.40 337 SER B CA 1
ATOM 6145 C C . SER B 1 310 ? 39.732 -0.023 33.347 1.00 49.71 337 SER B C 1
ATOM 6146 O O . SER B 1 310 ? 40.719 -0.216 32.634 1.00 49.66 337 SER B O 1
ATOM 6149 N N . GLY B 1 311 ? 38.847 -0.982 33.619 1.00 50.82 338 GLY B N 1
ATOM 6150 C CA . GLY B 1 311 ? 38.990 -2.326 33.081 1.00 49.47 338 GLY B CA 1
ATOM 6151 C C . GLY B 1 311 ? 40.310 -2.969 33.481 1.00 50.87 338 GLY B C 1
ATOM 6152 O O . GLY B 1 311 ? 40.633 -3.036 34.667 1.00 48.32 338 GLY B O 1
ATOM 6153 N N . ASP B 1 312 ? 41.090 -3.396 32.475 1.00 50.13 339 ASP B N 1
ATOM 6154 C CA . ASP B 1 312 ? 42.394 -4.061 32.695 1.00 51.31 339 ASP B CA 1
ATOM 6155 C C . ASP B 1 312 ? 43.613 -3.093 32.731 1.00 49.95 339 ASP B C 1
ATOM 6156 O O . ASP B 1 312 ? 44.749 -3.545 32.833 1.00 47.92 339 ASP B O 1
ATOM 6161 N N . ALA B 1 313 ? 43.367 -1.782 32.683 1.00 49.83 340 ALA B N 1
ATOM 6162 C CA . ALA B 1 313 ? 44.454 -0.766 32.610 1.00 49.77 340 ALA B CA 1
ATOM 6163 C C . ALA B 1 313 ? 45.568 -0.928 33.640 1.00 48.76 340 ALA B C 1
ATOM 6164 O O . ALA B 1 313 ? 46.742 -0.824 33.307 1.00 49.41 340 ALA B O 1
ATOM 6166 N N . TYR B 1 314 ? 45.200 -1.190 34.886 1.00 46.99 341 TYR B N 1
ATOM 6167 C CA . TYR B 1 314 ? 46.182 -1.260 35.955 1.00 46.75 341 TYR B CA 1
ATOM 6168 C C . TYR B 1 314 ? 46.564 -2.666 36.383 1.00 45.86 341 TYR B C 1
ATOM 6169 O O . TYR B 1 314 ? 47.181 -2.844 37.420 1.00 46.38 341 TYR B O 1
ATOM 6178 N N . ASN B 1 315 ? 46.263 -3.655 35.545 1.00 45.43 342 ASN B N 1
ATOM 6179 C CA . ASN B 1 315 ? 46.588 -5.051 35.851 1.00 45.62 342 ASN B CA 1
ATOM 6180 C C . ASN B 1 315 ? 48.078 -5.275 36.141 1.00 45.78 342 ASN B C 1
ATOM 6181 O O . ASN B 1 315 ? 48.424 -5.992 37.062 1.00 47.34 342 ASN B O 1
ATOM 6186 N N . GLY B 1 316 ? 48.941 -4.614 35.390 1.00 43.49 343 GLY B N 1
ATOM 6187 C CA . GLY B 1 316 ? 50.379 -4.768 35.558 1.00 44.55 343 GLY B CA 1
ATOM 6188 C C . GLY B 1 316 ? 51.025 -3.854 36.560 1.00 43.68 343 GLY B C 1
ATOM 6189 O O . GLY B 1 316 ? 52.210 -3.946 36.786 1.00 44.68 343 GLY B O 1
ATOM 6190 N N . PHE B 1 317 ? 50.244 -2.992 37.189 1.00 46.68 344 PHE B N 1
ATOM 6191 C CA . PHE B 1 317 ? 50.775 -2.033 38.136 1.00 45.89 344 PHE B CA 1
ATOM 6192 C C . PHE B 1 317 ? 51.187 -2.709 39.448 1.00 47.13 344 PHE B C 1
ATOM 6193 O O . PHE B 1 317 ? 50.894 -3.874 39.676 1.00 48.22 344 PHE B O 1
ATOM 6201 N N . THR B 1 318 ? 51.876 -1.962 40.292 1.00 47.65 345 THR B N 1
ATOM 6202 C CA . THR B 1 318 ? 52.469 -2.498 41.508 1.00 46.82 345 THR B CA 1
ATOM 6203 C C . THR B 1 318 ? 51.465 -3.014 42.542 1.00 47.73 345 THR B C 1
ATOM 6204 O O . THR B 1 318 ? 50.462 -2.347 42.857 1.00 46.23 345 THR B O 1
ATOM 6208 N N . ARG B 1 319 ? 51.772 -4.197 43.079 1.00 46.63 346 ARG B N 1
ATOM 6209 C CA . ARG B 1 319 ? 50.971 -4.861 44.104 1.00 48.46 346 ARG B CA 1
ATOM 6210 C C . ARG B 1 319 ? 51.682 -4.794 45.450 1.00 47.66 346 ARG B C 1
ATOM 6211 O O . ARG B 1 319 ? 52.910 -4.716 45.490 1.00 47.24 346 ARG B O 1
ATOM 6219 N N . PRO B 1 320 ? 50.914 -4.856 46.565 1.00 47.90 347 PRO B N 1
ATOM 6220 C CA . PRO B 1 320 ? 51.576 -4.926 47.874 1.00 48.32 347 PRO B CA 1
ATOM 6221 C C . PRO B 1 320 ? 52.390 -6.226 47.999 1.00 47.78 347 PRO B C 1
ATOM 6222 O O . PRO B 1 320 ? 52.013 -7.253 47.428 1.00 48.28 347 PRO B O 1
ATOM 6226 N N . ASN B 1 321 ? 53.511 -6.146 48.700 1.00 48.21 348 ASN B N 1
ATOM 6227 C CA . ASN B 1 321 ? 54.396 -7.293 48.920 1.00 49.77 348 ASN B CA 1
ATOM 6228 C C . ASN B 1 321 ? 54.025 -7.886 50.261 1.00 51.41 348 ASN B C 1
ATOM 6229 O O . ASN B 1 321 ? 54.430 -7.368 51.313 1.00 51.68 348 ASN B O 1
ATOM 6234 N N . VAL B 1 322 ? 53.223 -8.947 50.231 1.00 51.30 349 VAL B N 1
ATOM 6235 C CA . VAL B 1 322 ? 52.679 -9.527 51.457 1.00 51.71 349 VAL B CA 1
ATOM 6236 C C . VAL B 1 322 ? 52.420 -11.034 51.284 1.00 52.45 349 VAL B C 1
ATOM 6237 O O . VAL B 1 322 ? 52.037 -11.494 50.199 1.00 50.91 349 VAL B O 1
ATOM 6241 N N . HIS B 1 323 ? 52.655 -11.786 52.359 1.00 52.37 350 HIS B N 1
ATOM 6242 C CA . HIS B 1 323 ? 52.49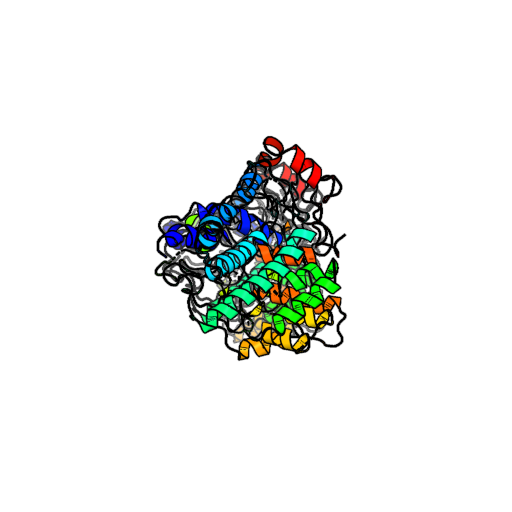7 -13.229 52.366 1.00 52.95 350 HIS B CA 1
ATOM 6243 C C . HIS B 1 323 ? 51.428 -13.701 53.335 1.00 53.12 350 HIS B C 1
ATOM 6244 O O . HIS B 1 323 ? 51.012 -12.977 54.245 1.00 52.45 350 HIS B O 1
ATOM 6251 N N . GLU B 1 324 ? 51.008 -14.937 53.108 1.00 53.79 351 GLU B N 1
ATOM 6252 C CA . GLU B 1 324 ? 49.919 -15.594 53.824 1.00 55.36 351 GLU B CA 1
ATOM 6253 C C . GLU B 1 324 ? 49.973 -15.447 55.346 1.00 52.63 351 GLU B C 1
ATOM 6254 O O . GLU B 1 324 ? 48.962 -15.153 55.970 1.00 54.95 351 GLU B O 1
ATOM 6260 N N . ASP B 1 325 ? 51.158 -15.640 55.929 1.00 52.73 352 ASP B N 1
ATOM 6261 C CA . ASP B 1 325 ? 51.329 -15.604 57.388 1.00 53.45 352 ASP B CA 1
ATOM 6262 C C . ASP B 1 325 ? 52.023 -14.328 57.936 1.00 53.31 352 ASP B C 1
ATOM 6263 O O . ASP B 1 325 ? 52.506 -14.327 59.071 1.00 54.90 352 ASP B O 1
ATOM 6268 N N . ASP B 1 326 ? 52.050 -13.252 57.150 1.00 50.85 353 ASP B N 1
ATOM 6269 C CA . ASP B 1 326 ? 52.617 -11.980 57.618 1.00 49.86 353 ASP B CA 1
ATOM 6270 C C . ASP B 1 326 ? 51.721 -11.387 58.701 1.00 49.91 353 ASP B C 1
ATOM 6271 O O . ASP B 1 326 ? 50.532 -11.208 58.479 1.00 49.01 353 ASP B O 1
ATOM 6276 N N . PRO B 1 327 ? 52.293 -11.075 59.874 1.00 49.99 354 PRO B N 1
ATOM 6277 C CA . PRO B 1 327 ? 51.517 -10.482 60.951 1.00 49.68 354 PRO B CA 1
ATOM 6278 C C . PRO B 1 327 ? 50.810 -9.196 60.597 1.00 50.10 354 PRO B C 1
ATOM 6279 O O . PRO B 1 327 ? 51.256 -8.441 59.725 1.00 50.82 354 PRO B O 1
ATOM 6283 N N . LEU B 1 328 ? 49.697 -8.963 61.271 1.00 52.22 355 LEU B N 1
ATOM 6284 C CA . LEU B 1 328 ? 48.939 -7.753 61.133 1.00 51.46 355 LEU B CA 1
ATOM 6285 C C . LEU B 1 328 ? 49.163 -7.009 62.449 1.00 52.65 355 LEU B C 1
ATOM 6286 O O . LEU B 1 328 ? 48.916 -7.564 63.521 1.00 51.53 355 LEU B O 1
ATOM 6291 N N . TYR B 1 329 ? 49.677 -5.777 62.367 1.00 52.45 356 TYR B N 1
ATOM 6292 C CA . TYR B 1 329 ? 50.081 -5.013 63.566 1.00 51.82 356 TYR B CA 1
ATOM 6293 C C . TYR B 1 329 ? 49.088 -4.004 64.099 1.00 53.16 356 TYR B C 1
ATOM 6294 O O . TYR B 1 329 ? 48.709 -3.064 63.399 1.00 55.78 356 TYR B O 1
ATOM 6303 N N . TRP B 1 330 ? 48.682 -4.184 65.362 1.00 51.62 357 TRP B N 1
ATOM 6304 C CA . TRP B 1 330 ? 47.868 -3.182 66.028 1.00 50.95 357 TRP B CA 1
ATOM 6305 C C . TRP B 1 330 ? 48.754 -1.972 66.312 1.00 51.16 357 TRP B C 1
ATOM 6306 O O . TRP B 1 330 ? 48.305 -0.847 66.209 1.00 51.61 357 TRP B O 1
ATOM 6325 N N . LYS B 1 332 ? 53.165 -0.862 66.065 1.00 52.42 359 LYS B N 1
ATOM 6326 C CA . LYS B 1 332 ? 54.595 -1.112 65.905 1.00 51.52 359 LYS B CA 1
ATOM 6327 C C . LYS B 1 332 ? 55.379 -0.247 66.897 1.00 52.45 359 LYS B C 1
ATOM 6328 O O . LYS B 1 332 ? 54.867 0.783 67.392 1.00 52.45 359 LYS B O 1
ATOM 6334 N N . ALA B 1 333 ? 56.600 -0.685 67.214 1.00 50.59 360 ALA B N 1
ATOM 6335 C CA . ALA B 1 333 ? 57.486 0.040 68.121 1.00 50.41 360 ALA B CA 1
ATOM 6336 C C . ALA B 1 333 ? 57.866 1.423 67.573 1.00 51.05 360 ALA B C 1
ATOM 6337 O O . ALA B 1 333 ? 57.960 2.390 68.328 1.00 50.19 360 ALA B O 1
ATOM 6339 N N . SER B 1 334 ? 58.093 1.511 66.267 1.00 49.61 361 SER B N 1
ATOM 6340 C CA . SER B 1 334 ? 58.504 2.769 65.664 1.00 50.22 361 SER B CA 1
ATOM 6341 C C . SER B 1 334 ? 57.469 3.880 65.834 1.00 49.06 361 SER B C 1
ATOM 6342 O O . SER B 1 334 ? 57.839 5.036 65.921 1.00 49.53 361 SER B O 1
ATOM 6345 N N . GLU B 1 335 ? 56.177 3.526 65.890 1.00 48.78 362 GLU B N 1
ATOM 6346 C CA . GLU B 1 335 ? 55.116 4.527 66.091 1.00 49.43 362 GLU B CA 1
ATOM 6347 C C . GLU B 1 335 ? 55.272 5.233 67.428 1.00 47.99 362 GLU B C 1
ATOM 6348 O O . GLU B 1 335 ? 55.037 6.423 67.528 1.00 48.46 362 GLU B O 1
ATOM 6354 N N . VAL B 1 336 ? 55.636 4.483 68.461 1.00 49.90 363 VAL B N 1
ATOM 6355 C CA . VAL B 1 336 ? 55.863 5.068 69.792 1.00 49.76 363 VAL B CA 1
ATOM 6356 C C . VAL B 1 336 ? 56.874 6.213 69.706 1.00 50.07 363 VAL B C 1
ATOM 6357 O O . VAL B 1 336 ? 56.656 7.283 70.280 1.00 47.31 363 VAL B O 1
ATOM 6370 N N . PHE B 1 338 ? 57.543 8.098 67.117 1.00 49.50 365 PHE B N 1
ATOM 6371 C CA . PHE B 1 338 ? 56.957 9.247 66.428 1.00 49.51 365 PHE B CA 1
ATOM 6372 C C . PHE B 1 338 ? 55.896 9.984 67.284 1.00 49.77 365 PHE B C 1
ATOM 6373 O O . PHE B 1 338 ? 55.712 11.206 67.146 1.00 49.99 365 PHE B O 1
ATOM 6381 N N . LEU B 1 339 ? 55.238 9.256 68.182 1.00 47.57 366 LEU B N 1
ATOM 6382 C CA . LEU B 1 339 ? 54.292 9.875 69.129 1.00 46.25 366 LEU B CA 1
ATOM 6383 C C . LEU B 1 339 ? 55.050 10.733 70.150 1.00 44.84 366 LEU B C 1
ATOM 6384 O O . LEU B 1 339 ? 54.607 11.824 70.505 1.00 44.78 366 LEU B O 1
ATOM 6389 N N . LYS B 1 340 ? 56.182 10.225 70.623 1.00 43.79 367 LYS B N 1
ATOM 6390 C CA . LYS B 1 340 ? 57.029 10.966 71.552 1.00 46.67 367 LYS B CA 1
ATOM 6391 C C . LYS B 1 340 ? 57.638 12.194 70.881 1.00 46.00 367 LYS B C 1
ATOM 6392 O O . LYS B 1 340 ? 57.838 13.217 71.526 1.00 44.59 367 LYS B O 1
ATOM 6398 N N . ALA B 1 341 ? 57.995 12.061 69.601 1.00 47.04 368 ALA B N 1
ATOM 6399 C CA . ALA B 1 341 ? 58.560 13.180 68.850 1.00 47.07 368 ALA B CA 1
ATOM 6400 C C . ALA B 1 341 ? 57.551 14.328 68.858 1.00 47.73 368 ALA B C 1
ATOM 6401 O O . ALA B 1 341 ? 57.874 15.449 69.270 1.00 47.03 368 ALA B O 1
ATOM 6403 N N . GLU B 1 342 ? 56.301 14.016 68.510 1.00 46.01 369 GLU B N 1
ATOM 6404 C CA . GLU B 1 342 ? 55.239 15.023 68.510 1.00 46.60 369 GLU B CA 1
ATOM 6405 C C . GLU B 1 342 ? 54.940 15.559 69.919 1.00 46.90 369 GLU B C 1
ATOM 6406 O O . GLU B 1 342 ? 54.701 16.754 70.085 1.00 47.00 369 GLU B O 1
ATOM 6412 N N . GLY B 1 343 ? 54.921 14.668 70.917 1.00 46.75 370 GLY B N 1
ATOM 6413 C CA . GLY B 1 343 ? 54.704 15.078 72.323 1.00 46.01 370 GLY B CA 1
ATOM 6414 C C . GLY B 1 343 ? 55.763 16.074 72.766 1.00 45.50 370 GLY B C 1
ATOM 6415 O O . GLY B 1 343 ? 55.464 17.049 73.425 1.00 42.80 370 GLY B O 1
ATOM 6416 N N . ALA B 1 344 ? 57.010 15.815 72.379 1.00 47.78 371 ALA B N 1
ATOM 6417 C CA . ALA B 1 344 ? 58.122 16.721 72.661 1.00 47.04 371 ALA B CA 1
ATOM 6418 C C . ALA B 1 344 ? 57.929 18.045 71.903 1.00 48.66 371 ALA B C 1
ATOM 6419 O O . ALA B 1 344 ? 58.173 19.112 72.438 1.00 48.14 371 ALA B O 1
ATOM 6421 N N . LEU B 1 345 ? 57.477 17.959 70.655 1.00 51.48 372 LEU B N 1
ATOM 6422 C CA . LEU B 1 345 ? 57.176 19.154 69.870 1.00 51.53 372 LEU B CA 1
ATOM 6423 C C . LEU B 1 345 ? 56.037 19.965 70.538 1.00 51.71 372 LEU B C 1
ATOM 6424 O O . LEU B 1 345 ? 56.048 21.199 70.519 1.00 52.39 372 LEU B O 1
ATOM 6429 N N . ALA B 1 346 ? 55.094 19.260 71.164 1.00 51.86 373 ALA B N 1
ATOM 6430 C CA . ALA B 1 346 ? 53.951 19.896 71.859 1.00 51.89 373 ALA B CA 1
ATOM 6431 C C . ALA B 1 346 ? 54.333 20.523 73.219 1.00 52.10 373 ALA B C 1
ATOM 6432 O O . ALA B 1 346 ? 53.525 21.230 73.825 1.00 50.47 373 ALA B O 1
ATOM 6434 N N . GLY B 1 347 ? 55.544 20.235 73.699 1.00 52.91 374 GLY B N 1
ATOM 6435 C CA . GLY B 1 347 ? 56.034 20.781 74.959 1.00 53.42 374 GLY B CA 1
ATOM 6436 C C . GLY B 1 347 ? 55.852 19.850 76.152 1.00 53.96 374 GLY B C 1
ATOM 6437 O O . GLY B 1 347 ? 55.988 20.285 77.297 1.00 53.54 374 GLY B O 1
ATOM 6438 N N . PHE B 1 348 ? 55.575 18.565 75.899 1.00 52.43 375 PHE B N 1
ATOM 6439 C CA . PHE B 1 348 ? 55.398 17.609 76.994 1.00 53.67 375 PHE B CA 1
ATOM 6440 C C . PHE B 1 348 ? 56.752 17.025 77.430 1.00 54.56 375 PHE B C 1
ATOM 6441 O O . PHE B 1 348 ? 57.745 17.100 76.698 1.00 54.13 375 PHE B O 1
ATOM 6449 N N . ASP B 1 349 ? 56.779 16.456 78.629 1.00 55.25 376 ASP B N 1
ATOM 6450 C CA . ASP B 1 349 ? 58.007 15.902 79.194 1.00 54.65 376 ASP B CA 1
ATOM 6451 C C . ASP B 1 349 ? 58.176 14.449 78.735 1.00 54.73 376 ASP B C 1
ATOM 6452 O O . ASP B 1 349 ? 57.845 13.511 79.462 1.00 56.36 376 ASP B O 1
ATOM 6465 N N . GLY B 1 351 ? 61.151 13.136 77.769 1.00 55.67 378 GLY B N 1
ATOM 6466 C CA . GLY B 1 351 ? 62.501 12.673 78.085 1.00 56.51 378 GLY B CA 1
ATOM 6467 C C . GLY B 1 351 ? 63.450 12.702 76.897 1.00 57.49 378 GLY B C 1
ATOM 6468 O O . GLY B 1 351 ? 64.389 11.912 76.835 1.00 59.43 378 GLY B O 1
ATOM 6469 N N . GLY B 1 352 ? 63.219 13.628 75.963 1.00 56.79 379 GLY B N 1
ATOM 6470 C CA . GLY B 1 352 ? 64.064 13.759 74.775 1.00 55.13 379 GLY B CA 1
ATOM 6471 C C . GLY B 1 352 ? 63.538 14.819 73.828 1.00 54.46 379 GLY B C 1
ATOM 6472 O O . GLY B 1 352 ? 62.406 15.280 73.969 1.00 54.31 379 GLY B O 1
ATOM 6473 N N . SER B 1 353 ? 64.356 15.198 72.853 1.00 53.27 380 SER B N 1
ATOM 6474 C CA . SER B 1 353 ? 63.972 16.218 71.875 1.00 52.51 380 SER B CA 1
ATOM 6475 C C . SER B 1 353 ? 63.199 15.588 70.743 1.00 51.99 380 SER B C 1
ATOM 6476 O O . SER B 1 353 ? 63.314 14.383 70.498 1.00 50.93 380 SER B O 1
ATOM 6479 N N . ALA B 1 354 ? 62.442 16.415 70.024 1.00 51.61 381 ALA B N 1
ATOM 6480 C CA . ALA B 1 354 ? 61.651 15.954 68.872 1.00 52.13 381 ALA B CA 1
ATOM 6481 C C . ALA B 1 354 ? 62.536 15.304 67.793 1.00 51.99 381 ALA B C 1
ATOM 6482 O O . ALA B 1 354 ? 62.198 14.247 67.264 1.00 52.89 381 ALA B O 1
ATOM 6484 N N . GLY B 1 355 ? 63.676 15.933 67.500 1.00 52.36 382 GLY B N 1
ATOM 6485 C CA . GLY B 1 355 ? 64.609 15.433 66.486 1.00 51.49 382 GLY B CA 1
ATOM 6486 C C . GLY B 1 355 ? 65.217 14.078 66.811 1.00 50.51 382 GLY B C 1
ATOM 6487 O O . GLY B 1 355 ? 65.386 13.240 65.922 1.00 50.55 382 GLY B O 1
ATOM 6488 N N . ASP B 1 356 ? 65.559 13.868 68.082 1.00 49.21 383 ASP B N 1
ATOM 6489 C CA . ASP B 1 356 ? 66.144 12.595 68.526 1.00 49.12 383 ASP B CA 1
ATOM 6490 C C . ASP B 1 356 ? 65.144 11.435 68.389 1.00 49.04 383 ASP B C 1
ATOM 6491 O O . ASP B 1 356 ? 65.482 10.366 67.872 1.00 50.73 383 ASP B O 1
ATOM 6496 N N . PHE B 1 357 ? 63.915 11.651 68.830 1.00 48.45 384 PHE B N 1
ATOM 6497 C CA . PHE B 1 357 ? 62.882 10.622 68.699 1.00 48.65 384 PHE B CA 1
ATOM 6498 C C . PHE B 1 357 ? 62.522 10.387 67.220 1.00 49.01 384 PHE B C 1
ATOM 6499 O O . PHE B 1 357 ? 62.298 9.242 66.802 1.00 49.82 384 PHE B O 1
ATOM 6507 N N . TYR B 1 358 ? 62.486 11.468 66.439 1.00 49.14 385 TYR B N 1
ATOM 6508 C CA . TYR B 1 358 ? 62.224 11.387 64.987 1.00 50.00 385 TYR B CA 1
ATOM 6509 C C . TYR B 1 358 ? 63.225 10.459 64.312 1.00 48.96 385 TYR B C 1
ATOM 6510 O O . TYR B 1 358 ? 62.843 9.529 63.592 1.00 48.29 385 TYR B O 1
ATOM 6519 N N . ASN B 1 359 ? 64.507 10.693 64.576 1.00 49.71 386 ASN B N 1
ATOM 6520 C CA . ASN B 1 359 ? 65.561 9.858 64.013 1.00 49.04 386 ASN B CA 1
ATOM 6521 C C . ASN B 1 359 ? 65.475 8.427 64.510 1.00 47.86 386 ASN B C 1
ATOM 6522 O O . ASN B 1 359 ? 65.617 7.498 63.731 1.00 47.51 386 ASN B O 1
ATOM 6527 N N . ALA B 1 360 ? 65.231 8.252 65.804 1.00 46.98 387 ALA B N 1
ATOM 6528 C CA . ALA B 1 360 ? 65.098 6.910 66.373 1.00 46.97 387 ALA B CA 1
ATOM 6529 C C . ALA B 1 360 ? 63.943 6.148 65.697 1.00 46.83 387 ALA B C 1
ATOM 6530 O O . ALA B 1 360 ? 64.041 4.940 65.461 1.00 46.72 387 ALA B O 1
ATOM 6532 N N . GLY B 1 361 ? 62.855 6.863 65.397 1.00 45.38 388 GLY B N 1
ATOM 6533 C CA . GLY B 1 361 ? 61.711 6.278 64.729 1.00 45.18 388 GLY B CA 1
ATOM 6534 C C . GLY B 1 361 ? 62.051 5.759 63.353 1.00 44.88 388 GLY B C 1
ATOM 6535 O O . GLY B 1 361 ? 61.587 4.695 62.958 1.00 47.48 388 GLY B O 1
ATOM 6536 N N . ILE B 1 362 ? 62.858 6.512 62.620 1.00 45.67 389 ILE B N 1
ATOM 6537 C CA . ILE B 1 362 ? 63.300 6.089 61.280 1.00 46.77 389 ILE B CA 1
ATOM 6538 C C . ILE B 1 362 ? 64.185 4.827 61.376 1.00 47.54 389 ILE B C 1
ATOM 6539 O O . ILE B 1 362 ? 63.977 3.874 60.649 1.00 48.06 389 ILE B O 1
ATOM 6544 N N . ARG B 1 363 ? 65.139 4.823 62.305 1.00 48.86 390 ARG B N 1
ATOM 6545 C CA . ARG B 1 363 ? 66.029 3.657 62.491 1.00 49.57 390 ARG B CA 1
ATOM 6546 C C . ARG B 1 363 ? 65.250 2.420 62.911 1.00 50.70 390 ARG B C 1
ATOM 6547 O O . ARG B 1 363 ? 65.558 1.303 62.486 1.00 51.25 390 ARG B O 1
ATOM 6563 N N . SER B 1 365 ? 62.034 1.807 62.270 1.00 49.00 392 SER B N 1
ATOM 6564 C CA . SER B 1 365 ? 61.213 1.336 61.146 1.00 49.60 392 SER B CA 1
ATOM 6565 C C . SER B 1 365 ? 62.046 0.543 60.142 1.00 50.22 392 SER B C 1
ATOM 6566 O O . SER B 1 365 ? 61.574 -0.461 59.590 1.00 50.71 392 SER B O 1
ATOM 6569 N N . PHE B 1 366 ? 63.269 1.001 59.888 1.00 49.90 393 PHE B N 1
ATOM 6570 C CA . PHE B 1 366 ? 64.187 0.270 58.989 1.00 51.48 393 PHE B CA 1
ATOM 6571 C C . PHE B 1 366 ? 64.515 -1.119 59.545 1.00 50.88 393 PHE B C 1
ATOM 6572 O O . PHE B 1 366 ? 64.515 -2.096 58.808 1.00 49.72 393 PHE B O 1
ATOM 6580 N N . SER B 1 367 ? 64.753 -1.196 60.856 1.00 51.89 394 SER B N 1
ATOM 6581 C CA . SER B 1 367 ? 65.011 -2.467 61.527 1.00 51.20 394 SER B CA 1
ATOM 6582 C C . SER B 1 367 ? 63.767 -3.362 61.471 1.00 50.86 394 SER B C 1
ATOM 6583 O O . SER B 1 367 ? 63.865 -4.556 61.202 1.00 50.07 394 SER B O 1
ATOM 6586 N N . GLU B 1 368 ? 62.600 -2.773 61.720 1.00 52.83 395 GLU B N 1
ATOM 6587 C CA . GLU B 1 368 ? 61.330 -3.502 61.623 1.00 53.21 395 GLU B CA 1
ATOM 6588 C C . GLU B 1 368 ? 61.143 -4.120 60.237 1.00 51.81 395 GLU B C 1
ATOM 6589 O O . GLU B 1 368 ? 60.565 -5.193 60.108 1.00 50.11 395 GLU B O 1
ATOM 6595 N N . ASN B 1 369 ? 61.658 -3.446 59.208 1.00 51.44 396 ASN B N 1
ATOM 6596 C CA . ASN B 1 369 ? 61.525 -3.920 57.831 1.00 51.41 396 ASN B CA 1
ATOM 6597 C C . ASN B 1 369 ? 62.742 -4.723 57.325 1.00 52.11 396 ASN B C 1
ATOM 6598 O O . ASN B 1 369 ? 62.852 -5.008 56.140 1.00 51.85 396 ASN B O 1
ATOM 6603 N N . GLY B 1 370 ? 63.630 -5.097 58.242 1.00 53.08 397 GLY B N 1
ATOM 6604 C CA . GLY B 1 370 ? 64.775 -5.912 57.919 1.00 53.33 397 GLY B CA 1
ATOM 6605 C C . GLY B 1 370 ? 65.870 -5.218 57.143 1.00 54.18 397 GLY B C 1
ATOM 6606 O O . GLY B 1 370 ? 66.658 -5.876 56.492 1.00 53.17 397 GLY B O 1
ATOM 6607 N N . LEU B 1 371 ? 65.930 -3.889 57.219 1.00 54.31 398 LEU B N 1
ATOM 6608 C CA . LEU B 1 371 ? 66.958 -3.118 56.506 1.00 53.69 398 LEU B CA 1
ATOM 6609 C C . LEU B 1 371 ? 68.064 -2.801 57.486 1.00 53.88 398 LEU B C 1
ATOM 6610 O O . LEU B 1 371 ? 67.805 -2.691 58.677 1.00 55.87 398 LEU B O 1
ATOM 6615 N N . ASP B 1 372 ? 69.295 -2.659 56.997 1.00 54.22 399 ASP B N 1
ATOM 6616 C CA . ASP B 1 372 ? 70.449 -2.404 57.892 1.00 56.23 399 ASP B CA 1
ATOM 6617 C C . ASP B 1 372 ? 70.489 -0.953 58.341 1.00 54.94 399 ASP B C 1
ATOM 6618 O O . ASP B 1 372 ? 69.891 -0.095 57.715 1.00 53.78 399 ASP B O 1
ATOM 6623 N N . ASN B 1 373 ? 71.232 -0.685 59.412 1.00 55.76 400 ASN B N 1
ATOM 6624 C CA . ASN B 1 373 ? 71.295 0.662 59.973 1.00 56.99 400 ASN B CA 1
ATOM 6625 C C . ASN B 1 373 ? 72.032 1.664 59.077 1.00 56.55 400 ASN B C 1
ATOM 6626 O O . ASN B 1 373 ? 71.765 2.863 59.146 1.00 56.24 400 ASN B O 1
ATOM 6631 N N . SER B 1 374 ? 72.967 1.178 58.256 1.00 55.79 401 SER B N 1
ATOM 6632 C CA . SER B 1 374 ? 73.685 2.051 57.318 1.00 55.21 401 SER B CA 1
ATOM 6633 C C . SER B 1 374 ? 72.670 2.702 56.361 1.00 52.22 401 SER B C 1
ATOM 6634 O O . SER B 1 374 ? 72.748 3.901 56.096 1.00 49.24 401 SER B O 1
ATOM 6636 N N . SER B 1 375 ? 71.707 1.909 55.876 1.00 53.28 402 SER B N 1
ATOM 6637 C CA . SER B 1 375 ? 70.613 2.441 55.024 1.00 53.59 402 SER B CA 1
ATOM 6638 C C . SER B 1 375 ? 69.846 3.512 55.772 1.00 54.17 402 SER B C 1
ATOM 6639 O O . SER B 1 375 ? 69.587 4.593 55.234 1.00 53.98 402 SER B O 1
ATOM 6642 N N . ALA B 1 376 ? 69.478 3.193 57.019 1.00 54.22 403 ALA B N 1
ATOM 6643 C CA . ALA B 1 376 ? 68.709 4.104 57.877 1.00 53.09 403 ALA B CA 1
ATOM 6644 C C . ALA B 1 376 ? 69.437 5.425 58.120 1.00 52.46 403 ALA B C 1
ATOM 6645 O O . ALA B 1 376 ? 68.822 6.488 58.064 1.00 51.89 403 ALA B O 1
ATOM 6647 N N . GLU B 1 377 ? 70.743 5.351 58.387 1.00 52.98 404 GLU B N 1
ATOM 6648 C CA . GLU B 1 377 ? 71.561 6.554 58.624 1.00 53.26 404 GLU B CA 1
ATOM 6649 C C . GLU B 1 377 ? 71.648 7.439 57.391 1.00 52.96 404 GLU B C 1
ATOM 6650 O O . GLU B 1 377 ? 71.528 8.652 57.494 1.00 53.79 404 GLU B O 1
ATOM 6656 N N . THR B 1 378 ? 71.873 6.833 56.228 1.00 52.11 405 THR B N 1
ATOM 6657 C CA . THR B 1 378 ? 71.931 7.592 54.972 1.00 51.84 405 THR B CA 1
ATOM 6658 C C . THR B 1 378 ? 70.573 8.250 54.679 1.00 51.38 405 THR B C 1
ATOM 6659 O O . THR B 1 378 ? 70.510 9.404 54.251 1.00 51.92 405 THR B O 1
ATOM 6663 N N . TYR B 1 379 ? 69.496 7.511 54.942 1.00 51.10 406 TYR B N 1
ATOM 6664 C CA . TYR B 1 379 ? 68.137 7.995 54.704 1.00 50.05 406 TYR B CA 1
ATOM 6665 C C . TYR B 1 379 ? 67.798 9.220 55.576 1.00 49.31 406 TYR B C 1
ATOM 6666 O O . TYR B 1 379 ? 67.470 10.277 55.058 1.00 50.17 406 TYR B O 1
ATOM 6675 N N . LEU B 1 380 ? 67.937 9.084 56.891 1.00 49.09 407 LEU B N 1
ATOM 6676 C CA . LEU B 1 380 ? 67.620 10.191 57.817 1.00 49.28 407 LEU B CA 1
ATOM 6677 C C . LEU B 1 380 ? 68.543 11.432 57.655 1.00 49.55 407 LEU B C 1
ATOM 6678 O O . LEU B 1 380 ? 68.187 12.511 58.095 1.00 50.34 407 LEU B O 1
ATOM 6683 N N . LYS B 1 381 ? 69.713 11.259 57.033 1.00 50.20 408 LYS B N 1
ATOM 6684 C CA . LYS B 1 381 ? 70.648 12.386 56.765 1.00 51.15 408 LYS B CA 1
ATOM 6685 C C . LYS B 1 381 ? 70.396 13.040 55.387 1.00 50.29 408 LYS B C 1
ATOM 6686 O O . LYS B 1 381 ? 71.057 14.012 55.026 1.00 47.42 408 LYS B O 1
ATOM 6692 N N . ASP B 1 382 ? 69.437 12.498 54.632 1.00 52.26 409 ASP B N 1
ATOM 6693 C CA . ASP B 1 382 ? 69.092 13.015 53.292 1.00 51.65 409 ASP B CA 1
ATOM 6694 C C . ASP B 1 382 ? 68.328 14.346 53.409 1.00 51.45 409 ASP B C 1
ATOM 6695 O O . ASP B 1 382 ? 67.177 14.374 53.860 1.00 51.15 409 ASP B O 1
ATOM 6700 N N . SER B 1 383 ? 68.955 15.431 52.960 1.00 49.83 410 SER B N 1
ATOM 6701 C CA . SER B 1 383 ? 68.357 16.768 53.046 1.00 50.72 410 SER B CA 1
ATOM 6702 C C . SER B 1 383 ? 67.975 17.377 51.690 1.00 51.15 410 SER B C 1
ATOM 6703 O O . SER B 1 383 ? 67.536 18.522 51.635 1.00 50.01 410 SER B O 1
ATOM 6706 N N . THR B 1 384 ? 68.105 16.603 50.610 1.00 53.93 411 THR B N 1
ATOM 6707 C CA . THR B 1 384 ? 67.860 17.122 49.245 1.00 53.79 411 THR B CA 1
ATOM 6708 C C . THR B 1 384 ? 66.688 16.476 48.494 1.00 53.89 411 THR B C 1
ATOM 6709 O O . THR B 1 384 ? 66.014 17.149 47.713 1.00 54.53 411 THR B O 1
ATOM 6713 N N . ARG B 1 385 ? 66.460 15.177 48.705 1.00 53.00 412 ARG B N 1
ATOM 6714 C CA . ARG B 1 385 ? 65.391 14.476 47.991 1.00 50.89 412 ARG B CA 1
ATOM 6715 C C . ARG B 1 385 ? 64.004 14.946 48.432 1.00 51.60 412 ARG B C 1
ATOM 6716 O O . ARG B 1 385 ? 63.748 15.144 49.634 1.00 50.64 412 ARG B O 1
ATOM 6724 N N . LYS B 1 386 ? 63.124 15.121 47.442 1.00 49.10 413 LYS B N 1
ATOM 6725 C CA . LYS B 1 386 ? 61.775 15.617 47.651 1.00 49.16 413 LYS B CA 1
ATOM 6726 C C . LYS B 1 386 ? 60.789 14.615 47.073 1.00 48.49 413 LYS B C 1
ATOM 6727 O O . LYS B 1 386 ? 61.132 13.881 46.149 1.00 47.94 413 LYS B O 1
ATOM 6731 N N . PRO B 1 387 ? 59.549 14.592 47.594 1.00 48.50 414 PRO B N 1
ATOM 6732 C CA . PRO B 1 387 ? 58.545 13.684 47.032 1.00 47.30 414 PRO B CA 1
ATOM 6733 C C . PRO B 1 387 ? 58.430 13.842 45.502 1.00 47.44 414 PRO B C 1
ATOM 6734 O O . PRO B 1 387 ? 58.545 14.943 44.982 1.00 46.89 414 PRO B O 1
ATOM 6738 N N . ALA B 1 388 ? 58.230 12.734 44.811 1.00 49.07 415 ALA B N 1
ATOM 6739 C CA . ALA B 1 388 ? 58.180 12.720 43.365 1.00 48.63 415 ALA B CA 1
ATOM 6740 C C . ALA B 1 388 ? 56.813 13.106 42.812 1.00 49.03 415 ALA B C 1
ATOM 6741 O O . ALA B 1 388 ? 55.786 12.950 43.483 1.00 49.68 415 ALA B O 1
ATOM 6743 N N . ASN B 1 389 ? 56.820 13.617 41.583 1.00 47.19 416 ASN B N 1
ATOM 6744 C CA . ASN B 1 389 ? 55.613 13.865 40.840 1.00 48.26 416 ASN B CA 1
ATOM 6745 C C . ASN B 1 389 ? 55.058 12.507 40.454 1.00 48.75 416 ASN B C 1
ATOM 6746 O O . ASN B 1 389 ? 55.806 11.530 40.363 1.00 47.56 416 ASN B O 1
ATOM 6751 N N . TYR B 1 390 ? 53.758 12.450 40.199 1.00 49.75 417 TYR B N 1
ATOM 6752 C CA . TYR B 1 390 ? 53.101 11.206 39.817 1.00 49.20 417 TYR B CA 1
ATOM 6753 C C . TYR B 1 390 ? 52.724 11.202 38.327 1.00 48.76 417 TYR B C 1
ATOM 6754 O O . TYR B 1 390 ? 52.018 12.097 37.844 1.00 45.92 417 TYR B O 1
ATOM 6763 N N . THR B 1 391 ? 53.201 10.187 37.614 1.00 50.49 418 THR B N 1
ATOM 6764 C CA . THR B 1 391 ? 52.864 9.988 36.204 1.00 51.94 418 THR B CA 1
ATOM 6765 C C . THR B 1 391 ? 52.074 8.679 36.052 1.00 52.83 418 THR B C 1
ATOM 6766 O O . THR B 1 391 ? 52.512 7.630 36.530 1.00 53.88 418 THR B O 1
ATOM 6770 N N . ASP B 1 392 ? 50.890 8.766 35.446 1.00 52.22 419 ASP B N 1
ATOM 6771 C CA . ASP B 1 392 ? 50.068 7.591 35.139 1.00 52.72 419 ASP B CA 1
ATOM 6772 C C . ASP B 1 392 ? 50.302 7.288 33.655 1.00 54.20 419 ASP B C 1
ATOM 6773 O O . ASP B 1 392 ? 49.787 7.985 32.788 1.00 54.08 419 ASP B O 1
ATOM 6778 N N . THR B 1 393 ? 51.079 6.243 33.375 1.00 55.07 420 THR B N 1
ATOM 6779 C CA . THR B 1 393 ? 51.427 5.882 31.990 1.00 55.85 420 THR B CA 1
ATOM 6780 C C . THR B 1 393 ? 50.258 5.321 31.177 1.00 55.61 420 THR B C 1
ATOM 6781 O O . THR B 1 393 ? 50.350 5.246 29.971 1.00 55.91 420 THR B O 1
ATOM 6785 N N . SER B 1 394 ? 49.180 4.907 31.842 1.00 55.40 421 SER B N 1
ATOM 6786 C CA . SER B 1 394 ? 47.984 4.419 31.136 1.00 57.78 421 SER B CA 1
ATOM 6787 C C . SER B 1 394 ? 47.033 5.544 30.785 1.00 56.96 421 SER B C 1
ATOM 6788 O O . SER B 1 394 ? 46.286 5.436 29.824 1.00 58.59 421 SER B O 1
ATOM 6791 N N . ASN B 1 395 ? 47.041 6.611 31.586 1.00 56.39 422 ASN B N 1
ATOM 6792 C CA . ASN B 1 395 ? 46.113 7.725 31.409 1.00 54.54 422 ASN B CA 1
ATOM 6793 C C . ASN B 1 395 ? 46.757 9.042 31.863 1.00 53.69 422 ASN B C 1
ATOM 6794 O O . ASN B 1 395 ? 46.741 9.382 33.050 1.00 49.73 422 ASN B O 1
ATOM 6799 N N . GLY B 1 396 ? 47.288 9.786 30.897 1.00 53.24 423 GLY B N 1
ATOM 6800 C CA . GLY B 1 396 ? 47.964 11.059 31.155 1.00 54.18 423 GLY B CA 1
ATOM 6801 C C . GLY B 1 396 ? 47.158 12.103 31.901 1.00 55.89 423 GLY B C 1
ATOM 6802 O O . GLY B 1 396 ? 47.733 12.953 32.586 1.00 58.56 423 GLY B O 1
ATOM 6803 N N . GLU B 1 397 ? 45.829 12.052 31.777 1.00 56.77 424 GLU B N 1
ATOM 6804 C CA . GLU B 1 397 ? 44.958 12.987 32.490 1.00 58.92 424 GLU B CA 1
ATOM 6805 C C . GLU B 1 397 ? 45.007 12.822 34.006 1.00 55.59 424 GLU B C 1
ATOM 6806 O O . GLU B 1 397 ? 44.601 13.720 34.730 1.00 56.45 424 GLU B O 1
ATOM 6812 N N . LEU B 1 398 ? 45.454 11.655 34.481 1.00 53.61 425 LEU B N 1
ATOM 6813 C CA . LEU B 1 398 ? 45.535 11.375 35.919 1.00 52.47 425 LEU B CA 1
ATOM 6814 C C . LEU B 1 398 ? 46.900 11.717 36.558 1.00 51.01 425 LEU B C 1
ATOM 6815 O O . LEU B 1 398 ? 47.082 11.541 37.751 1.00 49.69 425 LEU B O 1
ATOM 6820 N N . SER B 1 399 ? 47.847 12.204 35.770 1.00 52.57 426 SER B N 1
ATOM 6821 C CA . SER B 1 399 ? 49.144 12.620 36.328 1.00 53.66 426 SER B CA 1
ATOM 6822 C C . SER B 1 399 ? 48.933 13.819 37.261 1.00 52.73 426 SER B C 1
ATOM 6823 O O . SER B 1 399 ? 47.965 14.556 37.110 1.00 53.67 426 SER B O 1
ATOM 6826 N N . ALA B 1 400 ? 49.799 13.953 38.268 1.00 50.83 427 ALA B N 1
ATOM 6827 C CA . ALA B 1 400 ? 49.681 15.012 39.265 1.00 49.21 427 ALA B CA 1
ATOM 6828 C C . ALA B 1 400 ? 51.053 15.403 39.813 1.00 49.22 427 ALA B C 1
ATOM 6829 O O . ALA B 1 400 ? 51.976 14.603 39.818 1.00 47.65 427 ALA B O 1
ATOM 6831 N N . ASN B 1 401 ? 51.156 16.620 40.322 1.00 49.64 428 ASN B N 1
ATOM 6832 C CA . ASN B 1 401 ? 52.390 17.086 40.927 1.00 52.03 428 ASN B CA 1
ATOM 6833 C C . ASN B 1 401 ? 52.546 16.505 42.327 1.00 50.85 428 ASN B C 1
ATOM 6834 O O . ASN B 1 401 ? 51.559 16.102 42.966 1.00 51.57 428 ASN B O 1
ATOM 6839 N N . ALA B 1 402 ? 53.784 16.436 42.798 1.00 50.30 429 ALA B N 1
ATOM 6840 C CA . ALA B 1 402 ? 54.051 15.997 44.165 1.00 50.17 429 ALA B CA 1
ATOM 6841 C C . ALA B 1 402 ? 53.204 16.867 45.106 1.00 49.15 429 ALA B C 1
ATOM 6842 O O . ALA B 1 402 ? 53.112 18.091 44.899 1.00 47.19 429 ALA B O 1
ATOM 6844 N N . PRO B 1 403 ? 52.557 16.246 46.120 1.00 48.65 430 PRO B N 1
ATOM 6845 C CA . PRO B 1 403 ? 51.719 17.015 47.043 1.00 49.10 430 PRO B CA 1
ATOM 6846 C C . PRO B 1 403 ? 52.495 17.790 48.108 1.00 50.40 430 PRO B C 1
ATOM 6847 O O . PRO B 1 403 ? 51.912 18.631 48.796 1.00 51.95 430 PRO B O 1
ATOM 6851 N N . SER B 1 404 ? 53.788 17.505 48.252 1.00 50.06 431 SER B N 1
ATOM 6852 C CA . SER B 1 404 ? 54.623 18.203 49.202 1.00 48.67 431 SER B CA 1
ATOM 6853 C C . SER B 1 404 ? 56.057 18.266 48.709 1.00 49.17 431 SER B C 1
ATOM 6854 O O . SER B 1 404 ? 56.451 17.509 47.819 1.00 47.75 431 SER B O 1
ATOM 6857 N N . SER B 1 405 ? 56.833 19.179 49.288 1.00 49.67 432 SER B N 1
ATOM 6858 C CA . SER B 1 405 ? 58.251 19.292 48.985 1.00 49.78 432 SER B CA 1
ATOM 6859 C C . SER B 1 405 ? 59.106 19.093 50.248 1.00 49.89 432 SER B C 1
ATOM 6860 O O . SER B 1 405 ? 60.296 19.376 50.233 1.00 49.52 432 SER B O 1
ATOM 6863 N N . ILE B 1 406 ? 58.510 18.562 51.315 1.00 50.21 433 ILE B N 1
ATOM 6864 C CA . ILE B 1 406 ? 59.228 18.361 52.586 1.00 51.88 433 ILE B CA 1
ATOM 6865 C C . ILE B 1 406 ? 60.350 17.323 52.417 1.00 52.00 433 ILE B C 1
ATOM 6866 O O . ILE B 1 406 ? 60.155 16.283 51.791 1.00 54.42 433 ILE B O 1
ATOM 6871 N N . THR B 1 407 ? 61.528 17.631 52.952 1.00 51.40 434 THR B N 1
ATOM 6872 C CA . THR B 1 407 ? 62.661 16.722 52.875 1.00 50.67 434 THR B CA 1
ATOM 6873 C C . THR B 1 407 ? 62.777 15.934 54.179 1.00 50.74 434 THR B C 1
ATOM 6874 O O . THR B 1 407 ? 62.101 16.244 55.157 1.00 50.58 434 THR B O 1
ATOM 6878 N N . ILE B 1 408 ? 63.631 14.913 54.182 1.00 50.72 435 ILE B N 1
ATOM 6879 C CA . ILE B 1 408 ? 63.717 13.979 55.304 1.00 50.50 435 ILE B CA 1
ATOM 6880 C C . ILE B 1 408 ? 64.491 14.493 56.505 1.00 50.41 435 ILE B C 1
ATOM 6881 O O . ILE B 1 408 ? 63.987 14.453 57.631 1.00 50.40 435 ILE B O 1
ATOM 6886 N N . ARG B 1 409 ? 65.697 15.000 56.276 1.00 49.49 436 ARG B N 1
ATOM 6887 C CA . ARG B 1 409 ? 66.565 15.362 57.395 1.00 48.63 436 ARG B CA 1
ATOM 6888 C C . ARG B 1 409 ? 65.978 16.419 58.327 1.00 48.40 436 ARG B C 1
ATOM 6889 O O . ARG B 1 409 ? 65.493 17.462 57.893 1.00 48.00 436 ARG B O 1
ATOM 6897 N N . TRP B 1 410 ? 66.067 16.136 59.622 1.00 48.93 437 TRP B N 1
ATOM 6898 C CA . TRP B 1 410 ? 65.540 17.010 60.644 1.00 48.96 437 TRP B CA 1
ATOM 6899 C C . TRP B 1 410 ? 66.266 18.320 60.647 1.00 49.96 437 TRP B C 1
ATOM 6900 O O . TRP B 1 410 ? 67.469 18.362 60.453 1.00 50.36 437 TRP B O 1
ATOM 6911 N N . GLU B 1 411 ? 65.522 19.400 60.831 1.00 52.18 438 GLU B N 1
ATOM 6912 C CA . GLU B 1 411 ? 66.107 20.727 60.933 1.00 52.45 438 GLU B CA 1
ATOM 6913 C C . GLU B 1 411 ? 65.545 21.386 62.186 1.00 52.94 438 GLU B C 1
ATOM 6914 O O . GLU B 1 411 ? 64.328 21.592 62.296 1.00 51.74 438 GLU B O 1
ATOM 6920 N N . ASN B 1 412 ? 66.427 21.670 63.150 1.00 52.04 439 ASN B N 1
ATOM 6921 C CA . ASN B 1 412 ? 66.026 22.293 64.411 1.00 52.62 439 ASN B CA 1
ATOM 6922 C C . ASN B 1 412 ? 65.387 23.665 64.217 1.00 52.17 439 ASN B C 1
ATOM 6923 O O . ASN B 1 412 ? 64.517 24.048 64.985 1.00 53.20 439 ASN B O 1
ATOM 6928 N N . GLY B 1 413 ? 65.813 24.389 63.176 1.00 52.17 440 GLY B N 1
ATOM 6929 C CA . GLY B 1 413 ? 65.290 25.727 62.885 1.00 51.63 440 GLY B CA 1
ATOM 6930 C C . GLY B 1 413 ? 64.067 25.773 61.974 1.00 52.02 440 GLY B C 1
ATOM 6931 O O . GLY B 1 413 ? 63.678 26.849 61.513 1.00 52.44 440 GLY B O 1
ATOM 6932 N N . ALA B 1 414 ? 63.447 24.625 61.711 1.00 51.33 441 ALA B N 1
ATOM 6933 C CA . ALA B 1 414 ? 62.249 24.597 60.869 1.00 51.39 441 ALA B CA 1
ATOM 6934 C C . ALA B 1 414 ? 61.063 25.149 61.648 1.00 51.74 441 ALA B C 1
ATOM 6935 O O . ALA B 1 414 ? 61.112 25.245 62.871 1.00 51.44 441 ALA B O 1
ATOM 6937 N N . THR B 1 415 ? 60.004 25.530 60.937 1.00 53.13 442 THR B N 1
ATOM 6938 C CA . THR B 1 415 ? 58.786 26.025 61.590 1.00 54.67 442 THR B CA 1
ATOM 6939 C C . THR B 1 415 ? 58.132 24.850 62.320 1.00 55.15 442 THR B C 1
ATOM 6940 O O . THR B 1 415 ? 58.462 23.692 62.050 1.00 55.66 442 THR B O 1
ATOM 6944 N N . GLU B 1 416 ? 57.234 25.142 63.257 1.00 55.80 443 GLU B N 1
ATOM 6945 C CA . GLU B 1 416 ? 56.558 24.079 64.008 1.00 57.26 443 GLU B CA 1
ATOM 6946 C C . GLU B 1 416 ? 55.724 23.185 63.090 1.00 54.29 443 GLU B C 1
ATOM 6947 O O . GLU B 1 416 ? 55.692 21.986 63.285 1.00 53.51 443 GLU B O 1
ATOM 6953 N N . GLU B 1 417 ? 55.092 23.771 62.072 1.00 54.18 444 GLU B N 1
ATOM 6954 C CA . GLU B 1 417 ? 54.328 22.986 61.090 1.00 54.16 444 GLU B CA 1
ATOM 6955 C C . GLU B 1 417 ? 55.228 22.049 60.290 1.00 53.44 444 GLU B C 1
ATOM 6956 O O . GLU B 1 417 ? 54.875 20.887 60.070 1.00 52.55 444 GLU B O 1
ATOM 6962 N N . GLU B 1 418 ? 56.373 22.556 59.838 1.00 52.40 445 GLU B N 1
ATOM 6963 C CA . GLU B 1 418 ? 57.330 21.727 59.073 1.00 52.63 445 GLU B CA 1
ATOM 6964 C C . GLU B 1 418 ? 57.834 20.550 59.910 1.00 50.35 445 GLU B C 1
ATOM 6965 O O . GLU B 1 418 ? 57.998 19.440 59.394 1.00 50.26 445 GLU B O 1
ATOM 6971 N N . LYS B 1 419 ? 58.101 20.801 61.192 1.00 48.93 446 LYS B N 1
ATOM 6972 C CA . LYS B 1 419 ? 58.520 19.737 62.112 1.00 49.06 446 LYS B CA 1
ATOM 6973 C C . LYS B 1 419 ? 57.392 18.690 62.247 1.00 49.43 446 LYS B C 1
ATOM 6974 O O . LYS B 1 419 ? 57.639 17.483 62.164 1.00 50.29 446 LYS B O 1
ATOM 6980 N N . LEU B 1 420 ? 56.161 19.157 62.425 1.00 48.19 447 LEU B N 1
ATOM 6981 C CA . LEU B 1 420 ? 55.021 18.249 62.502 1.00 48.12 447 LEU B CA 1
ATOM 6982 C C . LEU B 1 420 ? 54.895 17.460 61.192 1.00 47.55 447 LEU B C 1
ATOM 6983 O O . LEU B 1 420 ? 54.713 16.234 61.212 1.00 46.56 447 LEU B O 1
ATOM 6988 N N . GLU B 1 421 ? 54.992 18.154 60.060 1.00 46.04 448 GLU B N 1
ATOM 6989 C CA . GLU B 1 421 ? 54.883 17.487 58.750 1.00 46.24 448 GLU B CA 1
ATOM 6990 C C . GLU B 1 421 ? 55.883 16.338 58.619 1.00 46.19 448 GLU B C 1
ATOM 6991 O O . GLU B 1 421 ? 55.532 15.255 58.159 1.00 46.00 448 GLU B O 1
ATOM 6997 N N . ARG B 1 422 ? 57.127 16.585 59.018 1.00 47.42 449 ARG B N 1
ATOM 6998 C CA . ARG B 1 422 ? 58.166 15.558 58.978 1.00 48.26 449 ARG B CA 1
ATOM 6999 C C . ARG B 1 422 ? 57.830 14.370 59.854 1.00 47.17 449 ARG B C 1
ATOM 7000 O O . ARG B 1 422 ? 57.908 13.232 59.405 1.00 48.66 449 ARG B O 1
ATOM 7008 N N . ILE B 1 423 ? 57.454 14.641 61.105 1.00 47.53 450 ILE B N 1
ATOM 7009 C CA . ILE B 1 423 ? 57.097 13.584 62.060 1.00 47.82 450 ILE B CA 1
ATOM 7010 C C . ILE B 1 423 ? 55.945 12.706 61.545 1.00 46.83 450 ILE B C 1
ATOM 7011 O O . ILE B 1 423 ? 56.043 11.490 61.546 1.00 47.92 450 ILE B O 1
ATOM 7016 N N . ILE B 1 424 ? 54.868 13.341 61.093 1.00 47.94 451 ILE B N 1
ATOM 7017 C CA . ILE B 1 424 ? 53.672 12.608 60.624 1.00 46.60 451 ILE B CA 1
ATOM 7018 C C . ILE B 1 424 ? 53.910 11.866 59.294 1.00 46.20 451 ILE B C 1
ATOM 7019 O O . ILE B 1 424 ? 53.443 10.735 59.116 1.00 47.91 451 ILE B O 1
ATOM 7024 N N . THR B 1 425 ? 54.623 12.503 58.368 1.00 45.40 452 THR B N 1
ATOM 7025 C CA . THR B 1 425 ? 54.953 11.871 57.087 1.00 45.88 452 THR B CA 1
ATOM 7026 C C . THR B 1 425 ? 55.822 10.599 57.300 1.00 46.64 452 THR B C 1
ATOM 7027 O O . THR B 1 425 ? 55.591 9.571 56.668 1.00 49.01 452 THR B O 1
ATOM 7031 N N . GLN B 1 426 ? 56.766 10.662 58.235 1.00 47.81 453 GLN B N 1
ATOM 7032 C CA . GLN B 1 426 ? 57.615 9.505 58.543 1.00 47.32 453 GLN B CA 1
ATOM 7033 C C . GLN B 1 426 ? 56.896 8.447 59.380 1.00 48.15 453 GLN B C 1
ATOM 7034 O O . GLN B 1 426 ? 57.144 7.247 59.209 1.00 48.74 453 GLN B O 1
ATOM 7040 N N . LYS B 1 427 ? 56.001 8.873 60.273 1.00 49.24 454 LYS B N 1
ATOM 7041 C CA . LYS B 1 427 ? 55.174 7.923 61.019 1.00 48.88 454 LYS B CA 1
ATOM 7042 C C . LYS B 1 427 ? 54.292 7.164 60.030 1.00 48.94 454 LYS B C 1
ATOM 7043 O O . LYS B 1 427 ? 54.119 5.955 60.142 1.00 50.31 454 LYS B O 1
ATOM 7049 N N . TYR B 1 428 ? 53.747 7.907 59.065 1.00 48.46 455 TYR B N 1
ATOM 7050 C CA . TYR B 1 428 ? 52.883 7.375 57.999 1.00 47.83 455 TYR B CA 1
ATOM 7051 C C . TYR B 1 428 ? 53.561 6.248 57.211 1.00 47.34 455 TYR B C 1
ATOM 7052 O O . TYR B 1 428 ? 52.932 5.206 56.910 1.00 49.53 455 TYR B O 1
ATOM 7061 N N . LEU B 1 429 ? 54.822 6.451 56.871 1.00 47.85 456 LEU B N 1
ATOM 7062 C CA . LEU B 1 429 ? 55.591 5.432 56.166 1.00 47.87 456 LEU B CA 1
ATOM 7063 C C . LEU B 1 429 ? 55.918 4.251 57.092 1.00 48.90 456 LEU B C 1
ATOM 7064 O O . LEU B 1 429 ? 55.908 3.102 56.649 1.00 48.49 456 LEU B O 1
ATOM 7069 N N . ALA B 1 430 ? 56.152 4.540 58.388 1.00 47.42 457 ALA B N 1
ATOM 7070 C CA . ALA B 1 430 ? 56.483 3.499 59.379 1.00 47.03 457 ALA B CA 1
ATOM 7071 C C . ALA B 1 430 ? 55.296 2.581 59.726 1.00 47.36 457 ALA B C 1
ATOM 7072 O O . ALA B 1 430 ? 55.484 1.379 59.939 1.00 47.42 457 ALA B O 1
ATOM 7074 N N . ILE B 1 431 ? 54.090 3.141 59.799 1.00 49.50 458 ILE B N 1
ATOM 7075 C CA . ILE B 1 431 ? 52.903 2.350 60.194 1.00 49.32 458 ILE B CA 1
ATOM 7076 C C . ILE B 1 431 ? 52.165 1.662 59.038 1.00 49.38 458 ILE B C 1
ATOM 7077 O O . ILE B 1 431 ? 51.175 0.961 59.271 1.00 51.63 458 ILE B O 1
ATOM 7082 N N . PHE B 1 432 ? 52.647 1.838 57.806 1.00 48.66 459 PHE B N 1
ATOM 7083 C CA . PHE B 1 432 ? 52.085 1.108 56.651 1.00 48.76 459 PHE B CA 1
ATOM 7084 C C . PHE B 1 432 ? 52.008 -0.410 56.997 1.00 49.99 459 PHE B C 1
ATOM 7085 O O . PHE B 1 432 ? 52.944 -0.951 57.592 1.00 50.36 459 PHE B O 1
ATOM 7093 N N . PRO B 1 433 ? 50.903 -1.101 56.625 1.00 51.61 460 PRO B N 1
ATOM 7094 C CA . PRO B 1 433 ? 49.684 -0.683 55.914 1.00 50.71 460 PRO B CA 1
ATOM 7095 C C . PRO B 1 433 ? 48.462 -0.364 56.807 1.00 50.19 460 PRO B C 1
ATOM 7096 O O . PRO B 1 433 ? 47.309 -0.636 56.403 1.00 49.20 460 PRO B O 1
ATOM 7100 N N . ASN B 1 434 ? 48.688 0.237 57.982 1.00 51.22 461 ASN B N 1
ATOM 7101 C CA . ASN B 1 434 ? 47.560 0.602 58.869 1.00 49.61 461 ASN B CA 1
ATOM 7102 C C . ASN B 1 434 ? 46.853 1.871 58.358 1.00 50.03 461 ASN B C 1
ATOM 7103 O O . ASN B 1 434 ? 47.083 2.987 58.868 1.00 50.15 461 ASN B O 1
ATOM 7108 N N . GLY B 1 435 ? 45.988 1.687 57.361 1.00 49.60 462 GLY B N 1
ATOM 7109 C CA . GLY B 1 435 ? 45.260 2.805 56.729 1.00 50.78 462 GLY B CA 1
ATOM 7110 C C . GLY B 1 435 ? 44.313 3.554 57.642 1.00 49.95 462 GLY B C 1
ATOM 7111 O O . GLY B 1 435 ? 44.122 4.757 57.492 1.00 51.79 462 GLY B O 1
ATOM 7112 N N . GLN B 1 436 ? 43.708 2.842 58.591 1.00 50.63 463 GLN B N 1
ATOM 7113 C CA . GLN B 1 436 ? 42.792 3.465 59.537 1.00 48.51 463 GLN B CA 1
ATOM 7114 C C . GLN B 1 436 ? 43.529 4.528 60.343 1.00 47.83 463 GLN B C 1
ATOM 7115 O O . GLN B 1 436 ? 43.118 5.666 60.393 1.00 49.18 463 GLN B O 1
ATOM 7121 N N . GLU B 1 437 ? 44.654 4.150 60.926 1.00 48.00 464 GLU B N 1
ATOM 7122 C CA . GLU B 1 437 ? 45.456 5.084 61.730 1.00 48.03 464 GLU B CA 1
ATOM 7123 C C . GLU B 1 437 ? 46.067 6.208 60.846 1.00 48.05 464 GLU B C 1
ATOM 7124 O O . GLU B 1 437 ? 46.109 7.370 61.253 1.00 46.10 464 GLU B O 1
ATOM 7130 N N . ALA B 1 438 ? 46.515 5.846 59.636 1.00 46.86 465 ALA B N 1
ATOM 7131 C CA . ALA B 1 438 ? 47.072 6.816 58.684 1.00 46.81 465 ALA B CA 1
ATOM 7132 C C . ALA B 1 438 ? 46.026 7.887 58.327 1.00 47.08 465 ALA B C 1
ATOM 7133 O O . ALA B 1 438 ? 46.340 9.090 58.285 1.00 44.99 465 ALA B O 1
ATOM 7135 N N . TRP B 1 439 ? 44.795 7.440 58.072 1.00 43.80 466 TRP B N 1
ATOM 7136 C CA . TRP B 1 439 ? 43.675 8.345 57.733 1.00 44.50 466 TRP B CA 1
ATOM 7137 C C . TRP B 1 439 ? 43.288 9.228 58.925 1.00 46.58 466 TRP B C 1
ATOM 7138 O O . TRP B 1 439 ? 43.097 10.446 58.781 1.00 47.65 466 TRP B O 1
ATOM 7149 N N . THR B 1 440 ? 43.208 8.620 60.099 1.00 45.89 467 THR B N 1
ATOM 7150 C CA . THR B 1 440 ? 42.920 9.357 61.326 1.00 47.00 467 THR B CA 1
ATOM 7151 C C . THR B 1 440 ? 43.937 10.451 61.546 1.00 48.33 467 THR B C 1
ATOM 7152 O O . THR B 1 440 ? 43.570 11.590 61.819 1.00 51.65 467 THR B O 1
ATOM 7156 N N . GLU B 1 441 ? 45.216 10.130 61.368 1.00 48.78 468 GLU B N 1
ATOM 7157 C CA . GLU B 1 441 ? 46.273 11.124 61.559 1.00 50.51 468 GLU B CA 1
ATOM 7158 C C . GLU B 1 441 ? 46.298 12.215 60.483 1.00 48.07 468 GLU B C 1
ATOM 7159 O O . GLU B 1 441 ? 46.678 13.358 60.771 1.00 47.14 468 GLU B O 1
ATOM 7165 N N . TRP B 1 442 ? 45.879 11.872 59.269 1.00 47.07 469 TRP B N 1
ATOM 7166 C CA . TRP B 1 442 ? 45.781 12.849 58.194 1.00 46.51 469 TRP B CA 1
ATOM 7167 C C . TRP B 1 442 ? 44.656 13.830 58.509 1.00 47.32 469 TRP B C 1
ATOM 7168 O O . TRP B 1 442 ? 44.805 15.036 58.326 1.00 48.28 469 TRP B O 1
ATOM 7179 N N . ARG B 1 443 ? 43.518 13.308 58.937 1.00 46.03 470 ARG B N 1
ATOM 7180 C CA . ARG B 1 443 ? 42.411 14.172 59.361 1.00 46.82 470 ARG B CA 1
ATOM 7181 C C . ARG B 1 443 ? 42.826 15.102 60.477 1.00 47.02 470 ARG B C 1
ATOM 7182 O O . ARG B 1 443 ? 42.502 16.286 60.450 1.00 47.78 470 ARG B O 1
ATOM 7190 N N . ARG B 1 444 ? 43.579 14.580 61.442 1.00 47.11 471 ARG B N 1
ATOM 7191 C CA . ARG B 1 444 ? 43.949 15.360 62.611 1.00 47.58 471 ARG B CA 1
ATOM 7192 C C . ARG B 1 444 ? 44.970 16.459 62.326 1.00 48.00 471 ARG B C 1
ATOM 7193 O O . ARG B 1 444 ? 44.854 17.576 62.872 1.00 48.46 471 ARG B O 1
ATOM 7201 N N . THR B 1 445 ? 45.972 16.140 61.493 1.00 46.97 472 THR B N 1
ATOM 7202 C CA . THR B 1 445 ? 47.117 17.044 61.239 1.00 47.76 472 THR B CA 1
ATOM 7203 C C . THR B 1 445 ? 47.227 17.603 59.807 1.00 48.29 472 THR B C 1
ATOM 7204 O O . THR B 1 445 ? 47.911 18.599 59.592 1.00 47.86 472 THR B O 1
ATOM 7208 N N . GLY B 1 446 ? 46.617 16.918 58.836 1.00 46.70 473 GLY B N 1
ATOM 7209 C CA . GLY B 1 446 ? 46.719 17.292 57.422 1.00 46.23 473 GLY B CA 1
ATOM 7210 C C . GLY B 1 446 ? 47.890 16.597 56.722 1.00 47.89 473 GLY B C 1
ATOM 7211 O O . GLY B 1 446 ? 48.102 16.770 55.503 1.00 47.25 473 GLY B O 1
ATOM 7212 N N . TYR B 1 447 ? 48.619 15.761 57.460 1.00 47.79 474 TYR B N 1
ATOM 7213 C CA . TYR B 1 447 ? 49.820 15.132 56.923 1.00 47.91 474 TYR B CA 1
ATOM 7214 C C . TYR B 1 447 ? 49.723 13.597 56.879 1.00 48.65 474 TYR B C 1
ATOM 7215 O O . TYR B 1 447 ? 49.004 13.003 57.663 1.00 48.48 474 TYR B O 1
ATOM 7224 N N . PRO B 1 448 ? 50.376 12.966 55.886 1.00 49.55 475 PRO B N 1
ATOM 7225 C CA . PRO B 1 448 ? 51.100 13.607 54.802 1.00 49.08 475 PRO B CA 1
ATOM 7226 C C . PRO B 1 448 ? 50.136 14.211 53.792 1.00 49.07 475 PRO B C 1
ATOM 7227 O O . PRO B 1 448 ? 49.021 13.686 53.595 1.00 48.44 475 PRO B O 1
ATOM 7231 N N . ARG B 1 449 ? 50.568 15.290 53.141 1.00 49.93 476 ARG B N 1
ATOM 7232 C CA . ARG B 1 449 ? 49.757 15.945 52.138 1.00 48.25 476 ARG B CA 1
ATOM 7233 C C . ARG B 1 449 ? 49.449 14.906 51.063 1.00 49.30 476 ARG B C 1
ATOM 7234 O O . ARG B 1 449 ? 50.335 14.135 50.665 1.00 49.68 476 ARG B O 1
ATOM 7242 N N . GLN B 1 450 ? 48.193 14.876 50.624 1.00 48.07 477 GLN B N 1
ATOM 7243 C CA . GLN B 1 450 ? 47.694 13.863 49.692 1.00 49.68 477 GLN B CA 1
ATOM 7244 C C . GLN B 1 450 ? 47.545 14.354 48.254 1.00 49.23 477 GLN B C 1
ATOM 7245 O O . GLN B 1 450 ? 47.343 15.533 48.006 1.00 47.70 477 GLN B O 1
ATOM 7251 N N . ILE B 1 451 ? 47.547 13.408 47.318 1.00 49.94 478 ILE B N 1
ATOM 7252 C CA . ILE B 1 451 ? 47.146 13.690 45.930 1.00 48.58 478 ILE B CA 1
ATOM 7253 C C . ILE B 1 451 ? 45.598 13.527 45.959 1.00 50.28 478 ILE B C 1
ATOM 7254 O O . ILE B 1 451 ? 45.084 12.435 46.256 1.00 48.06 478 ILE B O 1
ATOM 7259 N N . VAL B 1 452 ? 44.874 14.620 45.697 1.00 47.76 479 VAL B N 1
ATOM 7260 C CA . VAL B 1 452 ? 43.409 14.627 45.829 1.00 47.08 479 VAL B CA 1
ATOM 7261 C C . VAL B 1 452 ? 42.745 13.722 44.801 1.00 47.78 479 VAL B C 1
ATOM 7262 O O . VAL B 1 452 ? 43.351 13.371 43.811 1.00 47.57 479 VAL B O 1
ATOM 7266 N N . VAL B 1 453 ? 41.507 13.323 45.066 1.00 48.34 480 VAL B N 1
ATOM 7267 C CA . VAL B 1 453 ? 40.764 12.476 44.116 1.00 47.66 480 VAL B CA 1
ATOM 7268 C C . VAL B 1 453 ? 40.561 13.181 42.764 1.00 48.09 480 VAL B C 1
ATOM 7269 O O . VAL B 1 453 ? 40.501 14.417 42.698 1.00 47.40 480 VAL B O 1
ATOM 7273 N N . ALA B 1 454 ? 40.480 12.379 41.697 1.00 46.48 481 ALA B N 1
ATOM 7274 C CA . ALA B 1 454 ? 40.266 12.874 40.339 1.00 48.09 481 ALA B CA 1
ATOM 7275 C C . ALA B 1 454 ? 38.766 13.114 40.070 1.00 50.55 481 ALA B C 1
ATOM 7276 O O . ALA B 1 454 ? 38.405 13.989 39.304 1.00 49.59 481 ALA B O 1
ATOM 7278 N N . GLU B 1 455 ? 37.905 12.307 40.688 1.00 51.86 482 GLU B N 1
ATOM 7279 C CA . GLU B 1 455 ? 36.466 12.467 40.540 1.00 53.15 482 GLU 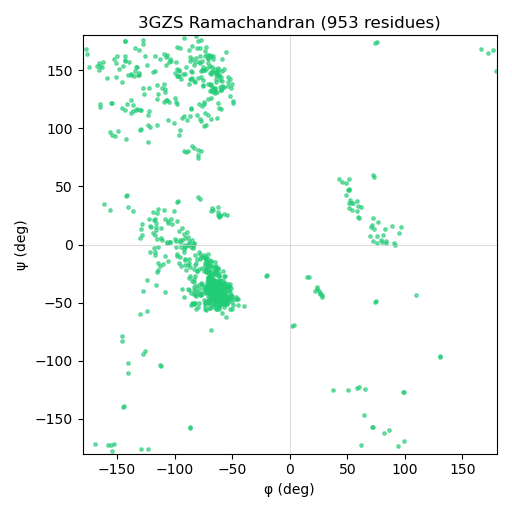B CA 1
ATOM 7280 C C . GLU B 1 455 ? 35.783 12.281 41.882 1.00 50.95 482 GLU B C 1
ATOM 7281 O O . GLU B 1 455 ? 36.213 11.466 42.709 1.00 49.36 482 GLU B O 1
ATOM 7287 N N . ASN B 1 456 ? 34.709 13.035 42.082 1.00 49.27 483 ASN B N 1
ATOM 7288 C CA . ASN B 1 456 ? 33.970 13.033 43.329 1.00 49.91 483 ASN B CA 1
ATOM 7289 C C . ASN B 1 456 ? 32.543 12.675 43.031 1.00 49.55 483 ASN B C 1
ATOM 7290 O O . ASN B 1 456 ? 31.852 13.414 42.340 1.00 47.59 483 ASN B O 1
ATOM 7295 N N . LYS B 1 457 ? 32.123 11.500 43.483 1.00 48.47 484 LYS B N 1
ATOM 7296 C CA . LYS B 1 457 ? 30.743 11.029 43.280 1.00 49.91 484 LYS B CA 1
ATOM 7297 C C . LYS B 1 457 ? 29.989 11.045 44.623 1.00 48.28 484 LYS B C 1
ATOM 7298 O O . LYS B 1 457 ? 29.050 10.266 44.829 1.00 47.55 484 LYS B O 1
ATOM 7304 N N . THR B 1 458 ? 30.363 11.954 45.514 1.00 47.57 485 THR B N 1
ATOM 7305 C CA . THR B 1 458 ? 29.817 11.931 46.855 1.00 47.40 485 THR B CA 1
ATOM 7306 C C . THR B 1 458 ? 28.302 12.119 46.966 1.00 48.58 485 THR B C 1
ATOM 7307 O O . THR B 1 458 ? 27.675 12.809 46.160 1.00 46.18 485 THR B O 1
ATOM 7311 N N . ASN B 1 459 ? 27.734 11.414 47.951 1.00 47.32 486 ASN B N 1
ATOM 7312 C CA . ASN B 1 459 ? 26.343 11.544 48.348 1.00 47.04 486 ASN B CA 1
ATOM 7313 C C . ASN B 1 459 ? 26.300 12.063 49.790 1.00 47.70 486 ASN B C 1
ATOM 7314 O O . ASN B 1 459 ? 25.263 12.039 50.424 1.00 47.32 486 ASN B O 1
ATOM 7319 N N . SER B 1 460 ? 27.439 12.525 50.297 1.00 47.07 487 SER B N 1
ATOM 7320 C CA . SER B 1 460 ? 27.540 12.901 51.684 1.00 46.71 487 SER B CA 1
ATOM 7321 C C . SER B 1 460 ? 28.299 14.243 51.870 1.00 47.54 487 SER B C 1
ATOM 7322 O O . SER B 1 460 ? 28.957 14.465 52.899 1.00 47.46 487 SER B O 1
ATOM 7325 N N . ALA B 1 461 ? 28.209 15.119 50.860 1.00 47.65 488 ALA B N 1
ATOM 7326 C CA . ALA B 1 461 ? 28.811 16.481 50.910 1.00 45.77 488 ALA B CA 1
ATOM 7327 C C . ALA B 1 461 ? 30.324 16.554 51.111 1.00 46.61 488 ALA B C 1
ATOM 7328 O O . ALA B 1 461 ? 30.834 17.592 51.533 1.00 48.58 488 ALA B O 1
ATOM 7330 N N . VAL B 1 462 ? 31.049 15.499 50.747 1.00 47.88 489 VAL B N 1
ATOM 7331 C CA . VAL B 1 462 ? 32.517 15.501 50.880 1.00 46.07 489 VAL B CA 1
ATOM 7332 C C . VAL B 1 462 ? 33.138 16.366 49.775 1.00 48.82 489 VAL B C 1
ATOM 7333 O O . VAL B 1 462 ? 32.709 16.319 48.594 1.00 47.24 489 VAL B O 1
ATOM 7337 N N . LEU B 1 463 ? 34.135 17.157 50.163 1.00 49.44 490 LEU B N 1
ATOM 7338 C CA . LEU B 1 463 ? 34.846 18.039 49.246 1.00 50.31 490 LEU B CA 1
ATOM 7339 C C . LEU B 1 463 ? 36.121 17.387 48.754 1.00 49.38 490 LEU B C 1
ATOM 7340 O O . LEU B 1 463 ? 36.783 16.667 49.495 1.00 47.60 490 LEU B O 1
ATOM 7345 N N . ILE B 1 464 ? 36.476 17.650 47.501 1.00 48.80 491 ILE B N 1
ATOM 7346 C CA . ILE B 1 464 ? 37.749 17.167 46.974 1.00 46.78 491 ILE B CA 1
ATOM 7347 C C . ILE B 1 464 ? 38.847 17.782 47.850 1.00 47.27 491 ILE B C 1
ATOM 7348 O O . ILE B 1 464 ? 39.724 17.075 48.357 1.00 46.73 491 ILE B O 1
ATOM 7353 N N . GLY B 1 465 ? 38.735 19.085 48.097 1.00 46.48 492 GLY B N 1
ATOM 7354 C CA . GLY B 1 465 ? 39.656 19.781 48.988 1.00 46.09 492 GLY B CA 1
ATOM 7355 C C . GLY B 1 465 ? 41.037 19.970 48.425 1.00 47.07 492 GLY B C 1
ATOM 7356 O O . GLY B 1 465 ? 41.237 19.914 47.196 1.00 47.17 492 GLY B O 1
ATOM 7357 N N . ASN B 1 466 ? 42.011 20.153 49.319 1.00 46.63 493 ASN B N 1
ATOM 7358 C CA . ASN B 1 466 ? 43.402 20.428 48.912 1.00 45.45 493 ASN B CA 1
ATOM 7359 C C . ASN B 1 466 ? 44.417 19.337 49.307 1.00 46.73 493 ASN B C 1
ATOM 7360 O O . ASN B 1 466 ? 45.609 19.505 49.114 1.00 48.94 493 ASN B O 1
ATOM 7365 N N . GLY B 1 467 ? 43.938 18.235 49.875 1.00 46.62 494 GLY B N 1
ATOM 7366 C CA . GLY B 1 467 ? 44.815 17.149 50.293 1.00 47.04 494 GLY B CA 1
ATOM 7367 C C . GLY B 1 467 ? 45.584 17.444 51.572 1.00 47.45 494 GLY B C 1
ATOM 7368 O O . GLY B 1 467 ? 46.417 16.637 52.003 1.00 46.54 494 GLY B O 1
ATOM 7369 N N . TYR B 1 468 ? 45.259 18.565 52.212 1.00 47.62 495 TYR B N 1
ATOM 7370 C CA . TYR B 1 468 ? 45.940 18.999 53.422 1.00 48.76 495 TYR B CA 1
ATOM 7371 C C . TYR B 1 468 ? 44.909 19.280 54.528 1.00 51.60 495 TYR B C 1
ATOM 7372 O O . TYR B 1 468 ? 44.451 18.332 55.178 1.00 52.40 495 TYR B O 1
ATOM 7381 N N . ASP B 1 469 ? 44.470 20.540 54.677 1.00 51.14 496 ASP B N 1
ATOM 7382 C CA . ASP B 1 469 ? 43.548 20.918 55.773 1.00 50.41 496 ASP B CA 1
ATOM 7383 C C . ASP B 1 469 ? 42.098 21.120 55.348 1.00 50.16 496 ASP B C 1
ATOM 7384 O O . ASP B 1 469 ? 41.249 21.440 56.180 1.00 51.34 496 ASP B O 1
ATOM 7389 N N . LEU B 1 470 ? 41.808 20.903 54.069 1.00 48.06 497 LEU B N 1
ATOM 7390 C CA . LEU B 1 470 ? 40.456 21.093 53.541 1.00 47.24 497 LEU B CA 1
ATOM 7391 C C . LEU B 1 470 ? 39.973 19.874 52.831 1.00 47.07 497 LEU B C 1
ATOM 7392 O O . LEU B 1 470 ? 40.665 19.345 51.956 1.00 46.17 497 LEU B O 1
ATOM 7397 N N . GLY B 1 471 ? 38.776 19.428 53.192 1.00 45.87 498 GLY B N 1
ATOM 7398 C CA . GLY B 1 471 ? 38.110 18.367 52.466 1.00 45.28 498 GLY B CA 1
ATOM 7399 C C . GLY B 1 471 ? 38.454 16.976 52.878 1.00 46.43 498 GLY B C 1
ATOM 7400 O O . GLY B 1 471 ? 38.929 16.744 53.983 1.00 45.62 498 GLY B O 1
ATOM 7401 N N . GLY B 1 472 ? 38.196 16.035 51.973 1.00 47.58 499 GLY B N 1
ATOM 7402 C CA . GLY B 1 472 ? 38.373 14.627 52.249 1.00 49.16 499 GLY B CA 1
ATOM 7403 C C . GLY B 1 472 ? 37.288 14.095 53.162 1.00 48.90 499 GLY B C 1
ATOM 7404 O O . GLY B 1 472 ? 36.474 14.846 53.677 1.00 48.27 499 GLY B O 1
ATOM 7405 N N . VAL B 1 473 ? 37.291 12.791 53.359 1.00 49.67 500 VAL B N 1
ATOM 7406 C CA . VAL B 1 473 ? 36.311 12.133 54.200 1.00 49.36 500 VAL B CA 1
ATOM 7407 C C . VAL B 1 473 ? 36.675 12.432 55.661 1.00 48.24 500 VAL B C 1
ATOM 7408 O O . VAL B 1 473 ? 37.768 12.116 56.089 1.00 49.50 500 VAL B O 1
ATOM 7412 N N . ARG B 1 474 ? 35.758 13.066 56.403 1.00 45.41 501 ARG B N 1
ATOM 7413 C CA . ARG B 1 474 ? 36.022 13.437 57.805 1.00 45.56 501 ARG B CA 1
ATOM 7414 C C . ARG B 1 474 ? 35.504 12.452 58.823 1.00 46.05 501 ARG B C 1
ATOM 7415 O O . ARG B 1 474 ? 35.892 12.505 59.959 1.00 48.72 501 ARG B O 1
ATOM 7423 N N . ARG B 1 475 ? 34.607 11.567 58.392 1.00 45.52 502 ARG B N 1
ATOM 7424 C CA . ARG B 1 475 ? 34.043 10.503 59.223 1.00 46.66 502 ARG B CA 1
ATOM 7425 C C . ARG B 1 475 ? 33.134 9.705 58.311 1.00 48.32 502 ARG B C 1
ATOM 7426 O O . ARG B 1 475 ? 32.821 10.151 57.192 1.00 48.22 502 ARG B O 1
ATOM 7434 N N . LEU B 1 476 ? 32.702 8.542 58.776 1.00 48.45 503 LEU B N 1
ATOM 7435 C CA . LEU B 1 476 ? 31.618 7.819 58.119 1.00 49.59 503 LEU B CA 1
ATOM 7436 C C . LEU B 1 476 ? 30.301 8.345 58.675 1.00 48.10 503 LEU B C 1
ATOM 7437 O O . LEU B 1 476 ? 30.195 8.600 59.883 1.00 50.21 503 LEU B O 1
ATOM 7442 N N . PRO B 1 477 ? 29.272 8.471 57.819 1.00 48.54 504 PRO B N 1
ATOM 7443 C CA . PRO B 1 477 ? 27.970 8.818 58.324 1.00 48.34 504 PRO B CA 1
ATOM 7444 C C . PRO B 1 477 ? 27.408 7.628 59.112 1.00 48.20 504 PRO B C 1
ATOM 7445 O O . PRO B 1 477 ? 27.942 6.542 59.027 1.00 46.91 504 PRO B O 1
ATOM 7449 N N . TYR B 1 478 ? 26.398 7.859 59.920 1.00 47.87 505 TYR B N 1
ATOM 7450 C CA . TYR B 1 478 ? 25.793 6.774 60.695 1.00 47.98 505 TYR B CA 1
ATOM 7451 C C . TYR B 1 478 ? 25.036 5.809 59.786 1.00 48.20 505 TYR B C 1
ATOM 7452 O O . TYR B 1 478 ? 24.620 6.185 58.681 1.00 49.31 505 TYR B O 1
ATOM 7461 N N . PRO B 1 479 ? 24.904 4.545 60.218 1.00 47.29 506 PRO B N 1
ATOM 7462 C CA . PRO B 1 479 ? 24.226 3.558 59.385 1.00 45.81 506 PRO B CA 1
ATOM 7463 C C . PRO B 1 479 ? 22.737 3.702 59.416 1.00 43.55 506 PRO B C 1
ATOM 7464 O O . PRO B 1 479 ? 22.193 4.085 60.445 1.00 42.12 506 PRO B O 1
ATOM 7468 N N . ARG B 1 480 ? 22.071 3.346 58.315 1.00 45.01 507 ARG B N 1
ATOM 7469 C CA . ARG B 1 480 ? 20.603 3.336 58.272 1.00 50.33 507 ARG B CA 1
ATOM 7470 C C . ARG B 1 480 ? 19.986 2.458 59.367 1.00 47.56 507 ARG B C 1
ATOM 7471 O O . ARG B 1 480 ? 18.903 2.749 59.837 1.00 45.50 507 ARG B O 1
ATOM 7475 N N . THR B 1 481 ? 20.656 1.360 59.737 1.00 47.21 508 THR B N 1
ATOM 7476 C CA . THR B 1 481 ? 20.114 0.453 60.767 1.00 46.74 508 THR B CA 1
ATOM 7477 C C . THR B 1 481 ? 19.853 1.198 62.084 1.00 46.63 508 THR B C 1
ATOM 7478 O O . THR B 1 481 ? 18.877 0.914 62.768 1.00 44.41 508 THR B O 1
ATOM 7482 N N . GLU B 1 482 ? 20.722 2.159 62.411 1.00 44.96 509 GLU B N 1
ATOM 7483 C CA . GLU B 1 482 ? 20.554 2.989 63.617 1.00 45.72 509 GLU B CA 1
ATOM 7484 C C . GLU B 1 482 ? 19.414 3.982 63.476 1.00 43.56 509 GLU B C 1
ATOM 7485 O O . GLU B 1 482 ? 18.747 4.289 64.454 1.00 46.54 509 GLU B O 1
ATOM 7491 N N . TYR B 1 483 ? 19.224 4.527 62.276 1.00 41.94 510 TYR B N 1
ATOM 7492 C CA . TYR B 1 483 ? 18.049 5.386 62.009 1.00 45.29 510 TYR B CA 1
ATOM 7493 C C . TYR B 1 483 ? 16.751 4.573 62.179 1.00 46.49 510 TYR B C 1
ATOM 7494 O O . TYR B 1 483 ? 15.723 5.088 62.684 1.00 43.23 510 TYR B O 1
ATOM 7503 N N . GLU B 1 484 ? 16.811 3.292 61.776 1.00 45.18 511 GLU B N 1
ATOM 7504 C CA . GLU B 1 484 ? 15.651 2.403 61.801 1.00 46.85 511 GLU B CA 1
ATOM 7505 C C . GLU B 1 484 ? 15.290 1.825 63.165 1.00 45.05 511 GLU B C 1
ATOM 7506 O O . GLU B 1 484 ? 14.114 1.624 63.443 1.00 49.01 511 GLU B O 1
ATOM 7512 N N . GLN B 1 485 ? 16.267 1.530 64.015 1.00 44.39 512 GLN B N 1
ATOM 7513 C CA . GLN B 1 485 ? 15.925 0.907 65.309 1.00 45.62 512 GLN B CA 1
ATOM 7514 C C . GLN B 1 485 ? 16.365 1.670 66.570 1.00 44.41 512 GLN B C 1
ATOM 7515 O O . GLN B 1 485 ? 15.973 1.312 67.670 1.00 46.69 512 GLN B O 1
ATOM 7521 N N . ASN B 1 486 ? 17.124 2.746 66.412 1.00 44.81 513 ASN B N 1
ATOM 7522 C CA . ASN B 1 486 ? 17.579 3.536 67.573 1.00 44.07 513 ASN B CA 1
ATOM 7523 C C . ASN B 1 486 ? 17.527 5.036 67.200 1.00 44.92 513 ASN B C 1
ATOM 7524 O O . ASN B 1 486 ? 18.398 5.813 67.575 1.00 44.48 513 ASN B O 1
ATOM 7529 N N . GLY B 1 487 ? 16.442 5.418 66.518 1.00 44.94 514 GLY B N 1
ATOM 7530 C CA . GLY B 1 487 ? 16.295 6.746 65.917 1.00 46.08 514 GLY B CA 1
ATOM 7531 C C . GLY B 1 487 ? 16.278 7.950 66.837 1.00 47.63 514 GLY B C 1
ATOM 7532 O O . GLY B 1 487 ? 16.861 8.996 66.505 1.00 46.12 514 GLY B O 1
ATOM 7533 N N . GLU B 1 488 ? 15.607 7.818 67.980 1.00 47.24 515 GLU B N 1
ATOM 7534 C CA . GLU B 1 488 ? 15.513 8.911 68.947 1.00 51.33 515 GLU B CA 1
ATOM 7535 C C . GLU B 1 488 ? 16.872 9.210 69.562 1.00 48.26 515 GLU B C 1
ATOM 7536 O O . GLU B 1 488 ? 17.283 10.366 69.621 1.00 48.65 515 GLU B O 1
ATOM 7542 N N . ASN B 1 489 ? 17.579 8.166 69.997 1.00 46.02 516 ASN B N 1
ATOM 7543 C CA . ASN B 1 489 ? 18.933 8.334 70.554 1.00 44.55 516 ASN B CA 1
ATOM 7544 C C . ASN B 1 489 ? 19.913 8.852 69.527 1.00 43.96 516 ASN B C 1
ATOM 7545 O O . ASN B 1 489 ? 20.784 9.669 69.847 1.00 43.74 516 ASN B O 1
ATOM 7550 N N . LEU B 1 490 ? 19.777 8.382 68.286 1.00 43.82 517 LEU B N 1
ATOM 7551 C CA . LEU B 1 490 ? 20.663 8.818 67.208 1.00 44.72 517 LEU B CA 1
ATOM 7552 C C . LEU B 1 490 ? 20.476 10.312 66.944 1.00 44.11 517 LEU B C 1
ATOM 7553 O O . LEU B 1 490 ? 21.448 11.051 66.819 1.00 43.73 517 LEU B O 1
ATOM 7558 N N . HIS B 1 491 ? 19.222 10.737 66.855 1.00 43.52 518 HIS B N 1
ATOM 7559 C CA . HIS B 1 491 ? 18.886 12.145 66.645 1.00 46.52 518 HIS B CA 1
ATOM 7560 C C . HIS B 1 491 ? 19.511 13.031 67.723 1.00 46.66 518 HIS B C 1
ATOM 7561 O O . HIS B 1 491 ? 20.071 14.090 67.419 1.00 44.70 518 HIS B O 1
ATOM 7568 N N . ASN B 1 492 ? 19.415 12.598 68.977 1.00 44.91 519 ASN B N 1
ATOM 7569 C CA . ASN B 1 492 ? 20.025 13.337 70.079 1.00 44.71 519 ASN B CA 1
ATOM 7570 C C . ASN B 1 492 ? 21.530 13.487 69.917 1.00 45.62 519 ASN B C 1
ATOM 7571 O O . ASN B 1 492 ? 22.064 14.540 70.168 1.00 49.11 519 ASN B O 1
ATOM 7576 N N . ALA B 1 493 ? 22.204 12.423 69.496 1.00 46.17 520 ALA B N 1
ATOM 7577 C CA . ALA B 1 493 ? 23.652 12.455 69.271 1.00 46.79 520 ALA B CA 1
ATOM 7578 C C . ALA B 1 493 ? 24.011 13.383 68.111 1.00 46.88 520 ALA B C 1
ATOM 7579 O O . ALA B 1 493 ? 24.981 14.137 68.192 1.00 45.26 520 ALA B O 1
ATOM 7581 N N . ILE B 1 494 ? 23.244 13.301 67.031 1.00 43.35 521 ILE B N 1
ATOM 7582 C CA . ILE B 1 494 ? 23.469 14.150 65.851 1.00 44.07 521 ILE B CA 1
ATOM 7583 C C . ILE B 1 494 ? 23.264 15.638 66.186 1.00 44.59 521 ILE B C 1
ATOM 7584 O O . ILE B 1 494 ? 24.096 16.493 65.840 1.00 47.28 521 ILE B O 1
ATOM 7589 N N . SER B 1 495 ? 22.178 15.929 66.881 1.00 44.66 522 SER B N 1
ATOM 7590 C CA A SER B 1 495 ? 21.854 17.304 67.277 0.50 46.71 522 SER B CA 1
ATOM 7591 C CA B SER B 1 495 ? 21.848 17.295 67.268 0.50 46.61 522 SER B CA 1
ATOM 7592 C C . SER B 1 495 ? 22.880 17.876 68.261 1.00 48.84 522 SER B C 1
ATOM 7593 O O . SER B 1 495 ? 23.345 18.995 68.095 1.00 48.61 522 SER B O 1
ATOM 7598 N N . GLN B 1 496 ? 23.259 17.087 69.259 1.00 50.04 523 GLN B N 1
ATOM 7599 C CA . GLN B 1 496 ? 24.179 17.563 70.305 1.00 52.73 523 GLN B CA 1
ATOM 7600 C C . GLN B 1 496 ? 25.656 17.609 69.942 1.00 50.20 523 GLN B C 1
ATOM 7601 O O . GLN B 1 496 ? 26.355 18.552 70.325 1.00 46.15 523 GLN B O 1
ATOM 7607 N N . TYR B 1 497 ? 26.135 16.614 69.190 1.00 48.03 524 TYR B N 1
ATOM 7608 C CA . TYR B 1 497 ? 27.559 16.489 68.933 1.00 46.93 524 TYR B CA 1
ATOM 7609 C C . TYR B 1 497 ? 28.041 16.719 67.501 1.00 48.13 524 TYR B C 1
ATOM 7610 O O . TYR B 1 497 ? 29.244 16.952 67.296 1.00 49.66 524 TYR B O 1
ATOM 7619 N N . LEU B 1 498 ? 27.134 16.645 66.519 1.00 46.28 525 LEU B N 1
ATOM 7620 C CA . LEU B 1 498 ? 27.506 16.819 65.104 1.00 45.04 525 LEU B CA 1
ATOM 7621 C C . LEU B 1 498 ? 26.863 18.054 64.466 1.00 46.49 525 LEU B C 1
ATOM 7622 O O . LEU B 1 498 ? 26.810 18.167 63.241 1.00 45.37 525 LEU B O 1
ATOM 7627 N N . GLY B 1 499 ? 26.402 18.983 65.296 1.00 46.41 526 GLY B N 1
ATOM 7628 C CA . GLY B 1 499 ? 25.766 20.211 64.823 1.00 46.30 526 GLY B CA 1
ATOM 7629 C C . GLY B 1 499 ? 24.530 19.999 63.950 1.00 47.31 526 GLY B C 1
ATOM 7630 O O . GLY B 1 499 ? 24.250 20.825 63.067 1.00 48.18 526 GLY B O 1
ATOM 7631 N N . GLY B 1 500 ? 23.814 18.879 64.178 1.00 44.08 527 GLY B N 1
ATOM 7632 C CA . GLY B 1 500 ? 22.611 18.537 63.430 1.00 42.06 527 GLY B CA 1
ATOM 7633 C C . GLY B 1 500 ? 22.843 17.939 62.045 1.00 42.04 527 GLY B C 1
ATOM 7634 O O . GLY B 1 500 ? 21.882 17.641 61.333 1.00 44.63 527 GLY B O 1
ATOM 7635 N N . VAL B 1 501 ? 24.092 17.709 61.680 1.00 43.74 528 VAL B N 1
ATOM 7636 C CA . VAL B 1 501 ? 24.424 17.256 60.303 1.00 43.15 528 VAL B CA 1
ATOM 7637 C C . VAL B 1 501 ? 25.197 15.929 60.275 1.00 45.38 528 VAL B C 1
ATOM 7638 O O . VAL B 1 501 ? 26.437 15.881 60.483 1.00 44.32 528 VAL B O 1
ATOM 7642 N N . ASP B 1 502 ? 24.475 14.863 59.941 1.00 46.32 529 ASP B N 1
ATOM 7643 C CA . ASP B 1 502 ? 25.055 13.516 59.847 1.00 45.47 529 ASP B CA 1
ATOM 7644 C C . ASP B 1 502 ? 25.529 13.219 58.432 1.00 46.87 529 ASP B C 1
ATOM 7645 O O . ASP B 1 502 ? 24.818 12.565 57.661 1.00 44.14 529 ASP B O 1
ATOM 7650 N N . ASN B 1 503 ? 26.715 13.715 58.086 1.00 43.73 530 ASN B N 1
ATOM 7651 C CA . ASN B 1 503 ? 27.330 13.392 56.816 1.00 44.56 530 ASN B CA 1
ATOM 7652 C C . ASN B 1 503 ? 28.857 13.246 56.950 1.00 45.81 530 ASN B C 1
ATOM 7653 O O . ASN B 1 503 ? 29.430 13.488 58.024 1.00 47.66 530 ASN B O 1
ATOM 7658 N N . ALA B 1 504 ? 29.508 12.850 55.873 1.00 44.92 531 ALA B N 1
ATOM 7659 C CA . ALA B 1 504 ? 30.951 12.552 55.930 1.00 46.38 531 ALA B CA 1
ATOM 7660 C C . ALA B 1 504 ? 31.840 13.799 55.903 1.00 46.35 531 ALA B C 1
ATOM 7661 O O . ALA B 1 504 ? 33.048 13.693 56.058 1.00 49.71 531 ALA B O 1
ATOM 7663 N N . ALA B 1 505 ? 31.232 14.975 55.703 1.00 47.23 532 ALA B N 1
ATOM 7664 C CA . ALA B 1 505 ? 31.961 16.246 55.721 1.00 46.87 532 ALA B CA 1
ATOM 7665 C C . ALA B 1 505 ? 32.061 16.828 57.150 1.00 48.96 532 ALA B C 1
ATOM 7666 O O . ALA B 1 505 ? 32.872 17.724 57.412 1.00 48.35 532 ALA B O 1
ATOM 7668 N N . THR B 1 506 ? 31.232 16.321 58.064 1.00 48.58 533 THR B N 1
ATOM 7669 C CA . THR B 1 506 ? 31.220 16.799 59.445 1.00 49.25 533 THR B CA 1
ATOM 7670 C C . THR B 1 506 ? 32.401 16.226 60.213 1.00 49.47 533 THR B C 1
ATOM 7671 O O . THR B 1 506 ? 32.768 15.076 60.021 1.00 50.72 533 THR B O 1
ATOM 7675 N N . LYS B 1 507 ? 32.958 17.030 61.118 1.00 48.30 534 LYS B N 1
ATOM 7676 C CA . LYS B 1 507 ? 34.137 16.650 61.874 1.00 49.13 534 LYS B CA 1
ATOM 7677 C C . LYS B 1 507 ? 33.835 16.074 63.249 1.00 48.27 534 LYS B C 1
ATOM 7678 O O . LYS B 1 507 ? 32.894 16.470 63.899 1.00 46.20 534 LYS B O 1
ATOM 7684 N N . VAL B 1 508 ? 34.706 15.181 63.696 1.00 48.10 535 VAL B N 1
ATOM 7685 C CA . VAL B 1 508 ? 34.596 14.579 65.007 1.00 47.43 535 VAL B CA 1
ATOM 7686 C C . VAL B 1 508 ? 35.311 15.481 65.998 1.00 48.81 535 VAL B C 1
ATOM 7687 O O . VAL B 1 508 ? 36.067 16.388 65.595 1.00 47.91 535 VAL B O 1
ATOM 7691 N N . TRP B 1 509 ? 35.095 15.227 67.293 1.00 46.85 536 TRP B N 1
ATOM 7692 C CA . TRP B 1 509 ? 35.627 16.089 68.363 1.00 47.18 536 TRP B CA 1
ATOM 7693 C C . TRP B 1 509 ? 37.138 16.395 68.339 1.00 47.07 536 TRP B C 1
ATOM 7694 O O . TRP B 1 509 ? 37.532 17.568 68.519 1.00 46.51 536 TRP B O 1
ATOM 7705 N N . TRP B 1 510 ? 37.986 15.391 68.128 1.00 46.61 537 TRP B N 1
ATOM 7706 C CA . TRP B 1 510 ? 39.451 15.662 68.107 1.00 47.94 537 TRP B CA 1
ATOM 7707 C C . TRP B 1 510 ? 39.944 16.404 66.846 1.00 48.19 537 TRP B C 1
ATOM 7708 O O . TRP B 1 510 ? 41.069 16.917 66.826 1.00 47.64 537 TRP B O 1
ATOM 7719 N N . ASP B 1 511 ? 39.108 16.470 65.813 1.00 49.11 538 ASP B N 1
ATOM 7720 C CA . ASP B 1 511 ? 39.488 17.122 64.552 1.00 49.85 538 ASP B CA 1
ATOM 7721 C C . ASP B 1 511 ? 39.270 18.645 64.660 1.00 52.75 538 ASP B C 1
ATOM 7722 O O . ASP B 1 511 ? 38.258 19.177 64.200 1.00 54.92 538 ASP B O 1
ATOM 7727 N N . LYS B 1 512 ? 40.250 19.339 65.231 1.00 57.77 539 LYS B N 1
ATOM 7728 C CA . LYS B 1 512 ? 40.128 20.784 65.492 1.00 62.43 539 LYS B CA 1
ATOM 7729 C C . LYS B 1 512 ? 41.007 21.753 64.626 1.00 66.71 539 LYS B C 1
ATOM 7730 O O . LYS B 1 512 ? 40.735 22.956 64.596 1.00 69.94 539 LYS B O 1
ATOM 7736 N N . LYS B 1 513 ? 42.042 21.240 63.949 1.00 69.31 540 LYS B N 1
ATOM 7737 C CA . LYS B 1 513 ? 42.893 22.084 63.049 1.00 70.10 540 LYS B CA 1
ATOM 7738 C C . LYS B 1 513 ? 42.241 22.377 61.673 1.00 73.27 540 LYS B C 1
ATOM 7739 O O . LYS B 1 513 ? 42.343 23.487 61.152 1.00 73.77 540 LYS B O 1
ATOM 7745 N N . SER B 1 514 ? 41.635 21.352 61.068 1.00 76.12 541 SER B N 1
ATOM 7746 C CA . SER B 1 514 ? 41.070 21.458 59.697 1.00 77.22 541 SER B CA 1
ATOM 7747 C C . SER B 1 514 ? 39.990 22.534 59.519 1.00 78.37 541 SER B C 1
ATOM 7748 O O . SER B 1 514 ? 39.350 22.961 60.480 1.00 79.72 541 SER B O 1
ATOM 7751 N N . LYS B 1 515 ? 39.785 22.936 58.262 1.00 78.25 542 LYS B N 1
ATOM 7752 C CA . LYS B 1 515 ? 38.755 23.914 57.903 1.00 77.15 542 LYS B CA 1
ATOM 7753 C C . LYS B 1 515 ? 37.674 23.237 57.054 1.00 79.78 542 LYS B C 1
ATOM 7754 O O . LYS B 1 515 ? 37.696 22.015 56.850 1.00 80.02 542 LYS B O 1
#

Sequence (962 aa):
GVIYGAYLPNLEKSVIPIGTASESTEPVNRYQIGVNLAGDAWAGYSPRDNKFNGSKNFTNYFYENWVNYVYSFVTDVYSPWQIKRISQDEGTRNDEIYALAQIIKIAALHRRTTDFGPIPYSQVGKGSFKVAYDSQESVYRSFLKELEEAVQTLDDYSNKSKEVLPAFDIVYNGDVNKWRFANSLLRLAIRVRFADAGLAKEYAEKAVKHPAGLINSKELAAQGKGAGLQKNPLKVINEEYNDTRGATIYSYLAGYNDARAAVYFVKNNGFKAVRCGIAKSGDAYNGFTRPNVHEDDPLYWKASEVFLKAEGALAGFDGGSAGDFYNAGIRSFSENGLDNSSAETYLKDSTRKPANYTDTSNGELSANAPSSITIRWENGATEEEKLERIITQKYLAIFPNGQEAWTEWRRTGYPRQIVVAENKTNSAVLIGNGYDLGGVRRLPYPRTEYEQNGENLHNAISSQYLGGVDNAATKVWWDKKSKGVIYGAYLPNLEKSVIPIGTASESTEPVNRYQIGVNLAGDAWAGYSPRDNKFNGSKNFTNYFYENWVNYVYSFVTDVYSPWQIKRISQDEGTRNDEIYALAQIIKIAALHRRTTDFGPIPYSQVGKGSFKVAYDSQESVYRSFLKELEEAVQTLDDYSNKSKEVVLPAFDIVYNGDVNKWRFANSLLRLAIRVRFADAGLAKEYAEKAVKHPAGLINSKELAAQGKGAGLQKNPLKVINEEYNDTRGATIYSYLAGYNDARAAVYFVKNNGFKAVRCGIAKSGDAYNGFTRPNVHEDDPLYWKASEVFLKAEGALAGFDGGSAGDFYNAGIRSFSENGLDNSSAETYLKDSTRKPANYTDTSNGELSANAPSSITIRWENGATEEEKLERIITQKYLAIFPNGQEAWTEWRRTGYPRQIVVAENKTNSAVLIGNGYDLGGVRRLPYPRTEYEQNGENLHNAISSQYLGGVDNAATKVWWDKKSK

CATH classification: 1.25.40.390

InterPro domains:
  IPR011990 Tetratricopeptide-like helical domain superfamily [SSF48452] (24-540)
  IPR024302 SusD-like [PF12741] (31-538)

Nearest PDB structures (foldseek):
  3gzs-assembly1_A  TM=1.002E+00  e=1.164E-81  Bacteroides fragilis NCTC 9343
  5j90-assembly1_B  TM=9.175E-01  e=8.679E-35  Flavobacterium johnsoniae UW101
  8j0p-assembly1_A  TM=9.086E-01  e=1.115E-34  Aquimarina
  3ehm-assembly2_B  TM=9.009E-01  e=4.537E-33  Bacteroides thetaiotaomicron
  4f7a-assembly1_A  TM=8.992E-01  e=6.449E-32  Phocaeicola vulgatus ATCC 8482

Solvent-accessible surface area: 34356 Å² total

Organism: Bacteroides fragilis (strain ATCC 25285 / DSM 2151 / CCUG 4856 / JCM 11019 / LMG 10263 / NCTC 9343 / Onslow / VPI 2553 / EN-2) (NCBI:txid272559)

Secondary structure (DSSP, 8-state):
-GGGGTHHHHHHHTTTT---TTT-SHHHHHHIIIIITTHHHHTT--BSS--HHHH-SGGGT--HHHHHHHHH--HHHHTT--HHHHHHSSSS--HHHHHHHHHHHHHHHHHHH---SEE-TTTTSS-SS-PEEPHHHHHHHHHHHHHHHHHHHHHHHTT-SBSSTTT-TTTTTBTTT--HHHH--HHHHHTTTT-HHHHHHHHHHHHH-TT----SGGG-----BTTB---HHHIIIIIS--B--HHHHHHHHHTT-TTHHHHB--TT------SS----TTTTTTS--B---TT------TTT--HHHHHHHTT-----HHHHHHHHH--TTTTT--HHHHHHHHT--S--PPPB--SS-GGG-B--S----SS--TTS-HHHHHHHHHHHHHHHSTT-HHHHHHHHHHH--SPPPPPS----SS------SSSS-S---PPPPHHHHHHSHHHHHHHHHHHSTT--STTSPPTT--S--/-GGGGTHHHHHHHTTTT---GGG-SHHHHHHIIIIIIIIHHHTT--BSS--HHHH-SGGGT--HHHHHHHHH--HHHHTT--HHHHHHSSSS--HHHHHHHHHHHHHHHHHHH---SEE-TT-SSSSS--PEEPHHHHHHHHHHHHHHHHHHHHHHHTT-SBSSTTT-TTTTTBTTT--HHHH--HHHHHTTTT-HHHHHHHHHHHHH-TT----SGGG-----BTTB---HHHHHHHTS--B--HHHHHHHHHTT-TTHHHHB--TTS-----SS----TTTTTTS--B---TT------TTT--HHHHHHHTT-----HHHHHHHHH--TTTTT--HHHHHHHHT--S--PPPB--SS-GGG-B--S----SS--TTS-HHHHHHHHHHHHHHHSTT-HHHHHHHHHHH--SPPPPPS----SS------SSSS-S--SPPPPHHHHHHSHHHHHHHHHHHSTT--STTSPPTT--S--

Radius of gyration: 36.95 Å; Cα contacts (8 Å, |Δi|>4): 1806; chains: 2; bounding box: 76×53×118 Å

Foldseek 3Di:
DVLLQVQQLLLLCLQQPDDFPVPPPVSLVLNCLQAVLALCLQLQVAWLFCPPPNNAHRLQAADQVSQQSNLCSCVSNPPSLNQCCVQPVDDDHDLLSNLLSLLSSCLRCVLVCLLAWDFDPQPPVPDPQGFTDGNVVVLVVLLVSLVVSLVSLVVCVVVPQADCQLRHFFPSGGSLLSLDSLLVLVSLLLQCQLDVPSSQVSVQCSCPPPSHHQADQVSFGKAGGSNGGFDSLVCCCPVVVTDAGQQVCQVCVQLVNPCVVLFKPAVVHAAHDYTADHGDPNLNSVHIGTDDDTRDMDTSGNLLSLSVLVCQLSVHDPDHSQVSLLVSQCLCVSSVHDSVSSVVSQQWPDGAGAWHAHPSDRVPTGGRQDGQGRHDDPPDDSLSSNQNSLQSSLVSNPPRSSVSSSVCLQNQPPQGDFHPHHPYPFPFDSFSSGQDGTFQHQFHHVVCCVPNVVSVQVCCVPFQVVGRGRRTHHSSRNRHD/DVLLLVQQLLLLCLQQPDDFPVPPPVSLVLNCLQAVLALCLLLFVAWLFQPPPNNAHRLQAADQVSQVSNLCSCVSNVVSLNQCCVQPVDDHHPLLSNLLSLLSSCLRCVLVCLLAWDFDPQPDDDDPQGFTDGNVVVLVCLLVSLVVSLVSLVVCVVVPQADPLLRNFFPSGGSLLSLDSLLVLVSLLLQCQLDVVSSQVSVQVSCPDPSHHLQDQVSFGKAGGSNGGFDSLVCCCPVVVIDAGQQVQQVCVLLVNPCCVLQKPAVPHAAHDYTADHGDPNLSSPGIGTDDDTRDMDTSGNLLSLSVLVCQLSVHDPDHNQVSLLVSQCLCVSSVHDSVSSVVSQQWDQGAGAWHAHPSDRVPTGGRQDGQGRHDDPPDDSLSSNQNSLQSSLSSNPPRSSVSSSVCLQFQPPQGDFHPHHPYPFPFDSFSSGQDTTFQHQFHHVVCCVPNVVSVQVCCVPFQVVGRGRRTHHSSRNRHD